Protein AF-0000000080186979 (afdb_homodimer)

Secondary structure (DSSP, 8-state):
---------B---EEEEEE--SHHHHHHHHHHHHHHHTTS----EEEEE-SSSSSSTT--EEEEEEE--BTTB--EEEEB--GGG--TTSPPP-TTS-BTTBB-TT--SEEEEEEEETTEEEEEEEE--EEEEESS---B-GGG-HHHHHHHHHHT-EEPPTTSPP-TTEEEE------PPPSSSB----HHHHT--SHHHHHHHHHHHHHHHEE--S----STTHHHHHHHHTTT-SSSSHHHHHHHHHHHHSS-TT-TTHHHHHHHHHHT--HHHHHHHHHH-EETTEEGGGSBHHHHHHHHS-HHHHHHHHHH--SS--GGGT-BHHHHHHHHHHHHHHGGG-EEETT-TTHHHHHHHHHHHHHHHH-TTSEEEEESSEEEEEEEEETTEEEEEEEEEETTTTEEEEEEEEEEEEEE---HHHHHHS-GGG---HHHHHHHTTEEEE--EEEEEEEES--S-TTPPTTTTGGGTT-SEEEEEE-TTSSEEEEEEEE-TTHHHHHHGGG------SS---S-TTTS----GGGBGGGG--------S-S---HHHHHHHHHIIIII-TT--GGGEEEEEEEETTSBTT--SEEEEPTT--HHHHHHHHHSB-SSTT-----EEE-SGGGSSSTTSHHHHHHHHHHHHHHHHH-/---------B---EEEEEE--BHHHHHHHHHHHHHHHTTS----EEEEE-SSSSSBTT--EEEEEEE--BTTB--EEEEB--GGG--TTSPPP-TTS-BTTBB-TT--SEEEEEEEETTEEEEEEEE--EEEEESS---B-GGG-HHHHHHHHHHT-EEPPTTSPP-TTEEEE-PPP--PPPSSSB----HHHHT--SHHHHHHHHHHHHHHHEE--S----SGGGTHHHHHHTTT-SSSSHHHHHHHHHHHHSS-TT-TTHHHHHHHHHHT--HHHHHHHHHH-EETTEEGGGSBHHHHHHHHS-HHHHHHHHHH--SS--GGGT-BHHHHHHHHHHHHHHGGG-EEETT-TTHHHHHHHHHHHHHHHH-TTSEEEEESSEEEEEEEEETTEEEEEEEEEETTTTEEEEEEEEEEEEEE---HHHHHHS-GGG---HHHHHHHTTEEEE--EEEEEEEES--S-TTPPTTTTGGGTT-SEEEEEE-TTSSEEEEEEEE-TTHHHHHHGGG------SS---S-TTTS----GGGBGGGG--------S-S---HHHHHHHHHHHHHT-TT--GGGEEEEEEEETTSBTT--SEEEEPTT--HHHHHHHHHSB-SSTT-----EEE-SGGGSSSTTSHHHHHHHHHHHHHHHHH-

Solvent-accessible surface area (backbone atoms only — not comparable to full-atom values): 70212 Å² total; per-residue (Å²): 131,80,76,75,67,70,79,67,64,66,63,75,74,27,46,32,34,31,37,27,40,19,62,29,24,50,46,45,54,52,50,50,53,53,37,32,75,72,63,66,42,92,67,53,28,39,39,36,32,12,51,45,74,50,46,24,63,65,42,40,52,47,49,28,35,55,33,60,69,57,98,81,42,66,75,40,68,40,61,36,51,64,72,45,50,62,56,69,87,45,73,78,75,65,53,85,47,58,48,93,95,16,42,44,73,59,63,40,45,60,43,80,41,78,40,78,53,96,89,37,80,39,79,43,78,40,76,48,49,69,50,69,48,53,66,30,66,66,66,45,42,49,89,83,23,61,68,47,34,54,50,31,52,76,59,63,36,39,71,72,54,91,91,56,79,80,49,46,47,20,44,33,83,41,82,52,84,60,38,61,58,55,87,57,54,43,76,90,61,60,71,75,61,48,71,37,77,22,36,58,46,45,51,53,51,40,52,54,53,45,62,71,52,47,38,61,50,57,76,83,74,81,60,80,81,43,55,65,52,40,64,56,43,67,71,52,44,81,45,84,41,67,67,23,15,51,33,46,46,57,63,64,63,50,76,70,67,82,44,97,56,50,65,60,43,50,52,52,23,48,59,42,58,50,71,69,39,48,52,33,41,49,75,42,22,21,46,87,88,35,53,27,25,53,31,28,34,41,55,56,48,57,74,64,38,55,62,66,58,49,48,43,33,56,75,58,32,40,74,88,68,55,42,58,66,21,33,13,23,25,60,52,51,48,48,47,47,51,46,67,58,44,31,87,57,26,24,29,37,65,58,26,59,36,48,60,49,47,42,49,50,51,50,49,51,50,49,43,70,73,32,74,79,41,45,71,46,64,42,60,26,26,34,71,46,32,45,34,73,48,87,84,28,33,38,42,30,28,36,37,56,37,80,90,68,76,40,79,45,80,46,39,32,40,19,50,25,39,37,36,25,50,47,58,49,53,60,69,65,34,44,34,72,76,58,64,47,69,64,54,54,47,49,53,64,33,37,43,70,38,43,34,30,32,35,38,39,31,31,51,59,50,86,71,65,95,82,59,60,63,30,68,68,17,70,68,43,81,43,41,34,32,43,80,44,67,40,95,85,50,48,34,23,40,38,38,42,36,24,37,83,51,33,39,47,56,60,53,53,57,71,62,72,79,79,71,59,78,77,72,74,78,68,63,74,76,79,58,68,62,61,51,55,73,51,60,39,78,64,35,67,38,58,61,49,64,68,68,92,59,96,78,71,57,67,55,56,52,50,49,37,49,52,38,26,73,72,76,38,71,81,57,56,71,86,34,48,45,33,39,34,37,43,52,32,41,21,50,69,53,36,26,62,33,31,39,50,32,36,42,36,64,62,70,58,45,37,56,48,37,32,42,35,48,80,41,89,85,47,86,59,55,43,38,26,47,25,15,28,54,63,30,98,37,49,69,38,72,47,8,9,49,52,23,30,48,52,29,51,50,54,60,59,71,106,130,81,76,72,66,72,78,66,63,65,63,74,74,27,46,32,34,32,38,27,39,18,62,30,24,49,48,46,54,52,50,49,54,52,38,32,75,70,62,66,42,91,67,52,28,39,38,37,32,12,50,46,73,50,45,24,62,64,43,40,52,48,49,27,35,56,33,59,68,57,100,79,42,66,76,41,68,39,63,36,51,64,71,45,48,61,56,69,87,46,73,78,76,64,54,86,47,59,50,90,95,18,42,44,72,60,63,41,47,61,42,80,40,78,39,79,53,97,90,37,79,39,80,44,79,42,77,48,51,68,49,70,48,53,66,30,67,65,67,45,43,47,90,84,24,62,68,46,35,54,50,31,52,76,59,64,36,39,69,70,54,91,89,57,77,82,47,45,46,20,44,33,85,42,82,53,85,60,37,60,58,56,87,59,55,44,76,89,62,60,72,77,61,48,71,37,75,23,38,57,47,46,49,53,51,38,52,54,52,46,62,70,51,47,39,62,50,57,77,84,72,82,60,79,81,43,57,65,54,39,65,58,43,66,72,50,44,82,44,84,39,66,67,22,16,50,33,46,44,54,60,65,64,48,76,66,64,83,43,98,57,49,64,60,43,50,51,52,24,46,60,43,60,50,72,69,38,48,52,32,41,47,75,41,22,21,46,88,88,34,51,26,24,53,31,28,34,38,57,55,47,58,74,62,40,54,61,66,58,48,48,44,33,57,74,56,30,38,67,93,64,55,40,59,67,23,32,14,21,24,62,52,51,49,47,48,47,51,46,66,57,44,31,86,58,26,25,30,38,65,57,26,58,35,46,59,47,47,42,49,52,51,51,50,52,50,47,44,69,73,32,74,79,41,45,72,45,63,43,60,26,26,35,71,46,32,43,34,75,49,87,83,29,32,37,40,29,28,36,37,55,37,82,90,67,78,40,80,43,82,46,40,31,41,18,50,24,40,40,37,25,48,49,60,48,53,57,69,64,34,43,34,72,78,58,61,49,70,65,54,54,44,48,52,64,32,36,42,70,37,41,34,30,35,36,38,40,30,31,51,57,50,87,70,64,95,82,59,62,64,30,67,68,18,70,68,44,79,43,39,33,31,42,82,44,65,42,94,84,51,49,33,24,40,39,38,41,36,22,38,82,51,33,38,46,58,60,55,51,58,64,60,73,79,80,70,61,76,78,73,73,77,68,64,71,76,80,58,64,62,59,50,58,74,52,56,36,76,61,36,56,51,45,65,51,61,68,65,93,54,97,79,71,56,69,54,57,53,49,51,38,49,52,39,27,75,71,77,36,70,80,56,55,71,84,35,49,49,30,42,32,38,41,54,31,41,22,48,68,52,36,28,63,33,32,37,51,31,35,43,36,63,62,69,58,45,36,55,48,38,32,41,34,47,79,40,90,85,46,85,58,53,41,37,26,47,26,15,28,52,63,31,98,37,48,69,38,71,47,9,9,48,52,23,30,48,50,31,51,51,54,61,59,72,106

Nearest PDB structures (foldseek):
  1reo-assembly1_A  TM=7.431E-01  e=1.285E-19  Gloydius halys
  5ts5-assembly2_C  TM=7.271E-01  e=5.311E-20  Bothrops atrox
  1f8s-assembly2_C  TM=7.327E-01  e=5.403E-19  Calloselasma rhodostoma
  2yg7-assembly2_B  TM=6.753E-01  e=2.311E-17  Rhodococcus erythropolis
  2yg5-assembly1_A-2  TM=6.568E-01  e=3.460E-16  Rhodococcus erythropolis

Organism: NCBI:txid1233

InterPro domains:
  IPR002937 Amine oxidase [PF01593] (132-648)
  IPR036188 FAD/NAD(P)-binding domain superfamily [G3DSA:3.50.50.60] (2-76)
  IPR036188 FAD/NAD(P)-binding domain superfamily [G3DSA:3.50.50.60] (298-521)
  IPR036188 FAD/NAD(P)-binding domain superfamily [SSF51905] (13-652)
  IPR050703 Flavin Monoamine Oxidase [PTHR43563] (14-66)

Sequence (1310 aa):
MSDNKIDTQFAGPYDVVIVGGGIAGLYCCHELIKKNKGGALNIQSILLLEASSRFGGRIETWSLQRTGEQKGEAIGFQDTWDPCNWDFAAAPPDPSKPRADKESPYKGPVEKKWVQKDGREVEKVSTIEYFRAEFGPMRIEPRDQPLLEALLSELGIREQTPGEEESLDDLVPFSSYISEDPMEPRFTLREEEAQQKTPFDLMILALRRIFELVEDIEPEATDSQALNKEENKKKSGPWHTDAANEQWRNLHDAAFFYRHYWKGELLEWIHNLTDEDFVRIRQHARFRGEPLWNLGFWNVLSEVLSHYAVVKIRDWGSYYHFVHENLNAAEWIIFWLRAIRSTGSLRGIRGGMSRIIWRLLEKLHKAREENPSLCIQIQKNTKVTDIQSDGDAINVGFTVTNEEYENKEEQLVRAKRVILALPKRPLEEISWGGNPPVYLKKALNAVACLPLLKCFFVIERPWWEDNRPLNRYAADLPTRELLYVKSNDRTKGLIMVYTDRPAITFWSDYLREIECDHQKSHRDPAENLEDPQLEIQEMAKTWFSRKEKGPDYPRLWQRFVQFARDYEHHDFTQDRLLACGMRDWGKKPFGAAAHGWLPGVMSWKHIEYLEAFSLDQDNARSNVHICGEAFSDYQGFIEGALRSATRVLDRISAEMSDNKIDTQFAGPYDVVIVGGGIAGLYCCHELIKKNKGGALNIQSILLLEASSRFGGRIETWSLQRTGEQKGEAIGFQDTWDPCNWDFAAAPPDPSKPRADKESPYKGPVEKKWVQKDGREVEKVSTIEYFRAEFGPMRIEPRDQPLLEALLSELGIREQTPGEEESLDDLVPFSSYISEDPMEPRFTLREEEAQQKTPFDLMILALRRIFELVEDIEPEATDSQALNKEENKKKSGPWHTDAANEQWRNLHDAAFFYRHYWKGELLEWIHNLTDEDFVRIRQHARFRGEPLWNLGFWNVLSEVLSHYAVVKIRDWGSYYHFVHENLNAAEWIIFWLRAIRSTGSLRGIRGGMSRIIWRLLEKLHKAREENPSLCIQIQKNTKVTDIQSDGDAINVGFTVTNEEYENKEEQLVRAKRVILALPKRPLEEISWGGNPPVYLKKALNAVACLPLLKCFFVIERPWWEDNRPLNRYAADLPTRELLYVKSNDRTKGLIMVYTDRPAITFWSDYLREIECDHQKSHRDPAENLEDPQLEIQEMAKTWFSRKEKGPDYPRLWQRFVQFARDYEHHDFTQDRLLACGMRDWGKKPFGAAAHGWLPGVMSWKHIEYLEAFSLDQDNARSNVHICGEAFSDYQGFIEGALRSATRVLDRISAE

pLDDT: mean 83.2, std 17.29, range [21.12, 98.75]

Radius of gyration: 33.11 Å; Cα contacts (8 Å, |Δi|>4): 2521; chains: 2; bounding box: 80×92×93 Å

Structure (mmCIF, N/CA/C/O backbone):
data_AF-0000000080186979-model_v1
#
loop_
_entity.id
_entity.type
_entity.pdbx_description
1 polymer 'NAD(P)-binding Rossmann-like domain-containing protein'
#
loop_
_atom_site.group_PDB
_atom_site.id
_atom_site.type_symbol
_atom_site.label_atom_id
_atom_site.label_alt_id
_atom_site.label_comp_id
_atom_site.label_asym_id
_atom_site.label_entity_id
_atom_site.label_seq_id
_atom_site.pdbx_PDB_ins_code
_atom_site.Cartn_x
_atom_site.Cartn_y
_atom_site.Cartn_z
_atom_site.occupancy
_atom_site.B_iso_or_equiv
_atom_site.auth_seq_id
_atom_site.auth_comp_id
_atom_site.auth_asym_id
_atom_site.auth_atom_id
_atom_site.pdbx_PDB_model_num
ATOM 1 N N . MET A 1 1 ? -38.75 6.199 -20.234 1 21.12 1 MET A N 1
ATOM 2 C CA . MET A 1 1 ? -37.469 6.855 -20.469 1 21.12 1 MET A CA 1
ATOM 3 C C . MET A 1 1 ? -37.5 8.32 -20.062 1 21.12 1 MET A C 1
ATOM 5 O O . MET A 1 1 ? -37.812 9.195 -20.875 1 21.12 1 MET A O 1
ATOM 9 N N . SER A 1 2 ? -38.188 8.57 -18.938 1 24.94 2 SER A N 1
ATOM 10 C CA . SER A 1 2 ? -38.531 9.922 -18.516 1 24.94 2 SER A CA 1
ATOM 11 C C . SER A 1 2 ? -37.281 10.828 -18.516 1 24.94 2 SER A C 1
ATOM 13 O O . SER A 1 2 ? -36.219 10.422 -18.078 1 24.94 2 SER A O 1
ATOM 15 N N . ASP A 1 3 ? -37.281 11.711 -19.531 1 26.19 3 ASP A N 1
ATOM 16 C CA . ASP A 1 3 ? -36.375 12.844 -19.719 1 26.19 3 ASP A CA 1
ATOM 17 C C . ASP A 1 3 ? -36.25 13.656 -18.438 1 26.19 3 ASP A C 1
ATOM 19 O O . ASP A 1 3 ? -37.062 14.547 -18.172 1 26.19 3 ASP A O 1
ATOM 23 N N . ASN A 1 4 ? -36.188 13.031 -17.328 1 26.97 4 ASN A N 1
ATOM 24 C CA . ASN A 1 4 ? -35.969 13.914 -16.188 1 26.97 4 ASN A CA 1
ATOM 25 C C . ASN A 1 4 ? -34.875 14.93 -16.469 1 26.97 4 ASN A C 1
ATOM 27 O O . ASN A 1 4 ? -33.688 14.602 -16.375 1 26.97 4 ASN A O 1
ATOM 31 N N . LYS A 1 5 ? -35.125 15.766 -17.406 1 32.34 5 LYS A N 1
ATOM 32 C CA . LYS A 1 5 ? -34.344 16.984 -17.625 1 32.34 5 LYS A CA 1
ATOM 33 C C . LYS A 1 5 ? -34.031 17.672 -16.312 1 32.34 5 LYS A C 1
ATOM 35 O O . LYS A 1 5 ? -34.906 18.047 -15.547 1 32.34 5 LYS A O 1
ATOM 40 N N . ILE A 1 6 ? -32.906 17.328 -15.719 1 35.31 6 ILE A N 1
ATOM 41 C CA . ILE A 1 6 ? -32.375 18.109 -14.609 1 35.31 6 ILE A CA 1
ATOM 42 C C . ILE A 1 6 ? -32.625 19.594 -14.867 1 35.31 6 ILE A C 1
ATOM 44 O O . ILE A 1 6 ? -32.156 20.156 -15.867 1 35.31 6 ILE A O 1
ATOM 48 N N . ASP A 1 7 ? -33.719 20.062 -14.773 1 34.38 7 ASP A N 1
ATOM 49 C CA . ASP A 1 7 ? -33.844 21.516 -14.648 1 34.38 7 ASP A CA 1
ATOM 50 C C . ASP A 1 7 ? -32.656 22.109 -13.922 1 34.38 7 ASP A C 1
ATOM 52 O O . ASP A 1 7 ? -32.562 22.031 -12.695 1 34.38 7 ASP A O 1
ATOM 56 N N . THR A 1 8 ? -31.406 22 -14.484 1 41.5 8 THR A N 1
ATOM 57 C CA . THR A 1 8 ? -30.109 22.5 -14.023 1 41.5 8 THR A CA 1
ATOM 58 C C . THR A 1 8 ? -30.203 23.969 -13.609 1 41.5 8 THR A C 1
ATOM 60 O O . THR A 1 8 ? -30.344 24.844 -14.461 1 41.5 8 THR A O 1
ATOM 63 N N . GLN A 1 9 ? -31.031 24.359 -12.789 1 42.16 9 GLN A N 1
ATOM 64 C CA . GLN A 1 9 ? -30.984 25.75 -12.32 1 42.16 9 GLN A CA 1
ATOM 65 C C . GLN A 1 9 ? -29.547 26.188 -12.062 1 42.16 9 GLN A C 1
ATOM 67 O O . GLN A 1 9 ? -28.844 25.594 -11.25 1 42.16 9 GLN A O 1
ATOM 72 N N . PHE A 1 10 ? -28.906 26.75 -13.086 1 48.84 10 PHE A N 1
ATOM 73 C CA . PHE A 1 10 ? -27.594 27.391 -12.969 1 48.84 10 PHE A CA 1
ATOM 74 C C . PHE A 1 10 ? -27.656 28.547 -11.969 1 48.84 10 PHE A C 1
ATOM 76 O O . PHE A 1 10 ? -28.469 29.453 -12.102 1 48.84 10 PHE A O 1
ATOM 83 N N . ALA A 1 11 ? -27.375 28.359 -10.75 1 56.81 11 ALA A N 1
ATOM 84 C CA . ALA A 1 11 ? -27.078 29.516 -9.898 1 56.81 11 ALA A CA 1
ATOM 85 C C . ALA A 1 11 ? -25.688 30.047 -10.18 1 56.81 11 ALA A C 1
ATOM 87 O O . ALA A 1 11 ? -24.703 29.297 -10.219 1 56.81 11 ALA A O 1
ATOM 88 N N . GLY A 1 12 ? -25.422 31.406 -10.789 1 61.94 12 GLY A N 1
ATOM 89 C CA . GLY A 1 12 ? -24.188 31.984 -11.266 1 61.94 12 GLY A CA 1
ATOM 90 C C . GLY A 1 12 ? -24.375 32.938 -12.422 1 61.94 12 GLY A C 1
ATOM 91 O O . GLY A 1 12 ? -25.5 33.344 -12.727 1 61.94 12 GLY A O 1
ATOM 92 N N . PRO A 1 13 ? -23.109 33.438 -12.852 1 85.62 13 PRO A N 1
ATOM 93 C CA . PRO A 1 13 ? -21.75 32.875 -12.852 1 85.62 13 PRO A CA 1
ATOM 94 C C . PRO A 1 13 ? -20.906 33.375 -11.688 1 85.62 13 PRO A C 1
ATOM 96 O O . PRO A 1 13 ? -21.062 34.531 -11.266 1 85.62 13 PRO A O 1
ATOM 99 N N . TYR A 1 14 ? -20.156 32.5 -11.172 1 95.12 14 TYR A N 1
ATOM 100 C CA . TYR A 1 14 ? -19.188 32.906 -10.18 1 95.12 14 TYR A CA 1
ATOM 101 C C . TYR A 1 14 ? -17.844 33.25 -10.836 1 95.12 14 TYR A C 1
ATOM 103 O O . TYR A 1 14 ? -17.453 32.625 -11.828 1 95.12 14 TYR A O 1
ATOM 111 N N . ASP A 1 15 ? -17.219 34.281 -10.32 1 96 15 ASP A N 1
ATOM 112 C CA . ASP A 1 15 ? -15.883 34.594 -10.82 1 96 15 ASP A CA 1
ATOM 113 C C . ASP A 1 15 ? -14.883 33.5 -10.445 1 96 15 ASP A C 1
ATOM 115 O O . ASP A 1 15 ? -14.047 33.125 -11.258 1 96 15 ASP A O 1
ATOM 119 N N . VAL A 1 16 ? -14.977 33.031 -9.156 1 97.38 16 VAL A N 1
ATOM 120 C CA . VAL A 1 16 ? -14.078 31.984 -8.695 1 97.38 16 VAL A CA 1
ATOM 121 C C . VAL A 1 16 ? -14.852 30.969 -7.863 1 97.38 16 VAL A C 1
ATOM 123 O O . VAL A 1 16 ? -15.602 31.344 -6.957 1 97.38 16 VAL A O 1
ATOM 126 N N . VAL A 1 17 ? -14.688 29.703 -8.172 1 98.31 17 VAL A N 1
ATOM 127 C CA . VAL A 1 17 ? -15.156 28.609 -7.324 1 98.31 17 VAL A CA 1
ATOM 128 C C . VAL A 1 17 ? -13.969 27.891 -6.699 1 98.31 17 VAL A C 1
ATOM 130 O O . VAL A 1 17 ? -13.039 27.484 -7.406 1 98.31 17 VAL A O 1
ATOM 133 N N . ILE A 1 18 ? -13.969 27.828 -5.391 1 98.69 18 ILE A N 1
ATOM 134 C CA . ILE A 1 18 ? -12.945 27.094 -4.648 1 98.69 18 ILE A CA 1
ATOM 135 C C . ILE A 1 18 ? -13.523 25.766 -4.141 1 98.69 18 ILE A C 1
ATOM 137 O O . ILE A 1 18 ? -14.562 25.75 -3.479 1 98.69 18 ILE A O 1
ATOM 141 N N . VAL A 1 19 ? -12.867 24.688 -4.461 1 98.75 19 VAL A N 1
ATOM 142 C CA . VAL A 1 19 ? -13.32 23.375 -4.043 1 98.75 19 VAL A CA 1
ATOM 143 C C . VAL A 1 19 ? -12.406 22.844 -2.936 1 98.75 19 VAL A C 1
ATOM 145 O O . VAL A 1 19 ? -11.211 22.625 -3.154 1 98.75 19 VAL A O 1
ATOM 148 N N . GLY A 1 20 ? -12.945 22.578 -1.776 1 98.31 20 GLY A N 1
ATOM 149 C CA . GLY A 1 20 ? -12.219 22.125 -0.597 1 98.31 20 GLY A CA 1
ATOM 150 C C . GLY A 1 20 ? -12.156 23.172 0.497 1 98.31 20 GLY A C 1
ATOM 151 O O . GLY A 1 20 ? -11.656 24.281 0.275 1 98.31 20 GLY A O 1
ATOM 152 N N . GLY A 1 21 ? -12.656 22.812 1.628 1 97.5 21 GLY A N 1
ATOM 153 C CA . GLY A 1 21 ? -12.664 23.719 2.764 1 97.5 21 GLY A CA 1
ATOM 154 C C . GLY A 1 21 ? -11.586 23.406 3.783 1 97.5 21 GLY A C 1
ATOM 155 O O . GLY A 1 21 ? -11.781 23.609 4.984 1 97.5 21 GLY A O 1
ATOM 156 N N . GLY A 1 22 ? -10.461 22.828 3.342 1 97.44 22 GLY A N 1
ATOM 157 C CA . GLY A 1 22 ? -9.273 22.703 4.176 1 97.44 22 GLY A CA 1
ATOM 158 C C . GLY A 1 22 ? -8.469 23.984 4.246 1 97.44 22 GLY A C 1
ATOM 159 O O . GLY A 1 22 ? -8.922 25.047 3.785 1 97.44 22 GLY A O 1
ATOM 160 N N . ILE A 1 23 ? -7.273 23.891 4.766 1 98.44 23 ILE A N 1
ATOM 161 C CA . ILE A 1 23 ? -6.477 25.078 5.008 1 98.44 23 ILE A CA 1
ATOM 162 C C . ILE A 1 23 ? -6.117 25.734 3.676 1 98.44 23 ILE A C 1
ATOM 164 O O . ILE A 1 23 ? -6.09 26.969 3.57 1 98.44 23 ILE A O 1
ATOM 168 N N . ALA A 1 24 ? -5.84 24.938 2.652 1 98.69 24 ALA A N 1
ATOM 169 C CA . ALA A 1 24 ? -5.477 25.5 1.354 1 98.69 24 ALA A CA 1
ATOM 170 C C . ALA A 1 24 ? -6.633 26.297 0.753 1 98.69 24 ALA A C 1
ATOM 172 O O . ALA A 1 24 ? -6.449 27.422 0.277 1 98.69 24 ALA A O 1
ATOM 173 N N . GLY A 1 25 ? -7.828 25.734 0.793 1 98.75 25 GLY A N 1
ATOM 174 C CA . GLY A 1 25 ? -8.992 26.406 0.233 1 98.75 25 GLY A CA 1
ATOM 175 C C . GLY A 1 25 ? -9.391 27.656 0.997 1 98.75 25 GLY A C 1
ATOM 176 O O . GLY A 1 25 ? -9.672 28.688 0.396 1 98.75 25 GLY A O 1
ATOM 177 N N . LEU A 1 26 ? -9.43 27.547 2.271 1 98.25 26 LEU A N 1
ATOM 178 C CA . LEU A 1 26 ? -9.781 28.703 3.104 1 98.25 26 LEU A CA 1
ATOM 179 C C . LEU A 1 26 ? -8.758 29.812 2.941 1 98.25 26 LEU A C 1
ATOM 181 O O . LEU A 1 26 ? -9.125 31 2.924 1 98.25 26 LEU A O 1
ATOM 185 N N . TYR A 1 27 ? -7.539 29.391 2.855 1 98.75 27 TYR A N 1
ATOM 186 C CA . TYR A 1 27 ? -6.469 30.359 2.65 1 98.75 27 TYR A CA 1
ATOM 187 C C . TYR A 1 27 ? -6.617 31.062 1.305 1 98.75 27 TYR A C 1
ATOM 189 O O . TYR A 1 27 ? -6.426 32.281 1.205 1 98.75 27 TYR A O 1
ATOM 197 N N . CYS A 1 28 ? -6.93 30.328 0.26 1 98.62 28 CYS A N 1
ATOM 198 C CA . CYS A 1 28 ? -7.176 30.922 -1.049 1 98.62 28 CYS A CA 1
ATOM 199 C C . CYS A 1 28 ? -8.289 31.953 -0.975 1 98.62 28 CYS A C 1
ATOM 201 O O . CYS A 1 28 ? -8.156 33.062 -1.521 1 98.62 28 CYS A O 1
ATOM 203 N N . CYS A 1 29 ? -9.375 31.594 -0.319 1 97.88 29 CYS A N 1
ATOM 204 C CA . CYS A 1 29 ? -10.5 32.5 -0.173 1 97.88 29 CYS A CA 1
ATOM 205 C C . CYS A 1 29 ? -10.07 33.781 0.532 1 97.88 29 CYS A C 1
ATOM 207 O O . CYS A 1 29 ? -10.352 34.875 0.058 1 97.88 29 CYS A O 1
ATOM 209 N N . HIS A 1 30 ? -9.367 33.656 1.605 1 97.75 30 HIS A N 1
ATOM 210 C CA . HIS A 1 30 ? -8.891 34.75 2.41 1 97.75 30 HIS A CA 1
ATOM 211 C C . HIS A 1 30 ? -7.984 35.688 1.597 1 97.75 30 HIS A C 1
ATOM 213 O O . HIS A 1 30 ? -8.156 36.906 1.611 1 97.75 30 HIS A O 1
ATOM 219 N N . GLU A 1 31 ? -7.062 35.094 0.893 1 97.62 31 GLU A N 1
ATOM 220 C CA . GLU A 1 31 ? -6.086 35.875 0.135 1 97.62 31 GLU A CA 1
ATOM 221 C C . GLU A 1 31 ? -6.73 36.562 -1.076 1 97.62 31 GLU A C 1
ATOM 223 O O . GLU A 1 31 ? -6.336 37.656 -1.467 1 97.62 31 GLU A O 1
ATOM 228 N N . LEU A 1 32 ? -7.684 35.906 -1.72 1 96.88 32 LEU A N 1
ATOM 229 C CA . LEU A 1 32 ? -8.406 36.5 -2.838 1 96.88 32 LEU A CA 1
ATOM 230 C C . LEU A 1 32 ? -9.141 37.75 -2.396 1 96.88 32 LEU A C 1
ATOM 232 O O . LEU A 1 32 ? -9.125 38.781 -3.105 1 96.88 32 LEU A O 1
ATOM 236 N N . ILE A 1 33 ? -9.789 37.688 -1.271 1 95.88 33 ILE A N 1
ATOM 237 C CA . ILE A 1 33 ? -10.523 38.812 -0.735 1 95.88 33 ILE A CA 1
ATOM 238 C C . ILE A 1 33 ? -9.555 39.969 -0.461 1 95.88 33 ILE A C 1
ATOM 240 O O . ILE A 1 33 ? -9.828 41.125 -0.821 1 95.88 33 ILE A O 1
ATOM 244 N N . LYS A 1 34 ? -8.43 39.594 0.103 1 94.25 34 LYS A N 1
ATOM 245 C CA . LYS A 1 34 ? -7.414 40.594 0.421 1 94.25 34 LYS A CA 1
ATOM 246 C C . LYS A 1 34 ? -6.879 41.281 -0.846 1 94.25 34 LYS A C 1
ATOM 248 O O . LYS A 1 34 ? -6.734 42.5 -0.899 1 94.25 34 LYS A O 1
ATOM 253 N N . LYS A 1 35 ? -6.594 40.469 -1.812 1 93.69 35 LYS A N 1
ATOM 254 C CA . LYS A 1 35 ? -6.059 41 -3.068 1 93.69 35 LYS A CA 1
ATOM 255 C C . LYS A 1 35 ? -7.105 41.812 -3.812 1 93.69 35 LYS A C 1
ATOM 257 O O . LYS A 1 35 ? -6.766 42.781 -4.512 1 93.69 35 LYS A O 1
ATOM 262 N N . ASN A 1 36 ? -8.312 41.406 -3.703 1 91.81 36 ASN A N 1
ATOM 263 C CA . ASN A 1 36 ? -9.398 42.156 -4.309 1 91.81 36 ASN A CA 1
ATOM 264 C C . ASN A 1 36 ? -9.57 43.5 -3.648 1 91.81 36 ASN A C 1
ATOM 266 O O . ASN A 1 36 ? -9.805 44.5 -4.332 1 91.81 36 ASN A O 1
ATOM 270 N N . LYS A 1 37 ? -9.5 43.625 -2.42 1 89.81 37 LYS A N 1
ATOM 271 C CA . LYS A 1 37 ? -9.602 44.875 -1.659 1 89.81 37 LYS A CA 1
ATOM 272 C C . LYS A 1 37 ? -8.461 45.812 -2.014 1 89.81 37 LYS A C 1
ATOM 274 O O . LYS A 1 37 ? -8.656 47.031 -2.047 1 89.81 37 LYS A O 1
ATOM 279 N N . GLY A 1 38 ? -7.316 45.25 -2.324 1 88.19 38 GLY A N 1
ATOM 280 C CA . GLY A 1 38 ? -6.16 46.062 -2.674 1 88.19 38 GLY A CA 1
ATOM 281 C C . GLY A 1 38 ? -6.16 46.5 -4.121 1 88.19 38 GLY A C 1
ATOM 282 O O . GLY A 1 38 ? -5.309 47.312 -4.531 1 88.19 38 GLY A O 1
ATOM 283 N N . GLY A 1 39 ? -7.082 46.031 -4.898 1 87.31 39 GLY A N 1
ATOM 284 C CA . GLY A 1 39 ? -7.227 46.469 -6.277 1 87.31 39 GLY A CA 1
ATOM 285 C C . GLY A 1 39 ? -6.449 45.625 -7.262 1 87.31 39 GLY A C 1
ATOM 286 O O . GLY A 1 39 ? -6.457 45.875 -8.461 1 87.31 39 GLY A O 1
ATOM 287 N N . ALA A 1 40 ? -5.863 44.562 -6.781 1 85.75 40 ALA A N 1
ATOM 288 C CA . ALA A 1 40 ? -5.047 43.719 -7.652 1 85.75 40 ALA A CA 1
ATOM 289 C C . ALA A 1 40 ? -5.926 42.812 -8.516 1 85.75 40 ALA A C 1
ATOM 291 O O . ALA A 1 40 ? -5.504 42.375 -9.586 1 85.75 40 ALA A O 1
ATOM 292 N N . LEU A 1 41 ? -7.117 42.531 -8.008 1 91 41 LEU A N 1
ATOM 293 C CA . LEU A 1 41 ? -8.062 41.688 -8.711 1 91 41 LEU A CA 1
ATOM 294 C C . LEU A 1 41 ? -9.438 42.344 -8.789 1 91 41 LEU A C 1
ATOM 296 O O . LEU A 1 41 ? -9.727 43.281 -8.039 1 91 41 LEU A O 1
ATOM 300 N N . ASN A 1 42 ? -10.172 41.938 -9.758 1 89.75 42 ASN A N 1
ATOM 301 C CA . ASN A 1 42 ? -11.555 42.406 -9.898 1 89.75 42 ASN A CA 1
ATOM 302 C C . ASN A 1 42 ? -12.531 41.219 -9.867 1 89.75 42 ASN A C 1
ATOM 304 O O . ASN A 1 42 ? -13.141 40.875 -10.891 1 89.75 42 ASN A O 1
ATOM 308 N N . ILE A 1 43 ? -12.617 40.688 -8.656 1 92.44 43 ILE A N 1
ATOM 309 C CA . ILE A 1 43 ? -13.477 39.562 -8.414 1 92.44 43 ILE A CA 1
ATOM 310 C C . ILE A 1 43 ? -14.766 40 -7.73 1 92.44 43 ILE A C 1
ATOM 312 O O . ILE A 1 43 ? -14.727 40.75 -6.754 1 92.44 43 ILE A O 1
ATOM 316 N N . GLN A 1 44 ? -15.914 39.5 -8.258 1 93.56 44 GLN A N 1
ATOM 317 C CA . GLN A 1 44 ? -17.188 39.969 -7.707 1 93.56 44 GLN A CA 1
ATOM 318 C C . GLN A 1 44 ? -17.875 38.844 -6.934 1 93.56 44 GLN A C 1
ATOM 320 O O . GLN A 1 44 ? -18.781 39.094 -6.141 1 93.56 44 GLN A O 1
ATOM 325 N N . SER A 1 45 ? -17.438 37.656 -7.16 1 95.75 45 SER A N 1
ATOM 326 C CA . SER A 1 45 ? -18.125 36.562 -6.504 1 95.75 45 SER A CA 1
ATOM 327 C C . SER A 1 45 ? -17.172 35.375 -6.273 1 95.75 45 SER A C 1
ATOM 329 O O . SER A 1 45 ? -16.406 35 -7.164 1 95.75 45 SER A O 1
ATOM 331 N N . ILE A 1 46 ? -17.219 34.844 -5.066 1 96.5 46 ILE A N 1
ATOM 332 C CA . ILE A 1 46 ? -16.438 33.656 -4.676 1 96.5 46 ILE A CA 1
ATOM 333 C C . ILE A 1 46 ? -17.359 32.625 -4.039 1 96.5 46 ILE A C 1
ATOM 335 O O . ILE A 1 46 ? -18.141 32.938 -3.139 1 96.5 46 ILE A O 1
ATOM 339 N N . LEU A 1 47 ? -17.328 31.375 -4.52 1 96.94 47 LEU A N 1
ATOM 340 C CA . LEU A 1 47 ? -18.031 30.234 -3.936 1 96.94 47 LEU A CA 1
ATOM 341 C C . LEU A 1 47 ? -17.062 29.172 -3.459 1 96.94 47 LEU A C 1
ATOM 343 O O . LEU A 1 47 ? -16.281 28.641 -4.25 1 96.94 47 LEU A O 1
ATOM 347 N N . LEU A 1 48 ? -17.047 28.922 -2.16 1 97.5 48 LEU A N 1
ATOM 348 C CA . LEU A 1 48 ? -16.219 27.859 -1.609 1 97.5 48 LEU A CA 1
ATOM 349 C C . LEU A 1 48 ? -17.078 26.656 -1.209 1 97.5 48 LEU A C 1
ATOM 351 O O . LEU A 1 48 ? -18.031 26.812 -0.454 1 97.5 48 LEU A O 1
ATOM 355 N N . LEU A 1 49 ? -16.703 25.5 -1.734 1 97.44 49 LEU A N 1
ATOM 356 C CA . LEU A 1 49 ? -17.469 24.281 -1.516 1 97.44 49 LEU A CA 1
ATOM 357 C C . LEU A 1 49 ? -16.656 23.266 -0.726 1 97.44 49 LEU A C 1
ATOM 359 O O . LEU A 1 49 ? -15.516 22.953 -1.089 1 97.44 49 LEU A O 1
ATOM 363 N N . GLU A 1 50 ? -17.203 22.734 0.368 1 96.56 50 GLU A N 1
ATOM 364 C CA . GLU A 1 50 ? -16.609 21.688 1.188 1 96.56 50 GLU A CA 1
ATOM 365 C C . GLU A 1 50 ? -17.516 20.469 1.252 1 96.56 50 GLU A C 1
ATOM 367 O O . GLU A 1 50 ? -18.719 20.578 1.525 1 96.56 50 GLU A O 1
ATOM 372 N N . ALA A 1 51 ? -16.891 19.312 0.958 1 95.31 51 ALA A N 1
ATOM 373 C CA . ALA A 1 51 ? -17.672 18.078 0.855 1 95.31 51 ALA A CA 1
ATOM 374 C C . ALA A 1 51 ? -18.156 17.625 2.229 1 95.31 51 ALA A C 1
ATOM 376 O O . ALA A 1 51 ? -19.281 17.109 2.363 1 95.31 51 ALA A O 1
ATOM 377 N N . SER A 1 52 ? -17.359 17.797 3.23 1 91.12 52 SER A N 1
ATOM 378 C CA . SER A 1 52 ? -17.672 17.266 4.559 1 91.12 52 SER A CA 1
ATOM 379 C C . SER A 1 52 ? -18.531 18.234 5.355 1 91.12 52 SER A C 1
ATOM 381 O O . SER A 1 52 ? -18.844 19.328 4.883 1 91.12 52 SER A O 1
ATOM 383 N N . SER A 1 53 ? -18.906 17.812 6.555 1 89 53 SER A N 1
ATOM 384 C CA . SER A 1 53 ? -19.719 18.641 7.434 1 89 53 SER A CA 1
ATOM 385 C C . SER A 1 53 ? -18.859 19.547 8.297 1 89 53 SER A C 1
ATOM 387 O O . SER A 1 53 ? -19.359 20.25 9.172 1 89 53 SER A O 1
ATOM 389 N N . ARG A 1 54 ? -17.578 19.516 8.031 1 91.25 54 ARG A N 1
ATOM 390 C CA . ARG A 1 54 ? -16.641 20.297 8.836 1 91.25 54 ARG A CA 1
ATOM 391 C C . ARG A 1 54 ? -15.586 20.953 7.953 1 91.25 54 ARG A C 1
ATOM 393 O O . ARG A 1 54 ? -15.203 20.406 6.918 1 91.25 54 ARG A O 1
ATOM 400 N N . PHE A 1 55 ? -15.109 22.094 8.398 1 95 55 PHE A N 1
ATOM 401 C CA . PHE A 1 55 ? -13.984 22.75 7.738 1 95 55 PHE A CA 1
ATOM 402 C C . PHE A 1 55 ? -12.664 22.312 8.367 1 95 55 PHE A C 1
ATOM 404 O O . PHE A 1 55 ? -12.641 21.781 9.477 1 95 55 PHE A O 1
ATOM 411 N N . GLY A 1 56 ? -11.625 22.484 7.645 1 96 56 GLY A N 1
ATOM 412 C CA . GLY A 1 56 ? -10.305 22.312 8.234 1 96 56 GLY A CA 1
ATOM 413 C C . GLY A 1 56 ? -9.531 21.156 7.633 1 96 56 GLY A C 1
ATOM 414 O O . GLY A 1 56 ? -8.312 21.062 7.809 1 96 56 GLY A O 1
ATOM 415 N N . GLY A 1 57 ? -10.219 20.328 6.836 1 95.06 57 GLY A N 1
ATOM 416 C CA . GLY A 1 57 ? -9.523 19.203 6.223 1 95.06 57 GLY A CA 1
ATOM 417 C C . GLY A 1 57 ? -8.852 18.297 7.234 1 95.06 57 GLY A C 1
ATOM 418 O O . GLY A 1 57 ? -9.5 17.812 8.172 1 95.06 57 GLY A O 1
ATOM 419 N N . ARG A 1 58 ? -7.574 18.156 7.176 1 94.69 58 ARG A N 1
ATOM 420 C CA . ARG A 1 58 ? -6.836 17.25 8.047 1 94.69 58 ARG A CA 1
ATOM 421 C C . ARG A 1 58 ? -6.496 17.922 9.375 1 94.69 58 ARG A C 1
ATOM 423 O O . ARG A 1 58 ? -6.008 17.266 10.297 1 94.69 58 ARG A O 1
ATOM 430 N N . ILE A 1 59 ? -6.707 19.172 9.484 1 96.75 59 ILE A N 1
ATOM 431 C CA . ILE A 1 59 ? -6.562 19.828 10.773 1 96.75 59 ILE A CA 1
ATOM 432 C C . ILE A 1 59 ? -7.785 19.547 11.641 1 96.75 59 ILE A C 1
ATOM 434 O O . ILE A 1 59 ? -8.859 20.109 11.422 1 96.75 59 ILE A O 1
ATOM 438 N N . GLU A 1 60 ? -7.57 18.703 12.57 1 93.31 60 GLU A N 1
ATOM 439 C CA . GLU A 1 60 ? -8.672 18.266 13.422 1 93.31 60 GLU A CA 1
ATOM 440 C C . GLU A 1 60 ? -8.203 18.047 14.859 1 93.31 60 GLU A C 1
ATOM 442 O O . GLU A 1 60 ? -7.324 17.219 15.109 1 93.31 60 GLU A O 1
ATOM 447 N N . THR A 1 61 ? -8.797 18.797 15.742 1 92.88 61 THR A N 1
ATOM 448 C CA . THR A 1 61 ? -8.484 18.734 17.172 1 92.88 61 THR A CA 1
ATOM 449 C C . THR A 1 61 ? -9.711 18.281 17.969 1 92.88 61 THR A C 1
ATOM 451 O O . THR A 1 61 ? -10.781 18.891 17.844 1 92.88 61 THR A O 1
ATOM 454 N N . TRP A 1 62 ? -9.508 17.281 18.688 1 88.25 62 TRP A N 1
ATOM 455 C CA . TRP A 1 62 ? -10.5 16.891 19.688 1 88.25 62 TRP A CA 1
ATOM 456 C C . TRP A 1 62 ? -10.18 17.5 21.047 1 88.25 62 TRP A C 1
ATOM 458 O O . TRP A 1 62 ? -9.164 17.172 21.656 1 88.25 62 TRP A O 1
ATOM 468 N N . SER A 1 63 ? -11.062 18.359 21.438 1 89.25 63 SER A N 1
ATOM 469 C CA . SER A 1 63 ? -10.867 19.047 22.719 1 89.25 63 SER A CA 1
ATOM 470 C C . SER A 1 63 ? -11.711 18.422 23.812 1 89.25 63 SER A C 1
ATOM 472 O O . SER A 1 63 ? -12.945 18.453 23.766 1 89.25 63 SER A O 1
ATOM 474 N N . LEU A 1 64 ? -10.992 17.953 24.812 1 86.25 64 LEU A N 1
ATOM 475 C CA . LEU A 1 64 ? -11.656 17.391 25.984 1 86.25 64 LEU A CA 1
ATOM 476 C C . LEU A 1 64 ? -11.5 18.312 27.188 1 86.25 64 LEU A C 1
ATOM 478 O O . LEU A 1 64 ? -10.391 18.484 27.703 1 86.25 64 LEU A O 1
ATOM 482 N N . GLN A 1 65 ? -12.594 18.797 27.609 1 85.31 65 GLN A N 1
ATOM 483 C CA . GLN A 1 65 ? -12.57 19.719 28.734 1 85.31 65 GLN A CA 1
ATOM 484 C C . GLN A 1 65 ? -12.703 18.984 30.062 1 85.31 65 GLN A C 1
ATOM 486 O O . GLN A 1 65 ? -13.547 18.109 30.219 1 85.31 65 GLN A O 1
ATOM 491 N N . ARG A 1 66 ? -11.836 19.328 30.875 1 81.88 66 ARG A N 1
ATOM 492 C CA . ARG A 1 66 ? -11.906 18.766 32.219 1 81.88 66 ARG A CA 1
ATOM 493 C C . ARG A 1 66 ? -13.164 19.234 32.938 1 81.88 66 ARG A C 1
ATOM 495 O O . ARG A 1 66 ? -13.453 20.438 32.969 1 81.88 66 ARG A O 1
ATOM 502 N N . THR A 1 67 ? -14.094 18.203 33.188 1 71.38 67 THR A N 1
ATOM 503 C CA . THR A 1 67 ? -15.344 18.531 33.844 1 71.38 67 THR A CA 1
ATOM 504 C C . THR A 1 67 ? -15.453 17.812 35.188 1 71.38 67 THR A C 1
ATOM 506 O O . THR A 1 67 ? -14.703 16.859 35.438 1 71.38 67 THR A O 1
ATOM 509 N N . GLY A 1 68 ? -16.547 18.156 35.906 1 59.41 68 GLY A N 1
ATOM 510 C CA . GLY A 1 68 ? -17.031 17.484 37.094 1 59.41 68 GLY A CA 1
ATOM 511 C C . GLY A 1 68 ? -16.25 17.859 38.344 1 59.41 68 GLY A C 1
ATOM 512 O O . GLY A 1 68 ? -15.117 18.328 38.25 1 59.41 68 GLY A O 1
ATOM 513 N N . GLU A 1 69 ? -16.75 18.547 39.281 1 54.62 69 GLU A N 1
ATOM 514 C CA . GLU A 1 69 ? -16.125 18.906 40.562 1 54.62 69 GLU A CA 1
ATOM 515 C C . GLU A 1 69 ? -16.547 17.922 41.656 1 54.62 69 GLU A C 1
ATOM 517 O O . GLU A 1 69 ? -17.719 17.562 41.75 1 54.62 69 GLU A O 1
ATOM 522 N N . GLN A 1 70 ? -15.742 16.797 41.969 1 50.56 70 GLN A N 1
ATOM 523 C CA . GLN A 1 70 ? -15.938 16.25 43.312 1 50.56 70 GLN A CA 1
ATOM 524 C C . GLN A 1 70 ? -15 16.922 44.312 1 50.56 70 GLN A C 1
ATOM 526 O O . GLN A 1 70 ? -13.773 16.875 44.156 1 50.56 70 GLN A O 1
ATOM 531 N N . LYS A 1 71 ? -15.492 17.234 45.5 1 48.38 71 LYS A N 1
ATOM 532 C CA . LYS A 1 71 ? -14.867 17.922 46.625 1 48.38 71 LYS A CA 1
ATOM 533 C C . LYS A 1 71 ? -13.961 19.047 46.156 1 48.38 71 LYS A C 1
ATOM 535 O O . LYS A 1 71 ? -12.828 19.188 46.625 1 48.38 71 LYS A O 1
ATOM 540 N N . GLY A 1 72 ? -14.281 19.672 45 1 45.66 72 GLY A N 1
ATOM 541 C CA . GLY A 1 72 ? -13.562 20.859 44.562 1 45.66 72 GLY A CA 1
ATOM 542 C C . GLY A 1 72 ? -12.641 20.594 43.375 1 45.66 72 GLY A C 1
ATOM 543 O O . GLY A 1 72 ? -12.055 21.516 42.812 1 45.66 72 GLY A O 1
ATOM 544 N N . GLU A 1 73 ? -12.391 19.297 43.125 1 49.59 73 GLU A N 1
ATOM 545 C CA . GLU A 1 73 ? -11.406 19.031 42.062 1 49.59 73 GLU A CA 1
ATOM 546 C C . GLU A 1 73 ? -12.047 18.328 40.875 1 49.59 73 GLU A C 1
ATOM 548 O O . GLU A 1 73 ? -12.906 17.453 41.031 1 49.59 73 GLU A O 1
ATOM 553 N N . ALA A 1 74 ? -11.891 18.828 39.719 1 55.34 74 ALA A N 1
ATOM 554 C CA . ALA A 1 74 ? -12.375 18.328 38.438 1 55.34 74 ALA A CA 1
ATOM 555 C C . ALA A 1 74 ? -11.977 16.859 38.25 1 55.34 74 ALA A C 1
ATOM 557 O O . ALA A 1 74 ? -10.836 16.484 38.5 1 55.34 74 ALA A O 1
ATOM 558 N N . ILE A 1 75 ? -12.977 15.828 38.094 1 59.59 75 ILE A N 1
ATOM 559 C CA . ILE A 1 75 ? -12.672 14.398 38.062 1 59.59 75 ILE A CA 1
ATOM 560 C C . ILE A 1 75 ? -12.828 13.859 36.656 1 59.59 75 ILE A C 1
ATOM 562 O O . ILE A 1 75 ? -12.398 12.742 36.344 1 59.59 75 ILE A O 1
ATOM 566 N N . GLY A 1 76 ? -13.328 14.664 35.625 1 67.56 76 GLY A N 1
ATOM 567 C CA . GLY A 1 76 ? -13.539 14.016 34.344 1 67.56 76 GLY A CA 1
ATOM 568 C C . GLY A 1 76 ? -13.305 14.938 33.156 1 67.56 76 GLY A C 1
ATOM 569 O O . GLY A 1 76 ? -12.922 16.094 33.344 1 67.56 76 GLY A O 1
ATOM 570 N N . PHE A 1 77 ? -13.18 14.383 32.031 1 76.94 77 PHE A N 1
ATOM 571 C CA . PHE A 1 77 ? -13.109 15.148 30.781 1 76.94 77 PHE A CA 1
ATOM 572 C C . PHE A 1 77 ? -14.328 14.875 29.906 1 76.94 77 PHE A C 1
ATOM 574 O O . PHE A 1 77 ? -14.836 13.758 29.875 1 76.94 77 PHE A O 1
ATOM 581 N N . GLN A 1 78 ? -14.852 15.883 29.359 1 78.44 78 GLN A N 1
ATOM 582 C CA . GLN A 1 78 ? -15.977 15.773 28.438 1 78.44 78 GLN A CA 1
ATOM 583 C C . GLN A 1 78 ? -15.656 16.391 27.078 1 78.44 78 GLN A C 1
ATOM 585 O O . GLN A 1 78 ? -14.93 17.391 27.016 1 78.44 78 GLN A O 1
ATOM 590 N N . ASP A 1 79 ? -16.328 15.82 26.094 1 82.69 79 ASP A N 1
ATOM 591 C CA . ASP A 1 79 ? -16.156 16.344 24.734 1 82.69 79 ASP A CA 1
ATOM 592 C C . ASP A 1 79 ? -16.781 17.734 24.609 1 82.69 79 ASP A C 1
ATOM 594 O O . ASP A 1 79 ? -17.766 18.047 25.281 1 82.69 79 ASP A O 1
ATOM 598 N N . THR A 1 80 ? -16.172 18.5 23.734 1 87.44 80 THR A N 1
ATOM 599 C CA . THR A 1 80 ? -16.703 19.828 23.422 1 87.44 80 THR A CA 1
ATOM 600 C C . THR A 1 80 ? -17.266 19.859 22 1 87.44 80 THR A C 1
ATOM 602 O O . THR A 1 80 ? -17.031 18.922 21.219 1 87.44 80 THR A O 1
ATOM 605 N N . TRP A 1 81 ? -18.094 20.797 21.797 1 87.12 81 TRP A N 1
ATOM 606 C CA . TRP A 1 81 ? -18.578 20.906 20.422 1 87.12 81 TRP A CA 1
ATOM 607 C C . TRP A 1 81 ? -17.484 21.422 19.5 1 87.12 81 TRP A C 1
ATOM 609 O O . TRP A 1 81 ? -16.516 22.031 19.953 1 87.12 81 TRP A O 1
ATOM 619 N N . ASP A 1 82 ? -17.516 21.141 18.188 1 87.81 82 ASP A N 1
ATOM 620 C CA . ASP A 1 82 ? -16.469 21.438 17.203 1 87.81 82 ASP A CA 1
ATOM 621 C C . ASP A 1 82 ? -16.781 22.734 16.453 1 87.81 82 ASP A C 1
ATOM 623 O O . ASP A 1 82 ? -17.672 22.75 15.602 1 87.81 82 ASP A O 1
ATOM 627 N N . PRO A 1 83 ? -15.969 23.719 16.625 1 88.94 83 PRO A N 1
ATOM 628 C CA . PRO A 1 83 ? -16.219 24.984 15.938 1 88.94 83 PRO A CA 1
ATOM 629 C C . PRO A 1 83 ? -16.031 24.891 14.43 1 88.94 83 PRO A C 1
ATOM 631 O O . PRO A 1 83 ? -16.469 25.781 13.688 1 88.94 83 PRO A O 1
ATOM 634 N N . CYS A 1 84 ? -15.391 23.859 13.945 1 89.31 84 CYS A N 1
ATOM 635 C CA . CYS A 1 84 ? -15.18 23.688 12.516 1 89.31 84 CYS A CA 1
ATOM 636 C C . CYS A 1 84 ? -16.469 23.281 11.82 1 89.31 84 CYS A C 1
ATOM 638 O O . CYS A 1 84 ? -16.578 23.359 10.594 1 89.31 84 CYS A O 1
ATOM 640 N N . ASN A 1 85 ? -17.484 22.953 12.617 1 85.75 85 ASN A N 1
ATOM 641 C CA . ASN A 1 85 ? -18.781 22.609 12.055 1 85.75 85 ASN A CA 1
ATOM 642 C C . ASN A 1 85 ? -19.672 23.828 11.883 1 85.75 85 ASN A C 1
ATOM 644 O O . ASN A 1 85 ? -20.859 23.703 11.578 1 85.75 85 ASN A O 1
ATOM 648 N N . TRP A 1 86 ? -19.156 24.953 11.891 1 83.25 86 TRP A N 1
ATOM 649 C CA . TRP A 1 86 ? -19.844 26.25 11.789 1 83.25 86 TRP A CA 1
ATOM 650 C C . TRP A 1 86 ? -20.625 26.344 10.484 1 83.25 86 TRP A C 1
ATOM 652 O O . TRP A 1 86 ? -20.141 25.922 9.43 1 83.25 86 TRP A O 1
ATOM 662 N N . ASP A 1 87 ? -21.906 26.75 10.672 1 79.31 87 ASP A N 1
ATOM 663 C CA . ASP A 1 87 ? -22.641 27.141 9.477 1 79.31 87 ASP A CA 1
ATOM 664 C C . ASP A 1 87 ? -22.312 28.578 9.078 1 79.31 87 ASP A C 1
ATOM 666 O O . ASP A 1 87 ? -22.828 29.531 9.68 1 79.31 87 ASP A O 1
ATOM 670 N N . PHE A 1 88 ? -21.594 28.75 8.102 1 78.56 88 PHE A N 1
ATOM 671 C CA . PHE A 1 88 ? -21.062 30.047 7.695 1 78.56 88 PHE A CA 1
ATOM 672 C C . PHE A 1 88 ? -22.188 31.016 7.336 1 78.56 88 PHE A C 1
ATOM 674 O O . PHE A 1 88 ? -22.016 32.219 7.402 1 78.56 88 PHE A O 1
ATOM 681 N N . ALA A 1 89 ? -23.297 30.422 6.949 1 69.69 89 ALA A N 1
ATOM 682 C CA . ALA A 1 89 ? -24.438 31.266 6.625 1 69.69 89 ALA A CA 1
ATOM 683 C C . ALA A 1 89 ? -25.031 31.891 7.883 1 69.69 89 ALA A C 1
ATOM 685 O O . ALA A 1 89 ? -25.688 32.938 7.816 1 69.69 89 ALA A O 1
ATOM 686 N N . ALA A 1 90 ? -24.656 31.219 8.977 1 71.5 90 ALA A N 1
ATOM 687 C CA . ALA A 1 90 ? -25.156 31.734 10.25 1 71.5 90 ALA A CA 1
ATOM 688 C C . ALA A 1 90 ? -24.109 32.594 10.945 1 71.5 90 ALA A C 1
ATOM 690 O O . ALA A 1 90 ? -22.969 32.688 10.477 1 71.5 90 ALA A O 1
ATOM 691 N N . ALA A 1 91 ? -24.516 33.281 11.852 1 74.12 91 ALA A N 1
ATOM 692 C CA . ALA A 1 91 ? -23.578 34.062 12.672 1 74.12 91 ALA A CA 1
ATOM 693 C C . ALA A 1 91 ? -22.609 33.125 13.406 1 74.12 91 ALA A C 1
ATOM 695 O O . ALA A 1 91 ? -22.953 31.953 13.664 1 74.12 91 ALA A O 1
ATOM 696 N N . PRO A 1 92 ? -21.438 33.656 13.562 1 77.75 92 PRO A N 1
ATOM 697 C CA . PRO A 1 92 ? -20.516 32.844 14.352 1 77.75 92 PRO A CA 1
ATOM 698 C C . PRO A 1 92 ? -21.125 32.375 15.672 1 77.75 92 PRO A C 1
ATOM 700 O O . PRO A 1 92 ? -21.875 33.094 16.312 1 77.75 92 PRO A O 1
ATOM 703 N N . PRO A 1 93 ? -20.812 31.156 15.922 1 76.88 93 PRO A N 1
ATOM 704 C CA . PRO A 1 93 ? -21.375 30.656 17.172 1 76.88 93 PRO A CA 1
ATOM 705 C C . PRO A 1 93 ? -20.859 31.422 18.391 1 76.88 93 PRO A C 1
ATOM 707 O O . PRO A 1 93 ? -19.734 31.922 18.391 1 76.88 93 PRO A O 1
ATOM 710 N N . ASP A 1 94 ? -21.719 31.469 19.344 1 80.12 94 ASP A N 1
ATOM 711 C CA . ASP A 1 94 ? -21.328 32.094 20.609 1 80.12 94 ASP A CA 1
ATOM 712 C C . ASP A 1 94 ? -20.344 31.203 21.359 1 80.12 94 ASP A C 1
ATOM 714 O O . ASP A 1 94 ? -20.688 30.109 21.812 1 80.12 94 ASP A O 1
ATOM 718 N N . PRO A 1 95 ? -19.156 31.641 21.469 1 80.5 95 PRO A N 1
ATOM 719 C CA . PRO A 1 95 ? -18.094 30.812 22.062 1 80.5 95 PRO A CA 1
ATOM 720 C C . PRO A 1 95 ? -18.344 30.516 23.531 1 80.5 95 PRO A C 1
ATOM 722 O O . PRO A 1 95 ? -17.719 29.609 24.094 1 80.5 95 PRO A O 1
ATOM 725 N N . SER A 1 96 ? -19.172 31.25 24.156 1 77.56 96 SER A N 1
ATOM 726 C CA . SER A 1 96 ? -19.359 31.078 25.594 1 77.56 96 SER A CA 1
ATOM 727 C C . SER A 1 96 ? -20.484 30.094 25.891 1 77.56 96 SER A C 1
ATOM 729 O O . SER A 1 96 ? -20.609 29.594 27.016 1 77.56 96 SER A O 1
ATOM 731 N N . LYS A 1 97 ? -21.172 29.688 24.875 1 83.12 97 LYS A N 1
ATOM 732 C CA . LYS A 1 97 ? -22.359 28.875 25.125 1 83.12 97 LYS A CA 1
ATOM 733 C C . LYS A 1 97 ? -22.141 27.422 24.719 1 83.12 97 LYS A C 1
ATOM 735 O O . LYS A 1 97 ? -21.484 27.141 23.719 1 83.12 97 LYS A O 1
ATOM 740 N N . PRO A 1 98 ? -22.562 26.578 25.609 1 84.94 98 PRO A N 1
ATOM 741 C CA . PRO A 1 98 ? -22.578 25.172 25.188 1 84.94 98 PRO A CA 1
ATOM 742 C C . PRO A 1 98 ? -23.578 24.906 24.062 1 84.94 98 PRO A C 1
ATOM 744 O O . PRO A 1 98 ? -24.484 25.703 23.828 1 84.94 98 PRO A O 1
ATOM 747 N N . ARG A 1 99 ? -23.297 23.969 23.375 1 83.94 99 ARG A N 1
ATOM 748 C CA . ARG A 1 99 ? -24.188 23.531 22.312 1 83.94 99 ARG A CA 1
ATOM 749 C C . ARG A 1 99 ? -24.625 22.094 22.516 1 83.94 99 ARG A C 1
ATOM 751 O O . ARG A 1 99 ? -23.781 21.203 22.656 1 83.94 99 ARG A O 1
ATOM 758 N N . ALA A 1 100 ? -25.969 22.047 22.5 1 78.5 100 ALA A N 1
ATOM 759 C CA . ALA A 1 100 ? -26.531 20.734 22.797 1 78.5 100 ALA A CA 1
ATOM 760 C C . ALA A 1 100 ? -25.984 20.188 24.109 1 78.5 100 ALA A C 1
ATOM 762 O O . ALA A 1 100 ? -26.047 20.859 25.141 1 78.5 100 ALA A O 1
ATOM 763 N N . ASP A 1 101 ? -25.312 19.031 24.016 1 78.06 101 ASP A N 1
ATOM 764 C CA . ASP A 1 101 ? -24.828 18.391 25.234 1 78.06 101 ASP A CA 1
ATOM 765 C C . ASP A 1 101 ? -23.312 18.531 25.375 1 78.06 101 ASP A C 1
ATOM 767 O O . ASP A 1 101 ? -22.703 17.922 26.25 1 78.06 101 ASP A O 1
ATOM 771 N N . LYS A 1 102 ? -22.844 19.531 24.594 1 85.12 102 LYS A N 1
ATOM 772 C CA . LYS A 1 102 ? -21.391 19.641 24.625 1 85.12 102 LYS A CA 1
ATOM 773 C C . LYS A 1 102 ? -20.938 21.016 25.109 1 85.12 102 LYS A C 1
ATOM 775 O O . LYS A 1 102 ? -21.547 22.031 24.75 1 85.12 102 LYS A O 1
ATOM 780 N N . GLU A 1 103 ? -19.875 21.016 25.828 1 84 103 GLU A N 1
ATOM 781 C CA . GLU A 1 103 ? -19.297 22.266 26.359 1 84 103 GLU A CA 1
ATOM 782 C C . GLU A 1 103 ? -18.562 23.031 25.266 1 84 103 GLU A C 1
ATOM 784 O O . GLU A 1 103 ? -18.281 22.5 24.188 1 84 103 GLU A O 1
ATOM 789 N N . SER A 1 104 ? -18.266 24.297 25.625 1 86.12 104 SER A N 1
ATOM 790 C CA . SER A 1 104 ? -17.578 25.188 24.688 1 86.12 104 SER A CA 1
ATOM 791 C C . SER A 1 104 ? -16.078 24.938 24.703 1 86.12 104 SER A C 1
ATOM 793 O O . SER A 1 104 ? -15.453 24.891 25.766 1 86.12 104 SER A O 1
ATOM 795 N N . PRO A 1 105 ? -15.523 24.797 23.531 1 86.94 105 PRO A N 1
ATOM 796 C CA . PRO A 1 105 ? -14.07 24.672 23.469 1 86.94 105 PRO A CA 1
ATOM 797 C C . PRO A 1 105 ? -13.352 26.016 23.531 1 86.94 105 PRO A C 1
ATOM 799 O O . PRO A 1 105 ? -12.125 26.062 23.484 1 86.94 105 PRO A O 1
ATOM 802 N N . TYR A 1 106 ? -14.039 27.109 23.719 1 84.5 106 TYR A N 1
ATOM 803 C CA . TYR A 1 106 ? -13.484 28.453 23.656 1 84.5 106 TYR A CA 1
ATOM 804 C C . TYR A 1 106 ? -13.141 28.969 25.047 1 84.5 106 TYR A C 1
ATOM 806 O O . TYR A 1 106 ? -12.594 30.078 25.188 1 84.5 106 TYR A O 1
ATOM 814 N N . LYS A 1 107 ? -13.539 28.188 25.953 1 81.06 107 LYS A N 1
ATOM 815 C CA . LYS A 1 107 ? -13.25 28.672 27.297 1 81.06 107 LYS A CA 1
ATOM 816 C C . LYS A 1 107 ? -11.75 28.797 27.516 1 81.06 107 LYS A C 1
ATOM 818 O O . LYS A 1 107 ? -10.984 27.875 27.219 1 81.06 107 LYS A O 1
ATOM 823 N N . GLY A 1 108 ? -11.414 29.969 27.875 1 78.75 108 GLY A N 1
ATOM 824 C CA . GLY A 1 108 ? -10.008 30.234 28.125 1 78.75 108 GLY A CA 1
ATOM 825 C C . GLY A 1 108 ? -9.43 29.391 29.25 1 78.75 108 GLY A C 1
ATOM 826 O O . GLY A 1 108 ? -10.172 28.703 29.953 1 78.75 108 GLY A O 1
ATOM 827 N N . PRO A 1 109 ? -8.156 29.406 29.344 1 77.38 109 PRO A N 1
ATOM 828 C CA . PRO A 1 109 ? -7.508 28.594 30.375 1 77.38 109 PRO A CA 1
ATOM 829 C C . PRO A 1 109 ? -7.844 29.047 31.797 1 77.38 109 PRO A C 1
ATOM 831 O O . PRO A 1 109 ? -7.727 28.266 32.75 1 77.38 109 PRO A O 1
ATOM 834 N N . VAL A 1 110 ? -8.266 30.344 31.859 1 77.12 110 VAL A N 1
ATOM 835 C CA . VAL A 1 110 ? -8.648 30.875 33.156 1 77.12 110 VAL A CA 1
ATOM 836 C C . VAL A 1 110 ? -10.047 31.484 33.094 1 77.12 110 VAL A C 1
ATOM 838 O O . VAL A 1 110 ? -10.398 32.125 32.094 1 77.12 110 VAL A O 1
ATOM 841 N N . GLU A 1 111 ? -10.93 31.094 34 1 74.5 111 GLU A N 1
ATOM 842 C CA . GLU A 1 111 ? -12.258 31.672 34.094 1 74.5 111 GLU A CA 1
ATOM 843 C C . GLU A 1 111 ? -12.438 32.406 35.406 1 74.5 111 GLU A C 1
ATOM 845 O O . GLU A 1 111 ? -12.07 31.906 36.469 1 74.5 111 GLU A O 1
ATOM 850 N N . LYS A 1 112 ? -12.828 33.656 35.219 1 70.75 112 LYS A N 1
ATOM 851 C CA . LYS A 1 112 ? -13.094 34.5 36.406 1 70.75 112 LYS A CA 1
ATOM 852 C C . LYS A 1 112 ? -14.586 34.562 36.719 1 70.75 112 LYS A C 1
ATOM 854 O O . LYS A 1 112 ? -15.398 34.844 35.844 1 70.75 112 LYS A O 1
ATOM 859 N N . LYS A 1 113 ? -14.977 34.031 37.844 1 71.94 113 LYS A N 1
ATOM 860 C CA . LYS A 1 113 ? -16.359 34.125 38.281 1 71.94 113 LYS A CA 1
ATOM 861 C C . LYS A 1 113 ? -16.469 34.875 39.594 1 71.94 113 LYS A C 1
ATOM 863 O O . LYS A 1 113 ? -15.594 34.75 40.469 1 71.94 113 LYS A O 1
ATOM 868 N N . TRP A 1 114 ? -17.406 35.75 39.625 1 76.38 114 TRP A N 1
ATOM 869 C CA . TRP A 1 114 ? -17.656 36.5 40.875 1 76.38 114 TRP A CA 1
ATOM 870 C C . TRP A 1 114 ? -18.578 35.688 41.781 1 76.38 114 TRP A C 1
ATOM 872 O O . TRP A 1 114 ? -19.656 35.25 41.375 1 76.38 114 TRP A O 1
ATOM 882 N N . VAL A 1 115 ? -18.094 35.25 42.875 1 75 115 VAL A N 1
ATOM 883 C CA . VAL A 1 115 ? -18.906 34.5 43.844 1 75 115 VAL A CA 1
ATOM 884 C C . VAL A 1 115 ? -19.094 35.312 45.125 1 75 115 VAL A C 1
ATOM 886 O O . VAL A 1 115 ? -18.234 36.156 45.469 1 75 115 VAL A O 1
ATOM 889 N N . GLN A 1 116 ? -20.328 35.219 45.656 1 75.94 116 GLN A N 1
ATOM 890 C CA . GLN A 1 116 ? -20.609 35.906 46.906 1 75.94 116 GLN A CA 1
ATOM 891 C C . GLN A 1 116 ? -20.031 35.125 48.094 1 75.94 116 GLN A C 1
ATOM 893 O O . GLN A 1 116 ? -20.344 33.938 48.281 1 75.94 116 GLN A O 1
ATOM 898 N N . LYS A 1 117 ? -19.016 35.531 48.562 1 69.69 117 LYS A N 1
ATOM 899 C CA . LYS A 1 117 ? -18.469 34.938 49.781 1 69.69 117 LYS A CA 1
ATOM 900 C C . LYS A 1 117 ? -18.547 35.938 50.969 1 69.69 117 LYS A C 1
ATOM 902 O O . LYS A 1 117 ? -17.938 37 50.906 1 69.69 117 LYS A O 1
ATOM 907 N N . ASP A 1 118 ? -19.203 35.5 52.094 1 75.5 118 ASP A N 1
ATOM 908 C CA . ASP A 1 118 ? -19.406 36.25 53.312 1 75.5 118 ASP A CA 1
ATOM 909 C C . ASP A 1 118 ? -19.938 37.656 53 1 75.5 118 ASP A C 1
ATOM 911 O O . ASP A 1 118 ? -19.469 38.625 53.594 1 75.5 118 ASP A O 1
ATOM 915 N N . GLY A 1 119 ? -20.875 37.875 52 1 74.94 119 GLY A N 1
ATOM 916 C CA . GLY A 1 119 ? -21.547 39.125 51.719 1 74.94 119 GLY A CA 1
ATOM 917 C C . GLY A 1 119 ? -20.75 40 50.75 1 74.94 119 GLY A C 1
ATOM 918 O O . GLY A 1 119 ? -21.172 41.125 50.469 1 74.94 119 GLY A O 1
ATOM 919 N N . ARG A 1 120 ? -19.531 39.625 50.406 1 77.19 120 ARG A N 1
ATOM 920 C CA . ARG A 1 120 ? -18.719 40.375 49.438 1 77.19 120 ARG A CA 1
ATOM 921 C C . ARG A 1 120 ? -18.531 39.594 48.156 1 77.19 120 ARG A C 1
ATOM 923 O O . ARG A 1 120 ? -18.5 38.375 48.156 1 77.19 120 ARG A O 1
ATOM 930 N N . GLU A 1 121 ? -18.531 40.281 47.094 1 77.06 121 GLU A N 1
ATOM 931 C CA . GLU A 1 121 ? -18.266 39.688 45.812 1 77.06 121 GLU A CA 1
ATOM 932 C C . GLU A 1 121 ? -16.766 39.469 45.594 1 77.06 121 GLU A C 1
ATOM 934 O O . GLU A 1 121 ? -15.969 40.406 45.656 1 77.06 121 GLU A O 1
ATOM 939 N N . VAL A 1 122 ? -16.359 38.25 45.719 1 77.44 122 VAL A N 1
ATOM 940 C CA . VAL A 1 122 ? -14.945 37.906 45.5 1 77.44 122 VAL A CA 1
ATOM 941 C C . VAL A 1 122 ? -14.781 37.219 44.156 1 77.44 122 VAL A C 1
ATOM 943 O O . VAL A 1 122 ? -15.656 36.469 43.719 1 77.44 122 VAL A O 1
ATOM 946 N N . GLU A 1 123 ? -13.703 37.562 43.5 1 77.06 123 GLU A N 1
ATOM 947 C CA . GLU A 1 123 ? -13.344 36.969 42.219 1 77.06 123 GLU A CA 1
ATOM 948 C C . GLU A 1 123 ? -12.719 35.594 42.406 1 77.06 123 GLU A C 1
ATOM 950 O O . GLU A 1 123 ? -11.719 35.469 43.125 1 77.06 123 GLU A O 1
ATOM 955 N N . LYS A 1 124 ? -13.422 34.562 42 1 74.19 124 LYS A N 1
ATOM 956 C CA . LYS A 1 124 ? -12.852 33.219 42 1 74.19 124 LYS A CA 1
ATOM 957 C C . LYS A 1 124 ? -12.281 32.875 40.625 1 74.19 124 LYS A C 1
ATOM 959 O O . LYS A 1 124 ? -12.992 32.906 39.625 1 74.19 124 LYS A O 1
ATOM 964 N N . VAL A 1 125 ? -10.945 32.625 40.656 1 72.06 125 VAL A N 1
ATOM 965 C CA . VAL A 1 125 ? -10.242 32.281 39.438 1 72.06 125 VAL A CA 1
ATOM 966 C C . VAL A 1 125 ? -10.148 30.75 39.312 1 72.06 125 VAL A C 1
ATOM 968 O O . VAL A 1 125 ? -9.68 30.078 40.25 1 72.06 125 VAL A O 1
ATOM 971 N N . SER A 1 126 ? -10.883 30.219 38.281 1 73 126 SER A N 1
ATOM 972 C CA . SER A 1 126 ? -10.773 28.797 38.031 1 73 126 SER A CA 1
ATOM 973 C C . SER A 1 126 ? -10 28.5 36.75 1 73 126 SER A C 1
ATOM 975 O O . SER A 1 126 ? -10.086 29.266 35.781 1 73 126 SER A O 1
ATOM 977 N N . THR A 1 127 ? -9.086 27.531 36.875 1 78.81 127 THR A N 1
ATOM 978 C CA . THR A 1 127 ? -8.32 27.109 35.719 1 78.81 127 THR A CA 1
ATOM 979 C C . THR A 1 127 ? -9.07 26.031 34.938 1 78.81 127 THR A C 1
ATOM 981 O O . THR A 1 127 ? -9.578 25.078 35.5 1 78.81 127 THR A O 1
ATOM 984 N N . ILE A 1 128 ? -9.281 26.328 33.656 1 84 128 ILE A N 1
ATOM 985 C CA . ILE A 1 128 ? -9.906 25.359 32.75 1 84 128 ILE A CA 1
ATOM 986 C C . ILE A 1 128 ? -8.82 24.578 32.031 1 84 128 ILE A C 1
ATOM 988 O O . ILE A 1 128 ? -7.949 25.156 31.375 1 84 128 ILE A O 1
ATOM 992 N N . GLU A 1 129 ? -8.93 23.344 32.156 1 87.06 129 GLU A N 1
ATOM 993 C CA . GLU A 1 129 ? -7.93 22.469 31.562 1 87.06 129 GLU A CA 1
ATOM 994 C C . GLU A 1 129 ? -8.539 21.609 30.453 1 87.06 129 GLU A C 1
ATOM 996 O O . GLU A 1 129 ? -9.664 21.125 30.578 1 87.06 129 GLU A O 1
ATOM 1001 N N . TYR A 1 130 ? -7.77 21.531 29.344 1 89.56 130 TYR A N 1
ATOM 1002 C CA . TYR A 1 130 ? -8.172 20.688 28.219 1 89.56 130 TYR A CA 1
ATOM 1003 C C . TYR A 1 130 ? -7.117 19.641 27.922 1 89.56 130 TYR A C 1
ATOM 1005 O O . TYR A 1 130 ? -5.922 19.891 28.078 1 89.56 130 TYR A O 1
ATOM 1013 N N . PHE A 1 131 ? -7.555 18.438 27.547 1 89.56 131 PHE A N 1
ATOM 1014 C CA . PHE A 1 131 ? -6.719 17.609 26.688 1 89.56 131 PHE A CA 1
ATOM 1015 C C . PHE A 1 131 ? -6.992 17.891 25.219 1 89.56 131 PHE A C 1
ATOM 1017 O O . PHE A 1 131 ? -8.148 18 24.812 1 89.56 131 PHE A O 1
ATOM 1024 N N . ARG A 1 132 ? -5.969 18.141 24.516 1 92.62 132 ARG A N 1
ATOM 1025 C CA . ARG A 1 132 ? -6.086 18.344 23.078 1 92.62 132 ARG A CA 1
ATOM 1026 C C . ARG A 1 132 ? -5.559 17.141 22.312 1 92.62 132 ARG A C 1
ATOM 1028 O O . ARG A 1 132 ? -4.348 16.906 22.266 1 92.62 132 ARG A O 1
ATOM 1035 N N . ALA A 1 133 ? -6.445 16.359 21.703 1 92.12 133 ALA A N 1
ATOM 1036 C CA . ALA A 1 133 ? -6.051 15.266 20.812 1 92.12 133 ALA A CA 1
ATOM 1037 C C . ALA A 1 133 ? -5.961 15.734 19.375 1 92.12 133 ALA A C 1
ATOM 1039 O O . ALA A 1 133 ? -6.98 15.883 18.688 1 92.12 133 ALA A O 1
ATOM 1040 N N . GLU A 1 134 ? -4.723 15.938 18.953 1 94.62 134 GLU A N 1
ATOM 1041 C CA . GLU A 1 134 ? -4.488 16.406 17.594 1 94.62 134 GLU A CA 1
ATOM 1042 C C . GLU A 1 134 ? -4.477 15.25 16.594 1 94.62 134 GLU A C 1
ATOM 1044 O O . GLU A 1 134 ? -3.449 14.594 16.422 1 94.62 134 GLU A O 1
ATOM 1049 N N . PHE A 1 135 ? -5.512 15.094 15.852 1 92.25 135 PHE A N 1
ATOM 1050 C CA . PHE A 1 135 ? -5.562 14.016 14.875 1 92.25 135 PHE A CA 1
ATOM 1051 C C . PHE A 1 135 ? -4.832 14.406 13.594 1 92.25 135 PHE A C 1
ATOM 1053 O O . PHE A 1 135 ? -4.422 13.539 12.82 1 92.25 135 PHE A O 1
ATOM 1060 N N . GLY A 1 136 ? -4.75 15.672 13.352 1 93.94 136 GLY A N 1
ATOM 1061 C CA . GLY A 1 136 ? -3.957 16.188 12.25 1 93.94 136 GLY A CA 1
ATOM 1062 C C . GLY A 1 136 ? -2.588 16.688 12.672 1 93.94 136 GLY A C 1
ATOM 1063 O O . GLY A 1 136 ? -1.893 16.016 13.445 1 93.94 136 GLY A O 1
ATOM 1064 N N . PRO A 1 137 ? -2.133 17.797 12.164 1 95.25 137 PRO A N 1
ATOM 1065 C CA . PRO A 1 137 ? -0.831 18.328 12.57 1 95.25 137 PRO A CA 1
ATOM 1066 C C . PRO A 1 137 ? -0.763 18.641 14.062 1 95.25 137 PRO A C 1
ATOM 1068 O O . PRO A 1 137 ? -1.719 19.188 14.625 1 95.25 137 PRO A O 1
ATOM 1071 N N . MET A 1 138 ? 0.36 18.328 14.656 1 92.62 138 MET A N 1
ATOM 1072 C CA . MET A 1 138 ? 0.477 18.562 16.094 1 92.62 138 MET A CA 1
ATOM 1073 C C . MET A 1 138 ? 1.581 19.562 16.406 1 92.62 138 MET A C 1
ATOM 1075 O O . MET A 1 138 ? 1.662 20.094 17.516 1 92.62 138 MET A O 1
ATOM 1079 N N . ARG A 1 139 ? 2.395 19.75 15.414 1 92.5 139 ARG A N 1
ATOM 1080 C CA . ARG A 1 139 ? 3.494 20.688 15.617 1 92.5 139 ARG A CA 1
ATOM 1081 C C . ARG A 1 139 ? 3.748 21.516 14.367 1 92.5 139 ARG A C 1
ATOM 1083 O O . ARG A 1 139 ? 3.502 21.062 13.25 1 92.5 139 ARG A O 1
ATOM 1090 N N . ILE A 1 140 ? 4.152 22.688 14.578 1 95.06 140 ILE A N 1
ATOM 1091 C CA . ILE A 1 140 ? 4.512 23.625 13.516 1 95.06 140 ILE A CA 1
ATOM 1092 C C . ILE A 1 140 ? 5.836 24.312 13.859 1 95.06 140 ILE A C 1
ATOM 1094 O O . ILE A 1 140 ? 6.316 24.219 14.992 1 95.06 140 ILE A O 1
ATOM 1098 N N . GLU A 1 141 ? 6.422 24.922 12.812 1 92.75 141 GLU A N 1
ATOM 1099 C CA . GLU A 1 141 ? 7.676 25.641 12.961 1 92.75 141 GLU A CA 1
ATOM 1100 C C . GLU A 1 141 ? 7.605 27.016 12.289 1 92.75 141 GLU A C 1
ATOM 1102 O O . GLU A 1 141 ? 8.289 27.25 11.289 1 92.75 141 GLU A O 1
ATOM 1107 N N . PRO A 1 142 ? 7.012 27.891 12.984 1 91.62 142 PRO A N 1
ATOM 1108 C CA . PRO A 1 142 ? 6.746 29.188 12.344 1 91.62 142 PRO A CA 1
ATOM 1109 C C . PRO A 1 142 ? 8.023 29.906 11.922 1 91.62 142 PRO A C 1
ATOM 1111 O O . PRO A 1 142 ? 8.031 30.609 10.906 1 91.62 142 PRO A O 1
ATOM 1114 N N . ARG A 1 143 ? 9.102 29.75 12.531 1 88.44 143 ARG A N 1
ATOM 1115 C CA . ARG A 1 143 ? 10.336 30.438 12.203 1 88.44 143 ARG A CA 1
ATOM 1116 C C . ARG A 1 143 ? 10.852 30.031 10.828 1 88.44 143 ARG A C 1
ATOM 1118 O O . ARG A 1 143 ? 11.43 30.844 10.102 1 88.44 143 ARG A O 1
ATOM 1125 N N . ASP A 1 144 ? 10.625 28.859 10.516 1 91.62 144 ASP A N 1
ATOM 1126 C CA . ASP A 1 144 ? 11.117 28.344 9.242 1 91.62 144 ASP A CA 1
ATOM 1127 C C . ASP A 1 144 ? 9.969 28.156 8.242 1 91.62 144 ASP A C 1
ATOM 1129 O O . ASP A 1 144 ? 10.172 27.609 7.156 1 91.62 144 ASP A O 1
ATOM 1133 N N . GLN A 1 145 ? 8.828 28.547 8.625 1 95.88 145 GLN A N 1
ATOM 1134 C CA . GLN A 1 145 ? 7.637 28.5 7.785 1 95.88 145 GLN A CA 1
ATOM 1135 C C . GLN A 1 145 ? 7.008 29.875 7.629 1 95.88 145 GLN A C 1
ATOM 1137 O O . GLN A 1 145 ? 6.008 30.188 8.281 1 95.88 145 GLN A O 1
ATOM 1142 N N . PRO A 1 146 ? 7.527 30.641 6.711 1 95.94 146 PRO A N 1
ATOM 1143 C CA . PRO A 1 146 ? 7.219 32.062 6.668 1 95.94 146 PRO A CA 1
ATOM 1144 C C . PRO A 1 146 ? 5.754 32.344 6.332 1 95.94 146 PRO A C 1
ATOM 1146 O O . PRO A 1 146 ? 5.164 33.281 6.859 1 95.94 146 PRO A O 1
ATOM 1149 N N . LEU A 1 147 ? 5.172 31.609 5.445 1 98.06 147 LEU A N 1
ATOM 1150 C CA . LEU A 1 147 ? 3.781 31.875 5.094 1 98.06 147 LEU A CA 1
ATOM 1151 C C . LEU A 1 147 ? 2.855 31.516 6.254 1 98.06 147 LEU A C 1
ATOM 1153 O O . LEU A 1 147 ? 1.886 32.25 6.516 1 98.06 147 LEU A O 1
ATOM 1157 N N . LEU A 1 148 ? 3.162 30.438 6.902 1 98.12 148 LEU A N 1
ATOM 1158 C CA . LEU A 1 148 ? 2.371 30.062 8.07 1 98.12 148 LEU A CA 1
ATOM 1159 C C . LEU A 1 148 ? 2.523 31.109 9.18 1 98.12 148 LEU A C 1
ATOM 1161 O O . LEU A 1 148 ? 1.542 31.484 9.82 1 98.12 148 LEU A O 1
ATOM 1165 N N . GLU A 1 149 ? 3.756 31.5 9.398 1 97.31 149 GLU A N 1
ATOM 1166 C CA . GLU A 1 149 ? 3.998 32.531 10.406 1 97.31 149 GLU A CA 1
ATOM 1167 C C . GLU A 1 149 ? 3.178 33.781 10.125 1 97.31 149 GLU A C 1
ATOM 1169 O O . GLU A 1 149 ? 2.572 34.344 11.031 1 97.31 149 GLU A O 1
ATOM 1174 N N . ALA A 1 150 ? 3.211 34.219 8.875 1 98 150 ALA A N 1
ATOM 1175 C CA . ALA A 1 150 ? 2.453 35.406 8.484 1 98 150 ALA A CA 1
ATOM 1176 C C . ALA A 1 150 ? 0.958 35.188 8.719 1 98 150 ALA A C 1
ATOM 1178 O O . ALA A 1 150 ? 0.272 36.094 9.203 1 98 150 ALA A O 1
ATOM 1179 N N . LEU A 1 151 ? 0.473 34.031 8.375 1 98.38 151 LEU A N 1
ATOM 1180 C CA . LEU A 1 151 ? -0.942 33.75 8.578 1 98.38 151 LEU A CA 1
ATOM 1181 C C . LEU A 1 151 ? -1.291 33.75 10.062 1 98.38 151 LEU A C 1
ATOM 1183 O O . LEU A 1 151 ? -2.303 34.312 10.469 1 98.38 151 LEU A O 1
ATOM 1187 N N . LEU A 1 152 ? -0.467 33.094 10.875 1 98.31 152 LEU A N 1
ATOM 1188 C CA . LEU A 1 152 ? -0.704 33.031 12.312 1 98.31 152 LEU A CA 1
ATOM 1189 C C . LEU A 1 152 ? -0.748 34.438 12.906 1 98.31 152 LEU A C 1
ATOM 1191 O O . LEU A 1 152 ? -1.61 34.75 13.734 1 98.31 152 LEU A O 1
ATOM 1195 N N . SER A 1 153 ? 0.133 35.219 12.461 1 97.31 153 SER A N 1
ATOM 1196 C CA . SER A 1 153 ? 0.168 36.594 12.938 1 97.31 153 SER A CA 1
ATOM 1197 C C . SER A 1 153 ? -1.124 37.312 12.602 1 97.31 153 SER A C 1
ATOM 1199 O O . SER A 1 153 ? -1.675 38.031 13.438 1 97.31 153 SER A O 1
ATOM 1201 N N . GLU A 1 154 ? -1.592 37.188 11.43 1 97.38 154 GLU A N 1
ATOM 1202 C CA . GLU A 1 154 ? -2.844 37.812 11.008 1 97.38 154 GLU A CA 1
ATOM 1203 C C . GLU A 1 154 ? -4.02 37.281 11.836 1 97.38 154 GLU A C 1
ATOM 1205 O O . GLU A 1 154 ? -4.988 38.031 12.055 1 97.38 154 GLU A O 1
ATOM 1210 N N . LEU A 1 155 ? -3.914 36.062 12.305 1 97.62 155 LEU A N 1
ATOM 1211 C CA . LEU A 1 155 ? -5.012 35.438 13.031 1 97.62 155 LEU A CA 1
ATOM 1212 C C . LEU A 1 155 ? -4.895 35.688 14.531 1 97.62 155 LEU A C 1
ATOM 1214 O O . LEU A 1 155 ? -5.742 35.25 15.305 1 97.62 155 LEU A O 1
ATOM 1218 N N . GLY A 1 156 ? -3.818 36.344 14.922 1 96.19 156 GLY A N 1
ATOM 1219 C CA . GLY A 1 156 ? -3.609 36.656 16.328 1 96.19 156 GLY A CA 1
ATOM 1220 C C . GLY A 1 156 ? -3.047 35.469 17.125 1 96.19 156 GLY A C 1
ATOM 1221 O O . GLY A 1 156 ? -3.152 35.438 18.344 1 96.19 156 GLY A O 1
ATOM 1222 N N . ILE A 1 157 ? -2.58 34.469 16.469 1 97.75 157 ILE A N 1
ATOM 1223 C CA . ILE A 1 157 ? -1.926 33.344 17.109 1 97.75 157 ILE A CA 1
ATOM 1224 C C . ILE A 1 157 ? -0.423 33.594 17.203 1 97.75 157 ILE A C 1
ATOM 1226 O O . ILE A 1 157 ? 0.267 33.656 16.188 1 97.75 157 ILE A O 1
ATOM 1230 N N . ARG A 1 158 ? 0.055 33.781 18.297 1 95.75 158 ARG A N 1
ATOM 1231 C CA . ARG A 1 158 ? 1.44 34.188 18.484 1 95.75 158 ARG A CA 1
ATOM 1232 C C . ARG A 1 158 ? 1.971 33.688 19.828 1 95.75 158 ARG A C 1
ATOM 1234 O O . ARG A 1 158 ? 1.235 33.094 20.609 1 95.75 158 ARG A O 1
ATOM 1241 N N . GLU A 1 159 ? 3.262 33.938 20.016 1 94.69 159 GLU A N 1
ATOM 1242 C CA . GLU A 1 159 ? 3.859 33.625 21.312 1 94.69 159 GLU A CA 1
ATOM 1243 C C . GLU A 1 159 ? 3.285 34.5 22.406 1 94.69 159 GLU A C 1
ATOM 1245 O O . GLU A 1 159 ? 3.02 35.688 22.172 1 94.69 159 GLU A O 1
ATOM 1250 N N . GLN A 1 160 ? 3.152 33.906 23.5 1 92.62 160 GLN A N 1
ATOM 1251 C CA . GLN A 1 160 ? 2.68 34.688 24.641 1 92.62 160 GLN A CA 1
ATOM 1252 C C . GLN A 1 160 ? 3.727 35.688 25.078 1 92.62 160 GLN A C 1
ATOM 1254 O O . GLN A 1 160 ? 4.902 35.375 25.234 1 92.62 160 GLN A O 1
ATOM 1259 N N . THR A 1 161 ? 3.264 36.906 25.219 1 91.38 161 THR A N 1
ATOM 1260 C CA . THR A 1 161 ? 4.148 37.938 25.781 1 91.38 161 THR A CA 1
ATOM 1261 C C . THR A 1 161 ? 4.23 37.781 27.297 1 91.38 161 THR A C 1
ATOM 1263 O O . THR A 1 161 ? 3.225 37.531 27.953 1 91.38 161 THR A O 1
ATOM 1266 N N . PRO A 1 162 ? 5.465 38 27.812 1 89.94 162 PRO A N 1
ATOM 1267 C CA . PRO A 1 162 ? 5.57 37.906 29.281 1 89.94 162 PRO A CA 1
ATOM 1268 C C . PRO A 1 162 ? 4.637 38.906 29.984 1 89.94 162 PRO A C 1
ATOM 1270 O O . PRO A 1 162 ? 4.57 40.062 29.609 1 89.94 162 PRO A O 1
ATOM 1273 N N . GLY A 1 163 ? 3.914 38.5 30.906 1 88.94 163 GLY A N 1
ATOM 1274 C CA . GLY A 1 163 ? 3 39.344 31.672 1 88.94 163 GLY A CA 1
ATOM 1275 C C . GLY A 1 163 ? 1.57 39.281 31.172 1 88.94 163 GLY A C 1
ATOM 1276 O O . GLY A 1 163 ? 0.638 39.656 31.875 1 88.94 163 GLY A O 1
ATOM 1277 N N . GLU A 1 164 ? 1.413 38.75 29.938 1 88.62 164 GLU A N 1
ATOM 1278 C CA . GLU A 1 164 ? 0.075 38.625 29.375 1 88.62 164 GLU A CA 1
ATOM 1279 C C . GLU A 1 164 ? -0.627 37.375 29.891 1 88.62 164 GLU A C 1
ATOM 1281 O O . GLU A 1 164 ? 0.023 36.375 30.219 1 88.62 164 GLU A O 1
ATOM 1286 N N . GLU A 1 165 ? -1.934 37.5 29.984 1 86.75 165 GLU A N 1
ATOM 1287 C CA . GLU A 1 165 ? -2.725 36.344 30.359 1 86.75 165 GLU A CA 1
ATOM 1288 C C . GLU A 1 165 ? -2.658 35.25 29.297 1 86.75 165 GLU A C 1
ATOM 1290 O O . GLU A 1 165 ? -2.578 35.562 28.094 1 86.75 165 GLU A O 1
ATOM 1295 N N . GLU A 1 166 ? -2.738 34.094 29.781 1 89.38 166 GLU A N 1
ATOM 1296 C CA . GLU A 1 166 ? -2.727 32.969 28.859 1 89.38 166 GLU A CA 1
ATOM 1297 C C . GLU A 1 166 ? -3.947 33 27.953 1 89.38 166 GLU A C 1
ATOM 1299 O O . GLU A 1 166 ? -5.043 33.344 28.375 1 89.38 166 GLU A O 1
ATOM 1304 N N . SER A 1 167 ? -3.674 32.625 26.719 1 91.81 167 SER A N 1
ATOM 1305 C CA . SER A 1 167 ? -4.715 32.562 25.703 1 91.81 167 SER A CA 1
ATOM 1306 C C . SER A 1 167 ? -4.707 31.234 24.984 1 91.81 167 SER A C 1
ATOM 1308 O O . SER A 1 167 ? -3.662 30.594 24.875 1 91.81 167 SER A O 1
ATOM 1310 N N . LEU A 1 168 ? -5.891 30.828 24.547 1 92.88 168 LEU A N 1
ATOM 1311 C CA . LEU A 1 168 ? -5.969 29.625 23.75 1 92.88 168 LEU A CA 1
ATOM 1312 C C . LEU A 1 168 ? -5.23 29.797 22.422 1 92.88 168 LEU A C 1
ATOM 1314 O O . LEU A 1 168 ? -4.918 28.812 21.75 1 92.88 168 LEU A O 1
ATOM 1318 N N . ASP A 1 169 ? -4.914 31.016 22.031 1 95.69 169 ASP A N 1
ATOM 1319 C CA . ASP A 1 169 ? -4.254 31.328 20.766 1 95.69 169 ASP A CA 1
ATOM 1320 C C . ASP A 1 169 ? -2.744 31.453 20.938 1 95.69 169 ASP A C 1
ATOM 1322 O O . ASP A 1 169 ? -2.037 31.875 20.031 1 95.69 169 ASP A O 1
ATOM 1326 N N . ASP A 1 170 ? -2.244 31.047 22.078 1 96.06 170 ASP A N 1
ATOM 1327 C CA . ASP A 1 170 ? -0.811 31.125 22.344 1 96.06 170 ASP A CA 1
ATOM 1328 C C . ASP A 1 170 ? -0.06 29.969 21.688 1 96.06 170 ASP A C 1
ATOM 1330 O O . ASP A 1 170 ? -0.51 28.828 21.734 1 96.06 170 ASP A O 1
ATOM 1334 N N . LEU A 1 171 ? 1.036 30.281 21.078 1 96.44 171 LEU A N 1
ATOM 1335 C CA . LEU A 1 171 ? 1.997 29.25 20.703 1 96.44 171 LEU A CA 1
ATOM 1336 C C . LEU A 1 171 ? 2.705 28.703 21.938 1 96.44 171 LEU A C 1
ATOM 1338 O O . LEU A 1 171 ? 3.111 29.469 22.812 1 96.44 171 LEU A O 1
ATOM 1342 N N . VAL A 1 172 ? 2.738 27.422 22.031 1 94.12 172 VAL A N 1
ATOM 1343 C CA . VAL A 1 172 ? 3.373 26.766 23.172 1 94.12 172 VAL A CA 1
ATOM 1344 C C . VAL A 1 172 ? 4.48 25.844 22.688 1 94.12 172 VAL A C 1
ATOM 1346 O O . VAL A 1 172 ? 4.398 25.281 21.578 1 94.12 172 VAL A O 1
ATOM 1349 N N . PRO A 1 173 ? 5.527 25.672 23.469 1 91.06 173 PRO A N 1
ATOM 1350 C CA . PRO A 1 173 ? 6.621 24.797 23.062 1 91.06 173 PRO A CA 1
ATOM 1351 C C . PRO A 1 173 ? 6.168 23.344 22.828 1 91.06 173 PRO A C 1
ATOM 1353 O O . PRO A 1 173 ? 5.285 22.859 23.547 1 91.06 173 PRO A O 1
ATOM 1356 N N . PHE A 1 174 ? 6.773 22.75 21.891 1 89.44 174 PHE A N 1
ATOM 1357 C CA . PHE A 1 174 ? 6.57 21.344 21.594 1 89.44 174 PHE A CA 1
ATOM 1358 C C . PHE A 1 174 ? 7.895 20.594 21.609 1 89.44 174 PHE A C 1
ATOM 1360 O O . PHE A 1 174 ? 8.945 21.172 21.344 1 89.44 174 PHE A O 1
ATOM 1367 N N . SER A 1 175 ? 7.871 19.312 21.891 1 81 175 SER A N 1
ATOM 1368 C CA . SER A 1 175 ? 9.078 18.516 22 1 81 175 SER A CA 1
ATOM 1369 C C . SER A 1 175 ? 9.789 18.391 20.656 1 81 175 SER A C 1
ATOM 1371 O O . SER A 1 175 ? 9.141 18.266 19.609 1 81 175 SER A O 1
ATOM 1373 N N . SER A 1 176 ? 11.117 18.312 20.734 1 77.5 176 SER A N 1
ATOM 1374 C CA . SER A 1 176 ? 11.953 18.141 19.547 1 77.5 176 SER A CA 1
ATOM 1375 C C . SER A 1 176 ? 11.875 16.703 19.031 1 77.5 176 SER A C 1
ATOM 1377 O O . SER A 1 176 ? 11.383 15.812 19.734 1 77.5 176 SER A O 1
ATOM 1379 N N . TYR A 1 177 ? 12.375 16.656 17.812 1 71.5 177 TYR A N 1
ATOM 1380 C CA . TYR A 1 177 ? 12.469 15.312 17.25 1 71.5 177 TYR A CA 1
ATOM 1381 C C . TYR A 1 177 ? 13.484 14.469 18.016 1 71.5 177 TYR A C 1
ATOM 1383 O O . TYR A 1 177 ? 14.648 14.844 18.125 1 71.5 177 TYR A O 1
ATOM 1391 N N . ILE A 1 178 ? 12.969 13.477 18.641 1 71.81 178 ILE A N 1
ATOM 1392 C CA . ILE A 1 178 ? 13.867 12.562 19.344 1 71.81 178 ILE A CA 1
ATOM 1393 C C . ILE A 1 178 ? 13.539 11.125 18.953 1 71.81 178 ILE A C 1
ATOM 1395 O O . ILE A 1 178 ? 12.383 10.797 18.672 1 71.81 178 ILE A O 1
ATOM 1399 N N . SER A 1 179 ? 14.602 10.422 18.703 1 70.56 179 SER A N 1
ATOM 1400 C CA . SER A 1 179 ? 14.461 8.984 18.484 1 70.56 179 SER A CA 1
ATOM 1401 C C . SER A 1 179 ? 15.312 8.188 19.469 1 70.56 179 SER A C 1
ATOM 1403 O O . SER A 1 179 ? 16.547 8.25 19.438 1 70.56 179 SER A O 1
ATOM 1405 N N . GLU A 1 180 ? 14.641 7.582 20.406 1 74.75 180 GLU A N 1
ATOM 1406 C CA . GLU A 1 180 ? 15.383 6.758 21.359 1 74.75 180 GLU A CA 1
ATOM 1407 C C . GLU A 1 180 ? 15.797 5.43 20.734 1 74.75 180 GLU A C 1
ATOM 1409 O O . GLU A 1 180 ? 15.102 4.91 19.859 1 74.75 180 GLU A O 1
ATOM 1414 N N . ASP A 1 181 ? 17 5.055 21.094 1 78.88 181 ASP A N 1
ATOM 1415 C CA . ASP A 1 181 ? 17.406 3.729 20.641 1 78.88 181 ASP A CA 1
ATOM 1416 C C . ASP A 1 181 ? 16.531 2.643 21.266 1 78.88 181 ASP A C 1
ATOM 1418 O O . ASP A 1 181 ? 16.25 2.666 22.469 1 78.88 181 ASP A O 1
ATOM 1422 N N . PRO A 1 182 ? 16.094 1.783 20.359 1 73.81 182 PRO A N 1
ATOM 1423 C CA . PRO A 1 182 ? 15.305 0.696 20.938 1 73.81 182 PRO A CA 1
ATOM 1424 C C . PRO A 1 182 ? 16.125 -0.21 21.859 1 73.81 182 PRO A C 1
ATOM 1426 O O . PRO A 1 182 ? 17.312 -0.429 21.609 1 73.81 182 PRO A O 1
ATOM 1429 N N . MET A 1 183 ? 15.492 -0.593 22.938 1 73.69 183 MET A N 1
ATOM 1430 C CA . MET A 1 183 ? 16.156 -1.556 23.812 1 73.69 183 MET A CA 1
ATOM 1431 C C . MET A 1 183 ? 16.281 -2.916 23.125 1 73.69 183 MET A C 1
ATOM 1433 O O . MET A 1 183 ? 17.25 -3.637 23.344 1 73.69 183 MET A O 1
ATOM 1437 N N . GLU A 1 184 ? 15.312 -3.209 22.359 1 79.69 184 GLU A N 1
ATOM 1438 C CA . GLU A 1 184 ? 15.219 -4.406 21.531 1 79.69 184 GLU A CA 1
ATOM 1439 C C . GLU A 1 184 ? 14.57 -4.094 20.188 1 79.69 184 GLU A C 1
ATOM 1441 O O . GLU A 1 184 ? 13.656 -3.271 20.109 1 79.69 184 GLU A O 1
ATOM 1446 N N . PRO A 1 185 ? 15.086 -4.73 19.125 1 82.31 185 PRO A N 1
ATOM 1447 C CA . PRO A 1 185 ? 16.234 -5.621 19 1 82.31 185 PRO A CA 1
ATOM 1448 C C . PRO A 1 185 ? 17.562 -4.875 19.031 1 82.31 185 PRO A C 1
ATOM 1450 O O . PRO A 1 185 ? 17.594 -3.641 19 1 82.31 185 PRO A O 1
ATOM 1453 N N . ARG A 1 186 ? 18.578 -5.648 19.141 1 85.69 186 ARG A N 1
ATOM 1454 C CA . ARG A 1 186 ? 19.906 -5.062 19.203 1 85.69 186 ARG A CA 1
ATOM 1455 C C . ARG A 1 186 ? 20.625 -5.184 17.859 1 85.69 186 ARG A C 1
ATOM 1457 O O . ARG A 1 186 ? 20.625 -6.254 17.25 1 85.69 186 ARG A O 1
ATOM 1464 N N . PHE A 1 187 ? 21.141 -4.027 17.438 1 87.62 187 PHE A N 1
ATOM 1465 C CA . PHE A 1 187 ? 21.875 -3.971 16.188 1 87.62 187 PHE A CA 1
ATOM 1466 C C . PHE A 1 187 ? 23.375 -3.871 16.453 1 87.62 187 PHE A C 1
ATOM 1468 O O . PHE A 1 187 ? 23.812 -3.078 17.281 1 87.62 187 PHE A O 1
ATOM 1475 N N . THR A 1 188 ? 24.141 -4.695 15.789 1 88.5 188 THR A N 1
ATOM 1476 C CA . THR A 1 188 ? 25.594 -4.555 15.805 1 88.5 188 THR A CA 1
ATOM 1477 C C . THR A 1 188 ? 26.078 -3.891 14.523 1 88.5 188 THR A C 1
ATOM 1479 O O . THR A 1 188 ? 26.25 -4.555 13.492 1 88.5 188 THR A O 1
ATOM 1482 N N . LEU A 1 189 ? 26.344 -2.6 14.695 1 92.19 189 LEU A N 1
ATOM 1483 C CA . LEU A 1 189 ? 26.844 -1.85 13.547 1 92.19 189 LEU A CA 1
ATOM 1484 C C . LEU A 1 189 ? 28.359 -1.716 13.609 1 92.19 189 LEU A C 1
ATOM 1486 O O . LEU A 1 189 ? 28.984 -2.084 14.609 1 92.19 189 LEU A O 1
ATOM 1490 N N . ARG A 1 190 ? 28.953 -1.236 12.547 1 90.12 190 ARG A N 1
ATOM 1491 C CA . ARG A 1 190 ? 30.406 -1.205 12.484 1 90.12 190 ARG A CA 1
ATOM 1492 C C . ARG A 1 190 ? 30.922 0.223 12.32 1 90.12 190 ARG A C 1
ATOM 1494 O O . ARG A 1 190 ? 30.172 1.111 11.906 1 90.12 190 ARG A O 1
ATOM 1501 N N . GLU A 1 191 ? 32.062 0.454 12.797 1 91.06 191 GLU A N 1
ATOM 1502 C CA . GLU A 1 191 ? 32.812 1.671 12.586 1 91.06 191 GLU A CA 1
ATOM 1503 C C . GLU A 1 191 ? 32.031 2.912 12.961 1 91.06 191 GLU A C 1
ATOM 1505 O O . GLU A 1 191 ? 31.453 2.984 14.055 1 91.06 191 GLU A O 1
ATOM 1510 N N . GLU A 1 192 ? 31.969 3.871 12.016 1 91.5 192 GLU A N 1
ATOM 1511 C CA . GLU A 1 192 ? 31.312 5.148 12.305 1 91.5 192 GLU A CA 1
ATOM 1512 C C . GLU A 1 192 ? 29.844 4.957 12.625 1 91.5 192 GLU A C 1
ATOM 1514 O O . GLU A 1 192 ? 29.266 5.715 13.414 1 91.5 192 GLU A O 1
ATOM 1519 N N . GLU A 1 193 ? 29.25 3.975 12.055 1 94.12 193 GLU A N 1
ATOM 1520 C CA . GLU A 1 193 ? 27.828 3.705 12.328 1 94.12 193 GLU A CA 1
ATOM 1521 C C . GLU A 1 193 ? 27.625 3.244 13.766 1 94.12 193 GLU A C 1
ATOM 1523 O O . GLU A 1 193 ? 26.609 3.574 14.391 1 94.12 193 GLU A O 1
ATOM 1528 N N . ALA A 1 194 ? 28.625 2.506 14.258 1 93 194 ALA A N 1
ATOM 1529 C CA . ALA A 1 194 ? 28.547 1.997 15.625 1 93 194 ALA A CA 1
ATOM 1530 C C . ALA A 1 194 ? 28.641 3.133 16.641 1 93 194 ALA A C 1
ATOM 1532 O O . ALA A 1 194 ? 28.172 3.002 17.781 1 93 194 ALA A O 1
ATOM 1533 N N . GLN A 1 195 ? 29.188 4.215 16.203 1 90.75 195 GLN A N 1
ATOM 1534 C CA . GLN A 1 195 ? 29.391 5.352 17.094 1 90.75 195 GLN A CA 1
ATOM 1535 C C . GLN A 1 195 ? 28.109 6.191 17.203 1 90.75 195 GLN A C 1
ATOM 1537 O O . GLN A 1 195 ? 28.016 7.062 18.078 1 90.75 195 GLN A O 1
ATOM 1542 N N . GLN A 1 196 ? 27.156 5.902 16.312 1 89.12 196 GLN A N 1
ATOM 1543 C CA . GLN A 1 196 ? 25.906 6.672 16.344 1 89.12 196 GLN A CA 1
ATOM 1544 C C . GLN A 1 196 ? 24.938 6.09 17.359 1 89.12 196 GLN A C 1
ATOM 1546 O O . GLN A 1 196 ? 24.656 4.887 17.359 1 89.12 196 GLN A O 1
ATOM 1551 N N . LYS A 1 197 ? 24.406 6.859 18.156 1 82.88 197 LYS A N 1
ATOM 1552 C CA . LYS A 1 197 ? 23.609 6.395 19.297 1 82.88 197 LYS A CA 1
ATOM 1553 C C . LYS A 1 197 ? 22.172 6.109 18.891 1 82.88 197 LYS A C 1
ATOM 1555 O O . LYS A 1 197 ? 21.547 5.195 19.422 1 82.88 197 LYS A O 1
ATOM 1560 N N . THR A 1 198 ? 21.625 6.945 18.031 1 88 198 THR A N 1
ATOM 1561 C CA . THR A 1 198 ? 20.203 6.859 17.703 1 88 198 THR A CA 1
ATOM 1562 C C . THR A 1 198 ? 20.016 6.754 16.188 1 88 198 THR A C 1
ATOM 1564 O O . THR A 1 198 ? 20.922 7.07 15.414 1 88 198 THR A O 1
ATOM 1567 N N . PRO A 1 199 ? 18.844 6.23 15.812 1 89.69 199 PRO A N 1
ATOM 1568 C CA . PRO A 1 199 ? 18.547 6.262 14.375 1 89.69 199 PRO A CA 1
ATOM 1569 C C . PRO A 1 199 ? 18.656 7.664 13.781 1 89.69 199 PRO A C 1
ATOM 1571 O O . PRO A 1 199 ? 19.031 7.812 12.609 1 89.69 199 PRO A O 1
ATOM 1574 N N . PHE A 1 200 ? 18.344 8.695 14.586 1 89.19 200 PHE A N 1
ATOM 1575 C CA . PHE A 1 200 ? 18.469 10.07 14.133 1 89.19 200 PHE A CA 1
ATOM 1576 C C . PHE A 1 200 ? 19.922 10.414 13.859 1 89.19 200 PHE A C 1
ATOM 1578 O O . PHE A 1 200 ? 20.234 11.07 12.859 1 89.19 200 PHE A O 1
ATOM 1585 N N . ASP A 1 201 ? 20.812 9.945 14.688 1 91.25 201 ASP A N 1
ATOM 1586 C CA . ASP A 1 201 ? 22.25 10.148 14.484 1 91.25 201 ASP A CA 1
ATOM 1587 C C . ASP A 1 201 ? 22.719 9.453 13.219 1 91.25 201 ASP A C 1
ATOM 1589 O O . ASP A 1 201 ? 23.594 9.961 12.516 1 91.25 201 ASP A O 1
ATOM 1593 N N . LEU A 1 202 ? 22.203 8.305 13.016 1 92.94 202 LEU A N 1
ATOM 1594 C CA . LEU A 1 202 ? 22.547 7.582 11.797 1 92.94 202 LEU A CA 1
ATOM 1595 C C . LEU A 1 202 ? 22.078 8.352 10.562 1 92.94 202 LEU A C 1
ATOM 1597 O O . LEU A 1 202 ? 22.766 8.352 9.539 1 92.94 202 LEU A O 1
ATOM 1601 N N . MET A 1 203 ? 20.906 8.977 10.672 1 92.81 203 MET A N 1
ATOM 1602 C CA . MET A 1 203 ? 20.406 9.789 9.562 1 92.81 203 MET A CA 1
ATOM 1603 C C . MET A 1 203 ? 21.328 10.969 9.289 1 92.81 203 MET A C 1
ATOM 1605 O O . MET A 1 203 ? 21.609 11.289 8.133 1 92.81 203 MET A O 1
ATOM 1609 N N . ILE A 1 204 ? 21.797 11.594 10.328 1 92.81 204 ILE A N 1
ATOM 1610 C CA . ILE A 1 204 ? 22.719 12.711 10.188 1 92.81 204 ILE A CA 1
ATOM 1611 C C . ILE A 1 204 ? 24 12.234 9.508 1 92.81 204 ILE A C 1
ATOM 1613 O O . ILE A 1 204 ? 24.531 12.906 8.617 1 92.81 204 ILE A O 1
ATOM 1617 N N . LEU A 1 205 ? 24.5 11.078 9.93 1 94.31 205 LEU A N 1
ATOM 1618 C CA . LEU A 1 205 ? 25.672 10.492 9.297 1 94.31 205 LEU A CA 1
ATOM 1619 C C . LEU A 1 205 ? 25.422 10.234 7.812 1 94.31 205 LEU A C 1
ATOM 1621 O O . LEU A 1 205 ? 26.281 10.5 6.973 1 94.31 205 LEU A O 1
ATOM 1625 N N . ALA A 1 206 ? 24.266 9.703 7.504 1 96.06 206 ALA A N 1
ATOM 1626 C CA . ALA A 1 206 ? 23.906 9.438 6.113 1 96.06 206 ALA A CA 1
ATOM 1627 C C . ALA A 1 206 ? 23.953 10.711 5.277 1 96.06 206 ALA A C 1
ATOM 1629 O O . ALA A 1 206 ? 24.484 10.711 4.16 1 96.06 206 ALA A O 1
ATOM 1630 N N . LEU A 1 207 ? 23.391 11.781 5.824 1 95.25 207 LEU A N 1
ATOM 1631 C CA . LEU A 1 207 ? 23.344 13.047 5.094 1 95.25 207 LEU A CA 1
ATOM 1632 C C . LEU A 1 207 ? 24.75 13.562 4.828 1 95.25 207 LEU A C 1
ATOM 1634 O O . LEU A 1 207 ? 25.047 14.07 3.738 1 95.25 207 LEU A O 1
ATOM 1638 N N . ARG A 1 208 ? 25.578 13.414 5.793 1 93.69 208 ARG A N 1
ATOM 1639 C CA . ARG A 1 208 ? 26.969 13.805 5.582 1 93.69 208 ARG A CA 1
ATOM 1640 C C . ARG A 1 208 ? 27.594 13.016 4.43 1 93.69 208 ARG A C 1
ATOM 1642 O O . ARG A 1 208 ? 28.219 13.602 3.537 1 93.69 208 ARG A O 1
ATOM 1649 N N . ARG A 1 209 ? 27.453 11.742 4.484 1 94.31 209 ARG A N 1
ATOM 1650 C CA . ARG A 1 209 ? 28.047 10.867 3.475 1 94.31 209 ARG A CA 1
ATOM 1651 C C . ARG A 1 209 ? 27.422 11.117 2.102 1 94.31 209 ARG A C 1
ATOM 1653 O O . ARG A 1 209 ? 28.109 11.023 1.081 1 94.31 209 ARG A O 1
ATOM 1660 N N . ILE A 1 210 ? 26.125 11.414 2.059 1 95.69 210 ILE A N 1
ATOM 1661 C CA . ILE A 1 210 ? 25.453 11.734 0.802 1 95.69 210 ILE A CA 1
ATOM 1662 C C . ILE A 1 210 ? 26.078 12.984 0.184 1 95.69 210 ILE A C 1
ATOM 1664 O O . ILE A 1 210 ? 26.438 12.984 -0.995 1 95.69 210 ILE A O 1
ATOM 1668 N N . PHE A 1 211 ? 26.234 14 0.922 1 92.94 211 PHE A N 1
ATOM 1669 C CA . PHE A 1 211 ? 26.688 15.273 0.382 1 92.94 211 PHE A CA 1
ATOM 1670 C C . PHE A 1 211 ? 28.188 15.258 0.126 1 92.94 211 PHE A C 1
ATOM 1672 O O . PHE A 1 211 ? 28.734 16.188 -0.475 1 92.94 211 PHE A O 1
ATOM 1679 N N . GLU A 1 212 ? 28.859 14.211 0.575 1 88.94 212 GLU A N 1
ATOM 1680 C CA . GLU A 1 212 ? 30.234 13.969 0.131 1 88.94 212 GLU A CA 1
ATOM 1681 C C . GLU A 1 212 ? 30.266 13.477 -1.313 1 88.94 212 GLU A C 1
ATOM 1683 O O . GLU A 1 212 ? 31.266 13.656 -2.012 1 88.94 212 GLU A O 1
ATOM 1688 N N . LEU A 1 213 ? 29.141 12.914 -1.68 1 89.56 213 LEU A N 1
ATOM 1689 C CA . LEU A 1 213 ? 29.109 12.273 -2.992 1 89.56 213 LEU A CA 1
ATOM 1690 C C . LEU A 1 213 ? 28.266 13.086 -3.969 1 89.56 213 LEU A C 1
ATOM 1692 O O . LEU A 1 213 ? 28.266 12.82 -5.172 1 89.56 213 LEU A O 1
ATOM 1696 N N . VAL A 1 214 ? 27.531 14.008 -3.48 1 88.12 214 VAL A N 1
ATOM 1697 C CA . VAL A 1 214 ? 26.672 14.812 -4.336 1 88.12 214 VAL A CA 1
ATOM 1698 C C . VAL A 1 214 ? 27.516 15.75 -5.195 1 88.12 214 VAL A C 1
ATOM 1700 O O . VAL A 1 214 ? 28.5 16.328 -4.715 1 88.12 214 VAL A O 1
ATOM 1703 N N . GLU A 1 215 ? 27.156 15.758 -6.484 1 81.19 215 GLU A N 1
ATOM 1704 C CA . GLU A 1 215 ? 27.828 16.578 -7.492 1 81.19 215 GLU A CA 1
ATOM 1705 C C . GLU A 1 215 ? 26.891 17.609 -8.094 1 81.19 215 GLU A C 1
ATOM 1707 O O . GLU A 1 215 ? 25.672 17.516 -7.922 1 81.19 215 GLU A O 1
ATOM 1712 N N . ASP A 1 216 ? 27.625 18.656 -8.852 1 65.62 216 ASP A N 1
ATOM 1713 C CA . ASP A 1 216 ? 27 19.516 -9.836 1 65.62 216 ASP A CA 1
ATOM 1714 C C . ASP A 1 216 ? 25.812 20.281 -9.234 1 65.62 216 ASP A C 1
ATOM 1716 O O . ASP A 1 216 ? 24.734 20.297 -9.82 1 65.62 216 ASP A O 1
ATOM 1720 N N . ILE A 1 217 ? 26.016 20.719 -8.102 1 67.56 217 ILE A N 1
ATOM 1721 C CA . ILE A 1 217 ? 24.922 21.516 -7.551 1 67.56 217 ILE A CA 1
ATOM 1722 C C . ILE A 1 217 ? 24.859 22.859 -8.273 1 67.56 217 ILE A C 1
ATOM 1724 O O . ILE A 1 217 ? 23.828 23.547 -8.227 1 67.56 217 ILE A O 1
ATOM 1728 N N . GLU A 1 218 ? 25.875 23.188 -9.188 1 60.38 218 GLU A N 1
ATOM 1729 C CA . GLU A 1 218 ? 25.906 24.5 -9.844 1 60.38 218 GLU A CA 1
ATOM 1730 C C . GLU A 1 218 ? 25.078 24.484 -11.125 1 60.38 218 GLU A C 1
ATOM 1732 O O . GLU A 1 218 ? 25.125 23.516 -11.891 1 60.38 218 GLU A O 1
ATOM 1737 N N . PRO A 1 219 ? 24.125 25.438 -11.398 1 52.06 219 PRO A N 1
ATOM 1738 C CA . PRO A 1 219 ? 23.453 25.625 -12.688 1 52.06 219 PRO A CA 1
ATOM 1739 C C . PRO A 1 219 ? 24.422 25.797 -13.844 1 52.06 219 PRO A C 1
ATOM 1741 O O . PRO A 1 219 ? 25.516 26.359 -13.656 1 52.06 219 PRO A O 1
ATOM 1744 N N . GLU A 1 220 ? 24.422 24.984 -14.922 1 44.66 220 GLU A N 1
ATOM 1745 C CA . GLU A 1 220 ? 25.281 25.25 -16.078 1 44.66 220 GLU A CA 1
ATOM 1746 C C . GLU A 1 220 ? 25.188 26.719 -16.484 1 44.66 220 GLU A C 1
ATOM 1748 O O . GLU A 1 220 ? 24.094 27.25 -16.719 1 44.66 220 GLU A O 1
ATOM 1753 N N . ALA A 1 221 ? 26.094 27.578 -16.188 1 41.19 221 ALA A N 1
ATOM 1754 C CA . ALA A 1 221 ? 26.172 28.938 -16.703 1 41.19 221 ALA A CA 1
ATOM 1755 C C . ALA A 1 221 ? 26.203 28.953 -18.234 1 41.19 221 ALA A C 1
ATOM 1757 O O . ALA A 1 221 ? 27.078 28.328 -18.844 1 41.19 221 ALA A O 1
ATOM 1758 N N . THR A 1 222 ? 25.078 29.109 -18.891 1 38.91 222 THR A N 1
ATOM 1759 C CA . THR A 1 222 ? 25.094 29.25 -20.344 1 38.91 222 THR A CA 1
ATOM 1760 C C . THR A 1 222 ? 25.953 30.438 -20.781 1 38.91 222 THR A C 1
ATOM 1762 O O . THR A 1 222 ? 26.266 30.594 -21.953 1 38.91 222 THR A O 1
ATOM 1765 N N . ASP A 1 223 ? 25.688 31.797 -20.406 1 36.5 223 ASP A N 1
ATOM 1766 C CA . ASP A 1 223 ? 26.219 33 -21.062 1 36.5 223 ASP A CA 1
ATOM 1767 C C . ASP A 1 223 ? 27.703 33.188 -20.75 1 36.5 223 ASP A C 1
ATOM 1769 O O . ASP A 1 223 ? 28.156 32.812 -19.656 1 36.5 223 ASP A O 1
ATOM 1773 N N . SER A 1 224 ? 28.531 33.656 -21.812 1 39.06 224 SER A N 1
ATOM 1774 C CA . SER A 1 224 ? 29.953 33.969 -21.969 1 39.06 224 SER A CA 1
ATOM 1775 C C . SER A 1 224 ? 30.5 34.688 -20.75 1 39.06 224 SER A C 1
ATOM 1777 O O . SER A 1 224 ? 31.672 34.562 -20.391 1 39.06 224 SER A O 1
ATOM 1779 N N . GLN A 1 225 ? 29.906 35.938 -20.391 1 37.06 225 GLN A N 1
ATOM 1780 C CA . GLN A 1 225 ? 30.375 36.812 -19.328 1 37.06 225 GLN A CA 1
ATOM 1781 C C . GLN A 1 225 ? 30.344 36.094 -17.984 1 37.06 225 GLN A C 1
ATOM 1783 O O . GLN A 1 225 ? 30.812 36.625 -16.969 1 37.06 225 GLN A O 1
ATOM 1788 N N . ALA A 1 226 ? 29.703 34.938 -17.812 1 43.03 226 ALA A N 1
ATOM 1789 C CA . ALA A 1 226 ? 29.5 34.094 -16.641 1 43.03 226 ALA A CA 1
ATOM 1790 C C . ALA A 1 226 ? 30.703 33.188 -16.391 1 43.03 226 ALA A C 1
ATOM 1792 O O . ALA A 1 226 ? 30.797 32.531 -15.359 1 43.03 226 ALA A O 1
ATOM 1793 N N . LEU A 1 227 ? 31.469 33.031 -17.375 1 42.59 227 LEU A N 1
ATOM 1794 C CA . LEU A 1 227 ? 32.75 32.312 -17.25 1 42.59 227 LEU A CA 1
ATOM 1795 C C . LEU A 1 227 ? 33.656 33.031 -16.25 1 42.59 227 LEU A C 1
ATOM 1797 O O . LEU A 1 227 ? 34.375 32.375 -15.492 1 42.59 227 LEU A O 1
ATOM 1801 N N . ASN A 1 228 ? 33.812 34.281 -16.469 1 41.31 228 ASN A N 1
ATOM 1802 C CA . ASN A 1 228 ? 34.688 35.031 -15.57 1 41.31 228 ASN A CA 1
ATOM 1803 C C . ASN A 1 228 ? 34.156 35.031 -14.133 1 41.31 228 ASN A C 1
ATOM 1805 O O . ASN A 1 228 ? 34.938 35.031 -13.188 1 41.31 228 ASN A O 1
ATOM 1809 N N . LYS A 1 229 ? 32.812 35.25 -13.961 1 41.38 229 LYS A N 1
ATOM 1810 C CA . LYS A 1 229 ? 32.219 35.188 -12.641 1 41.38 229 LYS A CA 1
ATOM 1811 C C . LYS A 1 229 ? 32.25 33.781 -12.086 1 41.38 229 LYS A C 1
ATOM 1813 O O . LYS A 1 229 ? 31.906 33.531 -10.922 1 41.38 229 LYS A O 1
ATOM 1818 N N . GLU A 1 230 ? 32.281 32.719 -12.758 1 44.66 230 GLU A N 1
ATOM 1819 C CA . GLU A 1 230 ? 32.469 31.328 -12.398 1 44.66 230 GLU A CA 1
ATOM 1820 C C . GLU A 1 230 ? 33.844 31.109 -11.734 1 44.66 230 GLU A C 1
ATOM 1822 O O . GLU A 1 230 ? 33.969 30.297 -10.812 1 44.66 230 GLU A O 1
ATOM 1827 N N . GLU A 1 231 ? 34.875 31.562 -12.336 1 44.31 231 GLU A N 1
ATOM 1828 C CA . GLU A 1 231 ? 36.188 31.5 -11.648 1 44.31 231 GLU A CA 1
ATOM 1829 C C . GLU A 1 231 ? 36.062 32.062 -10.234 1 44.31 231 GLU A C 1
ATOM 1831 O O . GLU A 1 231 ? 36.688 31.547 -9.305 1 44.31 231 GLU A O 1
ATOM 1836 N N . ASN A 1 232 ? 35.375 33.188 -10.156 1 40.56 232 ASN A N 1
ATOM 1837 C CA . ASN A 1 232 ? 35.188 33.781 -8.844 1 40.56 232 ASN A CA 1
ATOM 1838 C C . ASN A 1 232 ? 34.188 33 -8 1 40.56 232 ASN A C 1
ATOM 1840 O O . ASN A 1 232 ? 34.25 33.031 -6.773 1 40.56 232 ASN A O 1
ATOM 1844 N N . LYS A 1 233 ? 33 32.562 -8.625 1 45.75 233 LYS A N 1
ATOM 1845 C CA . LYS A 1 233 ? 32.062 31.766 -7.84 1 45.75 233 LYS A CA 1
ATOM 1846 C C . LYS A 1 233 ? 32.656 30.406 -7.469 1 45.75 233 LYS A C 1
ATOM 1848 O O . LYS A 1 233 ? 32.062 29.656 -6.699 1 45.75 233 LYS A O 1
ATOM 1853 N N . LYS A 1 234 ? 33.406 29.828 -8.305 1 48.47 234 LYS A N 1
ATOM 1854 C CA . LYS A 1 234 ? 34.125 28.625 -7.902 1 48.47 234 LYS A CA 1
ATOM 1855 C C . LYS A 1 234 ? 34.781 28.812 -6.539 1 48.47 234 LYS A C 1
ATOM 1857 O O . LYS A 1 234 ? 35.125 27.828 -5.859 1 48.47 234 LYS A O 1
ATOM 1862 N N . LYS A 1 235 ? 35.281 29.891 -6.277 1 47.38 235 LYS A N 1
ATOM 1863 C CA . LYS A 1 235 ? 35.906 30.141 -4.984 1 47.38 235 LYS A CA 1
ATOM 1864 C C . LYS A 1 235 ? 34.875 30.234 -3.871 1 47.38 235 LYS A C 1
ATOM 1866 O O . LYS A 1 235 ? 35.188 30.047 -2.697 1 47.38 235 LYS A O 1
ATOM 1871 N N . SER A 1 236 ? 33.531 30.625 -4.059 1 56.69 236 SER A N 1
ATOM 1872 C CA . SER A 1 236 ? 32.719 30.938 -2.895 1 56.69 236 SER A CA 1
ATOM 1873 C C . SER A 1 236 ? 31.781 29.781 -2.547 1 56.69 236 SER A C 1
ATOM 1875 O O . SER A 1 236 ? 31.266 29.703 -1.432 1 56.69 236 SER A O 1
ATOM 1877 N N . GLY A 1 237 ? 31.656 28.641 -3.172 1 71.75 237 GLY A N 1
ATOM 1878 C CA . GLY A 1 237 ? 30.797 27.484 -2.875 1 71.75 237 GLY A CA 1
ATOM 1879 C C . GLY A 1 237 ? 29.469 27.531 -3.602 1 71.75 237 GLY A C 1
ATOM 1880 O O . GLY A 1 237 ? 29.062 28.578 -4.105 1 71.75 237 GLY A O 1
ATOM 1881 N N . PRO A 1 238 ? 28.766 26.516 -3.807 1 84.06 238 PRO A N 1
ATOM 1882 C CA . PRO A 1 238 ? 27.562 26.406 -4.641 1 84.06 238 PRO A CA 1
ATOM 1883 C C . PRO A 1 238 ? 26.312 26.938 -3.953 1 84.06 238 PRO A C 1
ATOM 1885 O O . PRO A 1 238 ? 25.234 27 -4.566 1 84.06 238 PRO A O 1
ATOM 1888 N N . TRP A 1 239 ? 26.5 27.391 -2.768 1 90.5 239 TRP A N 1
ATOM 1889 C CA . TRP A 1 239 ? 25.328 27.719 -1.971 1 90.5 239 TRP A CA 1
ATOM 1890 C C . TRP A 1 239 ? 25.031 29.219 -2.029 1 90.5 239 TRP A C 1
ATOM 1892 O O . TRP A 1 239 ? 25.891 30.016 -2.416 1 90.5 239 TRP A O 1
ATOM 1902 N N . HIS A 1 240 ? 23.875 29.609 -1.671 1 89.81 240 HIS A N 1
ATOM 1903 C CA . HIS A 1 240 ? 23.344 30.953 -1.849 1 89.81 240 HIS A CA 1
ATOM 1904 C C . HIS A 1 240 ? 24.062 31.953 -0.938 1 89.81 240 HIS A C 1
ATOM 1906 O O . HIS A 1 240 ? 24.344 33.094 -1.339 1 89.81 240 HIS A O 1
ATOM 1912 N N . THR A 1 241 ? 24.312 31.562 0.287 1 91.44 241 THR A N 1
ATOM 1913 C CA . THR A 1 241 ? 24.891 32.5 1.255 1 91.44 241 THR A CA 1
ATOM 1914 C C . THR A 1 241 ? 26.375 32.219 1.452 1 91.44 241 THR A C 1
ATOM 1916 O O . THR A 1 241 ? 26.828 31.078 1.295 1 91.44 241 THR A O 1
ATOM 1919 N N . ASP A 1 242 ? 27.047 33.219 1.907 1 91.31 242 ASP A N 1
ATOM 1920 C CA . ASP A 1 242 ? 28.453 33.094 2.219 1 91.31 242 ASP A CA 1
ATOM 1921 C C . ASP A 1 242 ? 28.672 32.188 3.436 1 91.31 242 ASP A C 1
ATOM 1923 O O . ASP A 1 242 ? 29.641 31.422 3.486 1 91.31 242 ASP A O 1
ATOM 1927 N N . ALA A 1 243 ? 27.797 32.344 4.305 1 91.06 243 ALA A N 1
ATOM 1928 C CA . ALA A 1 243 ? 27.906 31.562 5.523 1 91.06 243 ALA A CA 1
ATOM 1929 C C . ALA A 1 243 ? 27.797 30.062 5.211 1 91.06 243 ALA A C 1
ATOM 1931 O O . ALA A 1 243 ? 28.562 29.266 5.75 1 91.06 243 ALA A O 1
ATOM 1932 N 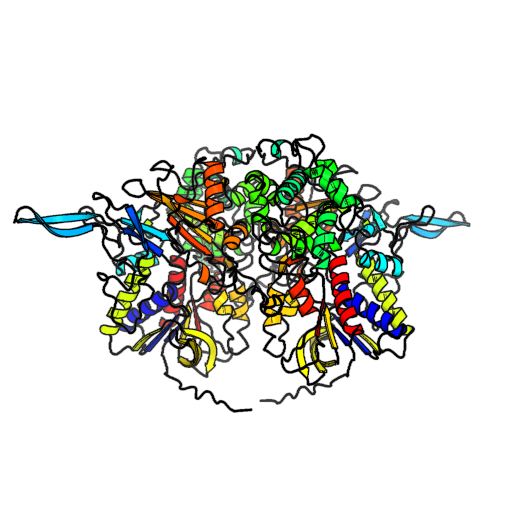N . ALA A 1 244 ? 26.859 29.688 4.379 1 91.44 244 ALA A N 1
ATOM 1933 C CA . ALA A 1 244 ? 26.703 28.297 3.973 1 91.44 244 ALA A CA 1
ATOM 1934 C C . ALA A 1 244 ? 27.953 27.797 3.236 1 91.44 244 ALA A C 1
ATOM 1936 O O . ALA A 1 244 ? 28.375 26.672 3.436 1 91.44 244 ALA A O 1
ATOM 1937 N N . ASN A 1 245 ? 28.531 28.641 2.439 1 90.56 245 ASN A N 1
ATOM 1938 C CA . ASN A 1 245 ? 29.719 28.266 1.68 1 90.56 245 ASN A CA 1
ATOM 1939 C C . ASN A 1 245 ? 30.938 28.109 2.588 1 90.56 245 ASN A C 1
ATOM 1941 O O . ASN A 1 245 ? 31.781 27.25 2.346 1 90.56 245 ASN A O 1
ATOM 1945 N N . GLU A 1 246 ? 31.016 28.953 3.547 1 87.88 246 GLU A N 1
ATOM 1946 C CA . GLU A 1 246 ? 32.094 28.844 4.512 1 87.88 246 GLU A CA 1
ATOM 1947 C C . GLU A 1 246 ? 32.031 27.516 5.266 1 87.88 246 GLU A C 1
ATOM 1949 O O . GLU A 1 246 ? 33.031 26.812 5.395 1 87.88 246 GLU A O 1
ATOM 1954 N N . GLN A 1 247 ? 30.859 27.234 5.73 1 86.75 247 GLN A N 1
ATOM 1955 C CA . GLN A 1 247 ? 30.688 25.984 6.461 1 86.75 247 GLN A CA 1
ATOM 1956 C C . GLN A 1 247 ? 30.891 24.781 5.547 1 86.75 247 GLN A C 1
ATOM 1958 O O . GLN A 1 247 ? 31.406 23.75 5.984 1 86.75 247 GLN A O 1
ATOM 1963 N N . TRP A 1 248 ? 30.547 24.938 4.379 1 86.62 248 TRP A N 1
ATOM 1964 C CA . TRP A 1 248 ? 30.734 23.891 3.385 1 86.62 248 TRP A CA 1
ATOM 1965 C C . TRP A 1 248 ? 32.219 23.609 3.158 1 86.62 248 TRP A C 1
ATOM 1967 O O . TRP A 1 248 ? 32.625 22.453 3.057 1 86.62 248 TRP A O 1
ATOM 1977 N N . ARG A 1 249 ? 33 24.641 3.021 1 84.38 249 ARG A N 1
ATOM 1978 C CA . ARG A 1 249 ? 34.438 24.5 2.879 1 84.38 249 ARG A CA 1
ATOM 1979 C C . ARG A 1 249 ? 35.031 23.828 4.098 1 84.38 249 ARG A C 1
ATOM 1981 O O . ARG A 1 249 ? 35.938 23 3.963 1 84.38 249 ARG A O 1
ATOM 1988 N N . ASN A 1 250 ? 34.5 24.172 5.207 1 80.75 250 ASN A N 1
ATOM 1989 C CA . ASN A 1 250 ? 34.969 23.531 6.434 1 80.75 250 ASN A CA 1
ATOM 1990 C C . ASN A 1 250 ? 34.688 22.031 6.43 1 80.75 250 ASN A C 1
ATOM 1992 O O . ASN A 1 250 ? 35.5 21.25 6.918 1 80.75 250 ASN A O 1
ATOM 1996 N N . LEU A 1 251 ? 33.625 21.688 5.922 1 79.62 251 LEU A N 1
ATOM 1997 C CA . LEU A 1 251 ? 33.188 20.297 5.883 1 79.62 251 LEU A CA 1
ATOM 1998 C C . LEU A 1 251 ? 34.062 19.5 4.906 1 79.62 251 LEU A C 1
ATOM 2000 O O . LEU A 1 251 ? 34.312 18.312 5.137 1 79.62 251 LEU A O 1
ATOM 2004 N N . HIS A 1 252 ? 34.531 20.109 3.824 1 76.62 252 HIS A N 1
ATOM 2005 C CA . HIS A 1 252 ? 35.188 19.375 2.766 1 76.62 252 HIS A CA 1
ATOM 2006 C C . HIS A 1 252 ? 36.719 19.516 2.885 1 76.62 252 HIS A C 1
ATOM 2008 O O . HIS A 1 252 ? 37.469 18.672 2.379 1 76.62 252 HIS A O 1
ATOM 2014 N N . ASP A 1 253 ? 37.281 20.797 3.066 1 67.12 253 ASP A N 1
ATOM 2015 C CA . ASP A 1 253 ? 38.719 21.031 3.133 1 67.12 253 ASP A CA 1
ATOM 2016 C C . ASP A 1 253 ? 39.344 20.172 4.215 1 67.12 253 ASP A C 1
ATOM 2018 O O . ASP A 1 253 ? 40.531 19.812 4.109 1 67.12 253 ASP A O 1
ATOM 2022 N N . ALA A 1 254 ? 38.719 20.281 5.359 1 51.88 254 ALA A N 1
ATOM 2023 C CA . ALA A 1 254 ? 39.469 19.656 6.434 1 51.88 254 ALA A CA 1
ATOM 2024 C C . ALA A 1 254 ? 39.75 18.188 6.121 1 51.88 254 ALA A C 1
ATOM 2026 O O . ALA A 1 254 ? 38.844 17.438 5.785 1 51.88 254 ALA A O 1
ATOM 2027 N N . ALA A 1 255 ? 40.906 17.969 5.605 1 47.19 255 ALA A N 1
ATOM 2028 C CA . ALA A 1 255 ? 41.469 16.641 5.367 1 47.19 255 ALA A CA 1
ATOM 2029 C C . ALA A 1 255 ? 40.688 15.57 6.148 1 47.19 255 ALA A C 1
ATOM 2031 O O . ALA A 1 255 ? 40.469 14.477 5.641 1 47.19 255 ALA A O 1
ATOM 2032 N N . PHE A 1 256 ? 41.031 15.359 7.543 1 42.5 256 PHE A N 1
ATOM 2033 C CA . PHE A 1 256 ? 40.688 14.172 8.32 1 42.5 256 PHE A CA 1
ATOM 2034 C C . PHE A 1 256 ? 39.219 14.141 8.641 1 42.5 256 PHE A C 1
ATOM 2036 O O . PHE A 1 256 ? 38.719 14.883 9.5 1 42.5 256 PHE A O 1
ATOM 2043 N N . PHE A 1 257 ? 38.344 14.156 7.688 1 45.78 257 PHE A N 1
ATOM 2044 C CA . PHE A 1 257 ? 36.906 13.938 7.855 1 45.78 257 PHE A CA 1
ATOM 2045 C C . PHE A 1 257 ? 36.625 13.203 9.156 1 45.78 257 PHE A C 1
ATOM 2047 O O . PHE A 1 257 ? 35.469 12.883 9.461 1 45.78 257 PHE A O 1
ATOM 2054 N N . TYR A 1 258 ? 37.531 12.25 9.438 1 51.16 258 TYR A N 1
ATOM 2055 C CA . TYR A 1 258 ? 37.219 11.469 10.625 1 51.16 258 TYR A CA 1
ATOM 2056 C C . TYR A 1 258 ? 37.125 12.359 11.859 1 51.16 258 TYR A C 1
ATOM 2058 O O . TYR A 1 258 ? 37.438 11.938 12.969 1 51.16 258 TYR A O 1
ATOM 2066 N N . ARG A 1 259 ? 36.906 13.664 11.633 1 54.22 259 ARG A N 1
ATOM 2067 C CA . ARG A 1 259 ? 37.031 14.523 12.805 1 54.22 259 ARG A CA 1
ATOM 2068 C C . ARG A 1 259 ? 35.812 14.375 13.727 1 54.22 259 ARG A C 1
ATOM 2070 O O . ARG A 1 259 ? 34.688 14.109 13.258 1 54.22 259 ARG A O 1
ATOM 2077 N N . HIS A 1 260 ? 36.094 14.336 15 1 59.47 260 HIS A N 1
ATOM 2078 C CA . HIS A 1 260 ? 35.25 14.281 16.188 1 59.47 260 HIS A CA 1
ATOM 2079 C C . HIS A 1 260 ? 34.188 15.375 16.141 1 59.47 260 HIS A C 1
ATOM 2081 O O . HIS A 1 260 ? 33.125 15.242 16.781 1 59.47 260 HIS A O 1
ATOM 2087 N N . TYR A 1 261 ? 34.406 16.453 15.055 1 76.88 261 TYR A N 1
ATOM 2088 C CA . TYR A 1 261 ? 33.5 17.562 15.195 1 76.88 261 TYR A CA 1
ATOM 2089 C C . TYR A 1 261 ? 32.625 17.719 13.945 1 76.88 261 TYR A C 1
ATOM 2091 O O . TYR A 1 261 ? 32.062 18.781 13.711 1 76.88 261 TYR A O 1
ATOM 2099 N N . TRP A 1 262 ? 32.531 16.703 13.055 1 85.94 262 TRP A N 1
ATOM 2100 C CA . TRP A 1 262 ? 31.844 16.844 11.773 1 85.94 262 TRP A CA 1
ATOM 2101 C C . TRP A 1 262 ? 30.359 17.125 11.977 1 85.94 262 TRP A C 1
ATOM 2103 O O . TRP A 1 262 ? 29.734 17.812 11.18 1 85.94 262 TRP A O 1
ATOM 2113 N N . LYS A 1 263 ? 29.859 16.656 12.992 1 88.62 263 LYS A N 1
ATOM 2114 C CA . LYS A 1 263 ? 28.438 16.812 13.25 1 88.62 263 LYS A CA 1
ATOM 2115 C C . LYS A 1 263 ? 28.062 18.266 13.461 1 88.62 263 LYS A C 1
ATOM 2117 O O . LYS A 1 263 ? 27.078 18.75 12.898 1 88.62 263 LYS A O 1
ATOM 2122 N N . GLY A 1 264 ? 28.844 18.938 14.234 1 87.62 264 GLY A N 1
ATOM 2123 C CA . GLY A 1 264 ? 28.609 20.359 14.445 1 87.62 264 GLY A CA 1
ATOM 2124 C C . GLY A 1 264 ? 28.719 21.172 13.18 1 87.62 264 GLY A C 1
ATOM 2125 O O . GLY A 1 264 ? 27.922 22.078 12.945 1 87.62 264 GLY A O 1
ATOM 2126 N N . GLU A 1 265 ? 29.719 20.859 12.414 1 87.56 265 GLU A N 1
ATOM 2127 C CA . GLU A 1 265 ? 29.938 21.578 11.156 1 87.56 265 GLU A CA 1
ATOM 2128 C C . GLU A 1 265 ? 28.797 21.328 10.18 1 87.56 265 GLU A C 1
ATOM 2130 O O . GLU A 1 265 ? 28.344 22.25 9.492 1 87.56 265 GLU A O 1
ATOM 2135 N N . LEU A 1 266 ? 28.391 20.109 10.125 1 92.06 266 LEU A N 1
ATOM 2136 C CA . LEU A 1 266 ? 27.281 19.781 9.25 1 92.06 266 LEU A CA 1
ATOM 2137 C C . LEU A 1 266 ? 26.016 20.516 9.672 1 92.06 266 LEU A C 1
ATOM 2139 O O . LEU A 1 266 ? 25.281 21.047 8.828 1 92.06 266 LEU A O 1
ATOM 2143 N N . LEU A 1 267 ? 25.734 20.484 10.938 1 91.94 267 LEU A N 1
ATOM 2144 C CA . LEU A 1 267 ? 24.531 21.141 11.453 1 91.94 267 LEU A CA 1
ATOM 2145 C C . LEU A 1 267 ? 24.562 22.641 11.188 1 91.94 267 LEU A C 1
ATOM 2147 O O . LEU A 1 267 ? 23.547 23.234 10.859 1 91.94 267 LEU A O 1
ATOM 2151 N N . GLU A 1 268 ? 25.75 23.234 11.32 1 91.75 268 GLU A N 1
ATOM 2152 C CA . GLU A 1 268 ? 25.891 24.656 11.031 1 91.75 268 GLU A CA 1
ATOM 2153 C C . GLU A 1 268 ? 25.641 24.938 9.547 1 91.75 268 GLU A C 1
ATOM 2155 O O . GLU A 1 268 ? 25.031 25.953 9.203 1 91.75 268 GLU A O 1
ATOM 2160 N N . TRP A 1 269 ? 26.203 24.078 8.773 1 93.25 269 TRP A N 1
ATOM 2161 C CA . TRP A 1 269 ? 25.953 24.219 7.344 1 93.25 269 TRP A CA 1
ATOM 2162 C C . TRP A 1 269 ? 24.453 24.141 7.039 1 93.25 269 TRP A C 1
ATOM 2164 O O . TRP A 1 269 ? 23.922 24.984 6.32 1 93.25 269 TRP A O 1
ATOM 2174 N N . ILE A 1 270 ? 23.75 23.188 7.605 1 94.88 270 ILE A N 1
ATOM 2175 C CA . ILE A 1 270 ? 22.328 22.984 7.395 1 94.88 270 ILE A CA 1
ATOM 2176 C C . ILE A 1 270 ? 21.562 24.219 7.84 1 94.88 270 ILE A C 1
ATOM 2178 O O . ILE A 1 270 ? 20.625 24.656 7.164 1 94.88 270 ILE A O 1
ATOM 2182 N N . HIS A 1 271 ? 21.969 24.812 8.852 1 93.06 271 HIS A N 1
ATOM 2183 C CA . HIS A 1 271 ? 21.297 25.969 9.422 1 93.06 271 HIS A CA 1
ATOM 2184 C C . HIS A 1 271 ? 21.375 27.172 8.484 1 93.06 271 HIS A C 1
ATOM 2186 O O . HIS A 1 271 ? 20.547 28.094 8.562 1 93.06 271 HIS A O 1
ATOM 2192 N N . ASN A 1 272 ? 22.391 27.172 7.648 1 93.75 272 ASN A N 1
ATOM 2193 C CA . ASN A 1 272 ? 22.609 28.328 6.793 1 93.75 272 ASN A CA 1
ATOM 2194 C C . ASN A 1 272 ? 22.016 28.125 5.398 1 93.75 272 ASN A C 1
ATOM 2196 O O . ASN A 1 272 ? 22.094 29.016 4.551 1 93.75 272 ASN A O 1
ATOM 2200 N N . LEU A 1 273 ? 21.406 27.031 5.164 1 94.75 273 LEU A N 1
ATOM 2201 C CA . LEU A 1 273 ? 20.781 26.781 3.867 1 94.75 273 LEU A CA 1
ATOM 2202 C C . LEU A 1 273 ? 19.516 27.594 3.715 1 94.75 273 LEU A C 1
ATOM 2204 O O . LEU A 1 273 ? 18.828 27.891 4.703 1 94.75 273 LEU A O 1
ATOM 2208 N N . THR A 1 274 ? 19.219 27.969 2.469 1 94.25 274 THR A N 1
ATOM 2209 C CA . THR A 1 274 ? 18.047 28.766 2.158 1 94.25 274 THR A CA 1
ATOM 2210 C C . THR A 1 274 ? 17.125 28.047 1.183 1 94.25 274 THR A C 1
ATOM 2212 O O . THR A 1 274 ? 17.484 26.969 0.671 1 94.25 274 THR A O 1
ATOM 2215 N N . ASP A 1 275 ? 15.992 28.625 0.906 1 94.38 275 ASP A N 1
ATOM 2216 C CA . ASP A 1 275 ? 15.047 28.047 -0.045 1 94.38 275 ASP A CA 1
ATOM 2217 C C . ASP A 1 275 ? 15.656 27.953 -1.443 1 94.38 275 ASP A C 1
ATOM 2219 O O . ASP A 1 275 ? 15.359 27.031 -2.203 1 94.38 275 ASP A O 1
ATOM 2223 N N . GLU A 1 276 ? 16.453 28.938 -1.766 1 94.06 276 GLU A N 1
ATOM 2224 C CA . GLU A 1 276 ? 17.141 28.922 -3.055 1 94.06 276 GLU A CA 1
ATOM 2225 C C . GLU A 1 276 ? 18.062 27.703 -3.17 1 94.06 276 GLU A C 1
ATOM 2227 O O . GLU A 1 276 ? 18.172 27.109 -4.242 1 94.06 276 GLU A O 1
ATOM 2232 N N . ASP A 1 277 ? 18.688 27.375 -2.047 1 95.06 277 ASP A N 1
ATOM 2233 C CA . ASP A 1 277 ? 19.547 26.203 -2.029 1 95.06 277 ASP A CA 1
ATOM 2234 C C . ASP A 1 277 ? 18.75 24.922 -2.25 1 95.06 277 ASP A C 1
ATOM 2236 O O . ASP A 1 277 ? 19.188 24.016 -2.953 1 95.06 277 ASP A O 1
ATOM 2240 N N . PHE A 1 278 ? 17.594 24.859 -1.651 1 96.62 278 PHE A N 1
ATOM 2241 C CA . PHE A 1 278 ? 16.75 23.672 -1.795 1 96.62 278 PHE A CA 1
ATOM 2242 C C . PHE A 1 278 ? 16.266 23.516 -3.234 1 96.62 278 PHE A C 1
ATOM 2244 O O . PHE A 1 278 ? 16.156 22.406 -3.74 1 96.62 278 PHE A O 1
ATOM 2251 N N . VAL A 1 279 ? 15.984 24.641 -3.887 1 96 279 VAL A N 1
ATOM 2252 C CA . VAL A 1 279 ? 15.617 24.609 -5.297 1 96 279 VAL A CA 1
ATOM 2253 C C . VAL A 1 279 ? 16.766 24.047 -6.121 1 96 279 VAL A C 1
ATOM 2255 O O . VAL A 1 279 ? 16.562 23.25 -7.039 1 96 279 VAL A O 1
ATOM 2258 N N . ARG A 1 280 ? 17.969 24.391 -5.762 1 93.94 280 ARG A N 1
ATOM 2259 C CA . ARG A 1 280 ? 19.141 23.906 -6.465 1 93.94 280 ARG A CA 1
ATOM 2260 C C . ARG A 1 280 ? 19.328 22.406 -6.27 1 93.94 280 ARG A C 1
ATOM 2262 O O . ARG A 1 280 ? 19.625 21.688 -7.223 1 93.94 280 ARG A O 1
ATOM 2269 N N . ILE A 1 281 ? 19.172 21.984 -5.055 1 96.12 281 ILE A N 1
ATOM 2270 C CA . ILE A 1 281 ? 19.281 20.562 -4.773 1 96.12 281 ILE A CA 1
ATOM 2271 C C . ILE A 1 281 ? 18.219 19.797 -5.555 1 96.12 281 ILE A C 1
ATOM 2273 O O . ILE A 1 281 ? 18.516 18.781 -6.199 1 96.12 281 ILE A O 1
ATOM 2277 N N . ARG A 1 282 ? 17.031 20.328 -5.57 1 96.25 282 ARG A N 1
ATOM 2278 C CA . ARG A 1 282 ? 15.875 19.703 -6.207 1 96.25 282 ARG A CA 1
ATOM 2279 C C . ARG A 1 282 ? 16.094 19.547 -7.707 1 96.25 282 ARG A C 1
ATOM 2281 O O . ARG A 1 282 ? 15.812 18.484 -8.273 1 96.25 282 ARG A O 1
ATOM 2288 N N . GLN A 1 283 ? 16.688 20.516 -8.305 1 93.88 283 GLN A N 1
ATOM 2289 C CA . GLN A 1 283 ? 16.688 20.578 -9.766 1 93.88 283 GLN A CA 1
ATOM 2290 C C . GLN A 1 283 ? 18 20.078 -10.344 1 93.88 283 GLN A C 1
ATOM 2292 O O . GLN A 1 283 ? 18.031 19.547 -11.453 1 93.88 283 GLN A O 1
ATOM 2297 N N . HIS A 1 284 ? 19.109 20.172 -9.5 1 92.31 284 HIS A N 1
ATOM 2298 C CA . HIS A 1 284 ? 20.391 20.031 -10.18 1 92.31 284 HIS A CA 1
ATOM 2299 C C . HIS A 1 284 ? 21.266 18.984 -9.5 1 92.31 284 HIS A C 1
ATOM 2301 O O . HIS A 1 284 ? 22.203 18.453 -10.117 1 92.31 284 HIS A O 1
ATOM 2307 N N . ALA A 1 285 ? 21.047 18.719 -8.289 1 94.5 285 ALA A N 1
ATOM 2308 C CA . ALA A 1 285 ? 21.938 17.812 -7.555 1 94.5 285 ALA A CA 1
ATOM 2309 C C . ALA A 1 285 ? 21.984 16.438 -8.211 1 94.5 285 ALA A C 1
ATOM 2311 O O . ALA A 1 285 ? 20.969 15.922 -8.656 1 94.5 285 ALA A O 1
ATOM 2312 N N . ARG A 1 286 ? 23.156 15.906 -8.305 1 93.94 286 ARG A N 1
ATOM 2313 C CA . ARG A 1 286 ? 23.391 14.57 -8.844 1 93.94 286 ARG A CA 1
ATOM 2314 C C . ARG A 1 286 ? 24.109 13.688 -7.828 1 93.94 286 ARG A C 1
ATOM 2316 O O . ARG A 1 286 ? 24.844 14.195 -6.973 1 93.94 286 ARG A O 1
ATOM 2323 N N . PHE A 1 287 ? 23.859 12.469 -7.848 1 92.75 287 PHE A N 1
ATOM 2324 C CA . PHE A 1 287 ? 24.453 11.461 -6.969 1 92.75 287 PHE A CA 1
ATOM 2325 C C . PHE A 1 287 ? 24.906 10.25 -7.77 1 92.75 287 PHE A C 1
ATOM 2327 O O . PHE A 1 287 ? 24.094 9.531 -8.344 1 92.75 287 PHE A O 1
ATOM 2334 N N . ARG A 1 288 ? 26.25 10.062 -7.82 1 87.12 288 ARG A N 1
ATOM 2335 C CA . ARG A 1 288 ? 26.875 8.992 -8.586 1 87.12 288 ARG A CA 1
ATOM 2336 C C . ARG A 1 288 ? 26.406 9.008 -10.039 1 87.12 288 ARG A C 1
ATOM 2338 O O . ARG A 1 288 ? 25.984 7.977 -10.57 1 87.12 288 ARG A O 1
ATOM 2345 N N . GLY A 1 289 ? 26.312 10.164 -10.547 1 82.56 289 GLY A N 1
ATOM 2346 C CA . GLY A 1 289 ? 26.031 10.352 -11.961 1 82.56 289 GLY A CA 1
ATOM 2347 C C . GLY A 1 289 ? 24.562 10.453 -12.266 1 82.56 289 GLY A C 1
ATOM 2348 O O . GLY A 1 289 ? 24.172 10.781 -13.391 1 82.56 289 GLY A O 1
ATOM 2349 N N . GLU A 1 290 ? 23.656 10.211 -11.297 1 87.12 290 GLU A N 1
ATOM 2350 C CA . GLU A 1 290 ? 22.219 10.266 -11.492 1 87.12 290 GLU A CA 1
ATOM 2351 C C . GLU A 1 290 ? 21.609 11.484 -10.805 1 87.12 290 GLU A C 1
ATOM 2353 O O . GLU A 1 290 ? 22.016 11.844 -9.703 1 87.12 290 GLU A O 1
ATOM 2358 N N . PRO A 1 291 ? 20.688 12.125 -11.555 1 91.12 291 PRO A N 1
ATOM 2359 C CA . PRO A 1 291 ? 19.984 13.188 -10.82 1 91.12 291 PRO A CA 1
ATOM 2360 C C . PRO A 1 291 ? 19.312 12.672 -9.547 1 91.12 291 PRO A C 1
ATOM 2362 O O . PRO A 1 291 ? 18.688 11.609 -9.555 1 91.12 291 PRO A O 1
ATOM 2365 N N . LEU A 1 292 ? 19.391 13.438 -8.562 1 94.25 292 LEU A N 1
ATOM 2366 C CA . LEU A 1 292 ? 18.859 13 -7.277 1 94.25 292 LEU A CA 1
ATOM 2367 C C . LEU A 1 292 ? 17.344 12.797 -7.352 1 94.25 292 LEU A C 1
ATOM 2369 O O . LEU A 1 292 ? 16.797 11.922 -6.676 1 94.25 292 LEU A O 1
ATOM 2373 N N . TRP A 1 293 ? 16.625 13.617 -8.133 1 94.12 293 TRP A N 1
ATOM 2374 C CA . TRP A 1 293 ? 15.18 13.516 -8.234 1 94.12 293 TRP A CA 1
ATOM 2375 C C . TRP A 1 293 ? 14.766 12.219 -8.914 1 94.12 293 TRP A C 1
ATOM 2377 O O . TRP A 1 293 ? 13.609 11.805 -8.828 1 94.12 293 TRP A O 1
ATOM 2387 N N . ASN A 1 294 ? 15.672 11.539 -9.578 1 90.81 294 ASN A N 1
ATOM 2388 C CA . ASN A 1 294 ? 15.375 10.297 -10.281 1 90.81 294 ASN A CA 1
ATOM 2389 C C . ASN A 1 294 ? 15.484 9.094 -9.344 1 90.81 294 ASN A C 1
ATOM 2391 O O . ASN A 1 294 ? 15.008 8 -9.68 1 90.81 294 ASN A O 1
ATOM 2395 N N . LEU A 1 295 ? 16.094 9.312 -8.195 1 92.75 295 LEU A N 1
ATOM 2396 C CA . LEU A 1 295 ? 16.438 8.203 -7.312 1 92.75 295 LEU A CA 1
ATOM 2397 C C . LEU A 1 295 ? 15.469 8.125 -6.137 1 92.75 295 LEU A C 1
ATOM 2399 O O . LEU A 1 295 ? 14.875 9.141 -5.75 1 92.75 295 LEU A O 1
ATOM 2403 N N . GLY A 1 296 ? 15.297 6.844 -5.656 1 94.69 296 GLY A N 1
ATOM 2404 C CA . GLY A 1 296 ? 14.602 6.676 -4.387 1 94.69 296 GLY A CA 1
ATOM 2405 C C . GLY A 1 296 ? 15.484 6.949 -3.184 1 94.69 296 GLY A C 1
ATOM 2406 O O . GLY A 1 296 ? 16.672 6.629 -3.195 1 94.69 296 GLY A O 1
ATOM 2407 N N . PHE A 1 297 ? 14.914 7.551 -2.223 1 97.12 297 PHE A N 1
ATOM 2408 C CA . PHE A 1 297 ? 15.664 7.93 -1.03 1 97.12 297 PHE A CA 1
ATOM 2409 C C . PHE A 1 297 ? 16.266 6.699 -0.357 1 97.12 297 PHE A C 1
ATOM 2411 O O . PHE A 1 297 ? 17.391 6.75 0.139 1 97.12 297 PHE A O 1
ATOM 2418 N N . TRP A 1 298 ? 15.555 5.551 -0.276 1 96.69 298 TRP A N 1
ATOM 2419 C CA . TRP A 1 298 ? 16.062 4.305 0.289 1 96.69 298 TRP A CA 1
ATOM 2420 C C . TRP A 1 298 ? 17.297 3.822 -0.47 1 96.69 298 TRP A C 1
ATOM 2422 O O . TRP A 1 298 ? 18.25 3.355 0.137 1 96.69 298 TRP A O 1
ATOM 2432 N N . ASN A 1 299 ? 17.234 3.959 -1.765 1 95.12 299 ASN A N 1
ATOM 2433 C CA . ASN A 1 299 ? 18.375 3.541 -2.594 1 95.12 299 ASN A CA 1
ATOM 2434 C C . ASN A 1 299 ? 19.609 4.383 -2.316 1 95.12 299 ASN A C 1
ATOM 2436 O O . ASN A 1 299 ? 20.719 3.848 -2.219 1 95.12 299 ASN A O 1
ATOM 2440 N N . VAL A 1 300 ? 19.406 5.648 -2.127 1 96.56 300 VAL A N 1
ATOM 2441 C CA . VAL A 1 300 ? 20.531 6.539 -1.835 1 96.56 300 VAL A CA 1
ATOM 2442 C C . VAL A 1 300 ? 21.094 6.227 -0.45 1 96.56 300 VAL A C 1
ATOM 2444 O O . VAL A 1 300 ? 22.312 6.168 -0.267 1 96.56 300 VAL A O 1
ATOM 2447 N N . LEU A 1 301 ? 20.234 5.984 0.519 1 96.88 301 LEU A N 1
ATOM 2448 C CA . LEU A 1 301 ? 20.672 5.621 1.861 1 96.88 301 LEU A CA 1
ATOM 2449 C C . LEU A 1 301 ? 21.5 4.348 1.832 1 96.88 301 LEU A C 1
ATOM 2451 O O . LEU A 1 301 ? 22.516 4.246 2.539 1 96.88 301 LEU A O 1
ATOM 2455 N N . SER A 1 302 ? 21.109 3.432 0.991 1 95 302 SER A N 1
ATOM 2456 C CA . SER A 1 302 ? 21.75 2.125 0.943 1 95 302 SER A CA 1
ATOM 2457 C C . SER A 1 302 ? 23.109 2.209 0.265 1 95 302 SER A C 1
ATOM 2459 O O . SER A 1 302 ? 23.906 1.271 0.343 1 95 302 SER A O 1
ATOM 2461 N N . GLU A 1 303 ? 23.391 3.316 -0.382 1 93.56 303 GLU A N 1
ATOM 2462 C CA . GLU A 1 303 ? 24.703 3.535 -0.98 1 93.56 303 GLU A CA 1
ATOM 2463 C C . GLU A 1 303 ? 25.688 4.062 0.05 1 93.56 303 GLU A C 1
ATOM 2465 O O . GLU A 1 303 ? 26.906 3.934 -0.129 1 93.56 303 GLU A O 1
ATOM 2470 N N . VAL A 1 304 ? 25.156 4.605 1.141 1 95.19 304 VAL A N 1
ATOM 2471 C CA . VAL A 1 304 ? 26.078 5.32 2.018 1 95.19 304 VAL A CA 1
ATOM 2472 C C . VAL A 1 304 ? 26.062 4.688 3.406 1 95.19 304 VAL A C 1
ATOM 2474 O O . VAL A 1 304 ? 26.969 4.934 4.215 1 95.19 304 VAL A O 1
ATOM 2477 N N . LEU A 1 305 ? 25.094 3.877 3.703 1 95.19 305 LEU A N 1
ATOM 2478 C CA . LEU A 1 305 ? 25.016 3.168 4.977 1 95.19 305 LEU A CA 1
ATOM 2479 C C . LEU A 1 305 ? 24.969 1.66 4.758 1 95.19 305 LEU A C 1
ATOM 2481 O O . LEU A 1 305 ? 24.578 1.199 3.68 1 95.19 305 LEU A O 1
ATOM 2485 N N . SER A 1 306 ? 25.359 0.958 5.816 1 92.81 306 SER A N 1
ATOM 2486 C CA . SER A 1 306 ? 25.203 -0.491 5.785 1 92.81 306 SER A CA 1
ATOM 2487 C C . SER A 1 306 ? 23.719 -0.879 5.816 1 92.81 306 SER A C 1
ATOM 2489 O O . SER A 1 306 ? 22.875 -0.075 6.199 1 92.81 306 SER A O 1
ATOM 2491 N N . HIS A 1 307 ? 23.422 -2.105 5.379 1 92.19 307 HIS A N 1
ATOM 2492 C CA . HIS A 1 307 ? 22.062 -2.604 5.336 1 92.19 307 HIS A CA 1
ATOM 2493 C C . HIS A 1 307 ? 21.391 -2.496 6.699 1 92.19 307 HIS A C 1
ATOM 2495 O O . HIS A 1 307 ? 20.266 -2.002 6.809 1 92.19 307 HIS A O 1
ATOM 2501 N N . TYR A 1 308 ? 22.094 -2.855 7.77 1 91.88 308 TYR A N 1
ATOM 2502 C CA . TYR A 1 308 ? 21.484 -2.902 9.094 1 91.88 308 TYR A CA 1
ATOM 2503 C C . TYR A 1 308 ? 21.281 -1.498 9.648 1 91.88 308 TYR A C 1
ATOM 2505 O O . TYR A 1 308 ? 20.328 -1.251 10.391 1 91.88 308 TYR A O 1
ATOM 2513 N N . ALA A 1 309 ? 22.156 -0.613 9.273 1 94.06 309 ALA A N 1
ATOM 2514 C CA . ALA A 1 309 ? 21.953 0.776 9.672 1 94.06 309 ALA A CA 1
ATOM 2515 C C . ALA A 1 309 ? 20.672 1.338 9.039 1 94.06 309 ALA A C 1
ATOM 2517 O O . ALA A 1 309 ? 19.906 2.033 9.695 1 94.06 309 ALA A O 1
ATOM 2518 N N . VAL A 1 310 ? 20.5 1 7.773 1 94.94 310 VAL A N 1
ATOM 2519 C CA . VAL A 1 310 ? 19.312 1.462 7.082 1 94.94 310 VAL A CA 1
ATOM 2520 C C . VAL A 1 310 ? 18.062 0.828 7.711 1 94.94 310 VAL A C 1
ATOM 2522 O O . VAL A 1 310 ? 17.062 1.5 7.918 1 94.94 310 VAL A O 1
ATOM 2525 N N . VAL A 1 311 ? 18.156 -0.455 8.016 1 92.62 311 VAL A N 1
ATOM 2526 C CA . VAL A 1 311 ? 17.031 -1.159 8.633 1 92.62 311 VAL A CA 1
ATOM 2527 C C . VAL A 1 311 ? 16.703 -0.533 9.984 1 92.62 311 VAL A C 1
ATOM 2529 O O . VAL A 1 311 ? 15.539 -0.374 10.336 1 92.62 311 VAL A O 1
ATOM 2532 N N . LYS A 1 312 ? 17.703 -0.204 10.711 1 92 312 LYS A N 1
ATOM 2533 C CA . LYS A 1 312 ? 17.516 0.423 12.016 1 92 312 LYS A CA 1
ATOM 2534 C C . LYS A 1 312 ? 16.766 1.745 11.883 1 92 312 LYS A C 1
ATOM 2536 O O . LYS A 1 312 ? 15.836 2.018 12.648 1 92 312 LYS A O 1
ATOM 2541 N N . ILE A 1 313 ? 17.125 2.572 10.922 1 92.5 313 ILE A N 1
ATOM 2542 C CA . ILE A 1 313 ? 16.438 3.828 10.672 1 92.5 313 ILE A CA 1
ATOM 2543 C C . ILE A 1 313 ? 15 3.543 10.227 1 92.5 313 ILE A C 1
ATOM 2545 O O . ILE A 1 313 ? 14.047 4.137 10.75 1 92.5 313 ILE A O 1
ATOM 2549 N N . ARG A 1 314 ? 14.828 2.637 9.32 1 92.38 314 ARG A N 1
ATOM 2550 C CA . ARG A 1 314 ? 13.555 2.361 8.672 1 92.38 314 ARG A CA 1
ATOM 2551 C C . ARG A 1 314 ? 12.539 1.813 9.672 1 92.38 314 ARG A C 1
ATOM 2553 O O . ARG A 1 314 ? 11.367 2.207 9.656 1 92.38 314 ARG A O 1
ATOM 2560 N N . ASP A 1 315 ? 13 0.958 10.508 1 88.44 315 ASP A N 1
ATOM 2561 C CA . ASP A 1 315 ? 12.047 0.21 11.32 1 88.44 315 ASP A CA 1
ATOM 2562 C C . ASP A 1 315 ? 11.922 0.81 12.719 1 88.44 315 ASP A C 1
ATOM 2564 O O . ASP A 1 315 ? 10.891 0.671 13.375 1 88.44 315 ASP A O 1
ATOM 2568 N N . TRP A 1 316 ? 12.961 1.535 13.164 1 87.25 316 TRP A N 1
ATOM 2569 C CA . TRP A 1 316 ? 12.922 1.977 14.555 1 87.25 316 TRP A CA 1
ATOM 2570 C C . TRP A 1 316 ? 13.109 3.486 14.648 1 87.25 316 TRP A C 1
ATOM 2572 O O . TRP A 1 316 ? 13.086 4.051 15.742 1 87.25 316 TRP A O 1
ATOM 2582 N N . GLY A 1 317 ? 13.305 4.082 13.516 1 85.38 317 GLY A N 1
ATOM 2583 C CA . GLY A 1 317 ? 13.359 5.535 13.516 1 85.38 317 GLY A CA 1
ATOM 2584 C C . GLY A 1 317 ? 12.008 6.184 13.781 1 85.38 317 GLY A C 1
ATOM 2585 O O . GLY A 1 317 ? 10.969 5.637 13.406 1 85.38 317 GLY A O 1
ATOM 2586 N N . SER A 1 318 ? 12.195 7.277 14.531 1 77.31 318 SER A N 1
ATOM 2587 C CA . SER A 1 318 ? 10.977 8.047 14.805 1 77.31 318 SER A CA 1
ATOM 2588 C C . SER A 1 318 ? 10.781 9.141 13.766 1 77.31 318 SER A C 1
ATOM 2590 O O . SER A 1 318 ? 11.703 9.477 13.023 1 77.31 318 SER A O 1
ATOM 2592 N N . TYR A 1 319 ? 9.562 9.594 13.508 1 65.06 319 TYR A N 1
ATOM 2593 C CA . TYR A 1 319 ? 9.172 10.789 12.766 1 65.06 319 TYR A CA 1
ATOM 2594 C C . TYR A 1 319 ? 9.344 10.586 11.266 1 65.06 319 TYR A C 1
ATOM 2596 O O . TYR A 1 319 ? 10.477 10.562 10.766 1 65.06 319 TYR A O 1
ATOM 2604 N N . TYR A 1 320 ? 8.781 10.75 10.383 1 61.31 320 TYR A N 1
ATOM 2605 C CA . TYR A 1 320 ? 8.5 10.836 8.953 1 61.31 320 TYR A CA 1
ATOM 2606 C C . TYR A 1 320 ? 9.695 10.391 8.133 1 61.31 320 TYR A C 1
ATOM 2608 O O . TYR A 1 320 ? 10.117 11.078 7.199 1 61.31 320 TYR A O 1
ATOM 2616 N N . HIS A 1 321 ? 10.266 9.281 8.469 1 72 321 HIS A N 1
ATOM 2617 C CA . HIS A 1 321 ? 11.383 8.914 7.609 1 72 321 HIS A CA 1
ATOM 2618 C C . HIS A 1 321 ? 10.898 8.273 6.312 1 72 321 HIS A C 1
ATOM 2620 O O . HIS A 1 321 ? 11.445 8.547 5.238 1 72 321 HIS A O 1
ATOM 2626 N N . PHE A 1 322 ? 9.93 7.699 6.312 1 88.25 322 PHE A N 1
ATOM 2627 C CA . PHE A 1 322 ? 9.242 7.066 5.195 1 88.25 322 PHE A CA 1
ATOM 2628 C C . PHE A 1 322 ? 10.234 6.383 4.266 1 88.25 322 PHE A C 1
ATOM 2630 O O . PHE A 1 322 ? 10.086 6.434 3.041 1 88.25 322 PHE A O 1
ATOM 2637 N N . VAL A 1 323 ? 11.305 5.828 4.898 1 93.12 323 VAL A N 1
ATOM 2638 C CA . VAL A 1 323 ? 12.305 5.125 4.102 1 93.12 323 VAL A CA 1
ATOM 2639 C C . VAL A 1 323 ? 11.648 3.979 3.338 1 93.12 323 VAL A C 1
ATOM 2641 O O . VAL A 1 323 ? 11.961 3.744 2.168 1 93.12 323 VAL A O 1
ATOM 2644 N N . HIS A 1 324 ? 10.672 3.34 3.965 1 92.38 324 HIS A N 1
ATOM 2645 C CA . HIS A 1 324 ? 10.023 2.176 3.379 1 92.38 324 HIS A CA 1
ATOM 2646 C C . HIS A 1 324 ? 9.164 2.568 2.178 1 92.38 324 HIS A C 1
ATOM 2648 O O . HIS A 1 324 ? 8.891 1.738 1.311 1 92.38 324 HIS A O 1
ATOM 2654 N N . GLU A 1 325 ? 8.734 3.811 2.09 1 93.31 325 GLU A N 1
ATOM 2655 C CA . GLU A 1 325 ? 7.949 4.289 0.953 1 93.31 325 GLU A CA 1
ATOM 2656 C C . GLU A 1 325 ? 8.852 4.648 -0.224 1 93.31 325 GLU A C 1
ATOM 2658 O O . GLU A 1 325 ? 8.383 4.785 -1.354 1 93.31 325 GLU A O 1
ATOM 2663 N N . ASN A 1 326 ? 10.109 4.785 -0.023 1 95.12 326 ASN A N 1
ATOM 2664 C CA . ASN A 1 326 ? 11.156 5.066 -1.001 1 95.12 326 ASN A CA 1
ATOM 2665 C C . ASN A 1 326 ? 10.781 6.242 -1.901 1 95.12 326 ASN A C 1
ATOM 2667 O O . ASN A 1 326 ? 10.781 6.113 -3.127 1 95.12 326 ASN A O 1
ATOM 2671 N N . LEU A 1 327 ? 10.578 7.367 -1.281 1 95.5 327 LEU A N 1
ATOM 2672 C CA . LEU A 1 327 ? 10.156 8.586 -1.966 1 95.5 327 LEU A CA 1
ATOM 2673 C C . LEU A 1 327 ? 11.32 9.211 -2.725 1 95.5 327 LEU A C 1
ATOM 2675 O O . LEU A 1 327 ? 12.445 8.695 -2.688 1 95.5 327 LEU A O 1
ATOM 2679 N N . ASN A 1 328 ? 11.016 10.305 -3.494 1 95.75 328 ASN A N 1
ATOM 2680 C CA . ASN A 1 328 ? 12 11.062 -4.258 1 95.75 328 ASN A CA 1
ATOM 2681 C C . ASN A 1 328 ? 13.172 11.492 -3.385 1 95.75 328 ASN A C 1
ATOM 2683 O O . ASN A 1 328 ? 12.984 12.211 -2.398 1 95.75 328 ASN A O 1
ATOM 2687 N N . ALA A 1 329 ? 14.383 11.109 -3.805 1 96.81 329 ALA A N 1
ATOM 2688 C CA . ALA A 1 329 ? 15.547 11.32 -2.949 1 96.81 329 ALA A CA 1
ATOM 2689 C C . ALA A 1 329 ? 15.812 12.805 -2.744 1 96.81 329 ALA A C 1
ATOM 2691 O O . ALA A 1 329 ? 16.109 13.242 -1.628 1 96.81 329 ALA A O 1
ATOM 2692 N N . ALA A 1 330 ? 15.688 13.586 -3.795 1 97.38 330 ALA A N 1
ATOM 2693 C CA . ALA A 1 330 ? 15.93 15.023 -3.656 1 97.38 330 ALA A CA 1
ATOM 2694 C C . ALA A 1 330 ? 14.961 15.648 -2.656 1 97.38 330 ALA A C 1
ATOM 2696 O O . ALA A 1 330 ? 15.375 16.375 -1.755 1 97.38 330 ALA A O 1
ATOM 2697 N N . GLU A 1 331 ? 13.75 15.328 -2.805 1 97.31 331 GLU A N 1
ATOM 2698 C CA . GLU A 1 331 ? 12.711 15.922 -1.971 1 97.31 331 GLU A CA 1
ATOM 2699 C C . GLU A 1 331 ? 12.859 15.492 -0.514 1 97.31 331 GLU A C 1
ATOM 2701 O O . GLU A 1 331 ? 12.656 16.297 0.4 1 97.31 331 GLU A O 1
ATOM 2706 N N . TRP A 1 332 ? 13.188 14.266 -0.302 1 96.31 332 TRP A N 1
ATOM 2707 C CA . TRP A 1 332 ? 13.227 13.773 1.072 1 96.31 332 TRP A CA 1
ATOM 2708 C C . TRP A 1 332 ? 14.531 14.172 1.755 1 96.31 332 TRP A C 1
ATOM 2710 O O . TRP A 1 332 ? 14.586 14.289 2.98 1 96.31 332 TRP A O 1
ATOM 2720 N N . ILE A 1 333 ? 15.602 14.352 0.99 1 97.12 333 ILE A N 1
ATOM 2721 C CA . ILE A 1 333 ? 16.812 14.953 1.547 1 97.12 333 ILE A CA 1
ATOM 2722 C C . ILE A 1 333 ? 16.516 16.391 1.984 1 97.12 333 ILE A C 1
ATOM 2724 O O . ILE A 1 333 ? 16.891 16.797 3.086 1 97.12 333 ILE A O 1
ATOM 2728 N N . ILE A 1 334 ? 15.805 17.125 1.13 1 97.19 334 ILE A N 1
ATOM 2729 C CA . ILE A 1 334 ? 15.414 18.484 1.47 1 97.19 334 ILE A CA 1
ATOM 2730 C C . ILE A 1 334 ? 14.547 18.469 2.725 1 97.19 334 ILE A C 1
ATOM 2732 O O . ILE A 1 334 ? 14.711 19.312 3.611 1 97.19 334 ILE A O 1
ATOM 2736 N N . PHE A 1 335 ? 13.648 17.531 2.803 1 95.44 335 PHE A N 1
ATOM 2737 C CA . PHE A 1 335 ? 12.805 17.375 3.984 1 95.44 335 PHE A CA 1
ATOM 2738 C C . PHE A 1 335 ? 13.656 17.281 5.246 1 95.44 335 PHE A C 1
ATOM 2740 O O . PHE A 1 335 ? 13.398 17.953 6.234 1 95.44 335 PHE A O 1
ATOM 2747 N N . TRP A 1 336 ? 14.648 16.453 5.23 1 94.38 336 TRP A N 1
ATOM 2748 C CA . TRP A 1 336 ? 15.469 16.203 6.41 1 94.38 336 TRP A CA 1
ATOM 2749 C C . TRP A 1 336 ? 16.328 17.422 6.734 1 94.38 336 TRP A C 1
ATOM 2751 O O . TRP A 1 336 ? 16.562 17.734 7.906 1 94.38 336 TRP A O 1
ATOM 2761 N N . LEU A 1 337 ? 16.828 18.047 5.715 1 95.5 337 LEU A N 1
ATOM 2762 C CA . LEU A 1 337 ? 17.594 19.266 5.957 1 95.5 337 LEU A CA 1
ATOM 2763 C C . LEU A 1 337 ? 16.75 20.312 6.668 1 95.5 337 LEU A C 1
ATOM 2765 O O . LEU A 1 337 ? 17.203 20.938 7.629 1 95.5 337 LEU A O 1
ATOM 2769 N N . ARG A 1 338 ? 15.508 20.406 6.266 1 93.38 338 ARG A N 1
ATOM 2770 C CA . ARG A 1 338 ? 14.586 21.328 6.91 1 93.38 338 ARG A CA 1
ATOM 2771 C C . ARG A 1 338 ? 14.25 20.891 8.328 1 93.38 338 ARG A C 1
ATOM 2773 O O . ARG A 1 338 ? 14.195 21.703 9.242 1 93.38 338 ARG A O 1
ATOM 2780 N N . ALA A 1 339 ? 14.016 19.609 8.461 1 89.69 339 ALA A N 1
ATOM 2781 C CA . ALA A 1 339 ? 13.609 19.062 9.75 1 89.69 339 ALA A CA 1
ATOM 2782 C C . ALA A 1 339 ? 14.711 19.234 10.789 1 89.69 339 ALA A C 1
ATOM 2784 O O . ALA A 1 339 ? 14.438 19.562 11.953 1 89.69 339 ALA A O 1
ATOM 2785 N N . ILE A 1 340 ? 15.914 18.984 10.383 1 89.81 340 ILE A N 1
ATOM 2786 C CA . ILE A 1 340 ? 17.062 19.109 11.289 1 89.81 340 ILE A CA 1
ATOM 2787 C C . ILE A 1 340 ? 17.234 20.562 11.703 1 89.81 340 ILE A C 1
ATOM 2789 O O . ILE A 1 340 ? 17.547 20.844 12.867 1 89.81 340 ILE A O 1
ATOM 2793 N N . ARG A 1 341 ? 16.984 21.391 10.852 1 87.25 341 ARG A N 1
ATOM 2794 C CA . ARG A 1 341 ? 17.109 22.812 11.133 1 87.25 341 ARG A CA 1
ATOM 2795 C C . ARG A 1 341 ? 16.062 23.266 12.141 1 87.25 341 ARG A C 1
ATOM 2797 O O . ARG A 1 341 ? 16.359 24.078 13.023 1 87.25 341 ARG A O 1
ATOM 2804 N N . SER A 1 342 ? 14.898 22.688 12.078 1 81.5 342 SER A N 1
ATOM 2805 C CA . SER A 1 342 ? 13.75 23.25 12.789 1 81.5 342 SER A CA 1
ATOM 2806 C C . SER A 1 342 ? 13.469 22.484 14.07 1 81.5 342 SER A C 1
ATOM 2808 O O . SER A 1 342 ? 12.578 22.859 14.844 1 81.5 342 SER A O 1
ATOM 2810 N N . THR A 1 343 ? 14.172 21.469 14.375 1 79.06 343 THR A N 1
ATOM 2811 C CA . THR A 1 343 ? 13.805 20.547 15.445 1 79.06 343 THR A CA 1
ATOM 2812 C C . THR A 1 343 ? 13.812 21.25 16.797 1 79.06 343 THR A C 1
ATOM 2814 O O . THR A 1 343 ? 13.039 20.906 17.688 1 79.06 343 THR A O 1
ATOM 2817 N N . GLY A 1 344 ? 14.477 22.281 16.984 1 79.56 344 GLY A N 1
ATOM 2818 C CA . GLY A 1 344 ? 14.609 22.922 18.297 1 79.56 344 GLY A CA 1
ATOM 2819 C C . GLY A 1 344 ? 13.57 24 18.531 1 79.56 344 GLY A C 1
ATOM 2820 O O . GLY A 1 344 ? 13.438 24.5 19.656 1 79.56 344 GLY A O 1
ATOM 2821 N N . SER A 1 345 ? 12.719 24.266 17.594 1 87.44 345 SER A N 1
ATOM 2822 C CA . SER A 1 345 ? 11.82 25.406 17.734 1 87.44 345 SER A CA 1
ATOM 2823 C C . SER A 1 345 ? 10.383 25.016 17.406 1 87.44 345 SER A C 1
ATOM 2825 O O . SER A 1 345 ? 9.602 25.859 16.953 1 87.44 345 SER A O 1
ATOM 2827 N N . LEU A 1 346 ? 10.047 23.859 17.656 1 92.06 346 LEU A N 1
ATOM 2828 C CA . LEU A 1 346 ? 8.703 23.391 17.344 1 92.06 346 LEU A CA 1
ATOM 2829 C C . LEU A 1 346 ? 7.684 23.969 18.312 1 92.06 346 LEU A C 1
ATOM 2831 O O . LEU A 1 346 ? 8 24.219 19.484 1 92.06 346 LEU A O 1
ATOM 2835 N N . ARG A 1 347 ? 6.555 24.297 17.797 1 95.38 347 ARG A N 1
ATOM 2836 C CA . ARG A 1 347 ? 5.48 24.875 18.609 1 95.38 347 ARG A CA 1
ATOM 2837 C C . ARG A 1 347 ? 4.164 24.141 18.375 1 95.38 347 ARG A C 1
ATOM 2839 O O . ARG A 1 347 ? 3.932 23.609 17.281 1 95.38 347 ARG A O 1
ATOM 2846 N N . GLY A 1 348 ? 3.41 24.078 19.438 1 95.75 348 GLY A N 1
ATOM 2847 C CA . GLY A 1 348 ? 1.984 23.812 19.328 1 95.75 348 GLY A CA 1
ATOM 2848 C C . GLY A 1 348 ? 1.131 25.047 19.594 1 95.75 348 GLY A C 1
ATOM 2849 O O . GLY A 1 348 ? 1.648 26.172 19.656 1 95.75 348 GLY A O 1
ATOM 2850 N N . ILE A 1 349 ? -0.13 24.844 19.578 1 96.88 349 ILE A N 1
ATOM 2851 C CA . ILE A 1 349 ? -1.074 25.891 19.953 1 96.88 349 ILE A CA 1
ATOM 2852 C C . ILE A 1 349 ? -1.863 25.453 21.188 1 96.88 349 ILE A C 1
ATOM 2854 O O . ILE A 1 349 ? -2.432 24.359 21.219 1 96.88 349 ILE A O 1
ATOM 2858 N N . ARG A 1 350 ? -1.945 26.328 22.172 1 94.75 350 ARG A N 1
ATOM 2859 C CA . ARG A 1 350 ? -2.57 25.969 23.438 1 94.75 350 ARG A CA 1
ATOM 2860 C C . ARG A 1 350 ? -3.988 25.453 23.234 1 94.75 350 ARG A C 1
ATOM 2862 O O . ARG A 1 350 ? -4.391 24.469 23.844 1 94.75 350 ARG A O 1
ATOM 2869 N N . GLY A 1 351 ? -4.723 26.125 22.406 1 94.56 351 GLY A N 1
ATOM 2870 C CA . GLY A 1 351 ? -6.098 25.734 22.141 1 94.56 351 GLY A CA 1
ATOM 2871 C C . GLY A 1 351 ? -6.223 24.641 21.094 1 94.56 351 GLY A C 1
ATOM 2872 O O . GLY A 1 351 ? -7.332 24.266 20.719 1 94.56 351 GLY A O 1
ATOM 2873 N N . GLY A 1 352 ? -5.137 24.141 20.578 1 95.44 352 GLY A N 1
ATOM 2874 C CA . GLY A 1 352 ? -5.145 23.141 19.531 1 95.44 352 GLY A CA 1
ATOM 2875 C C . GLY A 1 352 ? -4.941 23.719 18.141 1 95.44 352 GLY A C 1
ATOM 2876 O O . GLY A 1 352 ? -5.25 24.891 17.906 1 95.44 352 GLY A O 1
ATOM 2877 N N . MET A 1 353 ? -4.539 22.922 17.25 1 97.38 353 MET A N 1
ATOM 2878 C CA . MET A 1 353 ? -4.223 23.359 15.891 1 97.38 353 MET A CA 1
ATOM 2879 C C . MET A 1 353 ? -5.48 23.828 15.164 1 97.38 353 MET A C 1
ATOM 2881 O O . MET A 1 353 ? -5.406 24.641 14.242 1 97.38 353 MET A O 1
ATOM 2885 N N . SER A 1 354 ? -6.66 23.375 15.562 1 95.88 354 SER A N 1
ATOM 2886 C CA . SER A 1 354 ? -7.918 23.766 14.93 1 95.88 354 SER A CA 1
ATOM 2887 C C . SER A 1 354 ? -8.195 25.25 15.141 1 95.88 354 SER A C 1
ATOM 2889 O O . SER A 1 354 ? -9.047 25.828 14.453 1 95.88 354 SER A O 1
ATOM 2891 N N . ARG A 1 355 ? -7.465 25.875 16.094 1 95.94 355 ARG A N 1
ATOM 2892 C CA . ARG A 1 355 ? -7.605 27.312 16.312 1 95.94 355 ARG A CA 1
ATOM 2893 C C . ARG A 1 355 ? -7.324 28.078 15.039 1 95.94 355 ARG A C 1
ATOM 2895 O O . ARG A 1 355 ? -7.922 29.141 14.797 1 95.94 355 ARG A O 1
ATOM 2902 N N . ILE A 1 356 ? -6.457 27.531 14.242 1 98 356 ILE A N 1
ATOM 2903 C CA . ILE A 1 356 ? -6.121 28.172 12.977 1 98 356 ILE A CA 1
ATOM 2904 C C . ILE A 1 356 ? -7.371 28.281 12.102 1 98 356 ILE A C 1
ATOM 2906 O O . ILE A 1 356 ? -7.648 29.328 11.531 1 98 356 ILE A O 1
ATOM 2910 N N . ILE A 1 357 ? -8.141 27.203 12.055 1 96.88 357 ILE A N 1
ATOM 2911 C CA . ILE A 1 357 ? -9.336 27.141 11.219 1 96.88 357 ILE A CA 1
ATOM 2912 C C . ILE A 1 357 ? -10.43 28.031 11.82 1 96.88 357 ILE A C 1
ATOM 2914 O O . ILE A 1 357 ? -11.109 28.766 11.102 1 96.88 357 ILE A O 1
ATOM 2918 N N . TRP A 1 358 ? -10.562 27.984 13.211 1 93.81 358 TRP A N 1
ATOM 2919 C CA . TRP A 1 358 ? -11.57 28.781 13.898 1 93.81 358 TRP A CA 1
ATOM 2920 C C . TRP A 1 358 ? -11.367 30.266 13.609 1 93.81 358 TRP A C 1
ATOM 2922 O O . TRP A 1 358 ? -12.305 30.953 13.203 1 93.81 358 TRP A O 1
ATOM 2932 N N . ARG A 1 359 ? -10.195 30.672 13.75 1 95.56 359 ARG A N 1
ATOM 2933 C CA . ARG A 1 359 ? -9.883 32.094 13.578 1 95.56 359 ARG A CA 1
ATOM 2934 C C . ARG A 1 359 ? -9.992 32.5 12.117 1 95.56 359 ARG A C 1
ATOM 2936 O O . ARG A 1 359 ? -10.414 33.625 11.812 1 95.56 359 ARG A O 1
ATOM 2943 N N . LEU A 1 360 ? -9.609 31.609 11.258 1 96.06 360 LEU A N 1
ATOM 2944 C CA . LEU A 1 360 ? -9.695 31.906 9.828 1 96.06 360 LEU A CA 1
ATOM 2945 C C . LEU A 1 360 ? -11.156 32.062 9.398 1 96.06 360 LEU A C 1
ATOM 2947 O O . LEU A 1 360 ? -11.484 32.938 8.617 1 96.06 360 LEU A O 1
ATOM 2951 N N . LEU A 1 361 ? -12.008 31.219 9.891 1 94.25 361 LEU A N 1
ATOM 2952 C CA . LEU A 1 361 ? -13.438 31.312 9.586 1 94.25 361 LEU A CA 1
ATOM 2953 C C . LEU A 1 361 ? -14.023 32.625 10.117 1 94.25 361 LEU A C 1
ATOM 2955 O O . LEU A 1 361 ? -14.844 33.25 9.445 1 94.25 361 LEU A O 1
ATOM 2959 N N . GLU A 1 362 ? -13.633 33 11.289 1 92.38 362 GLU A N 1
ATOM 2960 C CA . GLU A 1 362 ? -14.086 34.281 11.852 1 92.38 362 GLU A CA 1
ATOM 2961 C C . GLU A 1 362 ? -13.648 35.469 10.984 1 92.38 362 GLU A C 1
ATOM 2963 O O . GLU A 1 362 ? -14.422 36.375 10.758 1 92.38 362 GLU A O 1
ATOM 2968 N N . LYS A 1 363 ? -12.461 35.312 10.555 1 94.25 363 LYS A N 1
ATOM 2969 C CA . LYS A 1 363 ? -11.93 36.375 9.695 1 94.25 363 LYS A CA 1
ATOM 2970 C C . LYS A 1 363 ? -12.695 36.438 8.375 1 94.25 363 LYS A C 1
ATOM 2972 O O . LYS A 1 363 ? -12.945 37.531 7.848 1 94.25 363 LYS A O 1
ATOM 2977 N N . LEU A 1 364 ? -13.008 35.344 7.809 1 94.56 364 LEU A N 1
ATOM 2978 C CA . LEU A 1 364 ? -13.75 35.312 6.555 1 94.56 364 LEU A CA 1
ATOM 2979 C C . LEU A 1 364 ? -15.164 35.844 6.734 1 94.56 364 LEU A C 1
ATOM 2981 O O . LEU A 1 364 ? -15.688 36.531 5.848 1 94.56 364 LEU A O 1
ATOM 2985 N N . HIS A 1 365 ? -15.727 35.531 7.859 1 92 365 HIS A N 1
ATOM 2986 C CA . HIS A 1 365 ? -17.062 36.031 8.148 1 92 365 HIS A CA 1
ATOM 2987 C C . HIS A 1 365 ? -17.047 37.562 8.258 1 92 365 HIS A C 1
ATOM 2989 O O . HIS A 1 365 ? -17.922 38.25 7.719 1 92 365 HIS A O 1
ATOM 2995 N N . LYS A 1 366 ? -16.094 38.031 8.945 1 91.75 366 LYS A N 1
ATOM 2996 C CA . LYS A 1 366 ? -15.953 39.5 9.094 1 91.75 366 LYS A CA 1
ATOM 2997 C C . LYS A 1 366 ? -15.727 40.156 7.738 1 91.75 366 LYS A C 1
ATOM 2999 O O . LYS A 1 366 ? -16.281 41.219 7.469 1 91.75 366 LYS A O 1
ATOM 3004 N N . ALA A 1 367 ? -14.953 39.5 6.938 1 91.88 367 ALA A N 1
ATOM 3005 C CA . ALA A 1 367 ? -14.68 40.031 5.605 1 91.88 367 ALA A CA 1
ATOM 3006 C C . ALA A 1 367 ? -15.945 40.094 4.762 1 91.88 367 ALA A C 1
ATOM 3008 O O . ALA A 1 367 ? -16.125 41 3.955 1 91.88 367 ALA A O 1
ATOM 3009 N N . ARG A 1 368 ? -16.719 39.125 4.898 1 88.69 368 ARG A N 1
ATOM 3010 C CA . ARG A 1 368 ? -18 39.094 4.188 1 88.69 368 ARG A CA 1
ATOM 3011 C C . ARG A 1 368 ? -18.875 40.281 4.598 1 88.69 368 ARG A C 1
ATOM 3013 O O . ARG A 1 368 ? -19.531 40.906 3.75 1 88.69 368 ARG A O 1
ATOM 3020 N N . GLU A 1 369 ? -18.891 40.594 5.844 1 88 369 GLU A N 1
ATOM 3021 C CA . GLU A 1 369 ? -19.688 41.719 6.363 1 88 369 GLU A CA 1
ATOM 3022 C C . GLU A 1 369 ? -19.125 43.062 5.922 1 88 369 GLU A C 1
ATOM 3024 O O . GLU A 1 369 ? -19.891 44 5.645 1 88 369 GLU A O 1
ATOM 3029 N N . GLU A 1 370 ? -17.906 43.062 5.836 1 90.31 370 GLU A N 1
ATOM 3030 C CA . GLU A 1 370 ? -17.234 44.312 5.547 1 90.31 370 GLU A CA 1
ATOM 3031 C C . GLU A 1 370 ? -17.219 44.594 4.051 1 90.31 370 GLU A C 1
ATOM 3033 O O . GLU A 1 370 ? -16.984 45.75 3.635 1 90.31 370 GLU A O 1
ATOM 3038 N N . ASN A 1 371 ? -17.422 43.562 3.268 1 88 371 ASN A N 1
ATOM 3039 C CA . ASN A 1 371 ? -17.391 43.75 1.817 1 88 371 ASN A CA 1
ATOM 3040 C C . ASN A 1 371 ? -18.703 43.281 1.183 1 88 371 ASN A C 1
ATOM 3042 O O . ASN A 1 371 ? -18.734 42.312 0.417 1 88 371 ASN A O 1
ATOM 3046 N N . PRO A 1 372 ? -19.703 44.125 1.253 1 84.69 372 PRO A N 1
ATOM 3047 C CA . PRO A 1 372 ? -21.016 43.688 0.759 1 84.69 372 PRO A CA 1
ATOM 3048 C C . PRO A 1 372 ? -21.062 43.594 -0.763 1 84.69 372 PRO A C 1
ATOM 3050 O O . PRO A 1 372 ? -21.906 42.875 -1.309 1 84.69 372 PRO A O 1
ATOM 3053 N N . SER A 1 373 ? -20.156 44.219 -1.444 1 87.44 373 SER A N 1
ATOM 3054 C CA . SER A 1 373 ? -20.156 44.188 -2.902 1 87.44 373 SER A CA 1
ATOM 3055 C C . SER A 1 373 ? -19.594 42.875 -3.428 1 87.44 373 SER A C 1
ATOM 3057 O O . SER A 1 373 ? -19.828 42.5 -4.578 1 87.44 373 SER A O 1
ATOM 3059 N N . LEU A 1 374 ? -18.828 42.281 -2.623 1 90.56 374 LEU A N 1
ATOM 3060 C CA . LEU A 1 374 ? -18.266 40.969 -2.975 1 90.56 374 LEU A CA 1
ATOM 3061 C C . LEU A 1 374 ? -19.125 39.844 -2.445 1 90.56 374 LEU A C 1
ATOM 3063 O O . LEU A 1 374 ? -19.312 39.719 -1.234 1 90.56 374 LEU A O 1
ATOM 3067 N N . CYS A 1 375 ? -19.672 39.031 -3.309 1 91.5 375 CYS A N 1
ATOM 3068 C CA . CYS A 1 375 ? -20.469 37.875 -2.904 1 91.5 375 CYS A CA 1
ATOM 3069 C C . CYS A 1 375 ? -19.594 36.719 -2.48 1 91.5 375 CYS A C 1
ATOM 3071 O O . CYS A 1 375 ? -18.922 36.125 -3.314 1 91.5 375 CYS A O 1
ATOM 3073 N N . ILE A 1 376 ? -19.562 36.5 -1.217 1 92.69 376 ILE A N 1
ATOM 3074 C CA . ILE A 1 376 ? -18.781 35.406 -0.682 1 92.69 376 ILE A CA 1
ATOM 3075 C C . ILE A 1 376 ? -19.719 34.344 -0.124 1 92.69 376 ILE A C 1
ATOM 3077 O O . ILE A 1 376 ? -20.453 34.594 0.833 1 92.69 376 ILE A O 1
ATOM 3081 N N . GLN A 1 377 ? -19.719 33.156 -0.709 1 92.81 377 GLN A N 1
ATOM 3082 C CA . GLN A 1 377 ? -20.5 32.031 -0.22 1 92.81 377 GLN A CA 1
ATOM 3083 C C . GLN A 1 377 ? -19.594 30.844 0.15 1 92.81 377 GLN A C 1
ATOM 3085 O O . GLN A 1 377 ? -18.703 30.469 -0.619 1 92.81 377 GLN A O 1
ATOM 3090 N N . ILE A 1 378 ? -19.766 30.359 1.313 1 94.5 378 ILE A N 1
ATOM 3091 C CA . ILE A 1 378 ? -19.031 29.188 1.814 1 94.5 378 ILE A CA 1
ATOM 3092 C C . ILE A 1 378 ? -20.016 28.109 2.252 1 94.5 378 ILE A C 1
ATOM 3094 O O . ILE A 1 378 ? -20.859 28.359 3.125 1 94.5 378 ILE A O 1
ATOM 3098 N N . GLN A 1 379 ? -19.922 26.953 1.611 1 92.75 379 GLN A N 1
ATOM 3099 C CA . GLN A 1 379 ? -20.922 25.906 1.84 1 92.75 379 GLN A CA 1
ATOM 3100 C C . GLN A 1 379 ? -20.25 24.594 2.236 1 92.75 379 GLN A C 1
ATOM 3102 O O . GLN A 1 379 ? -19.234 24.203 1.657 1 92.75 379 GLN A O 1
ATOM 3107 N N . LYS A 1 380 ? -20.797 23.938 3.201 1 92.69 380 LYS A N 1
ATOM 3108 C CA . LYS A 1 380 ? -20.391 22.578 3.576 1 92.69 380 LYS A CA 1
ATOM 3109 C C . LYS A 1 380 ? -21.359 21.547 3.012 1 92.69 380 LYS A C 1
ATOM 3111 O O . LYS A 1 380 ? -22.312 21.891 2.307 1 92.69 380 LYS A O 1
ATOM 3116 N N . ASN A 1 381 ? -21.062 20.25 3.246 1 92.25 381 ASN A N 1
ATOM 3117 C CA . ASN A 1 381 ? -21.891 19.141 2.793 1 92.25 381 ASN A CA 1
ATOM 3118 C C . ASN A 1 381 ? -22.156 19.219 1.291 1 92.25 381 ASN A C 1
ATOM 3120 O O . ASN A 1 381 ? -23.25 18.906 0.835 1 92.25 381 ASN A O 1
ATOM 3124 N N . THR A 1 382 ? -21.219 19.75 0.587 1 95 382 THR A N 1
ATOM 3125 C CA . THR A 1 382 ? -21.328 19.938 -0.856 1 95 382 THR A CA 1
ATOM 3126 C C . THR A 1 382 ? -20.125 19.312 -1.568 1 95 382 THR A C 1
ATOM 3128 O O . THR A 1 382 ? -19.031 19.875 -1.565 1 95 382 THR A O 1
ATOM 3131 N N . LYS A 1 383 ? -20.328 18.203 -2.186 1 96.12 383 LYS A N 1
ATOM 3132 C CA . LYS A 1 383 ? -19.266 17.438 -2.816 1 96.12 383 LYS A CA 1
ATOM 3133 C C . LYS A 1 383 ? -19.234 17.656 -4.328 1 96.12 383 LYS A C 1
ATOM 3135 O O . LYS A 1 383 ? -20.219 17.344 -5.02 1 96.12 383 LYS A O 1
ATOM 3140 N N . VAL A 1 384 ? -18.172 18.203 -4.805 1 97.69 384 VAL A N 1
ATOM 3141 C CA . VAL A 1 384 ? -18.016 18.391 -6.246 1 97.69 384 VAL A CA 1
ATOM 3142 C C . VAL A 1 384 ? -17.75 17.031 -6.906 1 97.69 384 VAL A C 1
ATOM 3144 O O . VAL A 1 384 ? -16.891 16.281 -6.473 1 97.69 384 VAL A O 1
ATOM 3147 N N . THR A 1 385 ? -18.453 16.734 -7.984 1 95.38 385 THR A N 1
ATOM 3148 C CA . THR A 1 385 ? -18.391 15.414 -8.609 1 95.38 385 THR A CA 1
ATOM 3149 C C . THR A 1 385 ? -17.906 15.516 -10.047 1 95.38 385 THR A C 1
ATOM 3151 O O . THR A 1 385 ? -17.453 14.523 -10.633 1 95.38 385 THR A O 1
ATOM 3154 N N . ASP A 1 386 ? -18.031 16.75 -10.586 1 95.56 386 ASP A N 1
ATOM 3155 C CA . ASP A 1 386 ? -17.672 16.875 -11.992 1 95.56 386 ASP A CA 1
ATOM 3156 C C . ASP A 1 386 ? -17.219 18.297 -12.32 1 95.56 386 ASP A C 1
ATOM 3158 O O . ASP A 1 386 ? -17.672 19.266 -11.711 1 95.56 386 ASP A O 1
ATOM 3162 N N . ILE A 1 387 ? -16.297 18.406 -13.234 1 95.56 387 ILE A N 1
ATOM 3163 C CA . ILE A 1 387 ? -15.789 19.656 -13.789 1 95.56 387 ILE A CA 1
ATOM 3164 C C . ILE A 1 387 ? -15.68 19.547 -15.305 1 95.56 387 ILE A C 1
ATOM 3166 O O . ILE A 1 387 ? -15.008 18.656 -15.82 1 95.56 387 ILE A O 1
ATOM 3170 N N . GLN A 1 388 ? -16.312 20.516 -16.016 1 92.44 388 GLN A N 1
ATOM 3171 C CA . GLN A 1 388 ? -16.328 20.469 -17.484 1 92.44 388 GLN A CA 1
ATOM 3172 C C . GLN A 1 388 ? -16.094 21.844 -18.078 1 92.44 388 GLN A C 1
ATOM 3174 O O . GLN A 1 388 ? -16.562 22.844 -17.562 1 92.44 388 GLN A O 1
ATOM 3179 N N . SER A 1 389 ? -15.383 21.781 -19.188 1 90.81 389 SER A N 1
ATOM 3180 C CA . SER A 1 389 ? -15.188 23.031 -19.906 1 90.81 389 SER A CA 1
ATOM 3181 C C . SER A 1 389 ? -16.484 23.5 -20.578 1 90.81 389 SER A C 1
ATOM 3183 O O . SER A 1 389 ? -17.266 22.688 -21.078 1 90.81 389 SER A O 1
ATOM 3185 N N . ASP A 1 390 ? -16.75 24.75 -20.484 1 88.75 390 ASP A N 1
ATOM 3186 C CA . ASP A 1 390 ? -17.875 25.422 -21.125 1 88.75 390 ASP A CA 1
ATOM 3187 C C . ASP A 1 390 ? -17.438 26.75 -21.75 1 88.75 390 ASP A C 1
ATOM 3189 O O . ASP A 1 390 ? -17.719 27.812 -21.219 1 88.75 390 ASP A O 1
ATOM 3193 N N . GLY A 1 391 ? -16.844 26.625 -22.953 1 85.19 391 GLY A N 1
ATOM 3194 C CA . GLY A 1 391 ? -16.281 27.828 -23.562 1 85.19 391 GLY A CA 1
ATOM 3195 C C . GLY A 1 391 ? -15.148 28.422 -22.75 1 85.19 391 GLY A C 1
ATOM 3196 O O . GLY A 1 391 ? -14.148 27.75 -22.484 1 85.19 391 GLY A O 1
ATOM 3197 N N . ASP A 1 392 ? -15.438 29.641 -22.344 1 87.19 392 ASP A N 1
ATOM 3198 C CA . ASP A 1 392 ? -14.422 30.344 -21.562 1 87.19 392 ASP A CA 1
ATOM 3199 C C . ASP A 1 392 ? -14.656 30.125 -20.062 1 87.19 392 ASP A C 1
ATOM 3201 O O . ASP A 1 392 ? -13.875 30.594 -19.234 1 87.19 392 ASP A O 1
ATOM 3205 N N . ALA A 1 393 ? -15.672 29.344 -19.797 1 92.38 393 ALA A N 1
ATOM 3206 C CA . ALA A 1 393 ? -16.016 29.078 -18.391 1 92.38 393 ALA A CA 1
ATOM 3207 C C . ALA A 1 393 ? -15.945 27.594 -18.078 1 92.38 393 ALA A C 1
ATOM 3209 O O . ALA A 1 393 ? -15.523 26.797 -18.922 1 92.38 393 ALA A O 1
ATOM 3210 N N . ILE A 1 394 ? -16.141 27.328 -16.797 1 94.06 394 ILE A N 1
ATOM 3211 C CA . ILE A 1 394 ? -16.109 25.953 -16.328 1 94.06 394 ILE A CA 1
ATOM 3212 C C . ILE A 1 394 ? -17.422 25.625 -15.617 1 94.06 394 ILE A C 1
ATOM 3214 O O . ILE A 1 394 ? -17.875 26.375 -14.766 1 94.06 394 ILE A O 1
ATOM 3218 N N . ASN A 1 395 ? -18.016 24.531 -15.984 1 94.94 395 ASN A N 1
ATOM 3219 C CA . ASN A 1 395 ? -19.156 24.016 -15.258 1 94.94 395 ASN A CA 1
ATOM 3220 C C . ASN A 1 395 ? -18.719 23.109 -14.109 1 94.94 395 ASN A C 1
ATOM 3222 O O . ASN A 1 395 ? -17.984 22.141 -14.32 1 94.94 395 ASN A O 1
ATOM 3226 N N . VAL A 1 396 ? -19.188 23.438 -12.938 1 96.81 396 VAL A N 1
ATOM 3227 C CA . VAL A 1 396 ? -18.875 22.656 -11.75 1 96.81 396 VAL A CA 1
ATOM 3228 C C . VAL A 1 396 ? -20.125 21.953 -11.25 1 96.81 396 VAL A C 1
ATOM 3230 O O . VAL A 1 396 ? -21.078 22.609 -10.805 1 96.81 396 VAL A O 1
ATOM 3233 N N . GLY A 1 397 ? -20.141 20.641 -11.352 1 96.25 397 GLY A N 1
ATOM 3234 C CA . GLY A 1 397 ? -21.234 19.859 -10.812 1 96.25 397 GLY A CA 1
ATOM 3235 C C . GLY A 1 397 ? -20.969 19.312 -9.422 1 96.25 397 GLY A C 1
ATOM 3236 O O . GLY A 1 397 ? -19.844 18.875 -9.133 1 96.25 397 GLY A O 1
ATOM 3237 N N . PHE A 1 398 ? -21.906 19.484 -8.531 1 95.94 398 PHE A N 1
ATOM 3238 C CA . PHE A 1 398 ? -21.719 18.984 -7.176 1 95.94 398 PHE A CA 1
ATOM 3239 C C . PHE A 1 398 ? -23.031 18.453 -6.598 1 95.94 398 PHE A C 1
ATOM 3241 O O . PHE A 1 398 ? -24.094 18.719 -7.137 1 95.94 398 PHE A O 1
ATOM 3248 N N . THR A 1 399 ? -22.906 17.656 -5.594 1 94.44 399 THR A N 1
ATOM 3249 C CA . THR A 1 399 ? -24.016 17.094 -4.852 1 94.44 399 THR A CA 1
ATOM 3250 C C . THR A 1 399 ? -24.109 17.719 -3.461 1 94.44 399 THR A C 1
ATOM 3252 O O . THR A 1 399 ? -23.109 17.828 -2.754 1 94.44 399 THR A O 1
ATOM 3255 N N . VAL A 1 400 ? -25.297 18.172 -3.092 1 92.81 400 VAL A N 1
ATOM 3256 C CA . VAL A 1 400 ? -25.547 18.734 -1.771 1 92.81 400 VAL A CA 1
ATOM 3257 C C . VAL A 1 400 ? -26.297 17.734 -0.914 1 92.81 400 VAL A C 1
ATOM 3259 O O . VAL A 1 400 ? -27.359 17.234 -1.321 1 92.81 400 VAL A O 1
ATOM 3262 N N . THR A 1 401 ? -25.672 17.391 0.166 1 87.94 401 THR A N 1
ATOM 3263 C CA . THR A 1 401 ? -26.312 16.484 1.1 1 87.94 401 THR A CA 1
ATOM 3264 C C . THR A 1 401 ? -27.094 17.25 2.162 1 87.94 401 THR A C 1
ATOM 3266 O O . THR A 1 401 ? -26.531 18.125 2.83 1 87.94 401 THR A O 1
ATOM 3269 N N . ASN A 1 402 ? -28.406 16.969 2.18 1 79.31 402 ASN A N 1
ATOM 3270 C CA . ASN A 1 402 ? -29.25 17.531 3.232 1 79.31 402 ASN A CA 1
ATOM 3271 C C . ASN A 1 402 ? -29.422 16.562 4.398 1 79.31 402 ASN A C 1
ATOM 3273 O O . ASN A 1 402 ? -30.031 15.508 4.25 1 79.31 402 ASN A O 1
ATOM 3277 N N . GLU A 1 403 ? -28.797 16.828 5.461 1 67.75 403 GLU A N 1
ATOM 3278 C CA . GLU A 1 403 ? -28.812 15.938 6.617 1 67.75 403 GLU A CA 1
ATOM 3279 C C . GLU A 1 403 ? -30.25 15.719 7.113 1 67.75 403 GLU A C 1
ATOM 3281 O O . GLU A 1 403 ? -30.578 14.625 7.578 1 67.75 403 GLU A O 1
ATOM 3286 N N . GLU A 1 404 ? -31.094 16.719 7.023 1 59.19 404 GLU A N 1
ATOM 3287 C CA . GLU A 1 404 ? -32.469 16.625 7.531 1 59.19 404 GLU A CA 1
ATOM 3288 C C . GLU A 1 404 ? -33.312 15.672 6.684 1 59.19 404 GLU A C 1
ATOM 3290 O O . GLU A 1 404 ? -34.094 14.906 7.219 1 59.19 404 GLU A O 1
ATOM 3295 N N . TYR A 1 405 ? -32.969 15.68 5.422 1 57.81 405 TYR A N 1
ATOM 3296 C CA . TYR A 1 405 ? -33.875 14.914 4.543 1 57.81 405 TYR A CA 1
ATOM 3297 C C . TYR A 1 405 ? -33.156 13.703 3.967 1 57.81 405 TYR A C 1
ATOM 3299 O O . TYR A 1 405 ? -33.719 12.945 3.182 1 57.81 405 TYR A O 1
ATOM 3307 N N . GLU A 1 406 ? -32 13.461 4.414 1 65.62 406 GLU A N 1
ATOM 3308 C CA . GLU A 1 406 ? -31.203 12.352 3.922 1 65.62 406 GLU A CA 1
ATOM 3309 C C . GLU A 1 406 ? -31.281 12.242 2.4 1 65.62 406 GLU A C 1
ATOM 3311 O O . GLU A 1 406 ? -31.484 11.156 1.86 1 65.62 406 GLU A O 1
ATOM 3316 N N . ASN A 1 407 ? -31.391 13.445 1.743 1 72.88 407 ASN A N 1
ATOM 3317 C CA . ASN A 1 407 ? -31.5 13.461 0.288 1 72.88 407 ASN A CA 1
ATOM 3318 C C . ASN A 1 407 ? -30.281 14.148 -0.346 1 72.88 407 ASN A C 1
ATOM 3320 O O . ASN A 1 407 ? -29.594 14.938 0.307 1 72.88 407 ASN A O 1
ATOM 3324 N N . LYS A 1 408 ? -29.906 13.609 -1.519 1 82.25 408 LYS A N 1
ATOM 3325 C CA . LYS A 1 408 ? -28.828 14.188 -2.318 1 82.25 408 LYS A CA 1
ATOM 3326 C C . LYS A 1 408 ? -29.391 14.898 -3.551 1 82.25 408 LYS A C 1
ATOM 3328 O O . LYS A 1 408 ? -30.234 14.344 -4.266 1 82.25 408 LYS A O 1
ATOM 3333 N N . GLU A 1 409 ? -29.062 16.266 -3.576 1 87.19 409 GLU A N 1
ATOM 3334 C CA . GLU A 1 409 ? -29.469 17.047 -4.738 1 87.19 409 GLU A CA 1
ATOM 3335 C C . GLU A 1 409 ? -28.266 17.406 -5.609 1 87.19 409 GLU A C 1
ATOM 3337 O O . GLU A 1 409 ? -27.219 17.797 -5.098 1 87.19 409 GLU A O 1
ATOM 3342 N N . GLU A 1 410 ? -28.438 17.188 -6.859 1 91.12 410 GLU A N 1
ATOM 3343 C CA . GLU A 1 410 ? -27.375 17.547 -7.797 1 91.12 410 GLU A CA 1
ATOM 3344 C C . GLU A 1 410 ? -27.547 18.984 -8.281 1 91.12 410 GLU A C 1
ATOM 3346 O O . GLU A 1 410 ? -28.656 19.406 -8.609 1 91.12 410 GLU A O 1
ATOM 3351 N N . GLN A 1 411 ? -26.516 19.734 -8.203 1 92.75 411 GLN A N 1
ATOM 3352 C CA . GLN A 1 411 ? -26.516 21.125 -8.656 1 92.75 411 GLN A CA 1
ATOM 3353 C C . GLN A 1 411 ? -25.344 21.406 -9.578 1 92.75 411 GLN A C 1
ATOM 3355 O O . GLN A 1 411 ? -24.375 20.641 -9.617 1 92.75 411 GLN A O 1
ATOM 3360 N N . LEU A 1 412 ? -25.516 22.438 -10.406 1 94.5 412 LEU A N 1
ATOM 3361 C CA . LEU A 1 412 ? -24.5 22.875 -11.359 1 94.5 412 LEU A CA 1
ATOM 3362 C C . LEU A 1 412 ? -24.297 24.391 -11.289 1 94.5 412 LEU A C 1
ATOM 3364 O O . LEU A 1 412 ? -25.266 25.141 -11.172 1 94.5 412 LEU A O 1
ATOM 3368 N N . VAL A 1 413 ? -23.031 24.812 -11.281 1 95.69 413 VAL A N 1
ATOM 3369 C CA . VAL A 1 413 ? -22.719 26.234 -11.328 1 95.69 413 VAL A CA 1
ATOM 3370 C C . VAL A 1 413 ? -21.672 26.516 -12.406 1 95.69 413 VAL A C 1
ATOM 3372 O O . VAL A 1 413 ? -20.891 25.641 -12.75 1 95.69 413 VAL A O 1
ATOM 3375 N N . ARG A 1 414 ? -21.766 27.688 -12.945 1 95.44 414 ARG A N 1
ATOM 3376 C CA . ARG A 1 414 ? -20.797 28.156 -13.922 1 95.44 414 ARG A CA 1
ATOM 3377 C C . ARG A 1 414 ? -19.781 29.094 -13.281 1 95.44 414 ARG A C 1
ATOM 3379 O O . ARG A 1 414 ? -20.141 29.938 -12.461 1 95.44 414 ARG A O 1
ATOM 3386 N N . ALA A 1 415 ? -18.469 28.859 -13.578 1 96.31 415 ALA A N 1
ATOM 3387 C CA . ALA A 1 415 ? -17.406 29.656 -12.984 1 96.31 415 ALA A CA 1
ATOM 3388 C C . ALA A 1 415 ? -16.406 30.094 -14.047 1 96.31 415 ALA A C 1
ATOM 3390 O O . ALA A 1 415 ? -16.109 29.359 -14.984 1 96.31 415 ALA A O 1
ATOM 3391 N N . LYS A 1 416 ? -15.891 31.312 -13.844 1 95 416 LYS A N 1
ATOM 3392 C CA . LYS A 1 416 ? -14.812 31.766 -14.719 1 95 416 LYS A CA 1
ATOM 3393 C C . LYS A 1 416 ? -13.5 31.047 -14.398 1 95 416 LYS A C 1
ATOM 3395 O O . LYS A 1 416 ? -12.688 30.812 -15.289 1 95 416 LYS A O 1
ATOM 3400 N N . ARG A 1 417 ? -13.297 30.797 -13.133 1 95.81 417 ARG A N 1
ATOM 3401 C CA . ARG A 1 417 ? -12.109 30.125 -12.656 1 95.81 417 ARG A CA 1
ATOM 3402 C C . ARG A 1 417 ? -12.453 29.141 -11.539 1 95.81 417 ARG A C 1
ATOM 3404 O O . ARG A 1 417 ? -13.336 29.406 -10.719 1 95.81 417 ARG A O 1
ATOM 3411 N N . VAL A 1 418 ? -11.68 28.047 -11.508 1 97.88 418 VAL A N 1
ATOM 3412 C CA . VAL A 1 418 ? -11.891 27.062 -10.461 1 97.88 418 VAL A CA 1
ATOM 3413 C C . VAL A 1 418 ? -10.562 26.734 -9.781 1 97.88 418 VAL A C 1
ATOM 3415 O O . VAL A 1 418 ? -9.57 26.438 -10.453 1 97.88 418 VAL A O 1
ATOM 3418 N N . ILE A 1 419 ? -10.516 26.844 -8.453 1 98.69 419 ILE A N 1
ATOM 3419 C CA . ILE A 1 419 ? -9.383 26.422 -7.648 1 98.69 419 ILE A CA 1
ATOM 3420 C C . ILE A 1 419 ? -9.727 25.125 -6.91 1 98.69 419 ILE A C 1
ATOM 3422 O O . ILE A 1 419 ? -10.609 25.109 -6.051 1 98.69 419 ILE A O 1
ATOM 3426 N N . LEU A 1 420 ? -9.047 24.094 -7.262 1 98.75 420 LEU A N 1
ATOM 3427 C CA . LEU A 1 420 ? -9.219 22.812 -6.582 1 98.75 420 LEU A CA 1
ATOM 3428 C C . LEU A 1 420 ? -8.188 22.656 -5.473 1 98.75 420 LEU A C 1
ATOM 3430 O O . LEU A 1 420 ? -7.066 22.188 -5.723 1 98.75 420 LEU A O 1
ATOM 3434 N N . ALA A 1 421 ? -8.578 22.938 -4.285 1 98.75 421 ALA A N 1
ATOM 3435 C CA . ALA A 1 421 ? -7.742 22.75 -3.104 1 98.75 421 ALA A CA 1
ATOM 3436 C C . ALA A 1 421 ? -7.977 21.375 -2.475 1 98.75 421 ALA A C 1
ATOM 3438 O O . ALA A 1 421 ? -8.438 21.281 -1.333 1 98.75 421 ALA A O 1
ATOM 3439 N N . LEU A 1 422 ? -7.605 20.359 -3.225 1 98.06 422 LEU A N 1
ATOM 3440 C CA . LEU A 1 422 ? -7.906 18.969 -2.893 1 98.06 422 LEU A CA 1
ATOM 3441 C C . LEU A 1 422 ? -6.641 18.109 -2.936 1 98.06 422 LEU A C 1
ATOM 3443 O O . LEU A 1 422 ? -5.719 18.406 -3.699 1 98.06 422 LEU A O 1
ATOM 3447 N N . PRO A 1 423 ? -6.633 17.078 -2.039 1 96.75 423 PRO A N 1
ATOM 3448 C CA . PRO A 1 423 ? -5.551 16.109 -2.201 1 96.75 423 PRO A CA 1
ATOM 3449 C C . PRO A 1 423 ? -5.777 15.172 -3.383 1 96.75 423 PRO A C 1
ATOM 3451 O O . PRO A 1 423 ? -6.703 15.375 -4.172 1 96.75 423 PRO A O 1
ATOM 3454 N N . LYS A 1 424 ? -4.965 14.219 -3.57 1 96.06 424 LYS A N 1
ATOM 3455 C CA . LYS A 1 424 ? -4.906 13.367 -4.758 1 96.06 424 LYS A CA 1
ATOM 3456 C C . LYS A 1 424 ? -6.191 12.562 -4.922 1 96.06 424 LYS A C 1
ATOM 3458 O O . LYS A 1 424 ? -6.809 12.586 -5.988 1 96.06 424 LYS A O 1
ATOM 3463 N N . ARG A 1 425 ? -6.66 11.898 -3.91 1 93.69 425 ARG A N 1
ATOM 3464 C CA . ARG A 1 425 ? -7.742 10.93 -4.031 1 93.69 425 ARG A CA 1
ATOM 3465 C C . ARG A 1 425 ? -9.039 11.602 -4.461 1 93.69 425 ARG A C 1
ATOM 3467 O O . ARG A 1 425 ? -9.695 11.156 -5.402 1 93.69 425 ARG A O 1
ATOM 3474 N N . PRO A 1 426 ? -9.43 12.688 -3.805 1 95 426 PRO A N 1
ATOM 3475 C CA . PRO A 1 426 ? -10.641 13.359 -4.277 1 95 426 PRO A CA 1
ATOM 3476 C C . PRO A 1 426 ? -10.523 13.844 -5.723 1 95 426 PRO A C 1
ATOM 3478 O O . PRO A 1 426 ? -11.516 13.836 -6.457 1 95 426 PRO A O 1
ATOM 3481 N N . LEU A 1 427 ? -9.383 14.273 -6.133 1 96.56 427 LEU A N 1
ATOM 3482 C CA . LEU A 1 427 ? -9.172 14.734 -7.5 1 96.56 427 LEU A CA 1
ATOM 3483 C C . LEU A 1 427 ? -9.375 13.594 -8.492 1 96.56 427 LEU A C 1
ATOM 3485 O O . LEU A 1 427 ? -9.906 13.805 -9.586 1 96.56 427 LEU A O 1
ATOM 3489 N N . GLU A 1 428 ? -8.938 12.406 -8.078 1 91.5 428 GLU A N 1
ATOM 3490 C CA . GLU A 1 428 ? -9.07 11.234 -8.938 1 91.5 428 GLU A CA 1
ATOM 3491 C C . GLU A 1 428 ? -10.531 10.82 -9.078 1 91.5 428 GLU A C 1
ATOM 3493 O O . GLU A 1 428 ? -10.914 10.195 -10.07 1 91.5 428 GLU A O 1
ATOM 3498 N N . GLU A 1 429 ? -11.336 11.18 -8.141 1 90.06 429 GLU A N 1
ATOM 3499 C CA . GLU A 1 429 ? -12.727 10.75 -8.117 1 90.06 429 GLU A CA 1
ATOM 3500 C C . GLU A 1 429 ? -13.609 11.688 -8.93 1 90.06 429 GLU A C 1
ATOM 3502 O O . GLU A 1 429 ? -14.758 11.359 -9.25 1 90.06 429 GLU A O 1
ATOM 3507 N N . ILE A 1 430 ? -13.086 12.852 -9.219 1 94.44 430 ILE A N 1
ATOM 3508 C CA . ILE A 1 430 ? -13.828 13.773 -10.07 1 94.44 430 ILE A CA 1
ATOM 3509 C C . ILE A 1 430 ? -13.938 13.195 -11.477 1 94.44 430 ILE A C 1
ATOM 3511 O O . ILE A 1 430 ? -12.969 12.633 -12 1 94.44 430 ILE A O 1
ATOM 3515 N N . SER A 1 431 ? -15.008 13.297 -12.188 1 90.38 431 SER A N 1
ATOM 3516 C CA . SER A 1 431 ? -15.258 12.688 -13.492 1 90.38 431 SER A CA 1
ATOM 3517 C C . SER A 1 431 ? -14.539 13.438 -14.602 1 90.38 431 SER A C 1
ATOM 3519 O O . SER A 1 431 ? -14.164 12.852 -15.617 1 90.38 431 SER A O 1
ATOM 3521 N N . TRP A 1 432 ? -14.359 14.75 -14.445 1 91.56 432 TRP A N 1
ATOM 3522 C CA . TRP A 1 432 ? -13.664 15.602 -15.406 1 91.56 432 TRP A CA 1
ATOM 3523 C C . TRP A 1 432 ? -14.32 15.523 -16.781 1 91.56 432 TRP A C 1
ATOM 3525 O O . TRP A 1 432 ? -13.633 15.406 -17.797 1 91.56 432 TRP A O 1
ATOM 3535 N N . GLY A 1 433 ? -15.586 15.383 -16.828 1 82.69 433 GLY A N 1
ATOM 3536 C CA . GLY A 1 433 ? -16.312 15.289 -18.078 1 82.69 433 GLY A CA 1
ATOM 3537 C C . GLY A 1 433 ? -16.109 13.977 -18.797 1 82.69 433 GLY A C 1
ATOM 3538 O O . GLY A 1 433 ? -16.359 13.867 -20 1 82.69 433 GLY A O 1
ATOM 3539 N N . GLY A 1 434 ? -15.523 13.062 -18.109 1 74.06 434 GLY A N 1
ATOM 3540 C CA . GLY A 1 434 ? -15.305 11.727 -18.656 1 74.06 434 GLY A CA 1
ATOM 3541 C C . GLY A 1 434 ? -13.914 11.547 -19.234 1 74.06 434 GLY A C 1
ATOM 3542 O O . GLY A 1 434 ? -13.5 10.422 -19.516 1 74.06 434 GLY A O 1
ATOM 3543 N N . ASN A 1 435 ? -13.227 12.625 -19.5 1 74.62 435 ASN A N 1
ATOM 3544 C CA . ASN A 1 435 ? -11.906 12.547 -20.109 1 74.62 435 ASN A CA 1
ATOM 3545 C C . ASN A 1 435 ? -10.922 13.508 -19.438 1 74.62 435 ASN A C 1
ATOM 3547 O O . ASN A 1 435 ? -10.625 14.57 -19.969 1 74.62 435 ASN A O 1
ATOM 3551 N N . PRO A 1 436 ? -10.328 13.086 -18.391 1 79.44 436 PRO A N 1
ATOM 3552 C CA . PRO A 1 436 ? -9.352 14.008 -17.812 1 79.44 436 PRO A CA 1
ATOM 3553 C C . PRO A 1 436 ?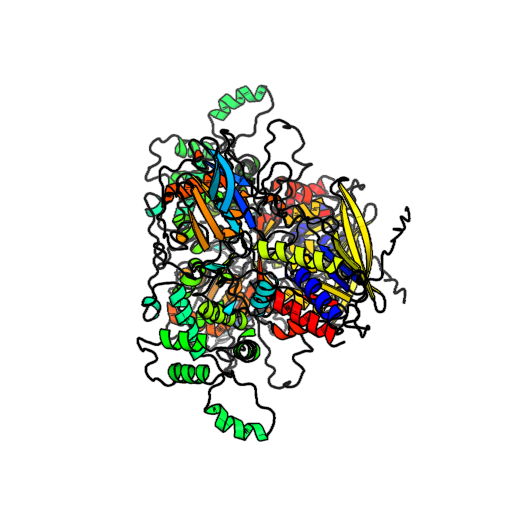 -8.156 14.266 -18.734 1 79.44 436 PRO A C 1
ATOM 3555 O O . PRO A 1 436 ? -7.754 13.375 -19.484 1 79.44 436 PRO A O 1
ATOM 3558 N N . PRO A 1 437 ? -7.68 15.523 -18.672 1 81.56 437 PRO A N 1
ATOM 3559 C CA . PRO A 1 437 ? -6.461 15.766 -19.438 1 81.56 437 PRO A CA 1
ATOM 3560 C C . PRO A 1 437 ? -5.348 14.773 -19.109 1 81.56 437 PRO A C 1
ATOM 3562 O O . PRO A 1 437 ? -5.164 14.406 -17.953 1 81.56 437 PRO A O 1
ATOM 3565 N N . VAL A 1 438 ? -4.715 14.336 -20.094 1 78.94 438 VAL A N 1
ATOM 3566 C CA . VAL A 1 438 ? -3.699 13.297 -19.969 1 78.94 438 VAL A CA 1
ATOM 3567 C C . VAL A 1 438 ? -2.625 13.734 -18.984 1 78.94 438 VAL A C 1
ATOM 3569 O O . VAL A 1 438 ? -2.193 12.945 -18.141 1 78.94 438 VAL A O 1
ATOM 3572 N N . TYR A 1 439 ? -2.301 15.016 -19.047 1 85.31 439 TYR A N 1
ATOM 3573 C CA . TYR A 1 439 ? -1.216 15.477 -18.188 1 85.31 439 TYR A CA 1
ATOM 3574 C C . TYR A 1 439 ? -1.676 15.594 -16.75 1 85.31 439 TYR A C 1
ATOM 3576 O O . TYR A 1 439 ? -0.862 15.523 -15.82 1 85.31 439 TYR A O 1
ATOM 3584 N N . LEU A 1 440 ? -2.949 15.812 -16.609 1 90.75 440 LEU A N 1
ATOM 3585 C CA . LEU A 1 440 ? -3.471 15.867 -15.242 1 90.75 440 LEU A CA 1
ATOM 3586 C C . LEU A 1 440 ? -3.295 14.523 -14.539 1 90.75 440 LEU A C 1
ATOM 3588 O O . LEU A 1 440 ? -2.871 14.477 -13.383 1 90.75 440 LEU A O 1
ATOM 3592 N N . LYS A 1 441 ? -3.57 13.5 -15.25 1 87.56 441 LYS A N 1
ATOM 3593 C CA . LYS A 1 441 ? -3.418 12.164 -14.68 1 87.56 441 LYS A CA 1
ATOM 3594 C C . LYS A 1 441 ? -1.967 11.891 -14.305 1 87.56 441 LYS A C 1
ATOM 3596 O O . LYS A 1 441 ? -1.695 11.32 -13.242 1 87.56 441 LYS A O 1
ATOM 3601 N N . LYS A 1 442 ? -1.094 12.289 -15.141 1 87.31 442 LYS A N 1
ATOM 3602 C CA . LYS A 1 442 ? 0.33 12.109 -14.867 1 87.31 442 LYS A CA 1
ATOM 3603 C C . LYS A 1 442 ? 0.756 12.906 -13.641 1 87.31 442 LYS A C 1
ATOM 3605 O O . LYS A 1 442 ? 1.515 12.414 -12.805 1 87.31 442 LYS A O 1
ATOM 3610 N N . ALA A 1 443 ? 0.231 14.086 -13.578 1 92.62 443 ALA A N 1
ATOM 3611 C CA . ALA A 1 443 ? 0.588 14.953 -12.469 1 92.62 443 ALA A CA 1
ATOM 3612 C C . ALA A 1 443 ? 0.059 14.398 -11.148 1 92.62 443 ALA A C 1
ATOM 3614 O O . ALA A 1 443 ? 0.757 14.43 -10.133 1 92.62 443 ALA A O 1
ATOM 3615 N N . LEU A 1 444 ? -1.148 13.867 -11.195 1 93.19 444 LEU A N 1
ATOM 3616 C CA . LEU A 1 444 ? -1.729 13.305 -9.977 1 93.19 444 LEU A CA 1
ATOM 3617 C C . LEU A 1 444 ? -0.987 12.047 -9.555 1 93.19 444 LEU A C 1
ATOM 3619 O O . LEU A 1 444 ? -0.781 11.812 -8.359 1 93.19 444 LEU A O 1
ATOM 3623 N N . ASN A 1 445 ? -0.519 11.312 -10.469 1 89.38 445 ASN A N 1
ATOM 3624 C CA . ASN A 1 445 ? 0.142 10.039 -10.195 1 89.38 445 ASN A CA 1
ATOM 3625 C C . ASN A 1 445 ? 1.606 10.242 -9.812 1 89.38 445 ASN A C 1
ATOM 3627 O O . ASN A 1 445 ? 2.299 9.281 -9.469 1 89.38 445 ASN A O 1
ATOM 3631 N N . ALA A 1 446 ? 2.029 11.453 -9.836 1 92.94 446 ALA A N 1
ATOM 3632 C CA . ALA A 1 446 ? 3.426 11.758 -9.539 1 92.94 446 ALA A CA 1
ATOM 3633 C C . ALA A 1 446 ? 3.672 11.758 -8.031 1 92.94 446 ALA A C 1
ATOM 3635 O O . ALA A 1 446 ? 4.82 11.75 -7.582 1 92.94 446 ALA A O 1
ATOM 3636 N N . VAL A 1 447 ? 2.6 11.664 -7.254 1 94.81 447 VAL A N 1
ATOM 3637 C CA . VAL A 1 447 ? 2.76 11.695 -5.805 1 94.81 447 VAL A CA 1
ATOM 3638 C C . VAL A 1 447 ? 2.209 10.414 -5.191 1 94.81 447 VAL A C 1
ATOM 3640 O O . VAL A 1 447 ? 1.235 9.844 -5.695 1 94.81 447 VAL A O 1
ATOM 3643 N N . ALA A 1 448 ? 2.893 10 -4.141 1 92.94 448 ALA A N 1
ATOM 3644 C CA . ALA A 1 448 ? 2.41 8.875 -3.34 1 92.94 448 ALA A CA 1
ATOM 3645 C C . ALA A 1 448 ? 1.516 9.359 -2.201 1 92.94 448 ALA A C 1
ATOM 3647 O O . ALA A 1 448 ? 1.733 10.438 -1.646 1 92.94 448 ALA A O 1
ATOM 3648 N N . CYS A 1 449 ? 0.48 8.562 -1.91 1 93.56 449 CYS A N 1
ATOM 3649 C CA . CYS A 1 449 ? -0.352 8.789 -0.733 1 93.56 449 CYS A CA 1
ATOM 3650 C C . CYS A 1 449 ? 0.246 8.109 0.494 1 93.56 449 CYS A C 1
ATOM 3652 O O . CYS A 1 449 ? 0.527 6.91 0.47 1 93.56 449 CYS A O 1
ATOM 3654 N N . LEU A 1 450 ? 0.467 8.867 1.506 1 94.25 450 LEU A N 1
ATOM 3655 C CA . LEU A 1 450 ? 1.031 8.328 2.74 1 94.25 450 LEU A CA 1
ATOM 3656 C C . LEU A 1 450 ? -0.026 8.266 3.838 1 94.25 450 LEU A C 1
ATOM 3658 O O . LEU A 1 450 ? -0.341 9.281 4.465 1 94.25 450 LEU A O 1
ATOM 3662 N N . PRO A 1 451 ? -0.524 7.082 4.062 1 91.69 451 PRO A N 1
ATOM 3663 C CA . PRO A 1 451 ? -1.499 6.965 5.148 1 91.69 451 PRO A CA 1
ATOM 3664 C C . PRO A 1 451 ? -0.85 7.004 6.531 1 91.69 451 PRO A C 1
ATOM 3666 O O . PRO A 1 451 ? 0.2 6.391 6.742 1 91.69 451 PRO A O 1
ATOM 3669 N N . LEU A 1 452 ? -1.386 7.762 7.395 1 92.75 452 LEU A N 1
ATOM 3670 C CA . LEU A 1 452 ? -0.979 7.82 8.797 1 92.75 452 LEU A CA 1
ATOM 3671 C C . LEU A 1 452 ? -2.188 7.691 9.719 1 92.75 452 LEU A C 1
ATOM 3673 O O . LEU A 1 452 ? -3.309 8.031 9.328 1 92.75 452 LEU A O 1
ATOM 3677 N N . LEU A 1 453 ? -1.936 7.145 10.844 1 91.06 453 LEU A N 1
ATOM 3678 C CA . LEU A 1 453 ? -3 6.898 11.805 1 91.06 453 LEU A CA 1
ATOM 3679 C C . LEU A 1 453 ? -2.582 7.352 13.203 1 91.06 453 LEU A C 1
ATOM 3681 O O . LEU A 1 453 ? -1.44 7.133 13.617 1 91.06 453 LEU A O 1
ATOM 3685 N N . LYS A 1 454 ? -3.482 7.996 13.875 1 92.12 454 LYS A N 1
ATOM 3686 C CA . LYS A 1 454 ? -3.289 8.359 15.273 1 92.12 454 LYS A CA 1
ATOM 3687 C C . LYS A 1 454 ? -4.371 7.738 16.156 1 92.12 454 LYS A C 1
ATOM 3689 O O . LYS A 1 454 ? -5.535 7.668 15.766 1 92.12 454 LYS A O 1
ATOM 3694 N N . CYS A 1 455 ? -3.959 7.289 17.266 1 90.31 455 CYS A N 1
ATOM 3695 C CA . CYS A 1 455 ? -4.848 6.809 18.312 1 90.31 455 CYS A CA 1
ATOM 3696 C C . CYS A 1 455 ? -4.559 7.512 19.641 1 90.31 455 CYS A C 1
ATOM 3698 O O . CYS A 1 455 ? -3.396 7.691 20 1 90.31 455 CYS A O 1
ATOM 3700 N N . PHE A 1 456 ? -5.59 7.91 20.312 1 91.06 456 PHE A N 1
ATOM 3701 C CA . PHE A 1 456 ? -5.453 8.57 21.609 1 91.06 456 PHE A CA 1
ATOM 3702 C C . PHE A 1 456 ? -6.176 7.785 22.688 1 91.06 456 PHE A C 1
ATOM 3704 O O . PHE A 1 456 ? -7.262 7.254 22.469 1 91.06 456 PHE A O 1
ATOM 3711 N N . PHE A 1 457 ? -5.562 7.723 23.844 1 88.69 457 PHE A N 1
ATOM 3712 C CA . PHE A 1 457 ? -6.145 7.102 25.031 1 88.69 457 PHE A CA 1
ATOM 3713 C C . PHE A 1 457 ? -6.105 8.055 26.219 1 88.69 457 PHE A C 1
ATOM 3715 O O . PHE A 1 457 ? -5.047 8.602 26.547 1 88.69 457 PHE A O 1
ATOM 3722 N N . VAL A 1 458 ? -7.266 8.266 26.797 1 88 458 VAL A N 1
ATOM 3723 C CA . VAL A 1 458 ? -7.348 9.023 28.047 1 88 458 VAL A CA 1
ATOM 3724 C C . VAL A 1 458 ? -7.484 8.07 29.219 1 88 458 VAL A C 1
ATOM 3726 O O . VAL A 1 458 ? -8.383 7.227 29.25 1 88 458 VAL A O 1
ATOM 3729 N N . ILE A 1 459 ? -6.613 8.25 30.156 1 87.56 459 ILE A N 1
ATOM 3730 C CA . ILE A 1 459 ? -6.605 7.258 31.219 1 87.56 459 ILE A CA 1
ATOM 3731 C C . ILE A 1 459 ? -6.625 7.961 32.562 1 87.56 459 ILE A C 1
ATOM 3733 O O . ILE A 1 459 ? -6.258 9.133 32.688 1 87.56 459 ILE A O 1
ATOM 3737 N N . GLU A 1 460 ? -7.012 7.168 33.562 1 86.38 460 GLU A N 1
ATOM 3738 C CA . GLU A 1 460 ? -6.926 7.598 34.938 1 86.38 460 GLU A CA 1
ATOM 3739 C C . GLU A 1 460 ? -5.613 7.152 35.594 1 86.38 460 GLU A C 1
ATOM 3741 O O . GLU A 1 460 ? -5.113 6.062 35.281 1 86.38 460 GLU A O 1
ATOM 3746 N N . ARG A 1 461 ? -5.039 7.984 36.406 1 88.19 461 ARG A N 1
ATOM 3747 C CA . ARG A 1 461 ? -3.844 7.684 37.188 1 88.19 461 ARG A CA 1
ATOM 3748 C C . ARG A 1 461 ? -2.688 7.277 36.281 1 88.19 461 ARG A C 1
ATOM 3750 O O . ARG A 1 461 ? -2.207 6.145 36.344 1 88.19 461 ARG A O 1
ATOM 3757 N N . PRO A 1 462 ? -2.311 8.266 35.5 1 91.94 462 PRO A N 1
ATOM 3758 C CA . PRO A 1 462 ? -1.174 7.949 34.625 1 91.94 462 PRO A CA 1
ATOM 3759 C C . PRO A 1 462 ? 0.049 7.469 35.406 1 91.94 462 PRO A C 1
ATOM 3761 O O . PRO A 1 462 ? 0.366 8.016 36.469 1 91.94 462 PRO A O 1
ATOM 3764 N N . TRP A 1 463 ? 0.757 6.438 34.906 1 91.06 463 TRP A N 1
ATOM 3765 C CA . TRP A 1 463 ? 1.828 5.758 35.625 1 91.06 463 TRP A CA 1
ATOM 3766 C C . TRP A 1 463 ? 3.186 6.359 35.281 1 91.06 463 TRP A C 1
ATOM 3768 O O . TRP A 1 463 ? 4.18 6.098 35.969 1 91.06 463 TRP A O 1
ATOM 3778 N N . TRP A 1 464 ? 3.354 7.168 34.281 1 90.38 464 TRP A N 1
ATOM 3779 C CA . TRP A 1 464 ? 4.66 7.594 33.781 1 90.38 464 TRP A CA 1
ATOM 3780 C C . TRP A 1 464 ? 5.129 8.852 34.531 1 90.38 464 TRP A C 1
ATOM 3782 O O . TRP A 1 464 ? 4.324 9.562 35.125 1 90.38 464 TRP A O 1
ATOM 3792 N N . GLU A 1 465 ? 6.383 9.125 34.406 1 89.75 465 GLU A N 1
ATOM 3793 C CA . GLU A 1 465 ? 6.996 10.289 35.031 1 89.75 465 GLU A CA 1
ATOM 3794 C C . GLU A 1 465 ? 6.621 11.57 34.281 1 89.75 465 GLU A C 1
ATOM 3796 O O . GLU A 1 465 ? 6.211 11.523 33.125 1 89.75 465 GLU A O 1
ATOM 3801 N N . ASP A 1 466 ? 6.578 12.758 34.875 1 84.25 466 ASP A N 1
ATOM 3802 C CA . ASP A 1 466 ? 6.133 14.039 34.344 1 84.25 466 ASP A CA 1
ATOM 3803 C C . ASP A 1 466 ? 6.98 14.445 33.125 1 84.25 466 ASP A C 1
ATOM 3805 O O . ASP A 1 466 ? 6.469 15.016 32.156 1 84.25 466 ASP A O 1
ATOM 3809 N N . ASN A 1 467 ? 8.258 14.078 33.031 1 79.88 467 ASN A N 1
ATOM 3810 C CA . ASN A 1 467 ? 9.109 14.477 31.922 1 79.88 467 ASN A CA 1
ATOM 3811 C C . ASN A 1 467 ? 9.562 13.273 31.109 1 79.88 467 ASN A C 1
ATOM 3813 O O . ASN A 1 467 ? 10.719 13.195 30.688 1 79.88 467 ASN A O 1
ATOM 3817 N N . ARG A 1 468 ? 8.477 12.555 30.875 1 84.31 468 ARG A N 1
ATOM 3818 C CA . ARG A 1 468 ? 8.812 11.391 30.062 1 84.31 468 ARG A CA 1
ATOM 3819 C C . ARG A 1 468 ? 9.172 11.812 28.641 1 84.31 468 ARG A C 1
ATOM 3821 O O . ARG A 1 468 ? 8.445 12.594 28.016 1 84.31 468 ARG A O 1
ATOM 3828 N N . PRO A 1 469 ? 10.258 11.266 28.219 1 80.44 469 PRO A N 1
ATOM 3829 C CA . PRO A 1 469 ? 10.648 11.609 26.844 1 80.44 469 PRO A CA 1
ATOM 3830 C C . PRO A 1 469 ? 9.68 11.055 25.797 1 80.44 469 PRO A C 1
ATOM 3832 O O . PRO A 1 469 ? 9.07 10 26.016 1 80.44 469 PRO A O 1
ATOM 3835 N N . LEU A 1 470 ? 9.633 11.766 24.703 1 82.62 470 LEU A N 1
ATOM 3836 C CA . LEU A 1 470 ? 8.867 11.297 23.547 1 82.62 470 LEU A CA 1
ATOM 3837 C C . LEU A 1 470 ? 9.375 9.938 23.078 1 82.62 470 LEU A C 1
ATOM 3839 O O . LEU A 1 470 ? 10.578 9.688 23.062 1 82.62 470 LEU A O 1
ATOM 3843 N N . ASN A 1 471 ? 8.477 9.047 22.75 1 85.06 471 ASN A N 1
ATOM 3844 C CA . ASN A 1 471 ? 8.742 7.789 22.062 1 85.06 471 ASN A CA 1
ATOM 3845 C C . ASN A 1 471 ? 9.289 6.734 23.031 1 85.06 471 ASN A C 1
ATOM 3847 O O . ASN A 1 471 ? 9.727 5.668 22.594 1 85.06 471 ASN A O 1
ATOM 3851 N N . ARG A 1 472 ? 9.266 7.105 24.312 1 82.38 472 ARG A N 1
ATOM 3852 C CA . ARG A 1 472 ? 9.617 6.055 25.266 1 82.38 472 ARG A CA 1
ATOM 3853 C C . ARG A 1 472 ? 8.734 4.828 25.078 1 82.38 472 ARG A C 1
ATOM 3855 O O . ARG A 1 472 ? 7.508 4.938 25.047 1 82.38 472 ARG A O 1
ATOM 3862 N N . TYR A 1 473 ? 9.312 3.693 24.766 1 82.5 473 TYR A N 1
ATOM 3863 C CA . TYR A 1 473 ? 8.672 2.391 24.625 1 82.5 473 TYR A CA 1
ATOM 3864 C C . TYR A 1 473 ? 7.93 2.283 23.297 1 82.5 473 TYR A C 1
ATOM 3866 O O . TYR A 1 473 ? 7.066 1.417 23.141 1 82.5 473 TYR A O 1
ATOM 3874 N N . ALA A 1 474 ? 8.219 3.191 22.406 1 86.69 474 ALA A N 1
ATOM 3875 C CA . ALA A 1 474 ? 7.566 3.125 21.094 1 86.69 474 ALA A CA 1
ATOM 3876 C C . ALA A 1 474 ? 7.926 1.834 20.375 1 86.69 474 ALA A C 1
ATOM 3878 O O . ALA A 1 474 ? 7.133 1.315 19.578 1 86.69 474 ALA A O 1
ATOM 3879 N N . ALA A 1 475 ? 9.062 1.291 20.688 1 84.94 475 ALA A N 1
ATOM 3880 C CA . ALA A 1 475 ? 9.531 0.076 20.031 1 84.94 475 ALA A CA 1
ATOM 3881 C C . ALA A 1 475 ? 8.766 -1.148 20.531 1 84.94 475 ALA A C 1
ATOM 3883 O O . ALA A 1 475 ? 8.805 -2.211 19.906 1 84.94 475 ALA A O 1
ATOM 3884 N N . ASP A 1 476 ? 7.996 -1.008 21.578 1 87.12 476 ASP A N 1
ATOM 3885 C CA . ASP A 1 476 ? 7.344 -2.146 22.219 1 87.12 476 ASP A CA 1
ATOM 3886 C C . ASP A 1 476 ? 5.914 -2.312 21.719 1 87.12 476 ASP A C 1
ATOM 3888 O O . ASP A 1 476 ? 5.188 -3.197 22.172 1 87.12 476 ASP A O 1
ATOM 3892 N N . LEU A 1 477 ? 5.508 -1.436 20.891 1 89.19 477 LEU A N 1
ATOM 3893 C CA . LEU A 1 477 ? 4.203 -1.474 20.234 1 89.19 477 LEU A CA 1
ATOM 3894 C C . LEU A 1 477 ? 4.328 -1.227 18.734 1 89.19 477 LEU A C 1
ATOM 3896 O O . LEU A 1 477 ? 5.32 -0.658 18.281 1 89.19 477 LEU A O 1
ATOM 3900 N N . PRO A 1 478 ? 3.338 -1.75 17.984 1 91.06 478 PRO A N 1
ATOM 3901 C CA . PRO A 1 478 ? 3.379 -1.439 16.562 1 91.06 478 PRO A CA 1
ATOM 3902 C C . PRO A 1 478 ? 3.104 0.033 16.266 1 91.06 478 PRO A C 1
ATOM 3904 O O . PRO A 1 478 ? 1.992 0.389 15.859 1 91.06 478 PRO A O 1
ATOM 3907 N N . THR A 1 479 ? 4.086 0.861 16.5 1 91.62 479 THR A N 1
ATOM 3908 C CA . THR A 1 479 ? 3.895 2.289 16.266 1 91.62 479 THR A CA 1
ATOM 3909 C C . THR A 1 479 ? 5.227 2.973 15.977 1 91.62 479 THR A C 1
ATOM 3911 O O . THR A 1 479 ? 6.285 2.346 16.062 1 91.62 479 THR A O 1
ATOM 3914 N N . ARG A 1 480 ? 5.109 4.18 15.5 1 90 480 ARG A N 1
ATOM 3915 C CA . ARG A 1 480 ? 6.281 5 15.227 1 90 480 ARG A CA 1
ATOM 3916 C C . ARG A 1 480 ? 6.547 5.973 16.375 1 90 480 ARG A C 1
ATOM 3918 O O . ARG A 1 480 ? 7.703 6.223 16.719 1 90 480 ARG A O 1
ATOM 3925 N N . GLU A 1 481 ? 5.477 6.535 16.906 1 90.69 481 GLU A N 1
ATOM 3926 C CA . GLU A 1 481 ? 5.625 7.555 17.938 1 90.69 481 GLU A CA 1
ATOM 3927 C C . GLU A 1 481 ? 4.621 7.352 19.078 1 90.69 481 GLU A C 1
ATOM 3929 O O . GLU A 1 481 ? 3.494 6.91 18.844 1 90.69 481 GLU A O 1
ATOM 3934 N N . LEU A 1 482 ? 5.105 7.727 20.266 1 90.56 482 LEU A N 1
ATOM 3935 C CA . LEU A 1 482 ? 4.266 7.805 21.453 1 90.56 482 LEU A CA 1
ATOM 3936 C C . LEU A 1 482 ? 4.418 9.156 22.141 1 90.56 482 LEU A C 1
ATOM 3938 O O . LEU A 1 482 ? 5.527 9.68 22.266 1 90.56 482 LEU A O 1
ATOM 3942 N N . LEU A 1 483 ? 3.332 9.68 22.469 1 91.31 483 LEU A N 1
ATOM 3943 C CA . LEU A 1 483 ? 3.309 10.922 23.234 1 91.31 483 LEU A CA 1
ATOM 3944 C C . LEU A 1 483 ? 2.525 10.742 24.531 1 91.31 483 LEU A C 1
ATOM 3946 O O . LEU A 1 483 ? 1.476 10.102 24.547 1 91.31 483 LEU A O 1
ATOM 3950 N N . TYR A 1 484 ? 3.107 11.367 25.609 1 91.56 484 TYR A N 1
ATOM 3951 C CA . TYR A 1 484 ? 2.5 11.281 26.938 1 91.56 484 TYR A CA 1
ATOM 3952 C C . TYR A 1 484 ? 2.213 12.672 27.5 1 91.56 484 TYR A C 1
ATOM 3954 O O . TYR A 1 484 ? 3.105 13.516 27.562 1 91.56 484 TYR A O 1
ATOM 3962 N N . VAL A 1 485 ? 0.987 12.844 27.922 1 91.69 485 VAL A N 1
ATOM 3963 C CA . VAL A 1 485 ? 0.589 14.109 28.531 1 91.69 485 VAL A CA 1
ATOM 3964 C C . VAL A 1 485 ? -0.155 13.844 29.828 1 91.69 485 VAL A C 1
ATOM 3966 O O . VAL A 1 485 ? -0.947 12.906 29.922 1 91.69 485 VAL A O 1
ATOM 3969 N N . LYS A 1 486 ? 0.173 14.641 30.828 1 91.62 486 LYS A N 1
ATOM 3970 C CA . LYS A 1 486 ? -0.546 14.562 32.094 1 91.62 486 LYS A CA 1
ATOM 3971 C C . LYS A 1 486 ? -1.364 15.828 32.344 1 91.62 486 LYS A C 1
ATOM 3973 O O . LYS A 1 486 ? -1.016 16.906 31.844 1 91.62 486 LYS A O 1
ATOM 3978 N N . SER A 1 487 ? -2.414 15.547 33.094 1 88.06 487 SER A N 1
ATOM 3979 C CA . SER A 1 487 ? -3.154 16.703 33.594 1 88.06 487 SER A CA 1
ATOM 3980 C C . SER A 1 487 ? -2.346 17.469 34.625 1 88.06 487 SER A C 1
ATOM 3982 O O . SER A 1 487 ? -1.374 16.953 35.188 1 88.06 487 SER A O 1
ATOM 3984 N N . ASN A 1 488 ? -2.775 18.656 34.812 1 84.44 488 ASN A N 1
ATOM 3985 C CA . ASN A 1 488 ? -2.055 19.5 35.781 1 84.44 488 ASN A CA 1
ATOM 3986 C C . ASN A 1 488 ? -1.998 18.875 37.156 1 84.44 488 ASN A C 1
ATOM 3988 O O . ASN A 1 488 ? -1.002 19.016 37.875 1 84.44 488 ASN A O 1
ATOM 3992 N N . ASP A 1 489 ? -3.082 18.188 37.562 1 83.88 489 ASP A N 1
ATOM 3993 C CA . ASP A 1 489 ? -3.135 17.578 38.875 1 83.88 489 ASP A CA 1
ATOM 3994 C C . ASP A 1 489 ? -2.535 16.172 38.844 1 83.88 489 ASP A C 1
ATOM 3996 O O . ASP A 1 489 ? -2.562 15.461 39.844 1 83.88 489 ASP A O 1
ATOM 4000 N N . ARG A 1 490 ? -2.143 15.734 37.625 1 89.38 490 ARG A N 1
ATOM 4001 C CA . ARG A 1 490 ? -1.434 14.477 37.438 1 89.38 490 ARG A CA 1
ATOM 4002 C C . ARG A 1 490 ? -2.35 13.281 37.688 1 89.38 490 ARG A C 1
ATOM 4004 O O . ARG A 1 490 ? -1.878 12.164 37.906 1 89.38 490 ARG A O 1
ATOM 4011 N N . THR A 1 491 ? -3.609 13.508 37.594 1 87.19 491 THR A N 1
ATOM 4012 C CA . THR A 1 491 ? -4.539 12.422 37.875 1 87.19 491 THR A CA 1
ATOM 4013 C C . THR A 1 491 ? -5.023 11.766 36.594 1 87.19 491 THR A C 1
ATOM 4015 O O . THR A 1 491 ? -5.555 10.656 36.625 1 87.19 491 THR A O 1
ATOM 4018 N N . LYS A 1 492 ? -4.902 12.516 35.562 1 89 492 LYS A N 1
ATOM 4019 C CA . LYS A 1 492 ? -5.32 12.016 34.25 1 89 492 LYS A CA 1
ATOM 4020 C C . LYS A 1 492 ? -4.184 12.094 33.25 1 89 492 LYS A C 1
ATOM 4022 O O . LYS A 1 492 ? -3.254 12.883 33.406 1 89 492 LYS A O 1
ATOM 4027 N N . GLY A 1 493 ? -4.293 11.172 32.25 1 90.75 493 GLY A N 1
ATOM 4028 C CA . GLY A 1 493 ? -3.258 11.148 31.219 1 90.75 493 GLY A CA 1
ATOM 4029 C C . GLY A 1 493 ? -3.807 10.938 29.812 1 90.75 493 GLY A C 1
ATOM 4030 O O . GLY A 1 493 ? -4.895 10.383 29.641 1 90.75 493 GLY A O 1
ATOM 4031 N N . LEU A 1 494 ? -3.123 11.484 28.922 1 92.06 494 LEU A N 1
ATOM 4032 C CA . LEU A 1 494 ? -3.383 11.281 27.5 1 92.06 494 LEU A CA 1
ATOM 4033 C C . LEU A 1 494 ? -2.176 10.656 26.812 1 92.06 494 LEU A C 1
ATOM 4035 O O . LEU A 1 494 ? -1.053 11.148 26.938 1 92.06 494 LEU A O 1
ATOM 4039 N N . ILE A 1 495 ? -2.398 9.508 26.109 1 93 495 ILE A N 1
ATOM 4040 C CA . ILE A 1 495 ? -1.362 8.844 25.328 1 93 495 ILE A CA 1
ATOM 4041 C C . ILE A 1 495 ? -1.727 8.891 23.844 1 93 495 ILE A C 1
ATOM 4043 O O . ILE A 1 495 ? -2.865 8.602 23.469 1 93 495 ILE A O 1
ATOM 4047 N N . MET A 1 496 ? -0.81 9.289 23.047 1 93.94 496 MET A N 1
ATOM 4048 C CA . MET A 1 496 ? -0.996 9.266 21.609 1 93.94 496 MET A CA 1
ATOM 4049 C C . MET A 1 496 ? -0.144 8.18 20.969 1 93.94 496 MET A C 1
ATOM 4051 O O . MET A 1 496 ? 1.053 8.078 21.234 1 93.94 496 MET A O 1
ATOM 4055 N N . VAL A 1 497 ? -0.71 7.348 20.141 1 92.56 497 VAL A N 1
ATOM 4056 C CA . VAL A 1 497 ? -0.038 6.402 19.25 1 92.56 497 VAL A CA 1
ATOM 4057 C C . VAL A 1 497 ? -0.094 6.918 17.812 1 92.56 497 VAL A C 1
ATOM 4059 O O . VAL A 1 497 ? -1.178 7.141 17.266 1 92.56 497 VAL A O 1
ATOM 4062 N N . TYR A 1 498 ? 0.997 7.191 17.25 1 92.56 498 TYR A N 1
ATOM 4063 C CA . TYR A 1 498 ? 1.091 7.738 15.898 1 92.56 498 TYR A CA 1
ATOM 4064 C C . TYR A 1 498 ? 1.894 6.812 14.992 1 92.56 498 TYR A C 1
ATOM 4066 O O . TYR A 1 498 ? 3.082 6.582 15.227 1 92.56 498 TYR A O 1
ATOM 4074 N N . THR A 1 499 ? 1.202 6.262 13.906 1 91.94 499 THR A N 1
ATOM 4075 C CA . THR A 1 499 ? 1.896 5.203 13.18 1 91.94 499 THR A CA 1
ATOM 4076 C C . THR A 1 499 ? 1.695 5.363 11.672 1 91.94 499 THR A C 1
ATOM 4078 O O . THR A 1 499 ? 0.799 6.09 11.234 1 91.94 499 THR A O 1
ATOM 4081 N N . ASP A 1 500 ? 2.621 4.801 10.906 1 91.94 500 ASP A N 1
ATOM 4082 C CA . ASP A 1 500 ? 2.559 4.609 9.461 1 91.94 500 ASP A CA 1
ATOM 4083 C C . ASP A 1 500 ? 2.58 3.127 9.102 1 91.94 500 ASP A C 1
ATOM 4085 O O . ASP A 1 500 ? 2.346 2.271 9.961 1 91.94 500 ASP A O 1
ATOM 4089 N N . ARG A 1 501 ? 2.725 2.822 7.82 1 89.19 501 ARG A N 1
ATOM 4090 C CA . ARG A 1 501 ? 2.844 1.425 7.418 1 89.19 501 ARG A CA 1
ATOM 4091 C C . ARG A 1 501 ? 4.102 0.793 8 1 89.19 501 ARG A C 1
ATOM 4093 O O . ARG A 1 501 ? 5.133 1.456 8.133 1 89.19 501 ARG A O 1
ATOM 4100 N N . PRO A 1 502 ? 3.945 -0.382 8.375 1 89.69 502 PRO A N 1
ATOM 4101 C CA . PRO A 1 502 ? 2.818 -1.294 8.172 1 89.69 502 PRO A CA 1
ATOM 4102 C C . PRO A 1 502 ? 1.82 -1.266 9.328 1 89.69 502 PRO A C 1
ATOM 4104 O O . PRO A 1 502 ? 0.72 -1.812 9.211 1 89.69 502 PRO A O 1
ATOM 4107 N N . ALA A 1 503 ? 2.098 -0.616 10.398 1 92.25 503 ALA A N 1
ATOM 4108 C CA . ALA A 1 503 ? 1.331 -0.737 11.633 1 92.25 503 ALA A CA 1
ATOM 4109 C C . ALA A 1 503 ? -0.079 -0.181 11.461 1 92.25 503 ALA A C 1
ATOM 4111 O O . ALA A 1 503 ? -0.96 -0.438 12.289 1 92.25 503 ALA A O 1
ATOM 4112 N N . ILE A 1 504 ? -0.289 0.522 10.438 1 90.38 504 ILE A N 1
ATOM 4113 C CA . ILE A 1 504 ? -1.615 1.076 10.188 1 90.38 504 ILE A CA 1
ATOM 4114 C C . ILE A 1 504 ? -2.619 -0.058 9.992 1 90.38 504 ILE A C 1
ATOM 4116 O O . ILE A 1 504 ? -3.779 0.056 10.391 1 90.38 504 ILE A O 1
ATOM 4120 N N . THR A 1 505 ? -2.164 -1.137 9.305 1 89.44 505 THR A N 1
ATOM 4121 C CA . THR A 1 505 ? -3.074 -2.248 9.055 1 89.44 505 THR A CA 1
ATOM 4122 C C . THR A 1 505 ? -3.445 -2.947 10.359 1 89.44 505 THR A C 1
ATOM 4124 O O . THR A 1 505 ? -4.547 -3.482 10.492 1 89.44 505 THR A O 1
ATOM 4127 N N . PHE A 1 506 ? -2.582 -2.85 11.359 1 93.56 506 PHE A N 1
ATOM 4128 C CA . PHE A 1 506 ? -2.814 -3.418 12.68 1 93.56 506 PHE A CA 1
ATOM 4129 C C . PHE A 1 506 ? -3.861 -2.611 13.445 1 93.56 506 PHE A C 1
ATOM 4131 O O . PHE A 1 506 ? -4.84 -3.168 13.938 1 93.56 506 PHE A O 1
ATOM 4138 N N . TRP A 1 507 ? -3.695 -1.349 13.477 1 89.25 507 TRP A N 1
ATOM 4139 C CA . TRP A 1 507 ? -4.547 -0.476 14.281 1 89.25 507 TRP A CA 1
ATOM 4140 C C . TRP A 1 507 ? -5.895 -0.257 13.602 1 89.25 507 TRP A C 1
ATOM 4142 O O . TRP A 1 507 ? -6.926 -0.169 14.266 1 89.25 507 TRP A O 1
ATOM 4152 N N . SER A 1 508 ? -5.863 -0.211 12.32 1 85.19 508 SER A N 1
ATOM 4153 C CA . SER A 1 508 ? -7.102 0.062 11.602 1 85.19 508 SER A CA 1
ATOM 4154 C C . SER A 1 508 ? -8.086 -1.093 11.742 1 85.19 508 SER A C 1
ATOM 4156 O O . SER A 1 508 ? -9.297 -0.909 11.562 1 85.19 508 SER A O 1
ATOM 4158 N N . ASP A 1 509 ? -7.547 -2.248 12.016 1 85.69 509 ASP A N 1
ATOM 4159 C CA . ASP A 1 509 ? -8.414 -3.408 12.219 1 85.69 509 ASP A CA 1
ATOM 4160 C C . ASP A 1 509 ? -9.367 -3.188 13.391 1 85.69 509 ASP A C 1
ATOM 4162 O O . ASP A 1 509 ? -10.469 -3.736 13.406 1 85.69 509 ASP A O 1
ATOM 4166 N N . TYR A 1 510 ? -9.047 -2.416 14.312 1 83.38 510 TYR A N 1
ATOM 4167 C CA . TYR A 1 510 ? -9.852 -2.197 15.516 1 83.38 510 TYR A CA 1
ATOM 4168 C C . TYR A 1 510 ? -11 -1.244 15.227 1 83.38 510 TYR A C 1
ATOM 4170 O O . TYR A 1 510 ? -11.898 -1.082 16.062 1 83.38 510 TYR A O 1
ATOM 4178 N N . LEU A 1 511 ? -11 -0.662 14.086 1 74 511 LEU A N 1
ATOM 4179 C CA . LEU A 1 511 ? -12.094 0.223 13.688 1 74 511 LEU A CA 1
ATOM 4180 C C . LEU A 1 511 ? -13.32 -0.58 13.266 1 74 511 LEU A C 1
ATOM 4182 O O . LEU A 1 511 ? -14.43 -0.042 13.203 1 74 511 LEU A O 1
ATOM 4186 N N . ARG A 1 512 ? -13.203 -1.848 12.992 1 69.19 512 ARG A N 1
ATOM 4187 C CA . ARG A 1 512 ? -14.312 -2.691 12.547 1 69.19 512 ARG A CA 1
ATOM 4188 C C . ARG A 1 512 ? -15.094 -3.234 13.742 1 69.19 512 ARG A C 1
ATOM 4190 O O . ARG A 1 512 ? -14.508 -3.76 14.688 1 69.19 512 ARG A O 1
ATOM 4197 N N . GLU A 1 513 ? -16.359 -2.723 14.078 1 56.75 513 GLU A N 1
ATOM 4198 C CA . GLU A 1 513 ? -17.219 -3.289 15.125 1 56.75 513 GLU A CA 1
ATOM 4199 C C . GLU A 1 513 ? -18.406 -4.02 14.523 1 56.75 513 GLU A C 1
ATOM 4201 O O . GLU A 1 513 ? -19.047 -3.521 13.594 1 56.75 513 GLU A O 1
ATOM 4206 N N . ILE A 1 514 ? -18.453 -5.328 14.57 1 50.06 514 ILE A N 1
ATOM 4207 C CA . ILE A 1 514 ? -19.672 -6.051 14.203 1 50.06 514 ILE A CA 1
ATOM 4208 C C . ILE A 1 514 ? -20.797 -5.711 15.188 1 50.06 514 ILE A C 1
ATOM 4210 O O . ILE A 1 514 ? -20.641 -5.867 16.391 1 50.06 514 ILE A O 1
ATOM 4214 N N . GLU A 1 515 ? -21.594 -4.75 14.891 1 41.56 515 GLU A N 1
ATOM 4215 C CA . GLU A 1 515 ? -22.797 -4.656 15.734 1 41.56 515 GLU A CA 1
ATOM 4216 C C . GLU A 1 515 ? -23.469 -6.016 15.891 1 41.56 515 GLU A C 1
ATOM 4218 O O . GLU A 1 515 ? -23.938 -6.594 14.906 1 41.56 515 GLU A O 1
ATOM 4223 N N . CYS A 1 516 ? -22.969 -6.844 16.641 1 35.06 516 CYS A N 1
ATOM 4224 C CA . CYS A 1 516 ? -23.734 -8.023 17.031 1 35.06 516 CYS A CA 1
ATOM 4225 C C . CYS A 1 516 ? -25.125 -7.633 17.484 1 35.06 516 CYS A C 1
ATOM 4227 O O . CYS A 1 516 ? -25.328 -7.238 18.641 1 35.06 516 CYS A O 1
ATOM 4229 N N . ASP A 1 517 ? -25.891 -6.898 16.812 1 32.97 517 ASP A N 1
ATOM 4230 C CA . ASP A 1 517 ? -27.266 -7.035 17.297 1 32.97 517 ASP A CA 1
ATOM 4231 C C . ASP A 1 517 ? -27.625 -8.5 17.516 1 32.97 517 ASP A C 1
ATOM 4233 O O . ASP A 1 517 ? -27.719 -9.273 16.562 1 32.97 517 ASP A O 1
ATOM 4237 N N . HIS A 1 518 ? -27.375 -9.07 18.641 1 31.3 518 HIS A N 1
ATOM 4238 C CA . HIS A 1 518 ? -27.891 -10.328 19.172 1 31.3 518 HIS A CA 1
ATOM 4239 C C . HIS A 1 518 ? -29.328 -10.562 18.719 1 31.3 518 HIS A C 1
ATOM 4241 O O . HIS A 1 518 ? -29.859 -11.664 18.891 1 31.3 518 HIS A O 1
ATOM 4247 N N . GLN A 1 519 ? -30.25 -9.562 18.766 1 31.27 519 GLN A N 1
ATOM 4248 C CA . GLN A 1 519 ? -31.656 -9.852 18.5 1 31.27 519 GLN A CA 1
ATOM 4249 C C . GLN A 1 519 ? -31.875 -10.203 17.031 1 31.27 519 GLN A C 1
ATOM 4251 O O . GLN A 1 519 ? -32.969 -10.672 16.672 1 31.27 519 GLN A O 1
ATOM 4256 N N . LYS A 1 520 ? -31.484 -9.438 16.062 1 34.59 520 LYS A N 1
ATOM 4257 C CA . LYS A 1 520 ? -31.984 -9.781 14.742 1 34.59 520 LYS A CA 1
ATOM 4258 C C . LYS A 1 520 ? -31.188 -10.938 14.133 1 34.59 520 LYS A C 1
ATOM 4260 O O . LYS A 1 520 ? -30.156 -10.719 13.492 1 34.59 520 LYS A O 1
ATOM 4265 N N . SER A 1 521 ? -31.141 -12.086 14.789 1 32.47 521 SER A N 1
ATOM 4266 C CA . SER A 1 521 ? -30.625 -13.438 14.562 1 32.47 521 SER A CA 1
ATOM 4267 C C . SER A 1 521 ? -30.719 -13.82 13.094 1 32.47 521 SER A C 1
ATOM 4269 O O . SER A 1 521 ? -29.938 -14.648 12.617 1 32.47 521 SER A O 1
ATOM 4271 N N . HIS A 1 522 ? -31.969 -13.758 12.445 1 31.03 522 HIS A N 1
ATOM 4272 C CA . HIS A 1 522 ? -32.438 -14.508 11.281 1 31.03 522 HIS A CA 1
ATOM 4273 C C . HIS A 1 522 ? -32.062 -13.805 9.984 1 31.03 522 HIS A C 1
ATOM 4275 O O . HIS A 1 522 ? -32.625 -14.094 8.93 1 31.03 522 HIS A O 1
ATOM 4281 N N . ARG A 1 523 ? -31.688 -12.57 10.039 1 34.84 523 ARG A N 1
ATOM 4282 C CA . ARG A 1 523 ? -31.609 -12.133 8.648 1 34.84 523 ARG A CA 1
ATOM 4283 C C . ARG A 1 523 ? -30.453 -12.82 7.926 1 34.84 523 ARG A C 1
ATOM 4285 O O . ARG A 1 523 ? -29.422 -13.109 8.531 1 34.84 523 ARG A O 1
ATOM 4292 N N . ASP A 1 524 ? -30.641 -13.383 6.789 1 34.31 524 ASP A N 1
ATOM 4293 C CA . ASP A 1 524 ? -29.812 -14.148 5.855 1 34.31 524 ASP A CA 1
ATOM 4294 C C . ASP A 1 524 ? -28.453 -13.477 5.641 1 34.31 524 ASP A C 1
ATOM 4296 O O . ASP A 1 524 ? -28.391 -12.32 5.223 1 34.31 524 ASP A O 1
ATOM 4300 N N . PRO A 1 525 ? -27.453 -13.867 6.32 1 34.38 525 PRO A N 1
ATOM 4301 C CA . PRO A 1 525 ? -26.078 -13.422 6.102 1 34.38 525 PRO A CA 1
ATOM 4302 C C . PRO A 1 525 ? -25.781 -13.125 4.633 1 34.38 525 PRO A C 1
ATOM 4304 O O . PRO A 1 525 ? -24.781 -12.484 4.32 1 34.38 525 PRO A O 1
ATOM 4307 N N . ALA A 1 526 ? -26.438 -13.852 3.738 1 36.56 526 ALA A N 1
ATOM 4308 C CA . ALA A 1 526 ? -26.219 -13.719 2.299 1 36.56 526 ALA A CA 1
ATOM 4309 C C . ALA A 1 526 ? -26.625 -12.336 1.809 1 36.56 526 ALA A C 1
ATOM 4311 O O . ALA A 1 526 ? -26.109 -11.852 0.802 1 36.56 526 ALA A O 1
ATOM 4312 N N . GLU A 1 527 ? -27.656 -11.781 2.119 1 42.34 527 GLU A N 1
ATOM 4313 C CA . GLU A 1 527 ? -28.25 -10.586 1.525 1 42.34 527 GLU A CA 1
ATOM 4314 C C . GLU A 1 527 ? -27.391 -9.359 1.785 1 42.34 527 GLU A C 1
ATOM 4316 O O . GLU A 1 527 ? -27.516 -8.344 1.092 1 42.34 527 GLU A O 1
ATOM 4321 N N . ASN A 1 528 ? -26.625 -9.156 2.959 1 42.94 528 ASN A N 1
ATOM 4322 C CA . ASN A 1 528 ? -25.891 -7.918 3.221 1 42.94 528 ASN A CA 1
ATOM 4323 C C . ASN A 1 528 ? -24.391 -8.133 3.184 1 42.94 528 ASN A C 1
ATOM 4325 O O . ASN A 1 528 ? -23.781 -8.484 4.199 1 42.94 528 ASN A O 1
ATOM 4329 N N . LEU A 1 529 ? -24 -8.625 2.021 1 44.34 529 LEU A N 1
ATOM 4330 C CA . LEU A 1 529 ? -22.547 -8.664 1.906 1 44.34 529 LEU A CA 1
ATOM 4331 C C . LEU A 1 529 ? -21.906 -7.516 2.684 1 44.34 529 LEU A C 1
ATOM 4333 O O . LEU A 1 529 ? -22.297 -6.359 2.533 1 44.34 529 LEU A O 1
ATOM 4337 N N . GLU A 1 530 ? -21.344 -7.848 3.799 1 44.16 530 GLU A N 1
ATOM 4338 C CA . GLU A 1 530 ? -20.594 -6.934 4.656 1 44.16 530 GLU A CA 1
ATOM 4339 C C . GLU A 1 530 ? -19.688 -6.023 3.838 1 44.16 530 GLU A C 1
ATOM 4341 O O . GLU A 1 530 ? -19.156 -6.434 2.803 1 44.16 530 GLU A O 1
ATOM 4346 N N . ASP A 1 531 ? -20.031 -4.836 3.654 1 44.31 531 ASP A N 1
ATOM 4347 C CA . ASP A 1 531 ? -19.078 -3.891 3.096 1 44.31 531 ASP A CA 1
ATOM 4348 C C . ASP A 1 531 ? -17.688 -4.078 3.719 1 44.31 531 ASP A C 1
ATOM 4350 O O . ASP A 1 531 ? -17.547 -4.066 4.945 1 44.31 531 ASP A O 1
ATOM 4354 N N . PRO A 1 532 ? -17.078 -4.754 3.021 1 45.25 532 PRO A N 1
ATOM 4355 C CA . PRO A 1 532 ? -15.758 -4.77 3.65 1 45.25 532 PRO A CA 1
ATOM 4356 C C . PRO A 1 532 ? -15.414 -3.451 4.34 1 45.25 532 PRO A C 1
ATOM 4358 O O . PRO A 1 532 ? -15.82 -2.385 3.873 1 45.25 532 PRO A O 1
ATOM 4361 N N . GLN A 1 533 ? -15.297 -3.455 5.609 1 43.59 533 GLN A N 1
ATOM 4362 C CA . GLN A 1 533 ? -15.219 -2.48 6.691 1 43.59 533 GLN A CA 1
ATOM 4363 C C . GLN A 1 533 ? -14.609 -1.167 6.207 1 43.59 533 GLN A C 1
ATOM 4365 O O . GLN A 1 533 ? -15.156 -0.093 6.457 1 43.59 533 GLN A O 1
ATOM 4370 N N . LEU A 1 534 ? -13.227 -1.048 6.109 1 48.44 534 LEU A N 1
ATOM 4371 C CA . LEU A 1 534 ? -12.523 0.119 6.637 1 48.44 534 LEU A CA 1
ATOM 4372 C C . LEU A 1 534 ? -12.578 1.275 5.645 1 48.44 534 LEU A C 1
ATOM 4374 O O . LEU A 1 534 ? -11.75 2.191 5.711 1 48.44 534 LEU A O 1
ATOM 4378 N N . GLU A 1 535 ? -13.375 1.145 4.555 1 42.91 535 GLU A N 1
ATOM 4379 C CA . GLU A 1 535 ? -13.133 2.264 3.65 1 42.91 535 GLU A CA 1
ATOM 4380 C C . GLU A 1 535 ? -13.555 3.588 4.281 1 42.91 535 GLU A C 1
ATOM 4382 O O . GLU A 1 535 ? -13.055 4.648 3.908 1 42.91 535 GLU A O 1
ATOM 4387 N N . ILE A 1 536 ? -14.594 3.684 5.102 1 40.03 536 ILE A N 1
ATOM 4388 C CA . ILE A 1 536 ? -15.125 4.992 5.465 1 40.03 536 ILE A CA 1
ATOM 4389 C C . ILE A 1 536 ? -14.617 5.391 6.848 1 40.03 536 ILE A C 1
ATOM 4391 O O . ILE A 1 536 ? -14.797 4.656 7.82 1 40.03 536 ILE A O 1
ATOM 4395 N N . GLN A 1 537 ? -13.734 6.316 7.023 1 41.69 537 GLN A N 1
ATOM 4396 C CA . GLN A 1 537 ? -13.25 7.07 8.18 1 41.69 537 GLN A CA 1
ATOM 4397 C C . GLN A 1 537 ? -14.406 7.477 9.094 1 41.69 537 GLN A C 1
ATOM 4399 O O . GLN A 1 537 ? -14.195 8.133 10.117 1 41.69 537 GLN A O 1
ATOM 4404 N N . GLU A 1 538 ? -15.547 7.629 8.625 1 42.28 538 GLU A N 1
ATOM 4405 C CA . GLU A 1 538 ? -16.438 8.297 9.562 1 42.28 538 GLU A CA 1
ATOM 4406 C C . GLU A 1 538 ? -16.281 7.734 10.969 1 42.28 538 GLU A C 1
ATOM 4408 O O . GLU A 1 538 ? -16.75 8.336 11.938 1 42.28 538 GLU A O 1
ATOM 4413 N N . MET A 1 539 ? -15.883 6.59 10.945 1 42.25 539 MET A N 1
ATOM 4414 C CA . MET A 1 539 ? -15.906 5.836 12.195 1 42.25 539 MET A CA 1
ATOM 4415 C C . MET A 1 539 ? -14.812 6.316 13.141 1 42.25 539 MET A C 1
ATOM 4417 O O . MET A 1 539 ? -14.648 5.773 14.234 1 42.25 539 MET A O 1
ATOM 4421 N N . ALA A 1 540 ? -13.82 6.973 12.609 1 41.69 540 ALA A N 1
ATOM 4422 C CA . ALA A 1 540 ? -12.844 7.395 13.609 1 41.69 540 ALA A CA 1
ATOM 4423 C C . ALA A 1 540 ? -13.516 8.203 14.719 1 41.69 540 ALA A C 1
ATOM 4425 O O . ALA A 1 540 ? -12.852 8.984 15.414 1 41.69 540 ALA A O 1
ATOM 4426 N N . LYS A 1 541 ? -14.82 8.656 14.523 1 45.47 541 LYS A N 1
ATOM 4427 C CA . LYS A 1 541 ? -15.281 9.367 15.719 1 45.47 541 LYS A CA 1
ATOM 4428 C C . LYS A 1 541 ? -15.117 8.5 16.969 1 45.47 541 LYS A C 1
ATOM 4430 O O . LYS A 1 541 ? -15.828 7.508 17.141 1 45.47 541 LYS A O 1
ATOM 4435 N N . THR A 1 542 ? -13.883 8.414 17.328 1 45.97 542 THR A N 1
ATOM 4436 C CA . THR A 1 542 ? -13.406 7.734 18.531 1 45.97 542 THR A CA 1
ATOM 4437 C C . THR A 1 542 ? -14.219 8.164 19.75 1 45.97 542 THR A C 1
ATOM 4439 O O . THR A 1 542 ? -14.164 9.32 20.156 1 45.97 542 THR A O 1
ATOM 4442 N N . TRP A 1 543 ? -15.516 7.75 19.922 1 42.91 543 TRP A N 1
ATOM 4443 C CA . TRP A 1 543 ? -16.406 7.824 21.062 1 42.91 543 TRP A CA 1
ATOM 4444 C C . TRP A 1 543 ? -15.625 7.637 22.375 1 42.91 543 TRP A C 1
ATOM 4446 O O . TRP A 1 543 ? -14.633 6.902 22.406 1 42.91 543 TRP A O 1
ATOM 4456 N N . PHE A 1 544 ? -15.805 8.453 23.047 1 47.09 544 PHE A N 1
ATOM 4457 C CA . PHE A 1 544 ? -15.922 8.867 24.438 1 47.09 544 PHE A CA 1
ATOM 4458 C C . PHE A 1 544 ? -16.734 7.855 25.234 1 47.09 544 PHE A C 1
ATOM 4460 O O . PHE A 1 544 ? -17.922 7.676 24.984 1 47.09 544 PHE A O 1
ATOM 4467 N N . SER A 1 545 ? -16.781 6.672 25.078 1 45.59 545 SER A N 1
ATOM 4468 C CA . SER A 1 545 ? -17.688 5.953 25.969 1 45.59 545 SER A CA 1
ATOM 4469 C C . SER A 1 545 ? -17.125 5.867 27.375 1 45.59 545 SER A C 1
ATOM 4471 O O . SER A 1 545 ? -15.938 5.641 27.562 1 45.59 545 SER A O 1
ATOM 4473 N N . ARG A 1 546 ? -17.5 6.887 28.234 1 46.97 546 ARG A N 1
ATOM 4474 C CA . ARG A 1 546 ? -17.422 6.289 29.562 1 46.97 546 ARG A CA 1
ATOM 4475 C C . ARG A 1 546 ? -18.047 4.902 29.578 1 46.97 546 ARG A C 1
ATOM 4477 O O . ARG A 1 546 ? -19.078 4.676 28.953 1 46.97 546 ARG A O 1
ATOM 4484 N N . LYS A 1 547 ? -17.188 3.891 29.891 1 45.53 547 LYS A N 1
ATOM 4485 C CA . LYS A 1 547 ? -17.688 2.541 30.141 1 45.53 547 LYS A CA 1
ATOM 4486 C C . LYS A 1 547 ? -19.047 2.576 30.844 1 45.53 547 LYS A C 1
ATOM 4488 O O . LYS A 1 547 ? -19.172 3.148 31.922 1 45.53 547 LYS A O 1
ATOM 4493 N N . GLU A 1 548 ? -20.141 2.822 30.328 1 43.84 548 GLU A N 1
ATOM 4494 C CA . GLU A 1 548 ? -21.062 2.096 31.203 1 43.84 548 GLU A CA 1
ATOM 4495 C C . GLU A 1 548 ? -20.516 0.708 31.531 1 43.84 548 GLU A C 1
ATOM 4497 O O . GLU A 1 548 ? -19.938 0.039 30.672 1 43.84 548 GLU A O 1
ATOM 4502 N N . LYS A 1 549 ? -20.156 0.513 32.719 1 43.88 549 LYS A N 1
ATOM 4503 C CA . LYS A 1 549 ? -19.734 -0.719 33.406 1 43.88 549 LYS A CA 1
ATOM 4504 C C . LYS A 1 549 ? -20.391 -1.939 32.75 1 43.88 549 LYS A C 1
ATOM 4506 O O . LYS A 1 549 ? -21.578 -2.191 32.938 1 43.88 549 LYS A O 1
ATOM 4511 N N . GLY A 1 550 ? -20.25 -2.105 31.312 1 46.59 550 GLY A N 1
ATOM 4512 C CA . GLY A 1 550 ? -20.719 -3.422 30.906 1 46.59 550 GLY A CA 1
ATOM 4513 C C . GLY A 1 550 ? -19.578 -4.355 30.516 1 46.59 550 GLY A C 1
ATOM 4514 O O . GLY A 1 550 ? -18.422 -3.945 30.453 1 46.59 550 GLY A O 1
ATOM 4515 N N . PRO A 1 551 ? -19.781 -5.691 30.609 1 51.25 551 PRO A N 1
ATOM 4516 C CA . PRO A 1 551 ? -18.828 -6.789 30.422 1 51.25 551 PRO A CA 1
ATOM 4517 C C . PRO A 1 551 ? -18.141 -6.742 29.062 1 51.25 551 PRO A C 1
ATOM 4519 O O . PRO A 1 551 ? -17.062 -7.328 28.875 1 51.25 551 PRO A O 1
ATOM 4522 N N . ASP A 1 552 ? -18.656 -5.934 28.047 1 61.28 552 ASP A N 1
ATOM 4523 C CA . ASP A 1 552 ? -18.094 -6.152 26.719 1 61.28 552 ASP A CA 1
ATOM 4524 C C . ASP A 1 552 ? -17.344 -4.922 26.219 1 61.28 552 ASP A C 1
ATOM 4526 O O . ASP A 1 552 ? -17.922 -4.055 25.562 1 61.28 552 ASP A O 1
ATOM 4530 N N . TYR A 1 553 ? -16 -4.789 26.609 1 69.25 553 TYR A N 1
ATOM 4531 C CA . TYR A 1 553 ? -15.188 -3.672 26.156 1 69.25 553 TYR A CA 1
ATOM 4532 C C . TYR A 1 553 ? -14.773 -3.848 24.703 1 69.25 553 TYR A C 1
ATOM 4534 O O . TYR A 1 553 ? -14.547 -4.973 24.234 1 69.25 553 TYR A O 1
ATOM 4542 N N . PRO A 1 554 ? -14.664 -2.666 24.047 1 76.56 554 PRO A N 1
ATOM 4543 C CA . PRO A 1 554 ? -14.18 -2.734 22.656 1 76.56 554 PRO A CA 1
ATOM 4544 C C . PRO A 1 554 ? -12.805 -3.383 22.547 1 76.56 554 PRO A C 1
ATOM 4546 O O . PRO A 1 554 ? -12.008 -3.312 23.484 1 76.56 554 PRO A O 1
ATOM 4549 N N . ARG A 1 555 ? -12.547 -4.027 21.484 1 81.75 555 ARG A N 1
ATOM 4550 C CA . ARG A 1 555 ? -11.281 -4.715 21.219 1 81.75 555 ARG A CA 1
ATOM 4551 C C . ARG A 1 555 ? -10.102 -3.768 21.391 1 81.75 555 ARG A C 1
ATOM 4553 O O . ARG A 1 555 ? -9.039 -4.168 21.875 1 81.75 555 ARG A O 1
ATOM 4560 N N . LEU A 1 556 ? -10.328 -2.502 21.016 1 82.44 556 LEU A N 1
ATOM 4561 C CA . LEU A 1 556 ? -9.25 -1.522 21.125 1 82.44 556 LEU A CA 1
ATOM 4562 C C . LEU A 1 556 ? -8.859 -1.298 22.578 1 82.44 556 LEU A C 1
ATOM 4564 O O . LEU A 1 556 ? -7.676 -1.167 22.891 1 82.44 556 LEU A O 1
ATOM 4568 N N . TRP A 1 557 ? -9.828 -1.281 23.469 1 81.5 557 TRP A N 1
ATOM 4569 C CA . TRP A 1 557 ? -9.578 -1.105 24.891 1 81.5 557 TRP A CA 1
ATOM 4570 C C . TRP A 1 557 ? -8.797 -2.289 25.453 1 81.5 557 TRP A C 1
ATOM 4572 O O . TRP A 1 557 ? -7.852 -2.105 26.234 1 81.5 557 TRP A O 1
ATOM 4582 N N . GLN A 1 558 ? -9.195 -3.354 24.953 1 82.31 558 GLN A N 1
ATOM 4583 C CA . GLN A 1 558 ? -8.539 -4.566 25.438 1 82.31 558 GLN A CA 1
ATOM 4584 C C . GLN A 1 558 ? -7.078 -4.605 25 1 82.31 558 GLN A C 1
ATOM 4586 O O . GLN A 1 558 ? -6.203 -5.008 25.766 1 82.31 558 GLN A O 1
ATOM 4591 N N . ARG A 1 559 ? -6.938 -4.18 23.844 1 85.31 559 ARG A N 1
ATOM 4592 C CA . ARG A 1 559 ? -5.578 -4.176 23.312 1 85.31 559 ARG A CA 1
ATOM 4593 C C . ARG A 1 559 ? -4.691 -3.201 24.078 1 85.31 559 ARG A C 1
ATOM 4595 O O . ARG A 1 559 ? -3.539 -3.514 24.391 1 85.31 559 ARG A O 1
ATOM 4602 N N . PHE A 1 560 ? -5.25 -2.045 24.359 1 85.69 560 PHE A N 1
ATOM 4603 C CA . PHE A 1 560 ? -4.48 -1.07 25.125 1 85.69 560 PHE A CA 1
ATOM 4604 C C . PHE A 1 560 ? -4.117 -1.624 26.5 1 85.69 560 PHE A C 1
ATOM 4606 O O . PHE A 1 560 ? -2.984 -1.46 26.953 1 85.69 560 PHE A O 1
ATOM 4613 N N . VAL A 1 561 ? -5.027 -2.256 27.109 1 85.56 561 VAL A N 1
ATOM 4614 C CA . VAL A 1 561 ? -4.797 -2.816 28.438 1 85.56 561 VAL A CA 1
ATOM 4615 C C . VAL A 1 561 ? -3.699 -3.875 28.375 1 85.56 561 VAL A C 1
ATOM 4617 O O . VAL A 1 561 ? -2.826 -3.932 29.25 1 85.56 561 VAL A O 1
ATOM 4620 N N . GLN A 1 562 ? -3.768 -4.602 27.375 1 85.38 562 GLN A N 1
ATOM 4621 C CA . GLN A 1 562 ? -2.74 -5.621 27.188 1 85.38 562 GLN A CA 1
ATOM 4622 C C . GLN A 1 562 ? -1.356 -4.992 27.062 1 85.38 562 GLN A C 1
ATOM 4624 O O . GLN A 1 562 ? -0.404 -5.434 27.703 1 85.38 562 GLN A O 1
ATOM 4629 N N . PHE A 1 563 ? -1.247 -3.982 26.266 1 83.31 563 PHE A N 1
ATOM 4630 C CA . PHE A 1 563 ? 0.042 -3.33 26.078 1 83.31 563 PHE A CA 1
ATOM 4631 C C . PHE A 1 563 ? 0.505 -2.645 27.344 1 83.31 563 PHE A C 1
ATOM 4633 O O . PHE A 1 563 ? 1.681 -2.721 27.719 1 83.31 563 PHE A O 1
ATOM 4640 N N . ALA A 1 564 ? -0.445 -2.027 28.016 1 85.69 564 ALA A N 1
ATOM 4641 C CA . ALA A 1 564 ? -0.102 -1.367 29.281 1 85.69 564 ALA A CA 1
ATOM 4642 C C . ALA A 1 564 ? 0.412 -2.373 30.312 1 85.69 564 ALA A C 1
ATOM 4644 O O . ALA A 1 564 ? 1.398 -2.115 31 1 85.69 564 ALA A O 1
ATOM 4645 N N . ARG A 1 565 ? -0.126 -3.477 30.297 1 86.31 565 ARG A N 1
ATOM 4646 C CA . ARG A 1 565 ? 0.239 -4.504 31.281 1 86.31 565 ARG A CA 1
ATOM 4647 C C . ARG A 1 565 ? 1.554 -5.176 30.891 1 86.31 565 ARG A C 1
ATOM 4649 O O . ARG A 1 565 ? 2.377 -5.477 31.75 1 86.31 565 ARG A O 1
ATOM 4656 N N . ASP A 1 566 ? 1.709 -5.402 29.703 1 81.31 566 ASP A N 1
ATOM 4657 C CA . ASP A 1 566 ? 2.865 -6.156 29.234 1 81.31 566 ASP A CA 1
ATOM 4658 C C . ASP A 1 566 ? 4.148 -5.34 29.375 1 81.31 566 ASP A C 1
ATOM 4660 O O . ASP A 1 566 ? 5.219 -5.895 29.625 1 81.31 566 ASP A O 1
ATOM 4664 N N . TYR A 1 567 ? 4.039 -4.117 29.359 1 74 567 TYR A N 1
ATOM 4665 C CA . TYR A 1 567 ? 5.32 -3.443 29.188 1 74 567 TYR A CA 1
ATOM 4666 C C . TYR A 1 567 ? 5.543 -2.42 30.297 1 74 567 TYR A C 1
ATOM 4668 O O . TYR A 1 567 ? 6.684 -2.076 30.625 1 74 567 TYR A O 1
ATOM 4676 N N . GLU A 1 568 ? 4.535 -1.933 30.844 1 71 568 GLU A N 1
ATOM 4677 C CA . GLU A 1 568 ? 4.887 -0.862 31.766 1 71 568 GLU A CA 1
ATOM 4678 C C . GLU A 1 568 ? 4.156 -1.021 33.094 1 71 568 GLU A C 1
ATOM 4680 O O . GLU A 1 568 ? 4.754 -0.852 34.156 1 71 568 GLU A O 1
ATOM 4685 N N . HIS A 1 569 ? 2.836 -1.291 32.938 1 78.38 569 HIS A N 1
ATOM 4686 C CA . HIS A 1 569 ? 2.004 -1.26 34.156 1 78.38 569 HIS A CA 1
ATOM 4687 C C . HIS A 1 569 ? 1.205 -2.551 34.312 1 78.38 569 HIS A C 1
ATOM 4689 O O . HIS A 1 569 ? 0.007 -2.582 34 1 78.38 569 HIS A O 1
ATOM 4695 N N . HIS A 1 570 ? 1.665 -3.441 35 1 82.94 570 HIS A N 1
ATOM 4696 C CA . HIS A 1 570 ? 1.168 -4.812 35.031 1 82.94 570 HIS A CA 1
ATOM 4697 C C . HIS A 1 570 ? -0.225 -4.871 35.656 1 82.94 570 HIS A C 1
ATOM 4699 O O . HIS A 1 570 ? -1.003 -5.781 35.344 1 82.94 570 HIS A O 1
ATOM 4705 N N . ASP A 1 571 ? -0.617 -3.857 36.406 1 85.38 571 ASP A N 1
ATOM 4706 C CA . ASP A 1 571 ? -1.9 -3.91 37.094 1 85.38 571 ASP A CA 1
ATOM 4707 C C . ASP A 1 571 ? -2.906 -2.949 36.469 1 85.38 571 ASP A C 1
ATOM 4709 O O . ASP A 1 571 ? -3.895 -2.576 37.094 1 85.38 571 ASP A O 1
ATOM 4713 N N . PHE A 1 572 ? -2.627 -2.588 35.375 1 88.5 572 PHE A N 1
ATOM 4714 C CA . PHE A 1 572 ? -3.541 -1.67 34.688 1 88.5 572 PHE A CA 1
ATOM 4715 C C . PHE A 1 572 ? -4.863 -2.357 34.375 1 88.5 572 PHE A C 1
ATOM 4717 O O . PHE A 1 572 ? -4.875 -3.482 33.875 1 88.5 572 PHE A O 1
ATOM 4724 N N . THR A 1 573 ? -5.969 -1.706 34.719 1 84.44 573 THR A N 1
ATOM 4725 C CA . THR A 1 573 ? -7.281 -2.299 34.469 1 84.44 573 THR A CA 1
ATOM 4726 C C . THR A 1 573 ? -8.086 -1.457 33.5 1 84.44 573 THR A C 1
ATOM 4728 O O . THR A 1 573 ? -7.816 -0.268 33.312 1 84.44 573 THR A O 1
ATOM 4731 N N . GLN A 1 574 ? -9.062 -2.051 32.906 1 80.62 574 GLN A N 1
ATOM 4732 C CA . GLN A 1 574 ? -9.859 -1.449 31.859 1 80.62 574 GLN A CA 1
ATOM 4733 C C . GLN A 1 574 ? -10.664 -0.26 32.375 1 80.62 574 GLN A C 1
ATOM 4735 O O . GLN A 1 574 ? -10.953 0.676 31.625 1 80.62 574 GLN A O 1
ATOM 4740 N N . ASP A 1 575 ? -11 -0.321 33.562 1 79.06 575 ASP A N 1
ATOM 4741 C CA . ASP A 1 575 ? -11.836 0.721 34.156 1 79.06 575 ASP A CA 1
ATOM 4742 C C . ASP A 1 575 ? -11.086 2.049 34.25 1 79.06 575 ASP A C 1
ATOM 4744 O O . ASP A 1 575 ? -11.695 3.104 34.438 1 79.06 575 ASP A O 1
ATOM 4748 N N . ARG A 1 576 ? -9.844 1.997 34 1 83.69 576 ARG A N 1
ATOM 4749 C CA . ARG A 1 576 ? -9.031 3.209 34.062 1 83.69 576 ARG A CA 1
ATOM 4750 C C . ARG A 1 576 ? -9.047 3.951 32.75 1 83.69 576 ARG A C 1
ATOM 4752 O O . ARG A 1 576 ? -8.609 5.102 32.656 1 83.69 576 ARG A O 1
ATOM 4759 N N . LEU A 1 577 ? -9.484 3.34 31.766 1 83.5 577 LEU A N 1
ATOM 4760 C CA . LEU A 1 577 ? -9.633 4.008 30.469 1 83.5 577 LEU A CA 1
ATOM 4761 C C . LEU A 1 577 ? -10.898 4.855 30.438 1 83.5 577 LEU A C 1
ATOM 4763 O O . LEU A 1 577 ? -11.992 4.359 30.734 1 83.5 577 LEU A O 1
ATOM 4767 N N . LEU A 1 578 ? -10.703 6.062 30.094 1 79.88 578 LEU A N 1
ATOM 4768 C CA . LEU A 1 578 ? -11.812 7.008 30.125 1 79.88 578 LEU A CA 1
ATOM 4769 C C . LEU A 1 578 ? -12.352 7.27 28.719 1 79.88 578 LEU A C 1
ATOM 4771 O O . LEU A 1 578 ? -13.555 7.438 28.531 1 79.88 578 LEU A O 1
ATOM 4775 N N . ALA A 1 579 ? -11.461 7.398 27.797 1 80.06 579 ALA A N 1
ATOM 4776 C CA . ALA A 1 579 ? -11.844 7.695 26.422 1 80.06 579 ALA A CA 1
ATOM 4777 C C . ALA A 1 579 ? -10.758 7.258 25.453 1 80.06 579 ALA A C 1
ATOM 4779 O O . ALA A 1 579 ? -9.586 7.164 25.812 1 80.06 579 ALA A O 1
ATOM 4780 N N . CYS A 1 580 ? -11.148 6.891 24.266 1 82.38 580 CYS A N 1
ATOM 4781 C CA . CYS A 1 580 ? -10.211 6.59 23.188 1 82.38 580 CYS A CA 1
ATOM 4782 C C . CYS A 1 580 ? -10.727 7.121 21.859 1 82.38 580 CYS A C 1
ATOM 4784 O O . CYS A 1 580 ? -11.93 7.266 21.672 1 82.38 580 CYS A O 1
ATOM 4786 N N . GLY A 1 581 ? -9.812 7.551 21.016 1 81.38 581 GLY A N 1
ATOM 4787 C CA . GLY A 1 581 ? -10.125 8 19.672 1 81.38 581 GLY A CA 1
ATOM 4788 C C . GLY A 1 581 ? -9.07 7.602 18.656 1 81.38 581 GLY A C 1
ATOM 4789 O O . GLY A 1 581 ? -7.895 7.477 18.984 1 81.38 581 GLY A O 1
ATOM 4790 N N . MET A 1 582 ? -9.547 7.32 17.453 1 85.62 582 MET A N 1
ATOM 4791 C CA . MET A 1 582 ? -8.641 6.934 16.375 1 85.62 582 MET A CA 1
ATOM 4792 C C . MET A 1 582 ? -9.023 7.613 15.062 1 85.62 582 MET A C 1
ATOM 4794 O O . MET A 1 582 ? -10.211 7.777 14.773 1 85.62 582 MET A O 1
ATOM 4798 N N . ARG A 1 583 ? -8.008 8.078 14.359 1 87.38 583 ARG A N 1
ATOM 4799 C CA . ARG A 1 583 ? -8.203 8.625 13.016 1 87.38 583 ARG A CA 1
ATOM 4800 C C . ARG A 1 583 ? -7.207 8.016 12.031 1 87.38 583 ARG A C 1
ATOM 4802 O O . ARG A 1 583 ? -5.996 8.055 12.266 1 87.38 583 ARG A O 1
ATOM 4809 N N . ASP A 1 584 ? -7.73 7.336 10.992 1 88.5 584 ASP A N 1
ATOM 4810 C CA . ASP A 1 584 ? -6.918 6.828 9.891 1 88.5 584 ASP A CA 1
ATOM 4811 C C . ASP A 1 584 ? -7.105 7.676 8.633 1 88.5 584 ASP A C 1
ATOM 4813 O O . ASP A 1 584 ? -8.094 7.523 7.914 1 88.5 584 ASP A O 1
ATOM 4817 N N . TRP A 1 585 ? -6.156 8.477 8.359 1 90.31 585 TRP A N 1
ATOM 4818 C CA . TRP A 1 585 ? -6.262 9.422 7.254 1 90.31 585 TRP A CA 1
ATOM 4819 C C . TRP A 1 585 ? -6.078 8.711 5.914 1 90.31 585 TRP A C 1
ATOM 4821 O O . TRP A 1 585 ? -6.289 9.312 4.859 1 90.31 585 TRP A O 1
ATOM 4831 N N . GLY A 1 586 ? -5.707 7.477 5.918 1 87.69 586 GLY A N 1
ATOM 4832 C CA . GLY A 1 586 ? -5.543 6.715 4.688 1 87.69 586 GLY A CA 1
ATOM 4833 C C . GLY A 1 586 ? -6.863 6.289 4.074 1 87.69 586 GLY A C 1
ATOM 4834 O O . GLY A 1 586 ? -6.898 5.82 2.934 1 87.69 586 GLY A O 1
ATOM 4835 N N . LYS A 1 587 ? -7.883 6.543 4.719 1 82.94 587 LYS A N 1
ATOM 4836 C CA . LYS A 1 587 ? -9.195 6.113 4.25 1 82.94 587 LYS A CA 1
ATOM 4837 C C . LYS A 1 587 ? -9.891 7.23 3.475 1 82.94 587 LYS A C 1
ATOM 4839 O O . LYS A 1 587 ? -9.508 8.398 3.576 1 82.94 587 LYS A O 1
ATOM 4844 N N . LYS A 1 588 ? -10.867 6.84 2.65 1 81.94 588 LYS A N 1
ATOM 4845 C CA . LYS A 1 588 ? -11.68 7.832 1.953 1 81.94 588 LYS A CA 1
ATOM 4846 C C . LYS A 1 588 ? -12.406 8.742 2.939 1 81.94 588 LYS A C 1
ATOM 4848 O O . LYS A 1 588 ? -12.828 8.297 4.012 1 81.94 588 LYS A O 1
ATOM 4853 N N . PRO A 1 589 ? -12.453 9.961 2.619 1 84 589 PRO A N 1
ATOM 4854 C CA . PRO A 1 589 ? -12.211 10.609 1.328 1 84 589 PRO A CA 1
ATOM 4855 C C . PRO A 1 589 ? -10.805 11.18 1.204 1 84 589 PRO A C 1
ATOM 4857 O O . PRO A 1 589 ? -10.375 11.555 0.109 1 84 589 PRO A O 1
ATOM 4860 N N . PHE A 1 590 ? -10.055 11.305 2.217 1 86.5 590 PHE A N 1
ATOM 4861 C CA . PHE A 1 590 ? -8.766 11.977 2.176 1 86.5 590 PHE A CA 1
ATOM 4862 C C . PHE A 1 590 ? -7.727 11.109 1.466 1 86.5 590 PHE A C 1
ATOM 4864 O O . PHE A 1 590 ? -6.988 11.594 0.607 1 86.5 590 PHE A O 1
ATOM 4871 N N . GLY A 1 591 ? -7.734 9.82 1.872 1 88.44 591 GLY A N 1
ATOM 4872 C CA . GLY A 1 591 ? -6.883 8.852 1.203 1 88.44 591 GLY A CA 1
ATOM 4873 C C . GLY A 1 591 ? -5.441 8.891 1.682 1 88.44 591 GLY A C 1
ATOM 4874 O O . GLY A 1 591 ? -4.668 7.965 1.427 1 88.44 591 GLY A O 1
ATOM 4875 N N . ALA A 1 592 ? -5.055 9.945 2.375 1 93.5 592 ALA A N 1
ATOM 4876 C CA . ALA A 1 592 ? -3.686 10.094 2.855 1 93.5 592 ALA A CA 1
ATOM 4877 C C . ALA A 1 592 ? -3.59 11.188 3.912 1 93.5 592 ALA A C 1
ATOM 4879 O O . ALA A 1 592 ? -4.395 12.125 3.92 1 93.5 592 ALA A O 1
ATOM 4880 N N . ALA A 1 593 ? -2.674 11 4.812 1 93.88 593 ALA A N 1
ATOM 4881 C CA . ALA A 1 593 ? -2.357 12.055 5.773 1 93.88 593 ALA A CA 1
ATOM 4882 C C . ALA A 1 593 ? -1.376 13.062 5.176 1 93.88 593 ALA A C 1
ATOM 4884 O O . ALA A 1 593 ? -1.439 14.258 5.48 1 93.88 593 ALA A O 1
ATOM 4885 N N . ALA A 1 594 ? -0.509 12.578 4.422 1 95.62 594 ALA A N 1
ATOM 4886 C CA . ALA A 1 594 ? 0.511 13.352 3.715 1 95.62 594 ALA A CA 1
ATOM 4887 C C . ALA A 1 594 ? 0.847 12.711 2.371 1 95.62 594 ALA A C 1
ATOM 4889 O O . ALA A 1 594 ? 0.308 11.656 2.025 1 95.62 594 ALA A O 1
ATOM 4890 N N . HIS A 1 595 ? 1.639 13.422 1.574 1 96.44 595 HIS A N 1
ATOM 4891 C CA . HIS A 1 595 ? 2.02 12.93 0.254 1 96.44 595 HIS A CA 1
ATOM 4892 C C . HIS A 1 595 ? 3.518 13.086 0.018 1 96.44 595 HIS A C 1
ATOM 4894 O O . HIS A 1 595 ? 4.199 13.781 0.778 1 96.44 595 HIS A O 1
ATOM 4900 N N . GLY A 1 596 ? 4.027 12.383 -0.879 1 96.38 596 GLY A N 1
ATOM 4901 C CA . GLY A 1 596 ? 5.422 12.492 -1.276 1 96.38 596 GLY A CA 1
ATOM 4902 C C . GLY A 1 596 ? 5.637 12.273 -2.762 1 96.38 596 GLY A C 1
ATOM 4903 O O . GLY A 1 596 ? 4.992 11.414 -3.367 1 96.38 596 GLY A O 1
ATOM 4904 N N . TRP A 1 597 ? 6.508 13.094 -3.316 1 96.44 597 TRP A N 1
ATOM 4905 C CA . TRP A 1 597 ? 6.863 12.922 -4.719 1 96.44 597 TRP A CA 1
ATOM 4906 C C . TRP A 1 597 ? 7.566 11.586 -4.945 1 96.44 597 TRP A C 1
ATOM 4908 O O . TRP A 1 597 ? 8.367 11.148 -4.113 1 96.44 597 TRP A O 1
ATOM 4918 N N . LEU A 1 598 ? 7.293 10.961 -6.043 1 93.12 598 LEU A N 1
ATOM 4919 C CA . LEU A 1 598 ? 7.871 9.664 -6.367 1 93.12 598 LEU A CA 1
ATOM 4920 C C . LEU A 1 598 ? 9.219 9.828 -7.062 1 93.12 598 LEU A C 1
ATOM 4922 O O . LEU A 1 598 ? 9.5 10.875 -7.652 1 93.12 598 LEU A O 1
ATOM 4926 N N . PRO A 1 599 ? 10.086 8.805 -6.902 1 92.06 599 PRO A N 1
ATOM 4927 C CA . PRO A 1 599 ? 11.328 8.836 -7.684 1 92.06 599 PRO A CA 1
ATOM 4928 C C . PRO A 1 599 ? 11.078 8.953 -9.188 1 92.06 599 PRO A C 1
ATOM 4930 O O . PRO A 1 599 ? 10.102 8.391 -9.695 1 92.06 599 PRO A O 1
ATOM 4933 N N . GLY A 1 600 ? 11.891 9.641 -9.859 1 88.31 600 GLY A N 1
ATOM 4934 C CA . GLY A 1 600 ? 11.758 9.82 -11.297 1 88.31 600 GLY A CA 1
ATOM 4935 C C . GLY A 1 600 ? 10.938 11.047 -11.672 1 88.31 600 GLY A C 1
ATOM 4936 O O . GLY A 1 600 ? 10.758 11.336 -12.859 1 88.31 600 GLY A O 1
ATOM 4937 N N . VAL A 1 601 ? 10.484 11.805 -10.664 1 91.19 601 VAL A N 1
ATOM 4938 C CA . VAL A 1 601 ? 9.578 12.922 -10.906 1 91.19 601 VAL A CA 1
ATOM 4939 C C . VAL A 1 601 ? 10.312 14.242 -10.703 1 91.19 601 VAL A C 1
ATOM 4941 O O . VAL A 1 601 ? 10.992 14.438 -9.688 1 91.19 601 VAL A O 1
ATOM 4944 N N . MET A 1 602 ? 10.234 15.016 -11.711 1 94.12 602 MET A N 1
ATOM 4945 C CA . MET A 1 602 ? 10.633 16.406 -11.547 1 94.12 602 MET A CA 1
ATOM 4946 C C . MET A 1 602 ? 9.492 17.234 -10.938 1 94.12 602 MET A C 1
ATOM 4948 O O . MET A 1 602 ? 8.68 17.797 -11.664 1 94.12 602 MET A O 1
ATOM 4952 N N . SER A 1 603 ? 9.5 17.328 -9.664 1 96 603 SER A N 1
ATOM 4953 C CA . SER A 1 603 ? 8.375 17.875 -8.914 1 96 603 SER A CA 1
ATOM 4954 C C . SER A 1 603 ? 8.031 19.297 -9.383 1 96 603 SER A C 1
ATOM 4956 O O . SER A 1 603 ? 6.855 19.641 -9.516 1 96 603 SER A O 1
ATOM 4958 N N . TRP A 1 604 ? 9.039 20.141 -9.719 1 96.06 604 TRP A N 1
ATOM 4959 C CA . TRP A 1 604 ? 8.82 21.547 -10.055 1 96.06 604 TRP A CA 1
ATOM 4960 C C . TRP A 1 604 ? 8.047 21.672 -11.359 1 96.06 604 TRP A C 1
ATOM 4962 O O . TRP A 1 604 ? 7.277 22.609 -11.539 1 96.06 604 TRP A O 1
ATOM 4972 N N . LYS A 1 605 ? 8.164 20.734 -12.219 1 94.75 605 LYS A N 1
ATOM 4973 C CA . LYS A 1 605 ? 7.434 20.766 -13.484 1 94.75 605 LYS A CA 1
ATOM 4974 C C . LYS A 1 605 ? 5.957 20.453 -13.273 1 94.75 605 LYS A C 1
ATOM 4976 O O . LYS A 1 605 ? 5.09 21.062 -13.891 1 94.75 605 LYS A O 1
ATOM 4981 N N . HIS A 1 606 ? 5.738 19.484 -12.453 1 94.88 606 HIS A N 1
ATOM 4982 C CA . HIS A 1 606 ? 4.355 19.125 -12.156 1 94.88 606 HIS A CA 1
ATOM 4983 C C . HIS A 1 606 ? 3.656 20.219 -11.367 1 94.88 606 HIS A C 1
ATOM 4985 O O . HIS A 1 606 ? 2.471 20.484 -11.578 1 94.88 606 HIS A O 1
ATOM 4991 N N . ILE A 1 607 ? 4.375 20.844 -10.469 1 96.88 607 ILE A N 1
ATOM 4992 C CA . ILE A 1 607 ? 3.836 21.969 -9.703 1 96.88 607 ILE A CA 1
ATOM 4993 C C . ILE A 1 607 ? 3.436 23.094 -10.648 1 96.88 607 ILE A C 1
ATOM 4995 O O . ILE A 1 607 ? 2.33 23.641 -10.555 1 96.88 607 ILE A O 1
ATOM 4999 N N . GLU A 1 608 ? 4.293 23.375 -11.562 1 95.19 608 GLU A N 1
ATOM 5000 C CA . GLU A 1 608 ? 4.039 24.438 -12.523 1 95.19 608 GLU A CA 1
ATOM 5001 C C . GLU A 1 608 ? 2.807 24.141 -13.367 1 95.19 608 GLU A C 1
ATOM 5003 O O . GLU A 1 608 ? 1.965 25.031 -13.578 1 95.19 608 GLU A O 1
ATOM 5008 N N . TYR A 1 609 ? 2.666 22.984 -13.82 1 94.12 609 TYR A N 1
ATOM 5009 C CA . TYR A 1 609 ? 1.507 22.594 -14.617 1 94.12 609 TYR A CA 1
ATOM 5010 C C . TYR A 1 609 ? 0.22 22.75 -13.812 1 94.12 609 TYR A C 1
ATOM 5012 O O . TYR A 1 609 ? -0.766 23.297 -14.312 1 94.12 609 TYR A O 1
ATOM 5020 N N . LEU A 1 610 ? 0.248 22.297 -12.531 1 96.69 610 LEU A N 1
ATOM 5021 C CA . LEU A 1 610 ? -0.961 22.25 -11.719 1 96.69 610 LEU A CA 1
ATOM 5022 C C . LEU A 1 610 ? -1.373 23.641 -11.258 1 96.69 610 LEU A C 1
ATOM 5024 O O . LEU A 1 610 ? -2.523 23.859 -10.875 1 96.69 610 LEU A O 1
ATOM 5028 N N . GLU A 1 611 ? -0.469 24.578 -11.359 1 97 611 GLU A N 1
ATOM 5029 C CA . GLU A 1 611 ? -0.772 25.953 -10.961 1 97 611 GLU A CA 1
ATOM 5030 C C . GLU A 1 611 ? -1.858 26.547 -11.852 1 97 611 GLU A C 1
ATOM 5032 O O . GLU A 1 611 ? -2.688 27.344 -11.383 1 97 611 GLU A O 1
ATOM 5037 N N . ALA A 1 612 ? -1.725 26.219 -13.109 1 96.12 612 ALA A N 1
ATOM 5038 C CA . ALA A 1 612 ? -2.725 26.703 -14.055 1 96.12 612 ALA A CA 1
ATOM 5039 C C . ALA A 1 612 ? -2.742 25.859 -15.328 1 96.12 612 ALA A C 1
ATOM 5041 O O . ALA A 1 612 ? -1.704 25.656 -15.961 1 96.12 612 ALA A O 1
ATOM 5042 N N . PHE A 1 613 ? -3.906 25.297 -15.617 1 93.31 613 PHE A N 1
ATOM 5043 C CA . PHE A 1 613 ? -4.059 24.531 -16.844 1 93.31 613 PHE A CA 1
ATOM 5044 C C . PHE A 1 613 ? -5.488 24.625 -17.375 1 93.31 613 PHE A C 1
ATOM 5046 O O . PHE A 1 613 ? -6.355 25.219 -16.719 1 93.31 613 PHE A O 1
ATOM 5053 N N . SER A 1 614 ? -5.727 24.219 -18.594 1 91.88 614 SER A N 1
ATOM 5054 C CA . SER A 1 614 ? -7.039 24.219 -19.234 1 91.88 614 SER A CA 1
ATOM 5055 C C . SER A 1 614 ? -7.582 22.812 -19.406 1 91.88 614 SER A C 1
ATOM 5057 O O . SER A 1 614 ? -6.809 21.859 -19.547 1 91.88 614 SER A O 1
ATOM 5059 N N . LEU A 1 615 ? -8.852 22.672 -19.297 1 89.44 615 LEU A N 1
ATOM 5060 C CA . LEU A 1 615 ? -9.477 21.375 -19.516 1 89.44 615 LEU A CA 1
ATOM 5061 C C . LEU A 1 615 ? -9.516 21.031 -21 1 89.44 615 LEU A C 1
ATOM 5063 O O . LEU A 1 615 ? -9.523 19.844 -21.375 1 89.44 615 LEU A O 1
ATOM 5067 N N . ASP A 1 616 ? -9.617 22.047 -21.766 1 79.44 616 ASP A N 1
ATOM 5068 C CA . ASP A 1 616 ? -9.664 21.875 -23.203 1 79.44 616 ASP A CA 1
ATOM 5069 C C . ASP A 1 616 ? -8.344 22.297 -23.844 1 79.44 616 ASP A C 1
ATOM 5071 O O . ASP A 1 616 ? -7.867 23.406 -23.625 1 79.44 616 ASP A O 1
ATOM 5075 N N . GLN A 1 617 ? -7.793 21.422 -24.562 1 69.94 617 GLN A N 1
ATOM 5076 C CA . GLN A 1 617 ? -6.508 21.688 -25.188 1 69.94 617 GLN A CA 1
ATOM 5077 C C . GLN A 1 617 ? -6.609 22.875 -26.156 1 69.94 617 GLN A C 1
ATOM 5079 O O . GLN A 1 617 ? -5.625 23.578 -26.375 1 69.94 617 GLN A O 1
ATOM 5084 N N . ASP A 1 618 ? -7.77 23.031 -26.641 1 67.56 618 ASP A N 1
ATOM 5085 C CA . ASP A 1 618 ? -7.953 24.078 -27.641 1 67.56 618 ASP A CA 1
ATOM 5086 C C . ASP A 1 618 ? -8.234 25.422 -26.969 1 67.56 618 ASP A C 1
ATOM 5088 O O . ASP A 1 618 ? -8.242 26.469 -27.641 1 67.56 618 ASP A O 1
ATOM 5092 N N . ASN A 1 619 ? -8.508 25.328 -25.75 1 66.19 619 ASN A N 1
ATOM 5093 C CA . ASN A 1 619 ? -8.812 26.547 -25.016 1 66.19 619 ASN A CA 1
ATOM 5094 C C . ASN A 1 619 ? -7.547 27.219 -24.5 1 66.19 619 ASN A C 1
ATOM 5096 O O . ASN A 1 619 ? -6.676 26.562 -23.922 1 66.19 619 ASN A O 1
ATOM 5100 N N . ALA A 1 620 ? -7.414 28.453 -24.812 1 67.06 620 ALA A N 1
ATOM 5101 C CA . ALA A 1 620 ? -6.227 29.234 -24.484 1 67.06 620 ALA A CA 1
ATOM 5102 C C . ALA A 1 620 ? -6.219 29.625 -23.016 1 67.06 620 ALA A C 1
ATOM 5104 O O . ALA A 1 620 ? -5.172 29.984 -22.469 1 67.06 620 ALA A O 1
ATOM 5105 N N . ARG A 1 621 ? -7.363 29.469 -22.328 1 82.25 621 ARG A N 1
ATOM 5106 C CA . ARG A 1 621 ? -7.359 30.016 -20.984 1 82.25 621 ARG A CA 1
ATOM 5107 C C . ARG A 1 621 ? -7.023 28.953 -19.953 1 82.25 621 ARG A C 1
ATOM 5109 O O . ARG A 1 621 ? -7.703 27.922 -19.875 1 82.25 621 ARG A O 1
ATOM 5116 N N . SER A 1 622 ? -5.996 29.156 -19.172 1 91.88 622 SER A N 1
ATOM 5117 C CA . SER A 1 622 ? -5.605 28.297 -18.062 1 91.88 622 SER A CA 1
ATOM 5118 C C . SER A 1 622 ? -6.34 28.688 -16.781 1 91.88 622 SER A C 1
ATOM 5120 O O . SER A 1 622 ? -5.758 29.312 -15.883 1 91.88 622 SER A O 1
ATOM 5122 N N . ASN A 1 623 ? -7.641 28.297 -16.719 1 94.94 623 ASN A N 1
ATOM 5123 C CA . ASN A 1 623 ? -8.492 28.797 -15.648 1 94.94 623 ASN A CA 1
ATOM 5124 C C . ASN A 1 623 ? -8.797 27.719 -14.625 1 94.94 623 ASN A C 1
ATOM 5126 O O . ASN A 1 623 ? -9.711 27.875 -13.805 1 94.94 623 ASN A O 1
ATOM 5130 N N . VAL A 1 624 ? -8.094 26.609 -14.625 1 96.19 624 VAL A N 1
ATOM 5131 C CA . VAL A 1 624 ? -8.203 25.578 -13.609 1 96.19 624 VAL A CA 1
ATOM 5132 C C . VAL A 1 624 ? -6.898 25.484 -12.812 1 96.19 624 VAL A C 1
ATOM 5134 O O . VAL A 1 624 ? -5.812 25.484 -13.398 1 96.19 624 VAL A O 1
ATOM 5137 N N . HIS A 1 625 ? -7.055 25.484 -11.516 1 97.94 625 HIS A N 1
ATOM 5138 C CA . HIS A 1 625 ? -5.906 25.484 -10.617 1 97.94 625 HIS A CA 1
ATOM 5139 C C . HIS A 1 625 ? -6.039 24.391 -9.555 1 97.94 625 HIS A C 1
ATOM 5141 O O . HIS A 1 625 ? -7.137 24.125 -9.07 1 97.94 625 HIS A O 1
ATOM 5147 N N . ILE A 1 626 ? -4.926 23.75 -9.273 1 98.44 626 ILE A N 1
ATOM 5148 C CA . ILE A 1 626 ? -4.887 22.781 -8.188 1 98.44 626 ILE A CA 1
ATOM 5149 C C . ILE A 1 626 ? -3.826 23.188 -7.168 1 98.44 626 ILE A C 1
ATOM 5151 O O . ILE A 1 626 ? -2.695 23.516 -7.539 1 98.44 626 ILE A O 1
ATOM 5155 N N . CYS A 1 627 ? -4.246 23.203 -5.922 1 98 627 CYS A N 1
ATOM 5156 C CA . CYS A 1 627 ? -3.27 23.516 -4.887 1 98 627 CYS A CA 1
ATOM 5157 C C . CYS A 1 627 ? -3.514 22.672 -3.639 1 98 627 CYS A C 1
ATOM 5159 O O . CYS A 1 627 ? -4.574 22.062 -3.494 1 98 627 CYS A O 1
ATOM 5161 N N . GLY A 1 628 ? -2.535 22.609 -2.771 1 97.94 628 GLY A N 1
ATOM 5162 C CA . GLY A 1 628 ? -2.535 21.828 -1.545 1 97.94 628 GLY A CA 1
ATOM 5163 C C . GLY A 1 628 ? -1.178 21.234 -1.212 1 97.94 628 GLY A C 1
ATOM 5164 O O . GLY A 1 628 ? -0.239 21.344 -2.004 1 97.94 628 GLY A O 1
ATOM 5165 N N . GLU A 1 629 ? -1.139 20.641 -0.066 1 97.75 629 GLU A N 1
ATOM 5166 C CA . GLU A 1 629 ? 0.1 20.047 0.434 1 97.75 629 GLU A CA 1
ATOM 5167 C C . GLU A 1 629 ? 0.595 18.938 -0.489 1 97.75 629 GLU A C 1
ATOM 5169 O O . GLU A 1 629 ? 1.802 18.781 -0.687 1 97.75 629 GLU A O 1
ATOM 5174 N N . ALA A 1 630 ? -0.254 18.219 -1.188 1 97.81 630 ALA A N 1
ATOM 5175 C CA . ALA A 1 630 ? 0.067 17.031 -1.97 1 97.81 630 ALA A CA 1
ATOM 5176 C C . ALA A 1 630 ? 0.978 17.375 -3.145 1 97.81 630 ALA A C 1
ATOM 5178 O O . ALA A 1 630 ? 1.812 16.562 -3.551 1 97.81 630 ALA A O 1
ATOM 5179 N N . PHE A 1 631 ? 0.776 18.562 -3.66 1 97.31 631 PHE A N 1
ATOM 5180 C CA . PHE A 1 631 ? 1.491 18.938 -4.871 1 97.31 631 PHE A CA 1
ATOM 5181 C C . PHE A 1 631 ? 2.344 20.172 -4.629 1 97.31 631 PHE A C 1
ATOM 5183 O O . PHE A 1 631 ? 2.348 21.109 -5.441 1 97.31 631 PHE A O 1
ATOM 5190 N N . SER A 1 632 ? 3.025 20.156 -3.482 1 98.25 632 SER A N 1
ATOM 5191 C CA . SER A 1 632 ? 3.82 21.312 -3.08 1 98.25 632 SER A CA 1
ATOM 5192 C C . SER A 1 632 ? 5.301 20.969 -2.986 1 98.25 632 SER A C 1
ATOM 5194 O O . SER A 1 632 ? 5.676 19.797 -3.111 1 98.25 632 SER A O 1
ATOM 5196 N N . ASP A 1 633 ? 6.133 21.969 -2.816 1 97.62 633 ASP A N 1
ATOM 5197 C CA . ASP A 1 633 ? 7.57 21.781 -2.631 1 97.62 633 ASP A CA 1
ATOM 5198 C C . ASP A 1 633 ? 7.918 21.656 -1.148 1 97.62 633 ASP A C 1
ATOM 5200 O O . ASP A 1 633 ? 9.086 21.797 -0.769 1 97.62 633 ASP A O 1
ATOM 5204 N N . TYR A 1 634 ? 6.926 21.547 -0.366 1 97.06 634 TYR A N 1
ATOM 5205 C CA . TYR A 1 634 ? 7.027 21.422 1.084 1 97.06 634 TYR A CA 1
ATOM 5206 C C . TYR A 1 634 ? 5.957 20.469 1.626 1 97.06 634 TYR A C 1
ATOM 5208 O O . TYR A 1 634 ? 5.195 20.844 2.521 1 97.06 634 TYR A O 1
ATOM 5216 N N . GLN A 1 635 ? 5.957 19.266 1.169 1 96.44 635 GLN A N 1
ATOM 5217 C CA . GLN A 1 635 ? 4.918 18.281 1.46 1 96.44 635 GLN A CA 1
ATOM 5218 C C . GLN A 1 635 ? 4.938 17.875 2.932 1 96.44 635 GLN A C 1
ATOM 5220 O O . GLN A 1 635 ? 5.988 17.922 3.576 1 96.44 635 GLN A O 1
ATOM 5225 N N . GLY A 1 636 ? 3.816 17.562 3.484 1 94.31 636 GLY A N 1
ATOM 5226 C CA . GLY A 1 636 ? 3.705 17.047 4.84 1 94.31 636 GLY A CA 1
ATOM 5227 C C . GLY A 1 636 ? 3.379 18.125 5.863 1 94.31 636 GLY A C 1
ATOM 5228 O O . GLY A 1 636 ? 3.064 17.812 7.012 1 94.31 636 GLY A O 1
ATOM 5229 N N . PHE A 1 637 ? 3.369 19.406 5.387 1 95.56 637 PHE A N 1
ATOM 5230 C CA . PHE A 1 637 ? 3.201 20.5 6.344 1 95.56 637 PHE A CA 1
ATOM 5231 C C . PHE A 1 637 ? 2.164 21.5 5.848 1 95.56 637 PHE A C 1
ATOM 5233 O O . PHE A 1 637 ? 1.885 21.562 4.648 1 95.56 637 PHE A O 1
ATOM 5240 N N . ILE A 1 638 ? 1.624 22.25 6.805 1 97.88 638 ILE A N 1
ATOM 5241 C CA . ILE A 1 638 ? 0.697 23.328 6.469 1 97.88 638 ILE A CA 1
ATOM 5242 C C . ILE A 1 638 ? 1.378 24.312 5.527 1 97.88 638 ILE A C 1
ATOM 5244 O O . ILE A 1 638 ? 0.762 24.797 4.578 1 97.88 638 ILE A O 1
ATOM 5248 N N . GLU A 1 639 ? 2.648 24.516 5.758 1 98 639 GLU A N 1
ATOM 5249 C CA . GLU A 1 639 ? 3.416 25.453 4.938 1 98 639 GLU A CA 1
ATOM 5250 C C . GLU A 1 639 ? 3.373 25.047 3.465 1 98 639 GLU A C 1
ATOM 5252 O O . GLU A 1 639 ? 3.301 25.906 2.584 1 98 639 GLU A O 1
ATOM 5257 N N . GLY A 1 640 ? 3.457 23.766 3.215 1 97.94 640 GLY A N 1
ATOM 5258 C CA . GLY A 1 640 ? 3.369 23.297 1.841 1 97.94 640 GLY A CA 1
ATOM 5259 C C . GLY A 1 640 ? 2.051 23.656 1.176 1 97.94 640 GLY A C 1
ATOM 5260 O O . GLY A 1 640 ? 2.021 24.031 0.003 1 97.94 640 GLY A O 1
ATOM 5261 N N . ALA A 1 641 ? 0.974 23.547 1.887 1 98.5 641 ALA A N 1
ATOM 5262 C CA . ALA A 1 641 ? -0.344 23.906 1.373 1 98.5 641 ALA A CA 1
ATOM 5263 C C . ALA A 1 641 ? -0.413 25.406 1.055 1 98.5 641 ALA A C 1
ATOM 5265 O O . ALA A 1 641 ? -0.931 25.797 0.006 1 98.5 641 ALA A O 1
ATOM 5266 N N . LEU A 1 642 ? 0.119 26.188 1.954 1 98.69 642 LEU A N 1
ATOM 5267 C CA . LEU A 1 642 ? 0.084 27.641 1.766 1 98.69 642 LEU A CA 1
ATOM 5268 C C . LEU A 1 642 ? 0.964 28.062 0.591 1 98.69 642 LEU A C 1
ATOM 5270 O O . LEU A 1 642 ? 0.597 28.938 -0.18 1 98.69 642 LEU A O 1
ATOM 5274 N N . ARG A 1 643 ? 2.102 27.422 0.464 1 98.38 643 ARG A N 1
ATOM 5275 C CA . ARG A 1 643 ? 3.002 27.719 -0.643 1 98.38 643 ARG A CA 1
ATOM 5276 C C . ARG A 1 643 ? 2.354 27.391 -1.983 1 98.38 643 ARG A C 1
ATOM 5278 O O . ARG A 1 643 ? 2.436 28.188 -2.93 1 98.38 643 ARG A O 1
ATOM 5285 N N . SER A 1 644 ? 1.792 26.25 -2.035 1 98.5 644 SER A N 1
ATOM 5286 C CA . SER A 1 644 ? 1.099 25.844 -3.254 1 98.5 644 SER A CA 1
ATOM 5287 C C . SER A 1 644 ? -0.042 26.812 -3.584 1 98.5 644 SER A C 1
ATOM 5289 O O . SER A 1 644 ? -0.22 27.188 -4.738 1 98.5 644 SER A O 1
ATOM 5291 N N . ALA A 1 645 ? -0.823 27.188 -2.605 1 98.62 645 ALA A N 1
ATOM 5292 C CA . ALA A 1 645 ? -1.92 28.141 -2.781 1 98.62 645 ALA A CA 1
ATOM 5293 C C . ALA A 1 645 ? -1.402 29.484 -3.252 1 98.62 645 ALA A C 1
ATOM 5295 O O . ALA A 1 645 ? -1.997 30.109 -4.133 1 98.62 645 ALA A O 1
ATOM 5296 N N . THR A 1 646 ? -0.34 29.906 -2.65 1 98.31 646 THR A N 1
ATOM 5297 C CA . THR A 1 646 ? 0.242 31.203 -3.008 1 98.31 646 THR A CA 1
ATOM 5298 C C . THR A 1 646 ? 0.675 31.219 -4.469 1 98.31 646 THR A C 1
ATOM 5300 O O . THR A 1 646 ? 0.482 32.219 -5.172 1 98.31 646 THR A O 1
ATOM 5303 N N . ARG A 1 647 ? 1.239 30.141 -4.918 1 97.56 647 ARG A N 1
ATOM 5304 C CA . ARG A 1 647 ? 1.646 30.031 -6.316 1 97.56 647 ARG A CA 1
ATOM 5305 C C . ARG A 1 647 ? 0.445 30.156 -7.246 1 97.56 647 ARG A C 1
ATOM 5307 O O . ARG A 1 647 ? 0.512 30.828 -8.273 1 97.56 647 ARG A O 1
ATOM 5314 N N . VAL A 1 648 ? -0.604 29.5 -6.926 1 98 648 VAL A N 1
ATOM 5315 C CA . VAL A 1 648 ? -1.838 29.562 -7.703 1 98 648 VAL A CA 1
ATOM 5316 C C . VAL A 1 648 ? -2.365 31 -7.723 1 98 648 VAL A C 1
ATOM 5318 O O . VAL A 1 648 ? -2.734 31.516 -8.781 1 98 648 VAL A O 1
ATOM 5321 N N . LEU A 1 649 ? -2.379 31.656 -6.582 1 97.5 649 LEU A N 1
ATOM 5322 C CA . LEU A 1 649 ? -2.896 33.031 -6.461 1 97.5 649 LEU A CA 1
ATOM 5323 C C . LEU A 1 649 ? -2.035 34 -7.246 1 97.5 649 LEU A C 1
ATOM 5325 O O . LEU A 1 649 ? -2.553 34.969 -7.828 1 97.5 649 LEU A O 1
ATOM 5329 N N . ASP A 1 650 ? -0.762 33.719 -7.246 1 96.19 650 ASP A N 1
ATOM 5330 C CA . ASP A 1 650 ? 0.138 34.562 -8.039 1 96.19 650 ASP A CA 1
ATOM 5331 C C . ASP A 1 650 ? -0.154 34.406 -9.531 1 96.19 650 ASP A C 1
ATOM 5333 O O . ASP A 1 650 ? -0.11 35.406 -10.266 1 96.19 650 ASP A O 1
ATOM 5337 N N . ARG A 1 651 ? -0.418 33.219 -9.922 1 94.44 651 ARG A N 1
ATOM 5338 C CA . ARG A 1 651 ? -0.771 33 -11.312 1 94.44 651 ARG A CA 1
ATOM 5339 C C . ARG A 1 651 ? -2.07 33.688 -11.688 1 94.44 651 ARG A C 1
ATOM 5341 O O . ARG A 1 651 ? -2.205 34.219 -12.789 1 94.44 651 ARG A O 1
ATOM 5348 N N . ILE A 1 652 ? -3.029 33.719 -10.859 1 94.56 652 ILE A N 1
ATOM 5349 C CA . ILE A 1 652 ? -4.324 34.344 -11.078 1 94.56 652 ILE A CA 1
ATOM 5350 C C . ILE A 1 652 ? -4.152 35.875 -11.148 1 94.56 652 ILE A C 1
ATOM 5352 O O . ILE A 1 652 ? -4.762 36.531 -11.992 1 94.56 652 ILE A O 1
ATOM 5356 N N . SER A 1 653 ? -3.314 36.406 -10.352 1 92.62 653 SER A N 1
ATOM 5357 C CA . SER A 1 653 ? -3.088 37.844 -10.305 1 92.62 653 SER A CA 1
ATOM 5358 C C . SER A 1 653 ? -2.33 38.312 -11.531 1 92.62 653 SER A C 1
ATOM 5360 O O . SER A 1 653 ? -2.453 39.5 -11.93 1 92.62 653 SER A O 1
ATOM 5362 N N . ALA A 1 654 ? -1.557 37.5 -12.117 1 88.5 654 ALA A N 1
ATOM 5363 C CA . ALA A 1 654 ? -0.751 37.844 -13.281 1 88.5 654 ALA A CA 1
ATOM 5364 C C . ALA A 1 654 ? -1.599 37.875 -14.547 1 88.5 654 ALA A C 1
ATOM 5366 O O . ALA A 1 654 ? -1.219 38.5 -15.547 1 88.5 654 ALA A O 1
ATOM 5367 N N . GLU A 1 655 ? -2.719 37.344 -14.617 1 81.12 655 GLU A N 1
ATOM 5368 C CA . GLU A 1 655 ? -3.602 37.344 -15.773 1 81.12 655 GLU A CA 1
ATOM 5369 C C . GLU A 1 655 ? -4.527 38.562 -15.766 1 81.12 655 GLU A C 1
ATOM 5371 O O . GLU A 1 655 ? -4.895 39.062 -16.828 1 81.12 655 GLU A O 1
ATOM 5376 N N . MET B 1 1 ? -19.078 16.734 -36.625 1 21.39 1 MET B N 1
ATOM 5377 C CA . MET B 1 1 ? -19.5 15.781 -35.594 1 21.39 1 MET B CA 1
ATOM 5378 C C . MET B 1 1 ? -19.625 14.375 -36.156 1 21.39 1 MET B C 1
ATOM 5380 O O . MET B 1 1 ? -20.688 14.008 -36.688 1 21.39 1 MET B O 1
ATOM 5384 N N . SER B 1 2 ? -18.625 13.977 -36.938 1 24.66 2 SER B N 1
ATOM 5385 C CA . SER B 1 2 ? -18.719 12.789 -37.781 1 24.66 2 SER B CA 1
ATOM 5386 C C . SER B 1 2 ? -19.156 11.57 -36.969 1 24.66 2 SER B C 1
ATOM 5388 O O . SER B 1 2 ? -18.672 11.352 -35.875 1 24.66 2 SER B O 1
ATOM 5390 N N . ASP B 1 3 ? -20.422 11.219 -37.188 1 26.47 3 ASP B N 1
ATOM 5391 C CA . ASP B 1 3 ? -21.109 10.008 -36.719 1 26.47 3 ASP B CA 1
ATOM 5392 C C . ASP B 1 3 ? -20.266 8.766 -37 1 26.47 3 ASP B C 1
ATOM 5394 O O . ASP B 1 3 ? -20.328 8.203 -38.094 1 26.47 3 ASP B O 1
ATOM 5398 N N . ASN B 1 4 ? -19.016 8.859 -36.844 1 26.84 4 ASN B N 1
ATOM 5399 C CA . ASN B 1 4 ? -18.328 7.598 -37.062 1 26.84 4 ASN B CA 1
ATOM 5400 C C . ASN B 1 4 ? -19.031 6.434 -36.375 1 26.84 4 ASN B C 1
ATOM 5402 O O . ASN B 1 4 ? -18.875 6.227 -35.188 1 26.84 4 ASN B O 1
ATOM 5406 N N . LYS B 1 5 ? -20.203 6.176 -36.844 1 32.53 5 LYS B N 1
ATOM 5407 C CA . LYS B 1 5 ? -20.891 4.918 -36.562 1 32.53 5 LYS B CA 1
ATOM 5408 C C . LYS B 1 5 ? -19.922 3.738 -36.625 1 32.53 5 LYS B C 1
ATOM 5410 O O . LYS B 1 5 ? -19.328 3.477 -37.688 1 32.53 5 LYS B O 1
ATOM 5415 N N . ILE B 1 6 ? -19.266 3.42 -35.562 1 35.44 6 ILE B N 1
ATOM 5416 C CA . ILE B 1 6 ? -18.547 2.152 -35.469 1 35.44 6 ILE B CA 1
ATOM 5417 C C . ILE B 1 6 ? -19.328 1.062 -36.188 1 35.44 6 ILE B C 1
ATOM 5419 O O . ILE B 1 6 ? -20.484 0.779 -35.812 1 35.44 6 ILE B O 1
ATOM 5423 N N . ASP B 1 7 ? -19.359 1.034 -37.375 1 34.44 7 ASP B N 1
ATOM 5424 C CA . ASP B 1 7 ? -19.797 -0.197 -38.031 1 34.44 7 ASP B CA 1
ATOM 5425 C C . ASP B 1 7 ? -19.391 -1.423 -37.219 1 34.44 7 ASP B C 1
ATOM 5427 O O . ASP B 1 7 ? -18.234 -1.84 -37.219 1 34.44 7 ASP B O 1
ATOM 5431 N N . THR B 1 8 ? -19.906 -1.574 -35.969 1 41.44 8 THR B N 1
ATOM 5432 C CA . THR B 1 8 ? -19.719 -2.654 -35 1 41.44 8 THR B CA 1
ATOM 5433 C C . THR B 1 8 ? -19.891 -4.012 -35.656 1 41.44 8 THR B C 1
ATOM 5435 O O . THR B 1 8 ? -21.016 -4.398 -36 1 41.44 8 THR B O 1
ATOM 5438 N N . GLN B 1 9 ? -19.25 -4.34 -36.656 1 42.31 9 GLN B N 1
ATOM 5439 C CA . GLN B 1 9 ? -19.328 -5.703 -37.156 1 42.31 9 GLN B CA 1
ATOM 5440 C C . GLN B 1 9 ? -19.328 -6.719 -36.031 1 42.31 9 GLN B C 1
ATOM 5442 O O . GLN B 1 9 ? -18.391 -6.781 -35.25 1 42.31 9 GLN B O 1
ATOM 5447 N N . PHE B 1 10 ? -20.516 -7.055 -35.531 1 48.72 10 PHE B N 1
ATOM 5448 C CA . PHE B 1 10 ? -20.719 -8.141 -34.562 1 48.72 10 PHE B CA 1
ATOM 5449 C C . PHE B 1 10 ? -20.219 -9.461 -35.125 1 48.72 10 PHE B C 1
ATOM 5451 O O . PHE B 1 10 ? -20.656 -9.883 -36.219 1 48.72 10 PHE B O 1
ATOM 5458 N N . ALA B 1 11 ? -19.016 -9.867 -34.938 1 56.09 11 ALA B N 1
ATOM 5459 C CA . ALA B 1 11 ? -18.672 -11.266 -35.188 1 56.09 11 ALA B CA 1
ATOM 5460 C C . ALA B 1 11 ? -19.203 -12.156 -34.062 1 56.09 11 ALA B C 1
ATOM 5462 O O . ALA B 1 11 ? -18.953 -11.891 -32.875 1 56.09 11 ALA B O 1
ATOM 5463 N N . GLY B 1 12 ? -20.297 -13.172 -34.25 1 61.31 12 GLY B N 1
ATOM 5464 C CA . GLY B 1 12 ? -21.016 -13.953 -33.25 1 61.31 12 GLY B CA 1
ATOM 5465 C C . GLY B 1 12 ? -22.438 -14.266 -33.656 1 61.31 12 GLY B C 1
ATOM 5466 O O . GLY B 1 12 ? -22.828 -14.039 -34.812 1 61.31 12 GLY B O 1
ATOM 5467 N N . PRO B 1 13 ? -23.031 -14.992 -32.656 1 85.75 13 PRO B N 1
ATOM 5468 C CA . PRO B 1 13 ? -22.906 -15.055 -31.188 1 85.75 13 PRO B CA 1
ATOM 5469 C C . PRO B 1 13 ? -22.062 -16.234 -30.719 1 85.75 13 PRO B C 1
ATOM 5471 O O . PRO B 1 13 ? -22.062 -17.297 -31.344 1 85.75 13 PRO B O 1
ATOM 5474 N N . TYR B 1 14 ? -21.312 -15.969 -29.703 1 95.19 14 TYR B N 1
ATOM 5475 C CA . TYR B 1 14 ? -20.578 -17.062 -29.062 1 95.19 14 TYR B CA 1
ATOM 5476 C C . TYR B 1 14 ? -21.375 -17.609 -27.875 1 95.19 14 TYR B C 1
ATOM 5478 O O . TYR B 1 14 ? -22.078 -16.859 -27.188 1 95.19 14 TYR B O 1
ATOM 5486 N N . ASP B 1 15 ? -21.312 -18.906 -27.719 1 96 15 ASP B N 1
ATOM 5487 C CA . ASP B 1 15 ? -21.938 -19.5 -26.547 1 96 15 ASP B CA 1
ATOM 5488 C C . ASP B 1 15 ? -21.219 -19.078 -25.266 1 96 15 ASP B C 1
ATOM 5490 O O . ASP B 1 15 ? -21.859 -18.766 -24.266 1 96 15 ASP B O 1
ATOM 5494 N N . VAL B 1 16 ? -19.859 -19.125 -25.312 1 97.38 16 VAL B N 1
ATOM 5495 C CA . VAL B 1 16 ? -19.078 -18.734 -24.141 1 97.38 16 VAL B CA 1
ATOM 5496 C C . VAL B 1 16 ? -17.891 -17.875 -24.578 1 97.38 16 VAL B C 1
ATOM 5498 O O . VAL B 1 16 ? -17.156 -18.25 -25.516 1 97.38 16 VAL B O 1
ATOM 5501 N N . VAL B 1 17 ? -17.703 -16.75 -23.938 1 98.31 17 VAL B N 1
ATOM 5502 C CA . VAL B 1 17 ? -16.5 -15.945 -24.078 1 98.31 17 VAL B CA 1
ATOM 5503 C C . VAL B 1 17 ? -15.695 -16 -22.766 1 98.31 17 VAL B C 1
ATOM 5505 O O . VAL B 1 17 ? -16.234 -15.758 -21.688 1 98.31 17 VAL B O 1
ATOM 5508 N N . ILE B 1 18 ? -14.453 -16.422 -22.891 1 98.69 18 ILE B N 1
ATOM 5509 C CA . ILE B 1 18 ? -13.531 -16.453 -21.75 1 98.69 18 ILE B CA 1
ATOM 5510 C C . ILE B 1 18 ? -12.547 -15.297 -21.859 1 98.69 18 ILE B C 1
ATOM 5512 O O . ILE B 1 18 ? -11.883 -15.133 -22.891 1 98.69 18 ILE B O 1
ATOM 5516 N N . VAL B 1 19 ? -12.461 -14.508 -20.828 1 98.75 19 VAL B N 1
ATOM 5517 C CA . VAL B 1 19 ? -11.555 -13.367 -20.812 1 98.75 19 VAL B CA 1
ATOM 5518 C C . VAL B 1 19 ? -10.367 -13.656 -19.891 1 98.75 19 VAL B C 1
ATOM 5520 O O . VAL B 1 19 ? -10.539 -13.852 -18.688 1 98.75 19 VAL B O 1
ATOM 5523 N N . GLY B 1 20 ? -9.18 -13.648 -20.422 1 98.31 20 GLY B N 1
ATOM 5524 C CA . GLY B 1 20 ? -7.949 -13.969 -19.703 1 98.31 20 GLY B CA 1
ATOM 5525 C C . GLY B 1 20 ? -7.332 -15.281 -20.141 1 98.31 20 GLY B C 1
ATOM 5526 O O . GLY B 1 20 ? -7.98 -16.328 -20.078 1 98.31 20 GLY B O 1
ATOM 5527 N N . GLY B 1 21 ? -6.125 -15.195 -20.594 1 97.5 21 GLY B N 1
ATOM 5528 C CA . GLY B 1 21 ? -5.414 -16.375 -21.047 1 97.5 21 GLY B CA 1
ATOM 5529 C C . GLY B 1 21 ? -4.402 -16.891 -20.047 1 97.5 21 GLY B C 1
ATOM 5530 O O . GLY B 1 21 ? -3.361 -17.422 -20.422 1 97.5 21 GLY B O 1
ATOM 5531 N N . GLY B 1 22 ? -4.637 -16.656 -18.75 1 97.44 22 GLY B N 1
ATOM 5532 C CA . GLY B 1 22 ? -3.871 -17.312 -17.703 1 97.44 22 GLY B CA 1
ATOM 5533 C C . GLY B 1 22 ? -4.324 -18.734 -17.422 1 97.44 22 GLY B C 1
ATOM 5534 O O . GLY B 1 22 ? -5.121 -19.281 -18.172 1 97.44 22 GLY B O 1
ATOM 5535 N N . ILE B 1 23 ? -3.855 -19.281 -16.328 1 98.44 23 ILE B N 1
ATOM 5536 C CA . ILE B 1 23 ? -4.117 -20.688 -16.047 1 98.44 23 ILE B CA 1
ATOM 5537 C C . ILE B 1 23 ? -5.609 -20.891 -15.82 1 98.44 23 ILE B C 1
ATOM 5539 O O . ILE B 1 23 ? -6.172 -21.922 -16.234 1 98.44 23 ILE B O 1
ATOM 5543 N N . ALA B 1 24 ? -6.266 -19.953 -15.172 1 98.62 24 ALA B N 1
ATOM 5544 C CA . ALA B 1 24 ? -7.695 -20.094 -14.898 1 98.62 24 ALA B CA 1
ATOM 5545 C C . ALA B 1 24 ? -8.5 -20.109 -16.203 1 98.62 24 ALA B C 1
ATOM 5547 O O . ALA B 1 24 ? -9.367 -20.969 -16.391 1 98.62 24 ALA B O 1
ATOM 5548 N N . GLY B 1 25 ? -8.203 -19.203 -17.109 1 98.75 25 GLY B N 1
ATOM 5549 C CA . GLY B 1 25 ? -8.922 -19.125 -18.375 1 98.75 25 GLY B CA 1
ATOM 5550 C C . GLY B 1 25 ? -8.664 -20.312 -19.266 1 98.75 25 GLY B C 1
ATOM 5551 O O . GLY B 1 25 ? -9.602 -20.875 -19.844 1 98.75 25 GLY B O 1
ATOM 5552 N N . LEU B 1 26 ? -7.445 -20.688 -19.391 1 98.25 26 LEU B N 1
ATOM 5553 C CA . LEU B 1 26 ? -7.094 -21.844 -20.234 1 98.25 26 LEU B CA 1
ATOM 5554 C C . LEU B 1 26 ? -7.711 -23.125 -19.672 1 98.25 26 LEU B C 1
ATOM 5556 O O . LEU B 1 26 ? -8.156 -23.984 -20.438 1 98.25 26 LEU B O 1
ATOM 5560 N N . TYR B 1 27 ? -7.676 -23.188 -18.391 1 98.75 27 TYR B N 1
ATOM 5561 C CA . TYR B 1 27 ? -8.273 -24.344 -17.734 1 98.75 27 TYR B CA 1
ATOM 5562 C C . TYR B 1 27 ? -9.781 -24.391 -17.984 1 98.75 27 TYR B C 1
ATOM 5564 O O . TYR B 1 27 ? -10.336 -25.453 -18.234 1 98.75 27 TYR B O 1
ATOM 5572 N N . CYS B 1 28 ? -10.461 -23.266 -17.891 1 98.62 28 CYS B N 1
ATOM 5573 C CA . CYS B 1 28 ? -11.883 -23.203 -18.188 1 98.62 28 CYS B CA 1
ATOM 5574 C C . CYS B 1 28 ? -12.156 -23.703 -19.609 1 98.62 28 CYS B C 1
ATOM 5576 O O . CYS B 1 28 ? -13.078 -24.484 -19.828 1 98.62 28 CYS B O 1
ATOM 5578 N N . CYS B 1 29 ? -11.359 -23.203 -20.547 1 97.81 29 CYS B N 1
ATOM 5579 C CA . CYS B 1 29 ? -11.523 -23.625 -21.938 1 97.81 29 CYS B CA 1
ATOM 5580 C C . CYS B 1 29 ? -11.367 -25.125 -22.078 1 97.81 29 CYS B C 1
ATOM 5582 O O . CYS B 1 29 ? -12.211 -25.781 -22.688 1 97.81 29 CYS B O 1
ATOM 5584 N N . HIS B 1 30 ? -10.352 -25.656 -21.484 1 97.75 30 HIS B N 1
ATOM 5585 C CA . HIS B 1 30 ? -10.047 -27.078 -21.547 1 97.75 30 HIS B CA 1
ATOM 5586 C C . HIS B 1 30 ? -11.188 -27.906 -20.953 1 97.75 30 HIS B C 1
ATOM 5588 O O . HIS B 1 30 ? -11.625 -28.891 -21.562 1 97.75 30 HIS B O 1
ATOM 5594 N N . GLU B 1 31 ? -11.664 -27.516 -19.812 1 97.56 31 GLU B N 1
ATOM 5595 C CA . GLU B 1 31 ? -12.695 -28.266 -19.109 1 97.56 31 GLU B CA 1
ATOM 5596 C C . GLU B 1 31 ? -14.039 -28.156 -19.812 1 97.56 31 GLU B C 1
ATOM 5598 O O . GLU B 1 31 ? -14.836 -29.094 -19.812 1 97.56 31 GLU B O 1
ATOM 5603 N N . LEU B 1 32 ? -14.352 -27 -20.406 1 96.88 32 LEU B N 1
ATOM 5604 C CA . LEU B 1 32 ? -15.578 -26.844 -21.172 1 96.88 32 LEU B CA 1
ATOM 5605 C C . LEU B 1 32 ? -15.617 -27.797 -22.344 1 96.88 32 LEU B C 1
ATOM 5607 O O . LEU B 1 32 ? -16.656 -28.406 -22.625 1 96.88 32 LEU B O 1
ATOM 5611 N N . ILE B 1 33 ? -14.516 -27.906 -23.047 1 95.88 33 ILE B N 1
ATOM 5612 C CA . ILE B 1 33 ? -14.422 -28.797 -24.188 1 95.88 33 ILE B CA 1
ATOM 5613 C C . ILE B 1 33 ? -14.641 -30.234 -23.75 1 95.88 33 ILE B C 1
ATOM 5615 O O . ILE B 1 33 ? -15.398 -30.984 -24.375 1 95.88 33 ILE B O 1
ATOM 5619 N N . LYS B 1 34 ? -14.031 -30.547 -22.625 1 94.19 34 LYS B N 1
ATOM 5620 C CA . LYS B 1 34 ? -14.156 -31.891 -22.094 1 94.19 34 LYS B CA 1
ATOM 5621 C C . LYS B 1 34 ? -15.602 -32.188 -21.703 1 94.19 34 LYS B C 1
ATOM 5623 O O . LYS B 1 34 ? -16.109 -33.281 -22.016 1 94.19 34 LYS B O 1
ATOM 5628 N N . LYS B 1 35 ? -16.203 -31.281 -21.047 1 93.62 35 LYS B N 1
ATOM 5629 C CA . LYS B 1 35 ? -17.594 -31.469 -20.609 1 93.62 35 LYS B CA 1
ATOM 5630 C C . LYS B 1 35 ? -18.547 -31.5 -21.797 1 93.62 35 LYS B C 1
ATOM 5632 O O . LYS B 1 35 ? -19.562 -32.188 -21.75 1 93.62 35 LYS B O 1
ATOM 5637 N N . ASN B 1 36 ? -18.219 -30.719 -22.781 1 91.62 36 ASN B N 1
ATOM 5638 C CA . ASN B 1 36 ? -19.031 -30.734 -24 1 91.62 36 ASN B CA 1
ATOM 5639 C C . ASN B 1 36 ? -18.922 -32.062 -24.734 1 91.62 36 ASN B C 1
ATOM 5641 O O . ASN B 1 36 ? -19.922 -32.594 -25.234 1 91.62 36 ASN B O 1
ATOM 5645 N N . LYS B 1 37 ? -17.812 -32.656 -24.812 1 89.69 37 LYS B N 1
ATOM 5646 C CA . LYS B 1 37 ? -17.578 -33.969 -25.453 1 89.69 37 LYS B CA 1
ATOM 5647 C C . LYS B 1 37 ? -18.312 -35.062 -24.703 1 89.69 37 LYS B C 1
ATOM 5649 O O . LYS B 1 37 ? -18.797 -36.031 -25.328 1 89.69 37 LYS B O 1
ATOM 5654 N N . GLY B 1 38 ? -18.438 -34.875 -23.406 1 88 38 GLY B N 1
ATOM 5655 C CA . GLY B 1 38 ? -19.109 -35.875 -22.594 1 88 38 GLY B CA 1
ATOM 5656 C C . GLY B 1 38 ? -20.609 -35.75 -22.594 1 88 38 GLY B C 1
ATOM 5657 O O . GLY B 1 38 ? -21.328 -36.594 -22.062 1 88 38 GLY B O 1
ATOM 5658 N N . GLY B 1 39 ? -21.125 -34.719 -23.188 1 87.12 39 GLY B N 1
ATOM 5659 C CA . GLY B 1 39 ? -22.562 -34.531 -23.344 1 87.12 39 GLY B CA 1
ATOM 5660 C C . GLY B 1 39 ? -23.188 -33.75 -22.203 1 87.12 39 GLY B C 1
ATOM 5661 O O . GLY B 1 39 ? -24.406 -33.531 -22.172 1 87.12 39 GLY B O 1
ATOM 5662 N N . ALA B 1 40 ? -22.359 -33.219 -21.344 1 85.44 40 ALA B N 1
ATOM 5663 C CA . ALA B 1 40 ? -22.891 -32.5 -20.188 1 85.44 40 ALA B CA 1
ATOM 5664 C C . ALA B 1 40 ? -23.312 -31.094 -20.578 1 85.44 40 ALA B C 1
ATOM 5666 O O . ALA B 1 40 ? -24.156 -30.484 -19.906 1 85.44 40 ALA B O 1
ATOM 5667 N N . LEU B 1 41 ? -22.688 -30.594 -21.609 1 90.75 41 LEU B N 1
ATOM 5668 C CA . LEU B 1 41 ? -22.969 -29.25 -22.094 1 90.75 41 LEU B CA 1
ATOM 5669 C C . LEU B 1 41 ? -23.234 -29.25 -23.609 1 90.75 41 LEU B C 1
ATOM 5671 O O . LEU B 1 41 ? -22.875 -30.203 -24.297 1 90.75 41 LEU B O 1
ATOM 5675 N N . ASN B 1 42 ? -23.953 -28.281 -24.047 1 89.62 42 ASN B N 1
ATOM 5676 C CA . ASN B 1 42 ? -24.188 -28.094 -25.484 1 89.62 42 ASN B CA 1
ATOM 5677 C C . ASN B 1 42 ? -23.688 -26.734 -25.953 1 89.62 42 ASN B C 1
ATOM 5679 O O . ASN B 1 42 ? -24.484 -25.859 -26.281 1 89.62 42 ASN B O 1
ATOM 5683 N N . ILE B 1 43 ? -22.375 -26.719 -25.969 1 92.38 43 ILE B N 1
ATOM 5684 C CA . ILE B 1 43 ? -21.688 -25.5 -26.375 1 92.38 43 ILE B CA 1
ATOM 5685 C C . ILE B 1 43 ? -21.172 -25.656 -27.812 1 92.38 43 ILE B C 1
ATOM 5687 O O . ILE B 1 43 ? -20.547 -26.656 -28.156 1 92.38 43 ILE B O 1
ATOM 5691 N N . GLN B 1 44 ? -21.438 -24.609 -28.641 1 93.5 44 GLN B N 1
ATOM 5692 C CA . GLN B 1 44 ? -21.031 -24.703 -30.031 1 93.5 44 GLN B CA 1
ATOM 5693 C C . GLN B 1 44 ? -19.859 -23.766 -30.344 1 93.5 44 GLN B C 1
ATOM 5695 O O . GLN B 1 44 ? -19.188 -23.922 -31.359 1 93.5 44 GLN B O 1
ATOM 5700 N N . SER B 1 45 ? -19.656 -22.859 -29.484 1 95.69 45 SER B N 1
ATOM 5701 C CA . SER B 1 45 ? -18.594 -21.891 -29.781 1 95.69 45 SER B CA 1
ATOM 5702 C C . SER B 1 45 ? -17.984 -21.328 -28.516 1 95.69 45 SER B C 1
ATOM 5704 O O . SER B 1 45 ? -18.703 -20.984 -27.562 1 95.69 45 SER B O 1
ATOM 5706 N N . ILE B 1 46 ? -16.672 -21.297 -28.469 1 96.44 46 ILE B N 1
ATOM 5707 C CA . ILE B 1 46 ? -15.891 -20.734 -27.375 1 96.44 46 ILE B CA 1
ATOM 5708 C C . ILE B 1 46 ? -14.875 -19.734 -27.922 1 96.44 46 ILE B C 1
ATOM 5710 O O . ILE B 1 46 ? -14.133 -20.031 -28.859 1 96.44 46 ILE B O 1
ATOM 5714 N N . LEU B 1 47 ? -14.844 -18.5 -27.375 1 96.94 47 LEU B N 1
ATOM 5715 C CA . LEU B 1 47 ? -13.852 -17.484 -27.688 1 96.94 47 LEU B CA 1
ATOM 5716 C C . LEU B 1 47 ? -13.047 -17.109 -26.438 1 96.94 47 LEU B C 1
ATOM 5718 O O . LEU B 1 47 ? -13.609 -16.672 -25.438 1 96.94 47 LEU B O 1
ATOM 5722 N N . LEU B 1 48 ? -11.758 -17.375 -26.469 1 97.5 48 LEU B N 1
ATOM 5723 C CA . LEU B 1 48 ? -10.875 -16.984 -25.375 1 97.5 48 LEU B CA 1
ATOM 5724 C C . LEU B 1 48 ? -10.016 -15.781 -25.781 1 97.5 48 LEU B C 1
ATOM 5726 O O . LEU B 1 48 ? -9.336 -15.82 -26.812 1 97.5 48 LEU B O 1
ATOM 5730 N N . LEU B 1 49 ? -10.078 -14.742 -24.953 1 97.38 49 LEU B N 1
ATOM 5731 C CA . LEU B 1 49 ? -9.383 -13.492 -25.25 1 97.38 49 LEU B CA 1
ATOM 5732 C C . LEU B 1 49 ? -8.305 -13.211 -24.203 1 97.38 49 LEU B C 1
ATOM 5734 O O . LEU B 1 49 ? -8.562 -13.25 -23 1 97.38 49 LEU B O 1
ATOM 5738 N N . GLU B 1 50 ? -7.074 -12.961 -24.656 1 96.62 50 GLU B N 1
ATOM 5739 C CA . GLU B 1 50 ? -5.941 -12.586 -23.812 1 96.62 50 GLU B CA 1
ATOM 5740 C C . GLU B 1 50 ? -5.383 -11.227 -24.219 1 96.62 50 GLU B C 1
ATOM 5742 O O . GLU B 1 50 ? -5.113 -10.984 -25.391 1 96.62 50 GLU B O 1
ATOM 5747 N N . ALA B 1 51 ? -5.25 -10.367 -23.188 1 95.31 51 ALA B N 1
ATOM 5748 C CA . ALA B 1 51 ? -4.848 -8.984 -23.453 1 95.31 51 ALA B CA 1
ATOM 5749 C C . ALA B 1 51 ? -3.383 -8.914 -23.875 1 95.31 51 ALA B C 1
ATOM 5751 O O . ALA B 1 51 ? -3.021 -8.117 -24.75 1 95.31 51 ALA B O 1
ATOM 5752 N N . SER B 1 52 ? -2.557 -9.734 -23.297 1 91.06 52 SER B N 1
ATOM 5753 C CA . SER B 1 52 ? -1.117 -9.648 -23.531 1 91.06 52 SER B CA 1
ATOM 5754 C C . SER B 1 52 ? -0.708 -10.445 -24.766 1 91.06 52 S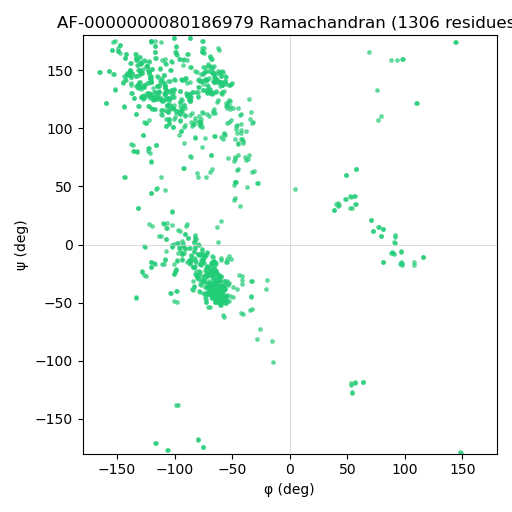ER B C 1
ATOM 5756 O O . SER B 1 52 ? -1.544 -11.094 -25.406 1 91.06 52 SER B O 1
ATOM 5758 N N . SER B 1 53 ? 0.577 -10.375 -25.078 1 89 53 SER B N 1
ATOM 5759 C CA . SER B 1 53 ? 1.111 -11.094 -26.234 1 89 53 SER B CA 1
ATOM 5760 C C . SER B 1 53 ? 1.535 -12.508 -25.859 1 89 53 SER B C 1
ATOM 5762 O O . SER B 1 53 ? 2.1 -13.234 -26.672 1 89 53 SER B O 1
ATOM 5764 N N . ARG B 1 54 ? 1.248 -12.859 -24.625 1 91.25 54 ARG B N 1
ATOM 5765 C CA . ARG B 1 54 ? 1.656 -14.172 -24.141 1 91.25 54 ARG B CA 1
ATOM 5766 C C . ARG B 1 54 ? 0.554 -14.805 -23.297 1 91.25 54 ARG B C 1
ATOM 5768 O O . ARG B 1 54 ? -0.215 -14.102 -22.641 1 91.25 54 ARG B O 1
ATOM 5775 N N . PHE B 1 55 ? 0.512 -16.125 -23.312 1 95.06 55 PHE B N 1
ATOM 5776 C CA . PHE B 1 55 ? -0.391 -16.859 -22.453 1 95.06 55 PHE B CA 1
ATOM 5777 C C . PHE B 1 55 ? 0.298 -17.234 -21.141 1 95.06 55 PHE B C 1
ATOM 5779 O O . PHE B 1 55 ? 1.526 -17.188 -21.047 1 95.06 55 PHE B O 1
ATOM 5786 N N . GLY B 1 56 ? -0.481 -17.5 -20.156 1 96.06 56 GLY B N 1
ATOM 5787 C CA . GLY B 1 56 ? 0.071 -18.062 -18.938 1 96.06 56 GLY B CA 1
ATOM 5788 C C . GLY B 1 56 ? -0.081 -17.156 -17.734 1 96.06 56 GLY B C 1
ATOM 5789 O O . GLY B 1 56 ? 0.067 -17.594 -16.594 1 96.06 56 GLY B O 1
ATOM 5790 N N . GLY B 1 57 ? -0.478 -15.891 -17.984 1 95.06 57 GLY B N 1
ATOM 5791 C CA . GLY B 1 57 ? -0.647 -14.969 -16.875 1 95.06 57 GLY B CA 1
ATOM 5792 C C . GLY B 1 57 ? 0.604 -14.812 -16.031 1 95.06 57 GLY B C 1
ATOM 5793 O O . GLY B 1 57 ? 1.679 -14.516 -16.547 1 95.06 57 GLY B O 1
ATOM 5794 N N . ARG B 1 58 ? 0.536 -15.156 -14.781 1 94.75 58 ARG B N 1
ATOM 5795 C CA . ARG B 1 58 ? 1.652 -14.977 -13.867 1 94.75 58 ARG B CA 1
ATOM 5796 C C . ARG B 1 58 ? 2.615 -16.156 -13.93 1 94.75 58 ARG B C 1
ATOM 5798 O O . ARG B 1 58 ? 3.697 -16.125 -13.344 1 94.75 58 ARG B O 1
ATOM 5805 N N . ILE B 1 59 ? 2.256 -17.188 -14.602 1 96.75 59 ILE B N 1
ATOM 5806 C CA . ILE B 1 59 ? 3.195 -18.281 -14.844 1 96.75 59 ILE B CA 1
ATOM 5807 C C . ILE B 1 59 ? 4.156 -17.891 -15.961 1 96.75 59 ILE B C 1
ATOM 5809 O O . ILE B 1 59 ? 3.785 -17.891 -17.141 1 96.75 59 ILE B O 1
ATOM 5813 N N . GLU B 1 60 ? 5.32 -17.594 -15.555 1 93.25 60 GLU B N 1
ATOM 5814 C CA . GLU B 1 60 ? 6.32 -17.109 -16.5 1 93.25 60 GLU B CA 1
ATOM 5815 C C . GLU B 1 60 ? 7.711 -17.625 -16.141 1 93.25 60 GLU B C 1
ATOM 5817 O O . GLU B 1 60 ? 8.219 -17.359 -15.055 1 93.25 60 GLU B O 1
ATOM 5822 N N . THR B 1 61 ? 8.281 -18.391 -17.062 1 92.88 61 THR B N 1
ATOM 5823 C CA . THR B 1 61 ? 9.609 -18.953 -16.891 1 92.88 61 THR B CA 1
ATOM 5824 C C . THR B 1 61 ? 10.562 -18.406 -17.953 1 92.88 61 THR B C 1
ATOM 5826 O O . THR B 1 61 ? 10.281 -18.469 -19.156 1 92.88 61 THR B O 1
ATOM 5829 N N . TRP B 1 62 ? 11.609 -17.875 -17.469 1 87.88 62 TRP B N 1
ATOM 5830 C CA . TRP B 1 62 ? 12.719 -17.531 -18.359 1 87.88 62 TRP B CA 1
ATOM 5831 C C . TRP B 1 62 ? 13.742 -18.656 -18.406 1 87.88 62 TRP B C 1
ATOM 5833 O O . TRP B 1 62 ? 14.383 -18.984 -17.406 1 87.88 62 TRP B O 1
ATOM 5843 N N . SER B 1 63 ? 13.852 -19.219 -19.578 1 89.06 63 SER B N 1
ATOM 5844 C CA . SER B 1 63 ? 14.766 -20.328 -19.766 1 89.06 63 SER B CA 1
ATOM 5845 C C . SER B 1 63 ? 16.062 -19.891 -20.438 1 89.06 63 SER B C 1
ATOM 5847 O O . SER B 1 63 ? 16.047 -19.453 -21.594 1 89.06 63 SER B O 1
ATOM 5849 N N . LEU B 1 64 ? 17.109 -20.078 -19.688 1 85.94 64 LEU B N 1
ATOM 5850 C CA . LEU B 1 64 ? 18.438 -19.766 -20.219 1 85.94 64 LEU B CA 1
ATOM 5851 C C . LEU B 1 64 ? 19.219 -21.031 -20.531 1 85.94 64 LEU B C 1
ATOM 5853 O O . LEU B 1 64 ? 19.594 -21.781 -19.625 1 85.94 64 LEU B O 1
ATOM 5857 N N . GLN B 1 65 ? 19.484 -21.203 -21.781 1 84.88 65 GLN B N 1
ATOM 5858 C CA . GLN B 1 65 ? 20.188 -22.391 -22.203 1 84.88 65 GLN B CA 1
ATOM 5859 C C . GLN B 1 65 ? 21.703 -22.188 -22.156 1 84.88 65 GLN B C 1
ATOM 5861 O O . GLN B 1 65 ? 22.203 -21.156 -22.625 1 84.88 65 GLN B O 1
ATOM 5866 N N . ARG B 1 66 ? 22.266 -23.062 -21.562 1 81.5 66 ARG B N 1
ATOM 5867 C CA . ARG B 1 66 ? 23.719 -23.016 -21.516 1 81.5 66 ARG B CA 1
ATOM 5868 C C . ARG B 1 66 ? 24.312 -23.234 -22.906 1 81.5 66 ARG B C 1
ATOM 5870 O O . ARG B 1 66 ? 23.922 -24.172 -23.609 1 81.5 66 ARG B O 1
ATOM 5877 N N . THR B 1 67 ? 24.969 -22.062 -23.406 1 71.06 67 THR B N 1
ATOM 5878 C CA . THR B 1 67 ? 25.531 -22.125 -24.75 1 71.06 67 THR B CA 1
ATOM 5879 C C . THR B 1 67 ? 27.062 -22.078 -24.703 1 71.06 67 THR B C 1
ATOM 5881 O O . THR B 1 67 ? 27.641 -21.609 -23.703 1 71.06 67 THR B O 1
ATOM 5884 N N . GLY B 1 68 ? 27.656 -22.266 -25.938 1 59 68 GLY B N 1
ATOM 5885 C CA . GLY B 1 68 ? 29.062 -22.031 -26.281 1 59 68 GLY B CA 1
ATOM 5886 C C . GLY B 1 68 ? 29.984 -23.125 -25.781 1 59 68 GLY B C 1
ATOM 5887 O O . GLY B 1 68 ? 29.641 -23.875 -24.875 1 59 68 GLY B O 1
ATOM 5888 N N . GLU B 1 69 ? 30.5 -23.938 -26.531 1 53.88 69 GLU B N 1
ATOM 5889 C CA . GLU B 1 69 ? 31.531 -24.922 -26.203 1 53.88 69 GLU B CA 1
ATOM 5890 C C . GLU B 1 69 ? 32.938 -24.375 -26.453 1 53.88 69 GLU B C 1
ATOM 5892 O O . GLU B 1 69 ? 33.188 -23.766 -27.5 1 53.88 69 GLU B O 1
ATOM 5897 N N . GLN B 1 70 ? 33.594 -23.641 -25.422 1 49.62 70 GLN B N 1
ATOM 5898 C CA . GLN B 1 70 ? 35.062 -23.625 -25.609 1 49.62 70 GLN B CA 1
ATOM 5899 C C . GLN B 1 70 ? 35.719 -24.844 -24.984 1 49.62 70 GLN B C 1
ATOM 5901 O O . GLN B 1 70 ? 35.531 -25.109 -23.797 1 49.62 70 GLN B O 1
ATOM 5906 N N . LYS B 1 71 ? 36.719 -25.422 -25.656 1 47.28 71 LYS B N 1
ATOM 5907 C CA . LYS B 1 71 ? 37.5 -26.625 -25.359 1 47.28 71 LYS B CA 1
ATOM 5908 C C . LYS B 1 71 ? 36.594 -27.703 -24.75 1 47.28 71 LYS B C 1
ATOM 5910 O O . LYS B 1 71 ? 36.969 -28.344 -23.766 1 47.28 71 LYS B O 1
ATOM 5915 N N . GLY B 1 72 ? 35.281 -27.734 -25.094 1 44.97 72 GLY B N 1
ATOM 5916 C CA . GLY B 1 72 ? 34.406 -28.812 -24.672 1 44.97 72 GLY B CA 1
ATOM 5917 C C . GLY B 1 72 ? 33.406 -28.391 -23.609 1 44.97 72 GLY B C 1
ATOM 5918 O O . GLY B 1 72 ? 32.5 -29.156 -23.25 1 44.97 72 GLY B O 1
ATOM 5919 N N . GLU B 1 73 ? 33.656 -27.25 -22.938 1 48.81 73 GLU B N 1
ATOM 5920 C CA . GLU B 1 73 ? 32.781 -26.906 -21.828 1 48.81 73 GLU B CA 1
ATOM 5921 C C . GLU B 1 73 ? 31.953 -25.672 -22.125 1 48.81 73 GLU B C 1
ATOM 5923 O O . GLU B 1 73 ? 32.469 -24.719 -22.734 1 48.81 73 GLU B O 1
ATOM 5928 N N . ALA B 1 74 ? 30.703 -25.719 -22 1 54.75 74 ALA B N 1
ATOM 5929 C CA . ALA B 1 74 ? 29.719 -24.672 -22.203 1 54.75 74 ALA B CA 1
ATOM 5930 C C . ALA B 1 74 ? 30.047 -23.438 -21.375 1 54.75 74 ALA B C 1
ATOM 5932 O O . ALA B 1 74 ? 30.391 -23.547 -20.203 1 54.75 74 ALA B O 1
ATOM 5933 N N . ILE B 1 75 ? 30.344 -22.125 -22 1 57.97 75 ILE B N 1
ATOM 5934 C CA . ILE B 1 75 ? 30.859 -20.922 -21.344 1 57.97 75 ILE B CA 1
ATOM 5935 C C . ILE B 1 75 ? 29.703 -19.953 -21.078 1 57.97 75 ILE B C 1
ATOM 5937 O O . ILE B 1 75 ? 29.828 -19.047 -20.25 1 57.97 75 ILE B O 1
ATOM 5941 N N . GLY B 1 76 ? 28.453 -20.078 -21.734 1 67.81 76 GLY B N 1
ATOM 5942 C CA . GLY B 1 76 ? 27.5 -19.016 -21.5 1 67.81 76 GLY B CA 1
ATOM 5943 C C . GLY B 1 76 ? 26.062 -19.484 -21.547 1 67.81 76 GLY B C 1
ATOM 5944 O O . GLY B 1 76 ? 25.797 -20.688 -21.609 1 67.81 76 GLY B O 1
ATOM 5945 N N . PHE B 1 77 ? 25.172 -18.656 -21.141 1 76.44 77 PHE B N 1
ATOM 5946 C CA . PHE B 1 77 ? 23.75 -18.906 -21.25 1 76.44 77 PHE B CA 1
ATOM 5947 C C . PHE B 1 77 ? 23.094 -17.953 -22.234 1 76.44 77 PHE B C 1
ATOM 5949 O O . PHE B 1 77 ? 23.5 -16.781 -22.328 1 76.44 77 PHE B O 1
ATOM 5956 N N . GLN B 1 78 ? 22.25 -18.453 -23 1 78.19 78 GLN B N 1
ATOM 5957 C CA . GLN B 1 78 ? 21.469 -17.641 -23.938 1 78.19 78 GLN B CA 1
ATOM 5958 C C . GLN B 1 78 ? 19.969 -17.812 -23.719 1 78.19 78 GLN B C 1
ATOM 5960 O O . GLN B 1 78 ? 19.516 -18.906 -23.375 1 78.19 78 GLN B O 1
ATOM 5965 N N . ASP B 1 79 ? 19.281 -16.734 -24.016 1 82.5 79 ASP B N 1
ATOM 5966 C CA . ASP B 1 79 ? 17.828 -16.781 -23.875 1 82.5 79 ASP B CA 1
ATOM 5967 C C . ASP B 1 79 ? 17.203 -17.672 -24.953 1 82.5 79 ASP B C 1
ATOM 5969 O O . ASP B 1 79 ? 17.75 -17.797 -26.062 1 82.5 79 ASP B O 1
ATOM 5973 N N . THR B 1 80 ? 16.109 -18.266 -24.562 1 87.5 80 THR B N 1
ATOM 5974 C CA . THR B 1 80 ? 15.344 -19.062 -25.5 1 87.5 80 THR B CA 1
ATOM 5975 C C . THR B 1 80 ? 14.039 -18.359 -25.875 1 87.5 80 THR B C 1
ATOM 5977 O O . THR B 1 80 ? 13.648 -17.391 -25.234 1 87.5 80 THR B O 1
ATOM 5980 N N . TRP B 1 81 ? 13.508 -18.766 -26.984 1 87.12 81 TRP B N 1
ATOM 5981 C CA . TRP B 1 81 ? 12.227 -18.172 -27.328 1 87.12 81 TRP B CA 1
ATOM 5982 C C . TRP B 1 81 ? 11.125 -18.688 -26.391 1 87.12 81 TRP B C 1
ATOM 5984 O O . TRP B 1 81 ? 11.273 -19.734 -25.781 1 87.12 81 TRP B O 1
ATOM 5994 N N . ASP B 1 82 ? 10.031 -17.938 -26.156 1 87.81 82 ASP B N 1
ATOM 5995 C CA . ASP B 1 82 ? 8.969 -18.234 -25.219 1 87.81 82 ASP B CA 1
ATOM 5996 C C . ASP B 1 82 ? 7.801 -18.938 -25.906 1 87.81 82 ASP B C 1
ATOM 5998 O O . ASP B 1 82 ? 7.047 -18.312 -26.656 1 87.81 82 ASP B O 1
ATOM 6002 N N . PRO B 1 83 ? 7.547 -20.141 -25.547 1 88.94 83 PRO B N 1
ATOM 6003 C CA . PRO B 1 83 ? 6.449 -20.875 -26.172 1 88.94 83 PRO B CA 1
ATOM 6004 C C . PRO B 1 83 ? 5.078 -20.312 -25.812 1 88.94 83 PRO B C 1
ATOM 6006 O O . PRO B 1 83 ? 4.082 -20.641 -26.469 1 88.94 83 PRO B O 1
ATOM 6009 N N . CYS B 1 84 ? 4.984 -19.516 -24.781 1 89.38 84 CYS B N 1
ATOM 6010 C CA . CYS B 1 84 ? 3.711 -18.938 -24.391 1 89.38 84 CYS B CA 1
ATOM 6011 C C . CYS B 1 84 ? 3.281 -17.844 -25.359 1 89.38 84 CYS B C 1
ATOM 6013 O O . CYS B 1 84 ? 2.123 -17.422 -25.359 1 89.38 84 CYS B O 1
ATOM 6015 N N . ASN B 1 85 ? 4.18 -17.484 -26.25 1 86 85 ASN B N 1
ATOM 6016 C CA . ASN B 1 85 ? 3.859 -16.484 -27.266 1 86 85 ASN B CA 1
ATOM 6017 C C . ASN B 1 85 ? 3.285 -17.125 -28.531 1 86 85 ASN B C 1
ATOM 6019 O O . ASN B 1 85 ? 3.068 -16.438 -29.531 1 86 85 ASN B O 1
ATOM 6023 N N . TRP B 1 86 ? 2.875 -18.297 -28.469 1 83.44 86 TRP B N 1
ATOM 6024 C CA . TRP B 1 86 ? 2.328 -19.094 -29.562 1 83.44 86 TRP B CA 1
ATOM 6025 C C . TRP B 1 86 ? 1.1 -18.422 -30.172 1 83.44 86 TRP B C 1
ATOM 6027 O O . TRP B 1 86 ? 0.253 -17.891 -29.438 1 83.44 86 TRP B O 1
ATOM 6037 N N . ASP B 1 87 ? 1.169 -18.312 -31.531 1 79.5 87 ASP B N 1
ATOM 6038 C CA . ASP B 1 87 ? -0.068 -17.922 -32.188 1 79.5 87 ASP B CA 1
ATOM 6039 C C . ASP B 1 87 ? -0.984 -19.125 -32.406 1 79.5 87 ASP B C 1
ATOM 6041 O O . ASP B 1 87 ? -0.754 -19.953 -33.281 1 79.5 87 ASP B O 1
ATOM 6045 N N . PHE B 1 88 ? -1.998 -19.203 -31.719 1 78.44 88 PHE B N 1
ATOM 6046 C CA . PHE B 1 88 ? -2.881 -20.359 -31.672 1 78.44 88 PHE B CA 1
ATOM 6047 C C . PHE B 1 88 ? -3.543 -20.594 -33.031 1 78.44 88 PHE B C 1
ATOM 6049 O O . PHE B 1 88 ? -3.969 -21.703 -33.344 1 78.44 88 PHE B O 1
ATOM 6056 N N . ALA B 1 89 ? -3.609 -19.5 -33.781 1 69.62 89 ALA B N 1
ATOM 6057 C CA . ALA B 1 89 ? -4.195 -19.641 -35.094 1 69.62 89 ALA B CA 1
ATOM 6058 C C . ALA B 1 89 ? -3.256 -20.406 -36.031 1 69.62 89 ALA B C 1
ATOM 6060 O O . ALA B 1 89 ? -3.693 -20.984 -37.031 1 69.62 89 ALA B O 1
ATOM 6061 N N . ALA B 1 90 ? -2.002 -20.406 -35.594 1 71.88 90 ALA B N 1
ATOM 6062 C CA . ALA B 1 90 ? -1.001 -21.109 -36.406 1 71.88 90 ALA B CA 1
ATOM 6063 C C . ALA B 1 90 ? -0.716 -22.484 -35.812 1 71.88 90 ALA B C 1
ATOM 6065 O O . ALA B 1 90 ? -1.236 -22.859 -34.781 1 71.88 90 ALA B O 1
ATOM 6066 N N . ALA B 1 91 ? -0.116 -23.234 -36.562 1 74.5 91 ALA B N 1
ATOM 6067 C CA . ALA B 1 91 ? 0.333 -24.531 -36.062 1 74.5 91 ALA B CA 1
ATOM 6068 C C . ALA B 1 91 ? 1.305 -24.359 -34.906 1 74.5 91 ALA B C 1
ATOM 6070 O O . ALA B 1 91 ? 1.975 -23.344 -34.781 1 74.5 91 ALA B O 1
ATOM 6071 N N . PRO B 1 92 ? 1.188 -25.328 -34.062 1 77.94 92 PRO B N 1
ATOM 6072 C CA . PRO B 1 92 ? 2.174 -25.281 -32.969 1 77.94 92 PRO B CA 1
ATOM 6073 C C . PRO B 1 92 ? 3.604 -25.125 -33.469 1 77.94 92 PRO B C 1
ATOM 6075 O O . PRO B 1 92 ? 3.963 -25.703 -34.5 1 77.94 92 PRO B O 1
ATOM 6078 N N . PRO B 1 93 ? 4.266 -24.312 -32.781 1 77.44 93 PRO B N 1
ATOM 6079 C CA . PRO B 1 93 ? 5.648 -24.141 -33.219 1 77.44 93 PRO B CA 1
ATOM 6080 C C . PRO B 1 93 ? 6.449 -25.453 -33.156 1 77.44 93 PRO B C 1
ATOM 6082 O O . PRO B 1 93 ? 6.188 -26.297 -32.281 1 77.44 93 PRO B O 1
ATOM 6085 N N . ASP B 1 94 ? 7.344 -25.516 -34.062 1 80.5 94 ASP B N 1
ATOM 6086 C CA . ASP B 1 94 ? 8.258 -26.656 -34.062 1 80.5 94 ASP B CA 1
ATOM 6087 C C . ASP B 1 94 ? 9.219 -26.578 -32.875 1 80.5 94 ASP B C 1
ATOM 6089 O O . ASP B 1 94 ? 10.086 -25.688 -32.844 1 80.5 94 ASP B O 1
ATOM 6093 N N . PRO B 1 95 ? 9.07 -27.422 -31.953 1 81.5 95 PRO B N 1
ATOM 6094 C CA . PRO B 1 95 ? 9.859 -27.344 -30.719 1 81.5 95 PRO B CA 1
ATOM 6095 C C . PRO B 1 95 ? 11.352 -27.578 -30.953 1 81.5 95 PRO B C 1
ATOM 6097 O O . PRO B 1 95 ? 12.172 -27.281 -30.078 1 81.5 95 PRO B O 1
ATOM 6100 N N . SER B 1 96 ? 11.719 -28.094 -32.031 1 79.25 96 SER B N 1
ATOM 6101 C CA . SER B 1 96 ? 13.117 -28.438 -32.281 1 79.25 96 SER B CA 1
ATOM 6102 C C . SER B 1 96 ? 13.844 -27.297 -33 1 79.25 96 SER B C 1
ATOM 6104 O O . SER B 1 96 ? 15.078 -27.266 -33.031 1 79.25 96 SER B O 1
ATOM 6106 N N . LYS B 1 97 ? 13.125 -26.312 -33.406 1 84 97 LYS B N 1
ATOM 6107 C CA . LYS B 1 97 ? 13.75 -25.281 -34.25 1 84 97 LYS B CA 1
ATOM 6108 C C . LYS B 1 97 ? 13.898 -23.984 -33.469 1 84 97 LYS B C 1
ATOM 6110 O O . LYS B 1 97 ? 13.031 -23.609 -32.688 1 84 97 LYS B O 1
ATOM 6115 N N . PRO B 1 98 ? 15.031 -23.391 -33.688 1 85.31 98 PRO B N 1
ATOM 6116 C CA . PRO B 1 98 ? 15.18 -22.047 -33.125 1 85.31 98 PRO B CA 1
ATOM 6117 C C . PRO B 1 98 ? 14.266 -21.031 -33.844 1 85.31 98 PRO B C 1
ATOM 6119 O O . PRO B 1 98 ? 13.758 -21.297 -34.938 1 85.31 98 PRO B O 1
ATOM 6122 N N . ARG B 1 99 ? 13.969 -20.078 -33.125 1 84.25 99 ARG B N 1
ATOM 6123 C CA . ARG B 1 99 ? 13.195 -18.969 -33.688 1 84.25 99 ARG B CA 1
ATOM 6124 C C . ARG B 1 99 ? 13.977 -17.672 -33.625 1 84.25 99 ARG B C 1
ATOM 6126 O O . ARG B 1 99 ? 14.398 -17.25 -32.531 1 84.25 99 ARG B O 1
ATOM 6133 N N . ALA B 1 100 ? 14.07 -17.156 -34.812 1 79.5 100 ALA B N 1
ATOM 6134 C CA . ALA B 1 100 ? 14.891 -15.953 -34.906 1 79.5 100 ALA B CA 1
ATOM 6135 C C . ALA B 1 100 ? 16.281 -16.188 -34.312 1 79.5 100 ALA B C 1
ATOM 6137 O O . ALA B 1 100 ? 16.969 -17.141 -34.688 1 79.5 100 ALA B O 1
ATOM 6138 N N . ASP B 1 101 ? 16.594 -15.375 -33.312 1 78.38 101 ASP B N 1
ATOM 6139 C CA . ASP B 1 101 ? 17.938 -15.461 -32.719 1 78.38 101 ASP B CA 1
ATOM 6140 C C . ASP B 1 101 ? 17.922 -16.203 -31.406 1 78.38 101 ASP B C 1
ATOM 6142 O O . ASP B 1 101 ? 18.938 -16.25 -30.703 1 78.38 101 ASP B O 1
ATOM 6146 N N . LYS B 1 102 ? 16.797 -16.938 -31.219 1 85.31 102 LYS B N 1
ATOM 6147 C CA . LYS B 1 102 ? 16.703 -17.578 -29.922 1 85.31 102 LYS B CA 1
ATOM 6148 C C . LYS B 1 102 ? 16.578 -19.094 -30.078 1 85.31 102 LYS B C 1
ATOM 6150 O O . LYS B 1 102 ? 15.898 -19.578 -30.984 1 85.31 102 LYS B O 1
ATOM 6155 N N . GLU B 1 103 ? 17.203 -19.797 -29.188 1 83.94 103 GLU B N 1
ATOM 6156 C CA . GLU B 1 103 ? 17.172 -21.25 -29.188 1 83.94 103 GLU B CA 1
ATOM 6157 C C . GLU B 1 103 ? 15.844 -21.781 -28.656 1 83.94 103 GLU B C 1
ATOM 6159 O O . GLU B 1 103 ? 15.078 -21.047 -28.047 1 83.94 103 GLU B O 1
ATOM 6164 N N . SER B 1 104 ? 15.672 -23.094 -28.938 1 85.94 104 SER B N 1
ATOM 6165 C CA . SER B 1 104 ? 14.445 -23.766 -28.5 1 85.94 104 SER B CA 1
ATOM 6166 C C . SER B 1 104 ? 14.523 -24.141 -27.016 1 85.94 104 SER B C 1
ATOM 6168 O O . SER B 1 104 ? 15.508 -24.734 -26.578 1 85.94 104 SER B O 1
ATOM 6170 N N . PRO B 1 105 ? 13.5 -23.812 -26.312 1 86.88 105 PRO B N 1
ATOM 6171 C CA . PRO B 1 105 ? 13.469 -24.25 -24.922 1 86.88 105 PRO B CA 1
ATOM 6172 C C . PRO B 1 105 ? 12.984 -25.688 -24.75 1 86.88 105 PRO B C 1
ATOM 6174 O O . PRO B 1 105 ? 12.883 -26.188 -23.625 1 86.88 105 PRO B O 1
ATOM 6177 N N . TYR B 1 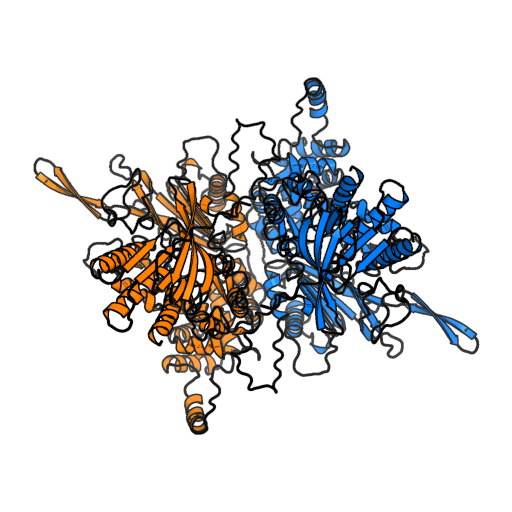106 ? 12.742 -26.406 -25.797 1 84.06 106 TYR B N 1
ATOM 6178 C CA . TYR B 1 106 ? 12.172 -27.75 -25.766 1 84.06 106 TYR B CA 1
ATOM 6179 C C . TYR B 1 106 ? 13.266 -28.812 -25.812 1 84.06 106 TYR B C 1
ATOM 6181 O O . TYR B 1 106 ? 12.977 -30.016 -25.75 1 84.06 106 TYR B O 1
ATOM 6189 N N . LYS B 1 107 ? 14.391 -28.297 -25.969 1 80.44 107 LYS B N 1
ATOM 6190 C CA . LYS B 1 107 ? 15.469 -29.281 -26.016 1 80.44 107 LYS B CA 1
ATOM 6191 C C . LYS B 1 107 ? 15.586 -30.031 -24.688 1 80.44 107 LYS B C 1
ATOM 6193 O O . LYS B 1 107 ? 15.617 -29.422 -23.625 1 80.44 107 LYS B O 1
ATOM 6198 N N . GLY B 1 108 ? 15.477 -31.297 -24.812 1 78.69 108 GLY B N 1
ATOM 6199 C CA . GLY B 1 108 ? 15.555 -32.125 -23.625 1 78.69 108 GLY B CA 1
ATOM 6200 C C . GLY B 1 108 ? 16.891 -32.031 -22.906 1 78.69 108 GLY B C 1
ATOM 6201 O O . GLY B 1 108 ? 17.828 -31.438 -23.438 1 78.69 108 GLY B O 1
ATOM 6202 N N . PRO B 1 109 ? 16.953 -32.562 -21.75 1 76.44 109 PRO B N 1
ATOM 6203 C CA . PRO B 1 109 ? 18.188 -32.469 -20.953 1 76.44 109 PRO B CA 1
ATOM 6204 C C . PRO B 1 109 ? 19.344 -33.25 -21.594 1 76.44 109 PRO B C 1
ATOM 6206 O O . PRO B 1 109 ? 20.5 -32.969 -21.328 1 76.44 109 PRO B O 1
ATOM 6209 N N . VAL B 1 110 ? 18.922 -34.219 -22.484 1 76.25 110 VAL B N 1
ATOM 6210 C CA . VAL B 1 110 ? 19.953 -35 -23.156 1 76.25 110 VAL B CA 1
ATOM 6211 C C . VAL B 1 110 ? 19.719 -34.938 -24.672 1 76.25 110 VAL B C 1
ATOM 6213 O O . VAL B 1 110 ? 18.578 -34.969 -25.141 1 76.25 110 VAL B O 1
ATOM 6216 N N . GLU B 1 111 ? 20.75 -34.562 -25.422 1 73.12 111 GLU B N 1
ATOM 6217 C CA . GLU B 1 111 ? 20.703 -34.594 -26.875 1 73.12 111 GLU B CA 1
ATOM 6218 C C . GLU B 1 111 ? 21.641 -35.656 -27.453 1 73.12 111 GLU B C 1
ATOM 6220 O O . GLU B 1 111 ? 22.797 -35.75 -27.016 1 73.12 111 GLU B O 1
ATOM 6225 N N . LYS B 1 112 ? 21.016 -36.5 -28.266 1 69.56 112 LYS B N 1
ATOM 6226 C CA . LYS B 1 112 ? 21.812 -37.531 -28.938 1 69.56 112 LYS B CA 1
ATOM 6227 C C . LYS B 1 112 ? 22.156 -37.125 -30.359 1 69.56 112 LYS B C 1
ATOM 6229 O O . LYS B 1 112 ? 21.281 -36.719 -31.125 1 69.56 112 LYS B O 1
ATOM 6234 N N . LYS B 1 113 ? 23.375 -36.906 -30.594 1 69.69 113 LYS B N 1
ATOM 6235 C CA . LYS B 1 113 ? 23.828 -36.625 -31.938 1 69.69 113 LYS B CA 1
ATOM 6236 C C . LYS B 1 113 ? 24.75 -37.719 -32.469 1 69.69 113 LYS B C 1
ATOM 6238 O O . LYS B 1 113 ? 25.547 -38.281 -31.703 1 69.69 113 LYS B O 1
ATOM 6243 N N . TRP B 1 114 ? 24.516 -38.094 -33.719 1 75.56 114 TRP B N 1
ATOM 6244 C CA . TRP B 1 114 ? 25.406 -39.094 -34.344 1 75.56 114 TRP B CA 1
ATOM 6245 C C . TRP B 1 114 ? 26.609 -38.406 -34.969 1 75.56 114 TRP B C 1
ATOM 6247 O O . TRP B 1 114 ? 26.453 -37.469 -35.75 1 75.56 114 TRP B O 1
ATOM 6257 N N . VAL B 1 115 ? 27.75 -38.594 -34.438 1 74.56 115 VAL B N 1
ATOM 6258 C CA . VAL B 1 115 ? 28.969 -38.031 -35 1 74.56 115 VAL B CA 1
ATOM 6259 C C . VAL B 1 115 ? 29.844 -39.125 -35.594 1 74.56 115 VAL B C 1
ATOM 6261 O O . VAL B 1 115 ? 29.797 -40.281 -35.156 1 74.56 115 VAL B O 1
ATOM 6264 N N . GLN B 1 116 ? 30.453 -38.781 -36.781 1 75.88 116 GLN B N 1
ATOM 6265 C CA . GLN B 1 116 ? 31.375 -39.688 -37.406 1 75.88 116 GLN B CA 1
ATOM 6266 C C . GLN B 1 116 ? 32.719 -39.688 -36.719 1 75.88 116 GLN B C 1
ATOM 6268 O O . GLN B 1 116 ? 33.375 -38.656 -36.562 1 75.88 116 GLN B O 1
ATOM 6273 N N . LYS B 1 117 ? 32.938 -40.594 -35.969 1 68.81 117 LYS B N 1
ATOM 6274 C CA . LYS B 1 117 ? 34.281 -40.75 -35.375 1 68.81 117 LYS B CA 1
ATOM 6275 C C . LYS B 1 117 ? 34.969 -42 -35.906 1 68.81 117 LYS B C 1
ATOM 6277 O O . LYS B 1 117 ? 34.5 -43.125 -35.75 1 68.81 117 LYS B O 1
ATOM 6282 N N . ASP B 1 118 ? 36.219 -41.781 -36.469 1 75.06 118 ASP B N 1
ATOM 6283 C CA . ASP B 1 118 ? 37.094 -42.781 -37.062 1 75.06 118 ASP B CA 1
ATOM 6284 C C . ASP B 1 118 ? 36.312 -43.656 -38.062 1 75.06 118 ASP B C 1
ATOM 6286 O O . ASP B 1 118 ? 36.438 -44.875 -38.031 1 75.06 118 ASP B O 1
ATOM 6290 N N . GLY B 1 119 ? 35.344 -43.125 -38.906 1 74.25 119 GLY B N 1
ATOM 6291 C CA . GLY B 1 119 ? 34.656 -43.812 -39.969 1 74.25 119 GLY B CA 1
ATOM 6292 C C . GLY B 1 119 ? 33.375 -44.531 -39.5 1 74.25 119 GLY B C 1
ATOM 6293 O O . GLY B 1 119 ? 32.719 -45.219 -40.25 1 74.25 119 GLY B O 1
ATOM 6294 N N . ARG B 1 120 ? 33.156 -44.531 -38.156 1 76.62 120 ARG B N 1
ATOM 6295 C CA . ARG B 1 120 ?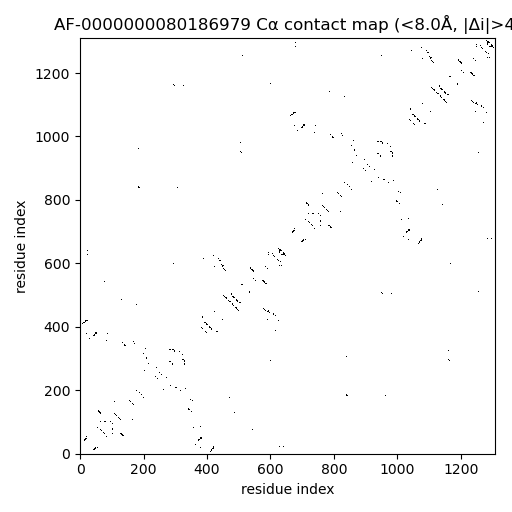 31.938 -45.156 -37.594 1 76.62 120 ARG B CA 1
ATOM 6296 C C . ARG B 1 120 ? 31.016 -44.094 -37 1 76.62 120 ARG B C 1
ATOM 6298 O O . ARG B 1 120 ? 31.469 -43.062 -36.531 1 76.62 120 ARG B O 1
ATOM 6305 N N . GLU B 1 121 ? 29.781 -44.25 -37.156 1 76.5 121 GLU B N 1
ATOM 6306 C CA . GLU B 1 121 ? 28.781 -43.375 -36.562 1 76.5 121 GLU B CA 1
ATOM 6307 C C . GLU B 1 121 ? 28.609 -43.688 -35.062 1 76.5 121 GLU B C 1
ATOM 6309 O O . GLU B 1 121 ? 28.266 -44.812 -34.719 1 76.5 121 GLU B O 1
ATOM 6314 N N . VAL B 1 122 ? 29.156 -42.875 -34.25 1 76.75 122 VAL B N 1
ATOM 6315 C CA . VAL B 1 122 ? 29 -43.062 -32.812 1 76.75 122 VAL B CA 1
ATOM 6316 C C . VAL B 1 122 ? 28.016 -42.031 -32.25 1 76.75 122 VAL B C 1
ATOM 6318 O O . VAL B 1 122 ? 27.938 -40.906 -32.75 1 76.75 122 VAL B O 1
ATOM 6321 N N . GLU B 1 123 ? 27.203 -42.5 -31.328 1 76.25 123 GLU B N 1
ATOM 6322 C CA . GLU B 1 123 ? 26.234 -41.656 -30.656 1 76.25 123 GLU B CA 1
ATOM 6323 C C . GLU B 1 123 ? 26.891 -40.781 -29.578 1 76.25 123 GLU B C 1
ATOM 6325 O O . GLU B 1 123 ? 27.531 -41.312 -28.672 1 76.25 123 GLU B O 1
ATOM 6330 N N . LYS B 1 124 ? 27 -39.5 -29.812 1 72.88 124 LYS B N 1
ATOM 6331 C CA . LYS B 1 124 ? 27.453 -38.562 -28.797 1 72.88 124 LYS B CA 1
ATOM 6332 C C . LYS B 1 124 ? 26.281 -38 -28 1 72.88 124 LYS B C 1
ATOM 6334 O O . LYS B 1 124 ? 25.375 -37.406 -28.578 1 72.88 124 LYS B O 1
ATOM 6339 N N . VAL B 1 125 ? 26.328 -38.312 -26.672 1 70.94 125 VAL B N 1
ATOM 6340 C CA . VAL B 1 125 ? 25.297 -37.812 -25.766 1 70.94 125 VAL B CA 1
ATOM 6341 C C . VAL B 1 125 ? 25.766 -36.531 -25.094 1 70.94 125 VAL B C 1
ATOM 6343 O O . VAL B 1 125 ? 26.844 -36.5 -24.516 1 70.94 125 VAL B O 1
ATOM 6346 N N . SER B 1 126 ? 25.031 -35.406 -25.516 1 71.94 126 SER B N 1
ATOM 6347 C CA . SER B 1 126 ? 25.344 -34.156 -24.859 1 71.94 126 SER B CA 1
ATOM 6348 C C . SER B 1 126 ? 24.219 -33.719 -23.906 1 71.94 126 SER B C 1
ATOM 6350 O O . SER B 1 126 ? 23.047 -34 -24.156 1 71.94 126 SER B O 1
ATOM 6352 N N . THR B 1 127 ? 24.656 -33.281 -22.703 1 78.12 127 THR B N 1
ATOM 6353 C CA . THR B 1 127 ? 23.688 -32.812 -21.719 1 78.12 127 THR B CA 1
ATOM 6354 C C . THR B 1 127 ? 23.391 -31.328 -21.938 1 78.12 127 THR B C 1
ATOM 6356 O O . THR B 1 127 ? 24.312 -30.531 -22.109 1 78.12 127 THR B O 1
ATOM 6359 N N . ILE B 1 128 ? 22.125 -31.031 -22.125 1 83.38 128 ILE B N 1
ATOM 6360 C CA . ILE B 1 128 ? 21.672 -29.656 -22.234 1 83.38 128 ILE B CA 1
ATOM 6361 C C . ILE B 1 128 ? 21.234 -29.141 -20.875 1 83.38 128 ILE B C 1
ATOM 6363 O O . ILE B 1 128 ? 20.391 -29.766 -20.219 1 83.38 128 ILE B O 1
ATOM 6367 N N . GLU B 1 129 ? 21.812 -28.094 -20.516 1 86.81 129 GLU B N 1
ATOM 6368 C CA . GLU B 1 129 ? 21.516 -27.531 -19.203 1 86.81 129 GLU B CA 1
ATOM 6369 C C . GLU B 1 129 ? 20.844 -26.172 -19.328 1 86.81 129 GLU B C 1
ATOM 6371 O O . GLU B 1 129 ? 21.203 -25.375 -20.203 1 86.81 129 GLU B O 1
ATOM 6376 N N . TYR B 1 130 ? 19.812 -25.984 -18.5 1 89.25 130 TYR B N 1
ATOM 6377 C CA . TYR B 1 130 ? 19.109 -24.703 -18.453 1 89.25 130 TYR B CA 1
ATOM 6378 C C . TYR B 1 130 ? 19.172 -24.109 -17.047 1 89.25 130 TYR B C 1
ATOM 6380 O O . TYR B 1 130 ? 19.156 -24.844 -16.062 1 89.25 130 TYR B O 1
ATOM 6388 N N . PHE B 1 131 ? 19.297 -22.797 -16.984 1 89.44 131 PHE B N 1
ATOM 6389 C CA . PHE B 1 131 ? 18.781 -22.094 -15.805 1 89.44 131 PHE B CA 1
ATOM 6390 C C . PHE B 1 131 ? 17.328 -21.703 -16.016 1 89.44 131 PHE B C 1
ATOM 6392 O O . PHE B 1 131 ? 16.969 -21.172 -17.062 1 89.44 131 PHE B O 1
ATOM 6399 N N . ARG B 1 132 ? 16.531 -22.062 -15.094 1 92.56 132 ARG B N 1
ATOM 6400 C CA . ARG B 1 132 ? 15.133 -21.672 -15.133 1 92.56 132 ARG B CA 1
ATOM 6401 C C . ARG B 1 132 ? 14.852 -20.547 -14.125 1 92.56 132 ARG B C 1
ATOM 6403 O O . ARG B 1 132 ? 14.844 -20.781 -12.914 1 92.56 132 ARG B O 1
ATOM 6410 N N . ALA B 1 133 ? 14.625 -19.344 -14.609 1 92.06 133 ALA B N 1
ATOM 6411 C CA . ALA B 1 133 ? 14.195 -18.234 -13.758 1 92.06 133 ALA B CA 1
ATOM 6412 C C . ALA B 1 133 ? 12.672 -18.141 -13.695 1 92.06 133 ALA B C 1
ATOM 6414 O O . ALA B 1 133 ? 12.039 -17.641 -14.617 1 92.06 133 ALA B O 1
ATOM 6415 N N . GLU B 1 134 ? 12.164 -18.641 -12.586 1 94.69 134 GLU B N 1
ATOM 6416 C CA . GLU B 1 134 ? 10.711 -18.641 -12.391 1 94.69 134 GLU B CA 1
ATOM 6417 C C . GLU B 1 134 ? 10.227 -17.281 -11.859 1 94.69 134 GLU B C 1
ATOM 6419 O O . GLU B 1 134 ? 10.266 -17.047 -10.648 1 94.69 134 GLU B O 1
ATOM 6424 N N . PHE B 1 135 ? 9.648 -16.484 -12.688 1 92.25 135 PHE B N 1
ATOM 6425 C CA . PHE B 1 135 ? 9.148 -15.195 -12.242 1 92.25 135 PHE B CA 1
ATOM 6426 C C . PHE B 1 135 ? 7.785 -15.344 -11.57 1 92.25 135 PHE B C 1
ATOM 6428 O O . PHE B 1 135 ? 7.375 -14.484 -10.789 1 92.25 135 PHE B O 1
ATOM 6435 N N . GLY B 1 136 ? 7.074 -16.359 -11.945 1 93.94 136 GLY B N 1
ATOM 6436 C CA . GLY B 1 136 ? 5.824 -16.703 -11.281 1 93.94 136 GLY B CA 1
ATOM 6437 C C . GLY B 1 136 ? 5.98 -17.781 -10.234 1 93.94 136 GLY B C 1
ATOM 6438 O O . GLY B 1 136 ? 6.914 -17.75 -9.43 1 93.94 136 GLY B O 1
ATOM 6439 N N . PRO B 1 137 ? 5.074 -18.719 -10.164 1 95.44 137 PRO B N 1
ATOM 6440 C CA . PRO B 1 137 ? 5.191 -19.797 -9.188 1 95.44 137 PRO B CA 1
ATOM 6441 C C . PRO B 1 137 ? 6.449 -20.641 -9.391 1 95.44 137 PRO B C 1
ATOM 6443 O O . PRO B 1 137 ? 6.809 -20.953 -10.531 1 95.44 137 PRO B O 1
ATOM 6446 N N . MET B 1 138 ? 7.07 -21 -8.305 1 92.62 138 MET B N 1
ATOM 6447 C CA . MET B 1 138 ? 8.312 -21.766 -8.422 1 92.62 138 MET B CA 1
ATOM 6448 C C . MET B 1 138 ? 8.172 -23.156 -7.805 1 92.62 138 MET B C 1
ATOM 6450 O O . MET B 1 138 ? 9.008 -24.031 -8.039 1 92.62 138 MET B O 1
ATOM 6454 N N . ARG B 1 139 ? 7.152 -23.266 -7.008 1 92.5 139 ARG B N 1
ATOM 6455 C CA . ARG B 1 139 ? 6.945 -24.547 -6.355 1 92.5 139 ARG B CA 1
ATOM 6456 C C . ARG B 1 139 ? 5.461 -24.906 -6.289 1 92.5 139 ARG B C 1
ATOM 6458 O O . ARG B 1 139 ? 4.613 -24.016 -6.227 1 92.5 139 ARG B O 1
ATOM 6465 N N . ILE B 1 140 ? 5.195 -26.141 -6.371 1 95.12 140 ILE B N 1
ATOM 6466 C CA . ILE B 1 140 ? 3.85 -26.688 -6.266 1 95.12 140 ILE B CA 1
ATOM 6467 C C . ILE B 1 140 ? 3.855 -27.891 -5.328 1 95.12 140 ILE B C 1
ATOM 6469 O O . ILE B 1 140 ? 4.918 -28.406 -4.969 1 95.12 140 ILE B O 1
ATOM 6473 N N . GLU B 1 141 ? 2.637 -28.25 -4.895 1 92.81 141 GLU B N 1
ATOM 6474 C CA . GLU B 1 141 ? 2.453 -29.391 -4.02 1 92.81 141 GLU B CA 1
ATOM 6475 C C . GLU B 1 141 ? 1.314 -30.281 -4.508 1 92.81 141 GLU B C 1
ATOM 6477 O O . GLU B 1 141 ? 0.271 -30.391 -3.859 1 92.81 141 GLU B O 1
ATOM 6482 N N . PRO B 1 142 ? 1.64 -31.062 -5.453 1 91.69 142 PRO B N 1
ATOM 6483 C CA . PRO B 1 142 ? 0.573 -31.828 -6.102 1 91.69 142 PRO B CA 1
ATOM 6484 C C . PRO B 1 142 ? -0.14 -32.781 -5.137 1 91.69 142 PRO B C 1
ATOM 6486 O O . PRO B 1 142 ? -1.344 -33 -5.273 1 91.69 142 PRO B O 1
ATOM 6489 N N . ARG B 1 143 ? 0.443 -33.281 -4.145 1 88.44 143 ARG B N 1
ATOM 6490 C CA . ARG B 1 143 ? -0.177 -34.219 -3.215 1 88.44 143 ARG B CA 1
ATOM 6491 C C . ARG B 1 143 ? -1.312 -33.562 -2.441 1 88.44 143 ARG B C 1
ATOM 6493 O O . ARG B 1 143 ? -2.312 -34.188 -2.121 1 88.44 143 ARG B O 1
ATOM 6500 N N . ASP B 1 144 ? -1.152 -32.344 -2.193 1 91.75 144 ASP B N 1
ATOM 6501 C CA . ASP B 1 144 ? -2.152 -31.641 -1.414 1 91.75 144 ASP B CA 1
ATOM 6502 C C . ASP B 1 144 ? -2.959 -30.688 -2.299 1 91.75 144 ASP B C 1
ATOM 6504 O O . ASP B 1 144 ? -3.77 -29.906 -1.8 1 91.75 144 ASP B O 1
ATOM 6508 N N . GLN B 1 145 ? -2.705 -30.734 -3.545 1 95.88 145 GLN B N 1
ATOM 6509 C CA . GLN B 1 145 ? -3.414 -29.922 -4.535 1 95.88 145 GLN B CA 1
ATOM 6510 C C . GLN B 1 145 ? -4.051 -30.812 -5.605 1 95.88 145 GLN B C 1
ATOM 6512 O O . GLN B 1 145 ? -3.521 -30.938 -6.711 1 95.88 145 GLN B O 1
ATOM 6517 N N . PRO B 1 146 ? -5.199 -31.328 -5.309 1 96 146 PRO B N 1
ATOM 6518 C CA . PRO B 1 146 ? -5.766 -32.406 -6.113 1 96 146 PRO B CA 1
ATOM 6519 C C . PRO B 1 146 ? -6.121 -31.969 -7.531 1 96 146 PRO B C 1
ATOM 6521 O O . PRO B 1 146 ? -5.961 -32.75 -8.477 1 96 146 PRO B O 1
ATOM 6524 N N . LEU B 1 147 ? -6.645 -30.812 -7.699 1 98.06 147 LEU B N 1
ATOM 6525 C CA . LEU B 1 147 ? -7.008 -30.375 -9.047 1 98.06 147 LEU B CA 1
ATOM 6526 C C . LEU B 1 147 ? -5.766 -30.156 -9.898 1 98.06 147 LEU B C 1
ATOM 6528 O O . LEU B 1 147 ? -5.746 -30.5 -11.078 1 98.06 147 LEU B O 1
ATOM 6532 N N . LEU B 1 148 ? -4.766 -29.578 -9.289 1 98.12 148 LEU B N 1
ATOM 6533 C CA . LEU B 1 148 ? -3.514 -29.391 -10.008 1 98.12 148 LEU B CA 1
ATOM 6534 C C . LEU B 1 148 ? -2.891 -30.734 -10.359 1 98.12 148 LEU B C 1
ATOM 6536 O O . LEU B 1 148 ? -2.398 -30.938 -11.477 1 98.12 148 LEU B O 1
ATOM 6540 N N . GLU B 1 149 ? -2.885 -31.625 -9.391 1 97.31 149 GLU B N 1
ATOM 6541 C CA . GLU B 1 149 ? -2.352 -32.938 -9.648 1 97.31 149 GLU B CA 1
ATOM 6542 C C . GLU B 1 149 ? -3.051 -33.625 -10.836 1 97.31 149 GLU B C 1
ATOM 6544 O O . GLU B 1 149 ? -2.398 -34.188 -11.695 1 97.31 149 GLU B O 1
ATOM 6549 N N . ALA B 1 150 ? -4.355 -33.531 -10.828 1 98 150 ALA B N 1
ATOM 6550 C CA . ALA B 1 150 ? -5.133 -34.125 -11.922 1 98 150 ALA B CA 1
ATOM 6551 C C . ALA B 1 150 ? -4.781 -33.469 -13.258 1 98 150 ALA B C 1
ATOM 6553 O O . ALA B 1 150 ? -4.637 -34.156 -14.273 1 98 150 ALA B O 1
ATOM 6554 N N . LEU B 1 151 ? -4.648 -32.188 -13.242 1 98.38 151 LEU B N 1
ATOM 6555 C CA . LEU B 1 151 ? -4.293 -31.453 -14.461 1 98.38 151 LEU B CA 1
ATOM 6556 C C . LEU B 1 151 ? -2.902 -31.859 -14.938 1 98.38 151 LEU B C 1
ATOM 6558 O O . LEU B 1 151 ? -2.701 -32.125 -16.125 1 98.38 151 LEU B O 1
ATOM 6562 N N . LEU B 1 152 ? -1.935 -31.922 -14.039 1 98.31 152 LEU B N 1
ATOM 6563 C CA . LEU B 1 152 ? -0.573 -32.312 -14.391 1 98.31 152 LEU B CA 1
ATOM 6564 C C . LEU B 1 152 ? -0.547 -33.719 -15 1 98.31 152 LEU B C 1
ATOM 6566 O O . LEU B 1 152 ? 0.144 -33.938 -16 1 98.31 152 LEU B O 1
ATOM 6570 N N . SER B 1 153 ? -1.295 -34.531 -14.414 1 97.25 153 SER B N 1
ATOM 6571 C CA . SER B 1 153 ? -1.375 -35.906 -14.938 1 97.25 153 SER B CA 1
ATOM 6572 C C . SER B 1 153 ? -1.913 -35.906 -16.359 1 97.25 153 SER B C 1
ATOM 6574 O O . SER B 1 153 ? -1.385 -36.625 -17.219 1 97.25 153 SER B O 1
ATOM 6576 N N . GLU B 1 154 ? -2.922 -35.188 -16.609 1 97.38 154 GLU B N 1
ATOM 6577 C CA . GLU B 1 154 ? -3.494 -35.094 -17.953 1 97.38 154 GLU B CA 1
ATOM 6578 C C . GLU B 1 154 ? -2.484 -34.531 -18.938 1 97.38 154 GLU B C 1
ATOM 6580 O O . GLU B 1 154 ? -2.518 -34.844 -20.125 1 97.38 154 GLU B O 1
ATOM 6585 N N . LEU B 1 155 ? -1.593 -33.688 -18.453 1 97.62 155 LEU B N 1
ATOM 6586 C CA . LEU B 1 155 ? -0.643 -33 -19.328 1 97.62 155 LEU B CA 1
ATOM 6587 C C . LEU B 1 155 ? 0.644 -33.812 -19.469 1 97.62 155 LEU B C 1
ATOM 6589 O O . LEU B 1 155 ? 1.563 -33.406 -20.172 1 97.62 155 LEU B O 1
ATOM 6593 N N . GLY B 1 156 ? 0.72 -34.906 -18.75 1 96.12 156 GLY B N 1
ATOM 6594 C CA . GLY B 1 156 ? 1.896 -35.75 -18.812 1 96.12 156 GLY B CA 1
ATOM 6595 C C . GLY B 1 156 ? 3.045 -35.25 -17.953 1 96.12 156 GLY B C 1
ATOM 6596 O O . GLY B 1 156 ? 4.199 -35.625 -18.172 1 96.12 156 GLY B O 1
ATOM 6597 N N . ILE B 1 157 ? 2.811 -34.344 -17.094 1 97.75 157 ILE B N 1
ATOM 6598 C CA . ILE B 1 157 ? 3.805 -33.844 -16.141 1 97.75 157 ILE B CA 1
ATOM 6599 C C . ILE B 1 157 ? 3.736 -34.656 -14.852 1 97.75 157 ILE B C 1
ATOM 6601 O O . ILE B 1 157 ? 2.746 -34.594 -14.125 1 97.75 157 ILE B O 1
ATOM 6605 N N . ARG B 1 158 ? 4.656 -35.375 -14.578 1 95.75 158 ARG B N 1
ATOM 6606 C CA . ARG B 1 158 ? 4.629 -36.312 -13.469 1 95.75 158 ARG B CA 1
ATOM 6607 C C . ARG B 1 158 ? 6.035 -36.594 -12.945 1 95.75 158 ARG B C 1
ATOM 6609 O O . ARG B 1 158 ? 7.016 -36.062 -13.484 1 95.75 158 ARG B O 1
ATOM 6616 N N . GLU B 1 159 ? 6.059 -37.344 -11.867 1 94.62 159 GLU B N 1
ATOM 6617 C CA . GLU B 1 159 ? 7.348 -37.781 -11.336 1 94.62 159 GLU B CA 1
ATOM 6618 C C . GLU B 1 159 ? 8.055 -38.719 -12.312 1 94.62 159 GLU B C 1
ATOM 6620 O O . GLU B 1 159 ? 7.414 -39.531 -12.961 1 94.62 159 GLU B O 1
ATOM 6625 N N . GLN B 1 160 ? 9.312 -38.531 -12.328 1 92.44 160 GLN B N 1
ATOM 6626 C CA . GLN B 1 160 ? 10.094 -39.438 -13.172 1 92.44 160 GLN B CA 1
ATOM 6627 C C . GLN B 1 160 ? 10.086 -40.875 -12.625 1 92.44 160 GLN B C 1
ATOM 6629 O O . GLN B 1 160 ? 10.305 -41.062 -11.43 1 92.44 160 GLN B O 1
ATOM 6634 N N . THR B 1 161 ? 9.766 -41.75 -13.508 1 91.31 161 THR B N 1
ATOM 6635 C CA . THR B 1 161 ? 9.875 -43.156 -13.125 1 91.31 161 THR B CA 1
ATOM 6636 C C . THR B 1 161 ? 11.328 -43.625 -13.164 1 91.31 161 THR B C 1
ATOM 6638 O O . THR B 1 161 ? 12.07 -43.281 -14.078 1 91.31 161 THR B O 1
ATOM 6641 N N . PRO B 1 162 ? 11.688 -44.469 -12.148 1 89.88 162 PRO B N 1
ATOM 6642 C CA . PRO B 1 162 ? 13.062 -44.969 -12.18 1 89.88 162 PRO B CA 1
ATOM 6643 C C . PRO B 1 162 ? 13.391 -45.688 -13.477 1 89.88 162 PRO B C 1
ATOM 6645 O O . PRO B 1 162 ? 12.602 -46.531 -13.93 1 89.88 162 PRO B O 1
ATOM 6648 N N . GLY B 1 163 ? 14.43 -45.438 -14.102 1 88.88 163 GLY B N 1
ATOM 6649 C CA . GLY B 1 163 ? 14.859 -46.062 -15.328 1 88.88 163 GLY B CA 1
ATOM 6650 C C . GLY B 1 163 ? 14.477 -45.281 -16.578 1 88.88 163 GLY B C 1
ATOM 6651 O O . GLY B 1 163 ? 15.016 -45.531 -17.656 1 88.88 163 GLY B O 1
ATOM 6652 N N . GLU B 1 164 ? 13.531 -44.344 -16.406 1 88.31 164 GLU B N 1
ATOM 6653 C CA . GLU B 1 164 ? 13.109 -43.531 -17.531 1 88.31 164 GLU B CA 1
ATOM 6654 C C . GLU B 1 164 ? 14.094 -42.375 -17.781 1 88.31 164 GLU B C 1
ATOM 6656 O O . GLU B 1 164 ? 14.734 -41.906 -16.844 1 88.31 164 GLU B O 1
ATOM 6661 N N . GLU B 1 165 ? 14.18 -42.031 -19.031 1 86.44 165 GLU B N 1
ATOM 6662 C CA . GLU B 1 165 ? 15 -40.875 -19.391 1 86.44 165 GLU B CA 1
ATOM 6663 C C . GLU B 1 165 ? 14.414 -39.594 -18.812 1 86.44 165 GLU B C 1
ATOM 6665 O O . GLU B 1 165 ? 13.188 -39.438 -18.719 1 86.44 165 GLU B O 1
ATOM 6670 N N . GLU B 1 166 ? 15.297 -38.75 -18.5 1 89.06 166 GLU B N 1
ATOM 6671 C CA . GLU B 1 166 ? 14.867 -37.469 -17.984 1 89.06 166 GLU B CA 1
ATOM 6672 C C . GLU B 1 166 ? 14.062 -36.688 -19.016 1 89.06 166 GLU B C 1
ATOM 6674 O O . GLU B 1 166 ? 14.367 -36.75 -20.219 1 89.06 166 GLU B O 1
ATOM 6679 N N . SER B 1 167 ? 13.047 -36.062 -18.516 1 91.56 167 SER B N 1
ATOM 6680 C CA . SER B 1 167 ? 12.164 -35.25 -19.359 1 91.56 167 SER B CA 1
ATOM 6681 C C . SER B 1 167 ? 12.008 -33.844 -18.781 1 91.56 167 SER B C 1
ATOM 6683 O O . SER B 1 167 ? 12.094 -33.625 -17.578 1 91.56 167 SER B O 1
ATOM 6685 N N . LEU B 1 168 ? 11.781 -32.906 -19.703 1 92.69 168 LEU B N 1
ATOM 6686 C CA . LEU B 1 168 ? 11.5 -31.531 -19.25 1 92.69 168 LEU B CA 1
ATOM 6687 C C . LEU B 1 168 ? 10.18 -31.469 -18.484 1 92.69 168 LEU B C 1
ATOM 6689 O O . LEU B 1 168 ? 9.914 -30.5 -17.766 1 92.69 168 LEU B O 1
ATOM 6693 N N . ASP B 1 169 ? 9.352 -32.5 -18.594 1 95.62 169 ASP B N 1
ATOM 6694 C CA . ASP B 1 169 ? 8.031 -32.531 -17.953 1 95.62 169 ASP B CA 1
ATOM 6695 C C . ASP B 1 169 ? 8.094 -33.281 -16.625 1 95.62 169 ASP B C 1
ATOM 6697 O O . ASP B 1 169 ? 7.055 -33.594 -16.031 1 95.62 169 ASP B O 1
ATOM 6701 N N . ASP B 1 170 ? 9.281 -33.562 -16.125 1 95.94 170 ASP B N 1
ATOM 6702 C CA . ASP B 1 170 ? 9.43 -34.25 -14.867 1 95.94 170 ASP B CA 1
ATOM 6703 C C . ASP B 1 170 ? 9.227 -33.312 -13.68 1 95.94 170 ASP B C 1
ATOM 6705 O O . ASP B 1 170 ? 9.719 -32.188 -13.68 1 95.94 170 ASP B O 1
ATOM 6709 N N . LEU B 1 171 ? 8.484 -33.781 -12.711 1 96.44 171 LEU B N 1
ATOM 6710 C CA . LEU B 1 171 ? 8.492 -33.125 -11.406 1 96.44 171 LEU B CA 1
ATOM 6711 C C . LEU B 1 171 ? 9.812 -33.375 -10.68 1 96.44 171 LEU B C 1
ATOM 6713 O O . LEU B 1 171 ? 10.32 -34.5 -10.672 1 96.44 171 LEU B O 1
ATOM 6717 N N . VAL B 1 172 ? 10.383 -32.312 -10.188 1 94.12 172 VAL B N 1
ATOM 6718 C CA . VAL B 1 172 ? 11.664 -32.406 -9.484 1 94.12 172 VAL B CA 1
ATOM 6719 C C . VAL B 1 172 ? 11.516 -31.859 -8.07 1 94.12 172 VAL B C 1
ATOM 6721 O O . VAL B 1 172 ? 10.719 -30.953 -7.832 1 94.12 172 VAL B O 1
ATOM 6724 N N . PRO B 1 173 ? 12.242 -32.406 -7.117 1 91.12 173 PRO B N 1
ATOM 6725 C CA . PRO B 1 173 ? 12.141 -31.906 -5.742 1 91.12 173 PRO B CA 1
ATOM 6726 C C . PRO B 1 173 ? 12.5 -30.438 -5.613 1 91.12 173 PRO B C 1
ATOM 6728 O O . PRO B 1 173 ? 13.375 -29.938 -6.332 1 91.12 173 PRO B O 1
ATOM 6731 N N . PHE B 1 174 ? 11.82 -29.812 -4.746 1 89.56 174 PHE B N 1
ATOM 6732 C CA . PHE B 1 174 ? 12.086 -28.422 -4.387 1 89.56 174 PHE B CA 1
ATOM 6733 C C . PHE B 1 174 ? 12.32 -28.281 -2.889 1 89.56 174 PHE B C 1
ATOM 6735 O O . PHE B 1 174 ? 11.805 -29.078 -2.098 1 89.56 174 PHE B O 1
ATOM 6742 N N . SER B 1 175 ? 13.07 -27.281 -2.469 1 81.44 175 SER B N 1
ATOM 6743 C CA . SER B 1 175 ? 13.422 -27.094 -1.066 1 81.44 175 SER B CA 1
ATOM 6744 C C . SER B 1 175 ? 12.188 -26.766 -0.226 1 81.44 175 SER B C 1
ATOM 6746 O O . SER B 1 175 ? 11.305 -26.031 -0.676 1 81.44 175 SER B O 1
ATOM 6748 N N . SER B 1 176 ? 12.227 -27.234 1.024 1 77.81 176 SER B N 1
ATOM 6749 C CA . SER B 1 176 ? 11.164 -26.969 1.989 1 77.81 176 SER B CA 1
ATOM 6750 C C . SER B 1 176 ? 11.242 -25.531 2.494 1 77.81 176 SER B C 1
ATOM 6752 O O . SER B 1 176 ? 12.25 -24.844 2.301 1 77.81 176 SER B O 1
ATOM 6754 N N . TYR B 1 177 ? 10.094 -25.219 3.111 1 71.94 177 TYR B N 1
ATOM 6755 C CA . TYR B 1 177 ? 10.078 -23.906 3.748 1 71.94 177 TYR B CA 1
ATOM 6756 C C . TYR B 1 177 ? 11.07 -23.844 4.906 1 71.94 177 TYR B C 1
ATOM 6758 O O . TYR B 1 177 ? 11.008 -24.672 5.824 1 71.94 177 TYR B O 1
ATOM 6766 N N . ILE B 1 178 ? 12.031 -23 4.742 1 72.81 178 ILE B N 1
ATOM 6767 C CA . ILE B 1 178 ? 12.977 -22.812 5.836 1 72.81 178 ILE B CA 1
ATOM 6768 C C . ILE B 1 178 ? 13.156 -21.312 6.102 1 72.81 178 ILE B C 1
ATOM 6770 O O . ILE B 1 178 ? 13.023 -20.5 5.191 1 72.81 178 ILE B O 1
ATOM 6774 N N . SER B 1 179 ? 13.18 -21.031 7.367 1 71.94 179 SER B N 1
ATOM 6775 C CA . SER B 1 179 ? 13.5 -19.672 7.785 1 71.94 179 SER B CA 1
ATOM 6776 C C . SER B 1 179 ? 14.672 -19.656 8.758 1 71.94 179 SER B C 1
ATOM 6778 O O . SER B 1 179 ? 14.539 -20.094 9.906 1 71.94 179 SER B O 1
ATOM 6780 N N . GLU B 1 180 ? 15.82 -19.25 8.25 1 75.56 180 GLU B N 1
ATOM 6781 C CA . GLU B 1 180 ? 16.969 -19.172 9.133 1 75.56 180 GLU B CA 1
ATOM 6782 C C . GLU B 1 180 ? 16.875 -17.969 10.07 1 75.56 180 GLU B C 1
ATOM 6784 O O . GLU B 1 180 ? 16.297 -16.938 9.711 1 75.56 180 GLU B O 1
ATOM 6789 N N . ASP B 1 181 ? 17.297 -18.219 11.266 1 79.19 181 ASP B N 1
ATOM 6790 C CA . ASP B 1 181 ? 17.375 -17.094 12.195 1 79.19 181 ASP B CA 1
ATOM 6791 C C . ASP B 1 181 ? 18.391 -16.062 11.711 1 79.19 181 ASP B C 1
ATOM 6793 O O . ASP B 1 181 ? 19.5 -16.406 11.32 1 79.19 181 ASP B O 1
ATOM 6797 N N . PRO B 1 182 ? 17.906 -14.836 11.719 1 74.75 182 PRO B N 1
ATOM 6798 C CA . PRO B 1 182 ? 18.875 -13.82 11.32 1 74.75 182 PRO B CA 1
ATOM 6799 C C . PRO B 1 182 ? 20.031 -13.68 12.305 1 74.75 182 PRO B C 1
ATOM 6801 O O . PRO B 1 182 ? 19.844 -13.859 13.508 1 74.75 182 PRO B O 1
ATOM 6804 N N . MET B 1 183 ? 21.188 -13.508 11.742 1 74 183 MET B N 1
ATOM 6805 C CA . MET B 1 183 ? 22.344 -13.258 12.609 1 74 183 MET B CA 1
ATOM 6806 C C . MET B 1 183 ? 22.219 -11.898 13.297 1 74 183 MET B C 1
ATOM 6808 O O . MET B 1 183 ? 22.656 -11.734 14.438 1 74 183 MET B O 1
ATOM 6812 N N . GLU B 1 184 ? 21.656 -11.016 12.594 1 79.69 184 GLU B N 1
ATOM 6813 C CA . GLU B 1 184 ? 21.344 -9.664 13.039 1 79.69 184 GLU B CA 1
ATOM 6814 C C . GLU B 1 184 ? 20 -9.188 12.469 1 79.69 184 GLU B C 1
ATOM 6816 O O . GLU B 1 184 ? 19.656 -9.508 11.328 1 79.69 184 GLU B O 1
ATOM 6821 N N . PRO B 1 185 ? 19.25 -8.445 13.289 1 82.56 185 PRO B N 1
ATOM 6822 C CA . PRO B 1 185 ? 19.422 -8.078 14.695 1 82.56 185 PRO B CA 1
ATOM 6823 C C . PRO B 1 185 ? 19.125 -9.234 15.648 1 82.56 185 PRO B C 1
ATOM 6825 O O . PRO B 1 185 ? 18.609 -10.273 15.219 1 82.56 185 PRO B O 1
ATOM 6828 N N . ARG B 1 186 ? 19.484 -9.008 16.844 1 85.81 186 ARG B N 1
ATOM 6829 C CA . ARG B 1 186 ? 19.266 -10.039 17.859 1 85.81 186 ARG B CA 1
ATOM 6830 C C . ARG B 1 186 ? 18.031 -9.711 18.703 1 85.81 186 ARG B C 1
ATOM 6832 O O . ARG B 1 186 ? 17.859 -8.578 19.156 1 85.81 186 ARG B O 1
ATOM 6839 N N . PHE B 1 187 ? 17.188 -10.742 18.812 1 87.69 187 PHE B N 1
ATOM 6840 C CA . PHE B 1 187 ? 15.977 -10.609 19.625 1 87.69 187 PHE B CA 1
ATOM 6841 C C . PHE B 1 187 ? 16.109 -11.359 20.938 1 87.69 187 PHE B C 1
ATOM 6843 O O . PHE B 1 187 ? 16.594 -12.492 20.969 1 87.69 187 PHE B O 1
ATOM 6850 N N . THR B 1 188 ? 15.766 -10.695 22.016 1 88.56 188 THR B N 1
ATOM 6851 C CA . THR B 1 188 ? 15.672 -11.375 23.297 1 88.56 188 THR B CA 1
ATOM 6852 C C . THR B 1 188 ? 14.211 -11.664 23.641 1 88.56 188 THR B C 1
ATOM 6854 O O . THR B 1 188 ? 13.492 -10.789 24.125 1 88.56 188 THR B O 1
ATOM 6857 N N . LEU B 1 189 ? 13.883 -12.945 23.391 1 92.19 189 LEU B N 1
ATOM 6858 C CA . LEU B 1 189 ? 12.523 -13.359 23.703 1 92.19 189 LEU B CA 1
ATOM 6859 C C . LEU B 1 189 ? 12.469 -14.078 25.062 1 92.19 189 LEU B C 1
ATOM 6861 O O . LEU B 1 189 ? 13.508 -14.352 25.656 1 92.19 189 LEU B O 1
ATOM 6865 N N . ARG B 1 190 ? 11.273 -14.32 25.547 1 90.31 190 ARG B N 1
ATOM 6866 C CA . ARG B 1 190 ? 11.141 -14.875 26.875 1 90.31 190 ARG B CA 1
ATOM 6867 C C . ARG B 1 190 ? 10.438 -16.219 26.844 1 90.31 190 ARG B C 1
ATOM 6869 O O . ARG B 1 190 ? 9.742 -16.547 25.875 1 90.31 190 ARG B O 1
ATOM 6876 N N . GLU B 1 191 ? 10.75 -17.016 27.75 1 91.19 191 GLU B N 1
ATOM 6877 C CA . GLU B 1 191 ? 10.07 -18.281 28.047 1 91.19 191 GLU B CA 1
ATOM 6878 C C . GLU B 1 191 ? 9.984 -19.172 26.812 1 91.19 191 GLU B C 1
ATOM 6880 O O . GLU B 1 191 ? 10.992 -19.406 26.141 1 91.19 191 GLU B O 1
ATOM 6885 N N . GLU B 1 192 ? 8.742 -19.609 26.516 1 91.56 192 GLU B N 1
ATOM 6886 C CA . GLU B 1 192 ? 8.562 -20.562 25.422 1 91.56 192 GLU B CA 1
ATOM 6887 C C . GLU B 1 192 ? 8.992 -19.953 24.094 1 91.56 192 GLU B C 1
ATOM 6889 O O . GLU B 1 192 ? 9.453 -20.672 23.203 1 91.56 192 GLU B O 1
ATOM 6894 N N . GLU B 1 193 ? 8.852 -18.688 23.969 1 94.19 193 GLU B N 1
ATOM 6895 C CA . GLU B 1 193 ? 9.258 -18.031 22.734 1 94.19 193 GLU B CA 1
ATOM 6896 C C . GLU B 1 193 ? 10.773 -18.078 22.547 1 94.19 193 GLU B C 1
ATOM 6898 O O . GLU B 1 193 ? 11.266 -18.203 21.422 1 94.19 193 GLU B O 1
ATOM 6903 N N . ALA B 1 194 ? 11.469 -18 23.688 1 93.12 194 ALA B N 1
ATOM 6904 C CA . ALA B 1 194 ? 12.93 -18.047 23.656 1 93.12 194 ALA B CA 1
ATOM 6905 C C . ALA B 1 194 ? 13.438 -19.406 23.219 1 93.12 194 ALA B C 1
ATOM 6907 O O . ALA B 1 194 ? 14.555 -19.531 22.703 1 93.12 194 ALA B O 1
ATOM 6908 N N . GLN B 1 195 ? 12.609 -20.375 23.375 1 90.81 195 GLN B N 1
ATOM 6909 C CA . GLN B 1 195 ? 12.992 -21.734 23.047 1 90.81 195 GLN B CA 1
ATOM 6910 C C . GLN B 1 195 ? 12.836 -22.016 21.547 1 90.81 195 GLN B C 1
ATOM 6912 O O . GLN B 1 195 ? 13.32 -23.031 21.047 1 90.81 195 GLN B O 1
ATOM 6917 N N . GLN B 1 196 ? 12.141 -21.078 20.875 1 89.25 196 GLN B N 1
ATOM 6918 C CA . GLN B 1 196 ? 11.938 -21.281 19.438 1 89.25 196 GLN B CA 1
ATOM 6919 C C . GLN B 1 196 ? 13.133 -20.781 18.641 1 89.25 196 GLN B C 1
ATOM 6921 O O . GLN B 1 196 ? 13.578 -19.641 18.812 1 89.25 196 GLN B O 1
ATOM 6926 N N . LYS B 1 197 ? 13.625 -21.516 17.781 1 83.12 197 LYS B N 1
ATOM 6927 C CA . LYS B 1 197 ? 14.891 -21.219 17.109 1 83.12 197 LYS B CA 1
ATOM 6928 C C . LYS B 1 197 ? 14.68 -20.297 15.914 1 83.12 197 LYS B C 1
ATOM 6930 O O . LYS B 1 197 ? 15.531 -19.469 15.609 1 83.12 197 LYS B O 1
ATOM 6935 N N . THR B 1 198 ? 13.602 -20.5 15.195 1 88.38 198 THR B N 1
ATOM 6936 C CA . THR B 1 198 ? 13.383 -19.781 13.945 1 88.38 198 THR B CA 1
ATOM 6937 C C . THR B 1 198 ? 12.031 -19.078 13.961 1 88.38 198 THR B C 1
ATOM 6939 O O . THR B 1 198 ? 11.156 -19.406 14.773 1 88.38 198 THR B O 1
ATOM 6942 N N . PRO B 1 199 ? 11.93 -18.047 13.117 1 89.94 199 PRO B N 1
ATOM 6943 C CA . PRO B 1 199 ? 10.602 -17.438 12.969 1 89.94 199 PRO B CA 1
ATOM 6944 C C . PRO B 1 199 ? 9.516 -18.469 12.625 1 89.94 199 PRO B C 1
ATOM 6946 O O . PRO B 1 199 ? 8.367 -18.312 13.039 1 89.94 199 PRO B O 1
ATOM 6949 N N . PHE B 1 200 ? 9.891 -19.516 11.875 1 89.38 200 PHE B N 1
ATOM 6950 C CA . PHE B 1 200 ? 8.945 -20.578 11.539 1 89.38 200 PHE B CA 1
ATOM 6951 C C . PHE B 1 200 ? 8.5 -21.328 12.797 1 89.38 200 PHE B C 1
ATOM 6953 O O . PHE B 1 200 ? 7.316 -21.625 12.953 1 89.38 200 PHE B O 1
ATOM 6960 N N . ASP B 1 201 ? 9.414 -21.562 13.695 1 91.31 201 ASP B N 1
ATOM 6961 C CA . ASP B 1 201 ? 9.086 -22.203 14.969 1 91.31 201 ASP B CA 1
ATOM 6962 C C . ASP B 1 201 ? 8.148 -21.328 15.797 1 91.31 201 ASP B C 1
ATOM 6964 O O . ASP B 1 201 ? 7.27 -21.828 16.5 1 91.31 201 ASP B O 1
ATOM 6968 N N . LEU B 1 202 ? 8.422 -20.078 15.758 1 92.94 202 LEU B N 1
ATOM 6969 C CA . LEU B 1 202 ? 7.551 -19.141 16.469 1 92.94 202 LEU B CA 1
ATOM 6970 C C . LEU B 1 202 ? 6.137 -19.172 15.891 1 92.94 202 LEU B C 1
ATOM 6972 O O . LEU B 1 202 ? 5.156 -19.062 16.625 1 92.94 202 LEU B O 1
ATOM 6976 N N . MET B 1 203 ? 6.047 -19.312 14.562 1 92.88 203 MET B N 1
ATOM 6977 C CA . MET B 1 203 ? 4.742 -19.406 13.914 1 92.88 203 MET B CA 1
ATOM 6978 C C . MET B 1 203 ? 4.004 -20.672 14.359 1 92.88 203 MET B C 1
ATOM 6980 O O . MET B 1 203 ? 2.803 -20.625 14.633 1 92.88 203 MET B O 1
ATOM 6984 N N . ILE B 1 204 ? 4.719 -21.734 14.461 1 92.94 204 ILE B N 1
ATOM 6985 C CA . ILE B 1 204 ? 4.129 -22.984 14.93 1 92.94 204 ILE B CA 1
ATOM 6986 C C . ILE B 1 204 ? 3.623 -22.828 16.359 1 92.94 204 ILE B C 1
ATOM 6988 O O . ILE B 1 204 ? 2.523 -23.266 16.688 1 92.94 204 ILE B O 1
ATOM 6992 N N . LEU B 1 205 ? 4.422 -22.188 17.203 1 94.31 205 LEU B N 1
ATOM 6993 C CA . LEU B 1 205 ? 4.004 -21.891 18.562 1 94.31 205 LEU B CA 1
ATOM 6994 C C . LEU B 1 205 ? 2.738 -21.047 18.578 1 94.31 205 LEU B C 1
ATOM 6996 O O . LEU B 1 205 ? 1.824 -21.297 19.375 1 94.31 205 LEU B O 1
ATOM 7000 N N . ALA B 1 206 ? 2.701 -20.047 17.734 1 96.06 206 ALA B N 1
ATOM 7001 C CA . ALA B 1 206 ? 1.53 -19.172 17.656 1 96.06 206 ALA B CA 1
ATOM 7002 C C . ALA B 1 206 ? 0.276 -19.984 17.312 1 96.06 206 ALA B C 1
ATOM 7004 O O . ALA B 1 206 ? -0.779 -19.781 17.922 1 96.06 206 ALA B O 1
ATOM 7005 N N . LEU B 1 207 ? 0.398 -20.875 16.344 1 95.25 207 LEU B N 1
ATOM 7006 C CA . LEU B 1 207 ? -0.749 -21.672 15.922 1 95.25 207 LEU B CA 1
ATOM 7007 C C . LEU B 1 207 ? -1.251 -22.547 17.062 1 95.25 207 LEU B C 1
ATOM 7009 O O . LEU B 1 207 ? -2.461 -22.688 17.25 1 95.25 207 LEU B O 1
ATOM 7013 N N . ARG B 1 208 ? -0.33 -23.078 17.781 1 93.75 208 ARG B N 1
ATOM 7014 C CA . ARG B 1 208 ? -0.731 -23.859 18.953 1 93.75 208 ARG B CA 1
ATOM 7015 C C . ARG B 1 208 ? -1.531 -23 19.922 1 93.75 208 ARG B C 1
ATOM 7017 O O . ARG B 1 208 ? -2.604 -23.406 20.375 1 93.75 208 ARG B O 1
ATOM 7024 N N . ARG B 1 209 ? -1.002 -21.891 20.266 1 94.31 209 ARG B N 1
ATOM 7025 C CA . ARG B 1 209 ? -1.636 -21 21.234 1 94.31 209 ARG B CA 1
ATOM 7026 C C . ARG B 1 209 ? -2.971 -20.484 20.703 1 94.31 209 ARG B C 1
ATOM 7028 O O . ARG B 1 209 ? -3.912 -20.297 21.484 1 94.31 209 ARG B O 1
ATOM 7035 N N . ILE B 1 210 ? -3.066 -20.219 19.406 1 95.69 210 ILE B N 1
ATOM 7036 C CA . ILE B 1 210 ? -4.316 -19.781 18.797 1 95.69 210 ILE B CA 1
ATOM 7037 C C . ILE B 1 210 ? -5.387 -20.859 18.984 1 95.69 210 ILE B C 1
ATOM 7039 O O . ILE B 1 210 ? -6.496 -20.578 19.438 1 95.69 210 ILE B O 1
ATOM 7043 N N . PHE B 1 211 ? -5.09 -22.047 18.688 1 92.94 211 PHE B N 1
ATOM 7044 C CA . PHE B 1 211 ? -6.086 -23.109 18.703 1 92.94 211 PHE B CA 1
ATOM 7045 C C . PHE B 1 211 ? -6.383 -23.562 20.125 1 92.94 211 PHE B C 1
ATOM 7047 O O . PHE B 1 211 ? -7.312 -24.344 20.359 1 92.94 211 PHE B O 1
ATOM 7054 N N . GLU B 1 212 ? -5.609 -23.094 21.078 1 88.88 212 GLU B N 1
ATOM 7055 C CA . GLU B 1 212 ? -5.988 -23.234 22.469 1 88.88 212 GLU B CA 1
ATOM 7056 C C . GLU B 1 212 ? -7.141 -22.312 22.828 1 88.88 212 GLU B C 1
ATOM 7058 O O . GLU B 1 212 ? -7.895 -22.578 23.766 1 88.88 212 GLU B O 1
ATOM 7063 N N . LEU B 1 213 ? -7.223 -21.281 22.047 1 89.56 213 LEU B N 1
ATOM 7064 C CA . LEU B 1 213 ? -8.195 -20.25 22.391 1 89.56 213 LEU B CA 1
ATOM 7065 C C . LEU B 1 213 ? -9.367 -20.266 21.406 1 89.56 213 LEU B C 1
ATOM 7067 O O . LEU B 1 213 ? -10.383 -19.609 21.641 1 89.56 213 LEU B O 1
ATOM 7071 N N . VAL B 1 214 ? -9.227 -20.953 20.344 1 88.06 214 VAL B N 1
ATOM 7072 C CA . VAL B 1 214 ? -10.289 -21.016 19.344 1 88.06 214 VAL B CA 1
ATOM 7073 C C . VAL B 1 214 ? -11.469 -21.812 19.875 1 88.06 214 VAL B C 1
ATOM 7075 O O . VAL B 1 214 ? -11.281 -22.859 20.516 1 88.06 214 VAL B O 1
ATOM 7078 N N . GLU B 1 215 ? -12.656 -21.219 19.672 1 80.94 215 GLU B N 1
ATOM 7079 C CA . GLU B 1 215 ? -13.922 -21.797 20.109 1 80.94 215 GLU B CA 1
ATOM 7080 C C . GLU B 1 215 ? -14.82 -22.109 18.922 1 80.94 215 GLU B C 1
ATOM 7082 O O . GLU B 1 215 ? -14.578 -21.625 17.812 1 80.94 215 GLU B O 1
ATOM 7087 N N . ASP B 1 216 ? -15.938 -23 19.312 1 65.44 216 ASP B N 1
ATOM 7088 C CA . ASP B 1 216 ? -17.156 -23.141 18.516 1 65.44 216 ASP B CA 1
ATOM 7089 C C . ASP B 1 216 ? -16.828 -23.562 17.094 1 65.44 216 ASP B C 1
ATOM 7091 O O . ASP B 1 216 ? -17.344 -22.969 16.141 1 65.44 216 ASP B O 1
ATOM 7095 N N . ILE B 1 217 ? -15.945 -24.422 16.984 1 67.31 217 ILE B N 1
ATOM 7096 C CA . ILE B 1 217 ? -15.695 -24.891 15.633 1 67.31 217 ILE B CA 1
ATOM 7097 C C . ILE B 1 217 ? -16.859 -25.766 15.164 1 67.31 217 ILE B C 1
ATOM 7099 O O . ILE B 1 217 ? -17.031 -25.984 13.961 1 67.31 217 ILE B O 1
ATOM 7103 N N . GLU B 1 218 ? -17.859 -26.094 16.094 1 60.25 218 GLU B N 1
ATOM 7104 C CA . GLU B 1 218 ? -18.953 -26.984 15.719 1 60.25 218 GLU B CA 1
ATOM 7105 C C . GLU B 1 218 ? -20.109 -26.203 15.078 1 60.25 218 GLU B C 1
ATOM 7107 O O . GLU B 1 218 ? -20.469 -25.125 15.547 1 60.25 218 GLU B O 1
ATOM 7112 N N . PRO B 1 219 ? -20.672 -26.578 13.875 1 52.22 219 PRO B N 1
ATOM 7113 C CA . PRO B 1 219 ? -21.906 -26.016 13.312 1 52.22 219 PRO B CA 1
ATOM 7114 C C . PRO B 1 219 ? -23.094 -26.125 14.266 1 52.22 219 PRO B C 1
ATOM 7116 O O . PRO B 1 219 ? -23.172 -27.078 15.055 1 52.22 219 PRO B O 1
ATOM 7119 N N . GLU B 1 220 ? -23.781 -25.031 14.672 1 44.72 220 GLU B N 1
ATOM 7120 C CA . GLU B 1 220 ? -25 -25.172 15.484 1 44.72 220 GLU B CA 1
ATOM 7121 C C . GLU B 1 220 ? -25.906 -26.25 14.914 1 44.72 220 GLU B C 1
ATOM 7123 O O . GLU B 1 220 ? -26.266 -26.203 13.734 1 44.72 220 GLU B O 1
ATOM 7128 N N . ALA B 1 221 ? -26 -27.422 15.422 1 41.31 221 ALA B N 1
ATOM 7129 C CA . ALA B 1 221 ? -26.984 -28.422 15.055 1 41.31 221 ALA B CA 1
ATOM 7130 C C . ALA B 1 221 ? -28.406 -27.891 15.227 1 41.31 221 ALA B C 1
ATOM 7132 O O . ALA B 1 221 ? -28.781 -27.438 16.312 1 41.31 221 ALA B O 1
ATOM 7133 N N . THR B 1 222 ? -29.047 -27.375 14.188 1 39.12 222 THR B N 1
ATOM 7134 C CA . THR B 1 222 ? -30.453 -26.969 14.281 1 39.12 222 THR B CA 1
ATOM 7135 C C . THR B 1 222 ? -31.328 -28.141 14.719 1 39.12 222 THR B C 1
ATOM 7137 O O . THR B 1 222 ? -32.5 -27.953 15.07 1 39.12 222 THR B O 1
ATOM 7140 N N . ASP B 1 223 ? -31.484 -29.359 13.961 1 36.62 223 ASP B N 1
ATOM 7141 C CA . ASP B 1 223 ? -32.562 -30.328 14.117 1 36.62 223 ASP B CA 1
ATOM 7142 C C . ASP B 1 223 ? -32.406 -31.125 15.406 1 36.62 223 ASP B C 1
ATOM 7144 O O . ASP B 1 223 ? -31.266 -31.359 15.852 1 36.62 223 ASP B O 1
ATOM 7148 N N . SER B 1 224 ? -33.594 -31.453 16.141 1 39.31 224 SER B N 1
ATOM 7149 C CA . SER B 1 224 ? -33.906 -32.156 17.375 1 39.31 224 SER B CA 1
ATOM 7150 C C . SER B 1 224 ? -33.062 -33.438 17.516 1 39.31 224 SER B C 1
ATOM 7152 O O . SER B 1 224 ? -32.75 -33.844 18.625 1 39.31 224 SER B O 1
ATOM 7154 N N . GLN B 1 225 ? -33.156 -34.438 16.5 1 37.12 225 GLN B N 1
ATOM 7155 C CA . GLN B 1 225 ? -32.5 -35.719 16.547 1 37.12 225 GLN B CA 1
ATOM 7156 C C . GLN B 1 225 ? -30.984 -35.562 16.641 1 37.12 225 GLN B C 1
ATOM 7158 O O . GLN B 1 225 ? -30.25 -36.562 16.797 1 37.12 225 GLN B O 1
ATOM 7163 N N . ALA B 1 226 ? -30.391 -34.406 16.453 1 42.94 226 ALA B N 1
ATOM 7164 C CA . ALA B 1 226 ? -28.984 -33.969 16.438 1 42.94 226 ALA B CA 1
ATOM 7165 C C . ALA B 1 226 ? -28.469 -33.75 17.859 1 42.94 226 ALA B C 1
ATOM 7167 O O . ALA B 1 226 ? -27.266 -33.562 18.062 1 42.94 226 ALA B O 1
ATOM 7168 N N . LEU B 1 227 ? -29.344 -33.531 18.734 1 42.28 227 LEU B N 1
ATOM 7169 C CA . LEU B 1 227 ? -29.031 -33.406 20.156 1 42.28 227 LEU B CA 1
ATOM 7170 C C . LEU B 1 227 ? -28.422 -34.719 20.672 1 42.28 227 LEU B C 1
ATOM 7172 O O . LEU B 1 227 ? -27.5 -34.688 21.484 1 42.28 227 LEU B O 1
ATOM 7176 N N . ASN B 1 228 ? -29.094 -35.781 20.344 1 40.72 228 ASN B N 1
ATOM 7177 C CA . ASN B 1 228 ? -28.578 -37.062 20.812 1 40.72 228 ASN B CA 1
ATOM 7178 C C . ASN B 1 228 ? -27.234 -37.375 20.188 1 40.72 228 ASN B C 1
ATOM 7180 O O . ASN B 1 228 ? -26.391 -38.031 20.812 1 40.72 228 ASN B O 1
ATOM 7184 N N . LYS B 1 229 ? -27.094 -37.125 18.844 1 41.38 229 LYS B N 1
ATOM 7185 C CA . LYS B 1 229 ? -25.828 -37.312 18.172 1 41.38 229 LYS B CA 1
ATOM 7186 C C . LYS B 1 229 ? -24.766 -36.344 18.672 1 41.38 229 LYS B C 1
ATOM 7188 O O . LYS B 1 229 ? -23.609 -36.406 18.281 1 41.38 229 LYS B O 1
ATOM 7193 N N . GLU B 1 230 ? -25 -35.25 19.172 1 44.62 230 GLU B N 1
ATOM 7194 C CA . GLU B 1 230 ? -24.156 -34.281 19.828 1 44.62 230 GLU B CA 1
ATOM 7195 C C . GLU B 1 230 ? -23.5 -34.844 21.078 1 44.62 230 GLU B C 1
ATOM 7197 O O . GLU B 1 230 ? -22.344 -34.531 21.375 1 44.62 230 GLU B O 1
ATOM 7202 N N . GLU B 1 231 ? -24.281 -35.438 21.953 1 44.12 231 GLU B N 1
ATOM 7203 C CA . GLU B 1 231 ? -23.656 -36.125 23.078 1 44.12 231 GLU B CA 1
ATOM 7204 C C . GLU B 1 231 ? -22.578 -37.094 22.609 1 44.12 231 GLU B C 1
ATOM 7206 O O . GLU B 1 231 ? -21.531 -37.219 23.25 1 44.12 231 GLU B O 1
ATOM 7211 N N . ASN B 1 232 ? -22.906 -37.844 21.562 1 40.78 232 ASN B N 1
ATOM 7212 C CA . ASN B 1 232 ? -21.906 -38.75 21.016 1 40.78 232 ASN B CA 1
ATOM 7213 C C . ASN B 1 232 ? -20.797 -38 20.281 1 40.78 232 ASN B C 1
ATOM 7215 O O . ASN B 1 232 ? -19.672 -38.5 20.156 1 40.78 232 ASN B O 1
ATOM 7219 N N . LYS B 1 233 ? -21.125 -36.906 19.406 1 45.72 233 LYS B N 1
ATOM 7220 C CA . LYS B 1 233 ? -20.078 -36.188 18.719 1 45.72 233 LYS B CA 1
ATOM 7221 C C . LYS B 1 233 ? -19.266 -35.344 19.703 1 45.72 233 LYS B C 1
ATOM 7223 O O . LYS B 1 233 ? -18.266 -34.719 19.312 1 45.72 233 LYS B O 1
ATOM 7228 N N . LYS B 1 234 ? -19.828 -34.875 20.703 1 48.34 234 LYS B N 1
ATOM 7229 C CA . LYS B 1 234 ? -19.016 -34.25 21.75 1 48.34 234 LYS B CA 1
ATOM 7230 C C . LYS B 1 234 ? -17.844 -35.156 22.141 1 48.34 234 LYS B C 1
ATOM 7232 O O . LYS B 1 234 ? -16.844 -34.688 22.656 1 48.34 234 LYS B O 1
ATOM 7237 N N . LYS B 1 235 ? -18.031 -36.375 22.156 1 47.41 235 LYS B N 1
ATOM 7238 C CA . LYS B 1 235 ? -16.938 -37.312 22.469 1 47.41 235 LYS B CA 1
ATOM 7239 C C . LYS B 1 235 ? -15.953 -37.406 21.312 1 47.41 235 LYS B C 1
ATOM 7241 O O . LYS B 1 235 ? -14.805 -37.812 21.5 1 47.41 235 LYS B O 1
ATOM 7246 N N . SER B 1 236 ? -16.281 -37.156 19.969 1 56.97 236 SER B N 1
ATOM 7247 C CA . SER B 1 236 ? -15.344 -37.531 18.922 1 56.97 236 SER B CA 1
ATOM 7248 C C . SER B 1 236 ? -14.547 -36.344 18.422 1 56.97 236 SER B C 1
ATOM 7250 O O . SER B 1 236 ? -13.508 -36.5 17.781 1 56.97 236 SER B O 1
ATOM 7252 N N . GLY B 1 237 ? -14.609 -35.094 18.828 1 71.62 237 GLY B N 1
ATOM 7253 C CA . GLY B 1 237 ? -13.859 -33.906 18.422 1 71.62 237 GLY B CA 1
ATOM 7254 C C . GLY B 1 237 ? -14.492 -33.188 17.25 1 71.62 237 GLY B C 1
ATOM 7255 O O . GLY B 1 237 ? -15.344 -33.719 16.547 1 71.62 237 GLY B O 1
ATOM 7256 N N . PRO B 1 238 ? -14.273 -31.969 16.969 1 84.31 238 PRO B N 1
ATOM 7257 C CA . PRO B 1 238 ? -14.953 -31.109 15.992 1 84.31 238 PRO B CA 1
ATOM 7258 C C . PRO B 1 238 ? -14.461 -31.344 14.562 1 84.31 238 PRO B C 1
ATOM 7260 O O . PRO B 1 238 ? -15.016 -30.781 13.617 1 84.31 238 PRO B O 1
ATOM 7263 N N . TRP B 1 239 ? -13.555 -32.25 14.453 1 90.69 239 TRP B N 1
ATOM 7264 C CA . TRP B 1 239 ? -12.891 -32.375 13.156 1 90.69 239 TRP B CA 1
ATOM 7265 C C . TRP B 1 239 ? -13.492 -33.5 12.344 1 90.69 239 TRP B C 1
ATOM 7267 O O . TRP B 1 239 ? -14.188 -34.375 12.891 1 90.69 239 TRP B O 1
ATOM 7277 N N . HIS B 1 240 ? -13.25 -33.531 11.094 1 90.12 240 HIS B N 1
ATOM 7278 C CA . HIS B 1 240 ? -13.906 -34.406 10.133 1 90.12 240 HIS B CA 1
ATOM 7279 C C . HIS B 1 240 ? -13.461 -35.875 10.336 1 90.12 240 HIS B C 1
ATOM 7281 O O . HIS B 1 240 ? -14.273 -36.781 10.219 1 90.12 240 HIS B O 1
ATOM 7287 N N . THR B 1 241 ? -12.188 -36.094 10.562 1 91.69 241 THR B N 1
ATOM 7288 C CA . THR B 1 241 ? -11.672 -37.438 10.656 1 91.69 241 THR B CA 1
ATOM 7289 C C . THR B 1 241 ? -11.445 -37.844 12.109 1 91.69 241 THR B C 1
ATOM 7291 O O . THR B 1 241 ? -11.18 -37 12.961 1 91.69 241 THR B O 1
ATOM 7294 N N . ASP B 1 242 ? -11.438 -39.125 12.32 1 91.56 242 ASP B N 1
ATOM 7295 C CA . ASP B 1 242 ? -11.156 -39.656 13.648 1 91.56 242 ASP B CA 1
ATOM 7296 C C . ASP B 1 242 ? -9.703 -39.406 14.055 1 91.56 242 ASP B C 1
ATOM 7298 O O . ASP B 1 242 ? -9.414 -39.125 15.219 1 91.56 242 ASP B O 1
ATOM 7302 N N . ALA B 1 243 ? -8.93 -39.531 13.094 1 91.31 243 ALA B N 1
ATOM 7303 C CA . ALA B 1 243 ? -7.508 -39.344 13.359 1 91.31 243 ALA B CA 1
ATOM 7304 C C . ALA B 1 243 ? -7.234 -37.906 13.828 1 91.31 243 ALA B C 1
ATOM 7306 O O . ALA B 1 243 ? -6.465 -37.719 14.773 1 91.31 243 ALA B O 1
ATOM 7307 N N . ALA B 1 244 ? -7.812 -36.938 13.18 1 91.62 244 ALA B N 1
ATOM 7308 C CA . ALA B 1 244 ? -7.66 -35.531 13.594 1 91.62 244 ALA B CA 1
ATOM 7309 C C . ALA B 1 244 ? -8.211 -35.312 15 1 91.62 244 ALA B C 1
ATOM 7311 O O . ALA B 1 244 ? -7.617 -34.594 15.789 1 91.62 244 ALA B O 1
ATOM 7312 N N . ASN B 1 245 ? -9.281 -35.938 15.312 1 90.62 245 ASN B N 1
ATOM 7313 C CA . ASN B 1 245 ? -9.898 -35.812 16.625 1 90.62 245 ASN B CA 1
ATOM 7314 C C . ASN B 1 245 ? -9.047 -36.469 17.719 1 90.62 245 ASN B C 1
ATOM 7316 O O . ASN B 1 245 ? -8.984 -35.969 18.844 1 90.62 245 ASN B O 1
ATOM 7320 N N . GLU B 1 246 ? -8.492 -37.562 17.375 1 87.88 246 GLU B N 1
ATOM 7321 C CA . GLU B 1 246 ? -7.598 -38.219 18.328 1 87.88 246 GLU B CA 1
ATOM 7322 C C . GLU B 1 246 ? -6.402 -37.344 18.656 1 87.88 246 GLU B C 1
ATOM 7324 O O . GLU B 1 246 ? -6.062 -37.188 19.844 1 87.88 246 GLU B O 1
ATOM 7329 N N . GLN B 1 247 ? -5.801 -36.844 17.625 1 86.75 247 GLN B N 1
ATOM 7330 C CA . GLN B 1 247 ? -4.645 -35.969 17.844 1 86.75 247 GLN B CA 1
ATOM 7331 C C . GLN B 1 247 ? -5.047 -34.688 18.578 1 86.75 247 GLN B C 1
ATOM 7333 O O . GLN B 1 247 ? -4.277 -34.156 19.375 1 86.75 247 GLN B O 1
ATOM 7338 N N . TRP B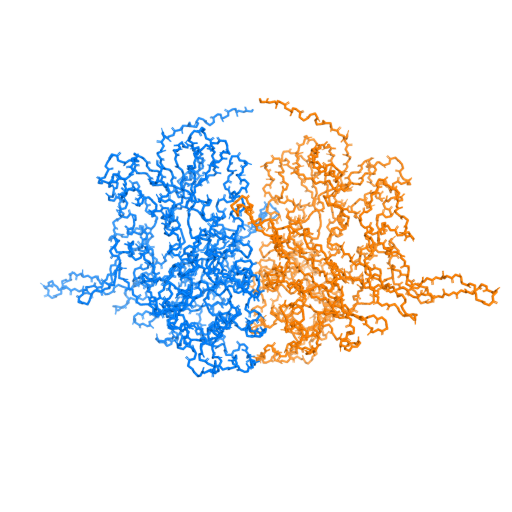 1 248 ? -6.184 -34.25 18.312 1 86.62 248 TRP B N 1
ATOM 7339 C CA . TRP B 1 248 ? -6.715 -33.094 18.984 1 86.62 248 TRP B CA 1
ATOM 7340 C C . TRP B 1 248 ? -6.887 -33.312 20.469 1 86.62 248 TRP B C 1
ATOM 7342 O O . TRP B 1 248 ? -6.555 -32.469 21.281 1 86.62 248 TRP B O 1
ATOM 7352 N N . ARG B 1 249 ? -7.43 -34.438 20.828 1 84.38 249 ARG B N 1
ATOM 7353 C CA . ARG B 1 249 ? -7.57 -34.812 22.234 1 84.38 249 ARG B CA 1
ATOM 7354 C C . ARG B 1 249 ? -6.211 -34.906 22.906 1 84.38 249 ARG B C 1
ATOM 7356 O O . ARG B 1 249 ? -6.062 -34.5 24.062 1 84.38 249 ARG B O 1
ATOM 7363 N N . ASN B 1 250 ? -5.293 -35.438 22.188 1 80.81 250 ASN B N 1
ATOM 7364 C CA . ASN B 1 250 ? -3.941 -35.5 22.719 1 80.81 250 ASN B CA 1
ATOM 7365 C C . ASN B 1 250 ? -3.363 -34.125 23.016 1 80.81 250 ASN B C 1
ATOM 7367 O O . ASN B 1 250 ? -2.652 -33.938 24 1 80.81 250 ASN B O 1
ATOM 7371 N N . LEU B 1 251 ? -3.658 -33.25 22.188 1 79.69 251 LEU B N 1
ATOM 7372 C CA . LEU B 1 251 ? -3.148 -31.891 22.312 1 79.69 251 LEU B CA 1
ATOM 7373 C C . LEU B 1 251 ? -3.789 -31.188 23.5 1 79.69 251 LEU B C 1
ATOM 7375 O O . LEU B 1 251 ? -3.139 -30.375 24.172 1 79.69 251 LEU B O 1
ATOM 7379 N N . HIS B 1 252 ? -5.051 -31.469 23.812 1 76.62 252 HIS B N 1
ATOM 7380 C CA . HIS B 1 252 ? -5.781 -30.719 24.828 1 76.62 252 HIS B CA 1
ATOM 7381 C C . HIS B 1 252 ? -5.777 -31.438 26.172 1 76.62 252 HIS B C 1
ATOM 7383 O O . HIS B 1 252 ? -5.941 -30.812 27.219 1 76.62 252 HIS B O 1
ATOM 7389 N N . ASP B 1 253 ? -6.141 -32.844 26.188 1 67.94 253 ASP B N 1
ATOM 7390 C CA . ASP B 1 253 ? -6.23 -33.594 27.422 1 67.94 253 ASP B CA 1
ATOM 7391 C C . ASP B 1 253 ? -4.914 -33.531 28.203 1 67.94 253 ASP B C 1
ATOM 7393 O O . ASP B 1 253 ? -4.91 -33.625 29.422 1 67.94 253 ASP B O 1
ATOM 7397 N N . ALA B 1 254 ? -3.91 -33.844 27.391 1 52.09 254 ALA B N 1
ATOM 7398 C CA . ALA B 1 254 ? -2.701 -34 28.203 1 52.09 254 ALA B CA 1
ATOM 7399 C C . ALA B 1 254 ? -2.439 -32.75 29.047 1 52.09 254 ALA B C 1
ATOM 7401 O O . ALA B 1 254 ? -2.521 -31.625 28.547 1 52.09 254 ALA B O 1
ATOM 7402 N N . ALA B 1 255 ? -2.732 -32.906 30.297 1 47.41 255 ALA B N 1
ATOM 7403 C CA . ALA B 1 255 ? -2.424 -31.906 31.297 1 47.41 255 ALA B CA 1
ATOM 7404 C C . ALA B 1 255 ? -1.429 -30.875 30.75 1 47.41 255 ALA B C 1
ATOM 7406 O O . ALA B 1 255 ? -1.671 -29.672 30.812 1 47.41 255 ALA B O 1
ATOM 7407 N N . PHE B 1 256 ? -0.044 -30.984 31.125 1 42.78 256 PHE B N 1
ATOM 7408 C CA . PHE B 1 256 ? 0.996 -29.969 31.047 1 42.78 256 PHE B CA 1
ATOM 7409 C C . PHE B 1 256 ? 1.356 -29.672 29.594 1 42.78 256 PHE B C 1
ATOM 7411 O O . PHE B 1 256 ? 2.025 -30.469 28.938 1 42.78 256 PHE B O 1
ATOM 7418 N N . PHE B 1 257 ? 0.461 -29.188 28.797 1 48.19 257 PHE B N 1
ATOM 7419 C CA . PHE B 1 257 ? 0.751 -28.641 27.469 1 48.19 257 PHE B CA 1
ATOM 7420 C C . PHE B 1 257 ? 2.223 -28.266 27.344 1 48.19 257 PHE B C 1
ATOM 7422 O O . PHE B 1 257 ? 2.686 -27.875 26.281 1 48.19 257 PHE B O 1
ATOM 7429 N N . TYR B 1 258 ? 2.76 -27.891 28.516 1 52.06 258 TYR B N 1
ATOM 7430 C CA . TYR B 1 258 ? 4.164 -27.5 28.547 1 52.06 258 TYR B CA 1
ATOM 7431 C C . TYR B 1 258 ? 5.066 -28.672 28.172 1 52.06 258 TYR B C 1
ATOM 7433 O O . TYR B 1 258 ? 6.25 -28.688 28.516 1 52.06 258 TYR B O 1
ATOM 7441 N N . ARG B 1 259 ? 4.41 -29.703 27.594 1 55.44 259 ARG B N 1
ATOM 7442 C CA . ARG B 1 259 ? 5.277 -30.875 27.391 1 55.44 259 ARG B CA 1
ATOM 7443 C C . ARG B 1 259 ? 6.199 -30.672 26.203 1 55.44 259 ARG B C 1
ATOM 7445 O O . ARG B 1 259 ? 5.879 -29.922 25.281 1 55.44 259 ARG B O 1
ATOM 7452 N N . HIS B 1 260 ? 7.422 -31.234 26.266 1 59.88 260 HIS B N 1
ATOM 7453 C CA . HIS B 1 260 ? 8.562 -31.297 25.359 1 59.88 260 HIS B CA 1
ATOM 7454 C C . HIS B 1 260 ? 8.141 -31.812 23.984 1 59.88 260 HIS B C 1
ATOM 7456 O O . HIS B 1 260 ? 8.812 -31.547 22.984 1 59.88 260 HIS B O 1
ATOM 7462 N N . TYR B 1 261 ? 6.711 -32.375 23.891 1 77.12 261 TYR B N 1
ATOM 7463 C CA . TYR B 1 261 ? 6.461 -33.031 22.609 1 77.12 261 TYR B CA 1
ATOM 7464 C C . TYR B 1 261 ? 5.273 -32.375 21.906 1 77.12 261 TYR B C 1
ATOM 7466 O O . TYR B 1 261 ? 4.676 -33 21.016 1 77.12 261 TYR B O 1
ATOM 7474 N N . TRP B 1 262 ? 4.84 -31.156 22.266 1 86 262 TRP B N 1
ATOM 7475 C CA . TRP B 1 262 ? 3.635 -30.547 21.703 1 86 262 TRP B CA 1
ATOM 7476 C C . TRP B 1 262 ? 3.791 -30.297 20.219 1 86 262 TRP B C 1
ATOM 7478 O O . TRP B 1 262 ? 2.816 -30.359 19.453 1 86 262 TRP B O 1
ATOM 7488 N N . LYS B 1 263 ? 4.926 -30.094 19.812 1 88.69 263 LYS B N 1
ATOM 7489 C CA . LYS B 1 263 ? 5.168 -29.766 18.406 1 88.69 263 LYS B CA 1
ATOM 7490 C C . LYS B 1 263 ? 4.828 -30.953 17.516 1 88.69 263 LYS B C 1
ATOM 7492 O O . LYS B 1 263 ? 4.168 -30.781 16.484 1 88.69 263 LYS B O 1
ATOM 7497 N N . GLY B 1 264 ? 5.262 -32.094 17.906 1 87.56 264 GLY B N 1
ATOM 7498 C CA . GLY B 1 264 ? 4.941 -33.281 17.156 1 87.56 264 GLY B CA 1
ATOM 7499 C C . GLY B 1 264 ? 3.455 -33.594 17.094 1 87.56 264 GLY B C 1
ATOM 7500 O O . GLY B 1 264 ? 2.934 -33.969 16.031 1 87.56 264 GLY B O 1
ATOM 7501 N N . GLU B 1 265 ? 2.816 -33.406 18.203 1 87.44 265 GLU B N 1
ATOM 7502 C CA . GLU B 1 265 ? 1.376 -33.625 18.266 1 87.44 265 GLU B CA 1
ATOM 7503 C C . GLU B 1 265 ? 0.615 -32.656 17.406 1 87.44 265 GLU B C 1
ATOM 7505 O O . GLU B 1 265 ? -0.345 -33 16.719 1 87.44 265 GLU B O 1
ATOM 7510 N N . LEU B 1 266 ? 1.04 -31.438 17.484 1 92.12 266 LEU B N 1
ATOM 7511 C CA . LEU B 1 266 ? 0.4 -30.406 16.672 1 92.12 266 LEU B CA 1
ATOM 7512 C C . LEU B 1 266 ? 0.571 -30.703 15.188 1 92.12 266 LEU B C 1
ATOM 7514 O O . LEU B 1 266 ? -0.38 -30.578 14.414 1 92.12 266 LEU B O 1
ATOM 7518 N N . LEU B 1 267 ? 1.763 -31.047 14.812 1 92.06 267 LEU B N 1
ATOM 7519 C CA . LEU B 1 267 ? 2.055 -31.328 13.414 1 92.06 267 LEU B CA 1
ATOM 7520 C C . LEU B 1 267 ? 1.243 -32.531 12.922 1 92.06 267 LEU B C 1
ATOM 7522 O O . LEU B 1 267 ? 0.758 -32.531 11.789 1 92.06 267 LEU B O 1
ATOM 7526 N N . GLU B 1 268 ? 1.096 -33.531 13.789 1 91.75 268 GLU B N 1
ATOM 7527 C CA . GLU B 1 268 ? 0.286 -34.688 13.422 1 91.75 268 GLU B CA 1
ATOM 7528 C C . GLU B 1 268 ? -1.181 -34.281 13.25 1 91.75 268 GLU B C 1
ATOM 7530 O O . GLU B 1 268 ? -1.855 -34.781 12.344 1 91.75 268 GLU B O 1
ATOM 7535 N N . TRP B 1 269 ? -1.606 -33.5 14.156 1 93.25 269 TRP B N 1
ATOM 7536 C CA . TRP B 1 269 ? -2.973 -33 14.023 1 93.25 269 TRP B CA 1
ATOM 7537 C C . TRP B 1 269 ? -3.16 -32.25 12.703 1 93.25 269 TRP B C 1
ATOM 7539 O O . TRP B 1 269 ? -4.121 -32.531 11.977 1 93.25 269 TRP B O 1
ATOM 7549 N N . ILE B 1 270 ? -2.248 -31.391 12.344 1 95 270 ILE B N 1
ATOM 7550 C CA . ILE B 1 270 ? -2.305 -30.609 11.117 1 95 270 ILE B CA 1
ATOM 7551 C C . ILE B 1 270 ? -2.322 -31.531 9.906 1 95 270 ILE B C 1
ATOM 7553 O O . ILE B 1 270 ? -3.072 -31.312 8.953 1 95 270 ILE B O 1
ATOM 7557 N N . HIS B 1 271 ? -1.631 -32.562 9.969 1 93.25 271 HIS B N 1
ATOM 7558 C CA . HIS B 1 271 ? -1.51 -33.5 8.859 1 93.25 271 HIS B CA 1
ATOM 7559 C C . HIS B 1 271 ? -2.828 -34.219 8.602 1 93.25 271 HIS B C 1
ATOM 7561 O O . HIS B 1 271 ? -3.064 -34.719 7.492 1 93.25 271 HIS B O 1
ATOM 7567 N N . ASN B 1 272 ? -3.646 -34.281 9.609 1 93.75 272 ASN B N 1
ATOM 7568 C CA . ASN B 1 272 ? -4.883 -35.031 9.484 1 93.75 272 ASN B CA 1
ATOM 7569 C C . ASN B 1 272 ? -6.07 -34.125 9.164 1 93.75 272 ASN B C 1
ATOM 7571 O O . ASN B 1 272 ? -7.195 -34.625 9 1 93.75 272 ASN B O 1
ATOM 7575 N N . LEU B 1 273 ? -5.855 -32.875 9.023 1 94.81 273 LEU B N 1
ATOM 7576 C CA . LEU B 1 273 ? -6.934 -31.969 8.68 1 94.81 273 LEU B CA 1
ATOM 7577 C C . LEU B 1 273 ? -7.332 -32.125 7.215 1 94.81 273 LEU B C 1
ATOM 7579 O O . LEU B 1 273 ? -6.496 -32.469 6.371 1 94.81 273 LEU B O 1
ATOM 7583 N N . THR B 1 274 ? -8.617 -31.891 6.941 1 94.31 274 THR B N 1
ATOM 7584 C CA . THR B 1 274 ? -9.156 -32.031 5.594 1 94.31 274 THR B CA 1
ATOM 7585 C C . THR B 1 274 ? -9.75 -30.688 5.117 1 94.31 274 THR B C 1
ATOM 7587 O O . THR B 1 274 ? -9.828 -29.734 5.883 1 94.31 274 THR B O 1
ATOM 7590 N N . ASP B 1 275 ? -10.172 -30.672 3.875 1 94.44 275 ASP B N 1
ATOM 7591 C CA . ASP B 1 275 ? -10.797 -29.469 3.314 1 94.44 275 ASP B CA 1
ATOM 7592 C C . ASP B 1 275 ? -12.086 -29.125 4.055 1 94.44 275 ASP B C 1
ATOM 7594 O O . ASP B 1 275 ? -12.43 -27.953 4.199 1 94.44 275 ASP B O 1
ATOM 7598 N N . GLU B 1 276 ? -12.789 -30.141 4.48 1 94.06 276 GLU B N 1
ATOM 7599 C CA . GLU B 1 276 ? -14 -29.906 5.262 1 94.06 276 GLU B CA 1
ATOM 7600 C C . GLU B 1 276 ? -13.688 -29.172 6.562 1 94.06 276 GLU B C 1
ATOM 7602 O O . GLU B 1 276 ? -14.461 -28.328 7.008 1 94.06 276 GLU B O 1
ATOM 7607 N N . ASP B 1 277 ? -12.555 -29.562 7.148 1 95.06 277 ASP B N 1
ATOM 7608 C CA . ASP B 1 277 ? -12.133 -28.891 8.375 1 95.06 277 ASP B CA 1
ATOM 7609 C C . ASP B 1 277 ? -11.828 -27.406 8.117 1 95.06 277 ASP B C 1
ATOM 7611 O O . ASP B 1 277 ? -12.156 -26.547 8.93 1 95.06 277 ASP B O 1
ATOM 7615 N N . PHE B 1 278 ? -11.195 -27.141 7.004 1 96.62 278 PHE B N 1
ATOM 7616 C CA . PHE B 1 278 ? -10.844 -25.766 6.672 1 96.62 278 PHE B CA 1
ATOM 7617 C C . PHE B 1 278 ? -12.102 -24.922 6.434 1 96.62 278 PHE B C 1
ATOM 7619 O O . PHE B 1 278 ? -12.141 -23.75 6.789 1 96.62 278 PHE B O 1
ATOM 7626 N N . VAL B 1 279 ? -13.117 -25.531 5.832 1 95.94 279 VAL B N 1
ATOM 7627 C CA . VAL B 1 279 ? -14.398 -24.859 5.648 1 95.94 279 VAL B CA 1
ATOM 7628 C C . VAL B 1 279 ? -15 -24.516 7.012 1 95.94 279 VAL B C 1
ATOM 7630 O O . VAL B 1 279 ? -15.531 -23.422 7.203 1 95.94 279 VAL B O 1
ATOM 7633 N N . ARG B 1 280 ? -14.844 -25.391 7.953 1 93.88 280 ARG B N 1
ATOM 7634 C CA . ARG B 1 280 ? -15.359 -25.172 9.297 1 93.88 280 ARG B CA 1
ATOM 7635 C C . ARG B 1 280 ? -14.617 -24.031 9.992 1 93.88 280 ARG B C 1
ATOM 7637 O O . ARG B 1 280 ? -15.242 -23.172 10.633 1 93.88 280 ARG B O 1
ATOM 7644 N N . ILE B 1 281 ? -13.336 -24.047 9.867 1 96.12 281 ILE B N 1
ATOM 7645 C CA . ILE B 1 281 ? -12.539 -22.969 10.461 1 96.12 281 ILE B CA 1
ATOM 7646 C C . ILE B 1 281 ? -12.93 -21.641 9.844 1 96.12 281 ILE B C 1
ATOM 7648 O O . ILE B 1 281 ? -13.164 -20.656 10.555 1 96.12 281 ILE B O 1
ATOM 7652 N N . ARG B 1 282 ? -13.094 -21.641 8.555 1 96.25 282 ARG B N 1
ATOM 7653 C CA . ARG B 1 282 ? -13.398 -20.438 7.777 1 96.25 282 ARG B CA 1
ATOM 7654 C C . ARG B 1 282 ? -14.734 -19.844 8.195 1 96.25 282 ARG B C 1
ATOM 7656 O O . ARG B 1 282 ? -14.844 -18.625 8.375 1 96.25 282 ARG B O 1
ATOM 7663 N N . GLN B 1 283 ? -15.68 -20.672 8.461 1 93.94 283 GLN B N 1
ATOM 7664 C CA . GLN B 1 283 ? -17.047 -20.203 8.586 1 93.94 283 GLN B CA 1
ATOM 7665 C C . GLN B 1 283 ? -17.453 -20.062 10.055 1 93.94 283 GLN B C 1
ATOM 7667 O O . GLN B 1 283 ? -18.281 -19.219 10.398 1 93.94 283 GLN B O 1
ATOM 7672 N N . HIS B 1 284 ? -16.766 -20.859 10.945 1 92.31 284 HIS B N 1
ATOM 7673 C CA . HIS B 1 284 ? -17.391 -20.984 12.25 1 92.31 284 HIS B CA 1
ATOM 7674 C C . HIS B 1 284 ? -16.406 -20.672 13.375 1 92.31 284 HIS B C 1
ATOM 7676 O O . HIS B 1 284 ? -16.828 -20.344 14.492 1 92.31 284 HIS B O 1
ATOM 7682 N N . ALA B 1 285 ? -15.18 -20.781 13.133 1 94.5 285 ALA B N 1
ATOM 7683 C CA . ALA B 1 285 ? -14.203 -20.625 14.203 1 94.5 285 ALA B CA 1
ATOM 7684 C C . ALA B 1 285 ? -14.289 -19.234 14.82 1 94.5 285 ALA B C 1
ATOM 7686 O O . ALA B 1 285 ? -14.461 -18.234 14.109 1 94.5 285 ALA B O 1
ATOM 7687 N N . ARG B 1 286 ? -14.234 -19.172 16.109 1 94 286 ARG B N 1
ATOM 7688 C CA . ARG B 1 286 ? -14.234 -17.922 16.859 1 94 286 ARG B CA 1
ATOM 7689 C C . ARG B 1 286 ? -12.992 -17.812 17.75 1 94 286 ARG B C 1
ATOM 7691 O O . ARG B 1 286 ? -12.422 -18.828 18.156 1 94 286 ARG B O 1
ATOM 7698 N N . PHE B 1 287 ? -12.531 -16.688 17.969 1 92.69 287 PHE B N 1
ATOM 7699 C CA . PHE B 1 287 ? -11.367 -16.375 18.781 1 92.69 287 PHE B CA 1
ATOM 7700 C C . PHE B 1 287 ? -11.672 -15.219 19.734 1 92.69 287 PHE B C 1
ATOM 7702 O O . PHE B 1 287 ? -11.891 -14.086 19.297 1 92.69 287 PHE B O 1
ATOM 7709 N N . ARG B 1 288 ? -11.703 -15.539 21.047 1 87.06 288 ARG B N 1
ATOM 7710 C CA . ARG B 1 288 ? -12.039 -14.586 22.109 1 87.06 288 ARG B CA 1
ATOM 7711 C C . ARG B 1 288 ? -13.367 -13.898 21.812 1 87.06 288 ARG B C 1
ATOM 7713 O O . ARG B 1 288 ? -13.453 -12.664 21.859 1 87.06 288 ARG B O 1
ATOM 7720 N N . GLY B 1 289 ? -14.281 -14.672 21.359 1 82.62 289 GLY B N 1
ATOM 7721 C CA . GLY B 1 289 ? -15.648 -14.211 21.172 1 82.62 289 GLY B CA 1
ATOM 7722 C C . GLY B 1 289 ? -15.898 -13.625 19.797 1 82.62 289 GLY B C 1
ATOM 7723 O O . GLY B 1 289 ? -17.047 -13.352 19.438 1 82.62 289 GLY B O 1
ATOM 7724 N N . GLU B 1 290 ? -14.875 -13.438 18.969 1 87.25 290 GLU B N 1
ATOM 7725 C CA . GLU B 1 290 ? -15.008 -12.867 17.641 1 87.25 290 GLU B CA 1
ATOM 7726 C C . GLU B 1 290 ? -14.812 -13.93 16.562 1 87.25 290 GLU B C 1
ATOM 7728 O O . GLU B 1 290 ? -13.938 -14.789 16.688 1 87.25 290 GLU B O 1
ATOM 7733 N N . PRO B 1 291 ? -15.703 -13.859 15.539 1 91.19 291 PRO B N 1
ATOM 7734 C CA . PRO B 1 291 ? -15.391 -14.758 14.43 1 91.19 291 PRO B CA 1
ATOM 7735 C C . PRO B 1 291 ? -13.992 -14.531 13.867 1 91.19 291 PRO B C 1
ATOM 7737 O O . PRO B 1 291 ? -13.578 -13.391 13.672 1 91.19 291 PRO B O 1
ATOM 7740 N N . LEU B 1 292 ? -13.375 -15.57 13.547 1 94.31 292 LEU B N 1
ATOM 7741 C CA . LEU B 1 292 ? -11.992 -15.469 13.078 1 94.31 292 LEU B CA 1
ATOM 7742 C C . LEU B 1 292 ? -11.93 -14.703 11.766 1 94.31 292 LEU B C 1
ATOM 7744 O O . LEU B 1 292 ? -10.953 -13.992 11.5 1 94.31 292 LEU B O 1
ATOM 7748 N N . TRP B 1 293 ? -12.93 -14.844 10.883 1 94.12 293 TRP B N 1
ATOM 7749 C CA . TRP B 1 293 ? -12.93 -14.18 9.586 1 94.12 293 TRP B CA 1
ATOM 7750 C C . TRP B 1 293 ? -13.055 -12.672 9.75 1 94.12 293 TRP B C 1
ATOM 7752 O O . TRP B 1 293 ? -12.766 -11.914 8.82 1 94.12 293 TRP B O 1
ATOM 7762 N N . ASN B 1 294 ? -13.445 -12.188 10.906 1 90.88 294 ASN B N 1
ATOM 7763 C CA . ASN B 1 294 ? -13.617 -10.758 11.164 1 90.88 294 ASN B CA 1
ATOM 7764 C C . ASN B 1 294 ? -12.305 -10.109 11.602 1 90.88 294 ASN B C 1
ATOM 7766 O O . ASN B 1 294 ? -12.188 -8.883 11.609 1 90.88 294 ASN B O 1
ATOM 7770 N N . LEU B 1 295 ? -11.344 -10.945 11.961 1 92.88 295 LEU B N 1
ATOM 7771 C CA . LEU B 1 295 ? -10.125 -10.445 12.586 1 92.88 295 LEU B CA 1
ATOM 7772 C C . LEU B 1 295 ? -8.961 -10.445 11.594 1 92.88 295 LEU B C 1
ATOM 7774 O O . LEU B 1 295 ? -8.961 -11.227 10.641 1 92.88 295 LEU B O 1
ATOM 7778 N N . GLY B 1 296 ? -8.031 -9.461 11.844 1 94.75 296 GLY B N 1
ATOM 7779 C CA . GLY B 1 296 ? -6.77 -9.523 11.133 1 94.75 296 GLY B CA 1
ATOM 7780 C C . GLY B 1 296 ? -5.797 -10.523 11.727 1 94.75 296 GLY B C 1
ATOM 7781 O O . GLY B 1 296 ? -5.734 -10.695 12.945 1 94.75 296 GLY B O 1
ATOM 7782 N N . PHE B 1 297 ? -5.102 -11.172 10.883 1 97.12 297 PHE B N 1
ATOM 7783 C CA . PHE B 1 297 ? -4.172 -12.211 11.32 1 97.12 297 PHE B CA 1
ATOM 7784 C C . PHE B 1 297 ? -3.113 -11.633 12.25 1 97.12 297 PHE B C 1
ATOM 7786 O O . PHE B 1 297 ? -2.719 -12.281 13.227 1 97.12 297 PHE B O 1
ATOM 7793 N N . TRP B 1 298 ? -2.576 -10.414 12 1 96.75 298 TRP B N 1
ATOM 7794 C CA . TRP B 1 298 ? -1.604 -9.742 12.859 1 96.75 298 TRP B CA 1
ATOM 7795 C C . TRP B 1 298 ? -2.18 -9.523 14.258 1 96.75 298 TRP B C 1
ATOM 7797 O O . TRP B 1 298 ? -1.483 -9.703 15.258 1 96.75 298 TRP B O 1
ATOM 7807 N N . ASN B 1 299 ? -3.426 -9.141 14.297 1 95.19 299 ASN B N 1
ATOM 7808 C CA . ASN B 1 299 ? -4.086 -8.906 15.578 1 95.19 299 ASN B CA 1
ATOM 7809 C C . ASN B 1 299 ? -4.199 -10.195 16.391 1 95.19 299 ASN B C 1
ATOM 7811 O O . ASN B 1 299 ? -3.951 -10.195 17.594 1 95.19 299 ASN B O 1
ATOM 7815 N N . VAL B 1 300 ? -4.492 -11.266 15.727 1 96.62 300 VAL B N 1
ATOM 7816 C CA . VAL B 1 300 ? -4.605 -12.555 16.406 1 96.62 300 VAL B CA 1
ATOM 7817 C C . VAL B 1 300 ? -3.229 -13 16.891 1 96.62 300 VAL B C 1
ATOM 7819 O O . VAL B 1 300 ? -3.09 -13.477 18.031 1 96.62 300 VAL B O 1
ATOM 7822 N N . LEU B 1 301 ? -2.207 -12.828 16.078 1 96.88 301 LEU B N 1
ATOM 7823 C CA . LEU B 1 301 ? -0.847 -13.172 16.484 1 96.88 301 LEU B CA 1
ATOM 7824 C C . LEU B 1 301 ? -0.432 -12.391 17.719 1 96.88 301 LEU B C 1
ATOM 7826 O O . LEU B 1 301 ? 0.217 -12.938 18.625 1 96.88 301 LEU B O 1
ATOM 7830 N N . SER B 1 302 ? -0.85 -11.148 17.781 1 95 302 SER B N 1
ATOM 7831 C CA . SER B 1 302 ? -0.432 -10.258 18.859 1 95 302 SER B CA 1
ATOM 7832 C C . SER B 1 302 ? -1.15 -10.594 20.156 1 95 302 SER B C 1
ATOM 7834 O O . SER B 1 302 ? -0.76 -10.125 21.234 1 95 302 SER B O 1
ATOM 7836 N N . GLU B 1 303 ? -2.168 -11.414 20.062 1 93.62 303 GLU B N 1
ATOM 7837 C CA . GLU B 1 303 ? -2.859 -11.875 21.266 1 93.62 303 GLU B CA 1
ATOM 7838 C C . GLU B 1 303 ? -2.146 -13.07 21.891 1 93.62 303 GLU B C 1
ATOM 7840 O O . GLU B 1 303 ? -2.314 -13.352 23.078 1 93.62 303 GLU B O 1
ATOM 7845 N N . VAL B 1 304 ? -1.319 -13.727 21.078 1 95.25 304 VAL B N 1
ATOM 7846 C CA . VAL B 1 304 ? -0.817 -15 21.578 1 95.25 304 VAL B CA 1
ATOM 7847 C C . VAL B 1 304 ? 0.708 -14.961 21.656 1 95.25 304 VAL B C 1
ATOM 7849 O O . VAL B 1 304 ? 1.324 -15.805 22.312 1 95.25 304 VAL B O 1
ATOM 7852 N N . LEU B 1 305 ? 1.325 -14.016 21.031 1 95.25 305 LEU B N 1
ATOM 7853 C CA . LEU B 1 305 ? 2.773 -13.844 21.078 1 95.25 305 LEU B CA 1
ATOM 7854 C C . LEU B 1 305 ? 3.139 -12.461 21.594 1 95.25 305 LEU B C 1
ATOM 7856 O O . LEU B 1 305 ? 2.332 -11.531 21.516 1 95.25 305 LEU B O 1
ATOM 7860 N N . SER B 1 306 ? 4.363 -12.398 22.109 1 92.88 306 SER B N 1
ATOM 7861 C CA . SER B 1 306 ? 4.887 -11.094 22.484 1 92.88 306 SER B CA 1
ATOM 7862 C C . SER B 1 306 ? 5.121 -10.211 21.266 1 92.88 306 SER B C 1
ATOM 7864 O O . SER B 1 306 ? 5.215 -10.719 20.141 1 92.88 306 SER B O 1
ATOM 7866 N N . HIS B 1 307 ? 5.191 -8.906 21.484 1 92.31 307 HIS B N 1
ATOM 7867 C CA . HIS B 1 307 ? 5.395 -7.949 20.406 1 92.31 307 HIS B CA 1
ATOM 7868 C C . HIS B 1 307 ? 6.652 -8.289 19.609 1 92.31 307 HIS B C 1
ATOM 7870 O O . HIS B 1 307 ? 6.617 -8.328 18.375 1 92.31 307 HIS B O 1
ATOM 7876 N N . TYR B 1 308 ? 7.746 -8.625 20.281 1 91.88 308 TYR B N 1
ATOM 7877 C CA . TYR B 1 308 ? 9.016 -8.836 19.594 1 91.88 308 TYR B CA 1
ATOM 7878 C C . TYR B 1 308 ? 9.016 -10.156 18.844 1 91.88 308 TYR B C 1
ATOM 7880 O O . TYR B 1 308 ? 9.648 -10.273 17.781 1 91.88 308 TYR B O 1
ATOM 7888 N N . ALA B 1 309 ? 8.289 -11.102 19.375 1 94.12 309 ALA B N 1
ATOM 7889 C CA . ALA B 1 309 ? 8.148 -12.352 18.625 1 94.12 309 ALA B CA 1
ATOM 7890 C C . ALA B 1 309 ? 7.406 -12.125 17.312 1 94.12 309 ALA B C 1
ATOM 7892 O O . ALA B 1 309 ? 7.793 -12.656 16.266 1 94.12 309 ALA B O 1
ATOM 7893 N N . VAL B 1 310 ? 6.371 -11.312 17.406 1 95 310 VAL B N 1
ATOM 7894 C CA . VAL B 1 310 ? 5.609 -11 16.203 1 95 310 VAL B CA 1
ATOM 7895 C C . VAL B 1 310 ? 6.48 -10.219 15.219 1 95 310 VAL B C 1
ATOM 7897 O O . VAL B 1 310 ? 6.465 -10.492 14.016 1 95 310 VAL B O 1
ATOM 7900 N N . VAL B 1 311 ? 7.242 -9.266 15.734 1 92.69 311 VAL B N 1
ATOM 7901 C CA . VAL B 1 311 ? 8.125 -8.469 14.891 1 92.69 311 VAL B CA 1
ATOM 7902 C C . VAL B 1 311 ? 9.156 -9.367 14.227 1 92.69 311 VAL B C 1
ATOM 7904 O O . VAL B 1 311 ? 9.469 -9.195 13.047 1 92.69 311 VAL B O 1
ATOM 7907 N N . LYS B 1 312 ? 9.672 -10.297 14.945 1 92.12 312 LYS B N 1
ATOM 7908 C CA . LYS B 1 312 ? 10.648 -11.227 14.398 1 92.12 312 LYS B CA 1
ATOM 7909 C C . LYS B 1 312 ? 10.062 -12.023 13.234 1 92.12 312 LYS B C 1
ATOM 7911 O O . LYS B 1 312 ? 10.711 -12.188 12.195 1 92.12 312 LYS B O 1
ATOM 7916 N N . ILE B 1 313 ? 8.836 -12.516 13.383 1 92.75 313 ILE B N 1
ATOM 7917 C CA . ILE B 1 313 ? 8.164 -13.234 12.305 1 92.75 313 ILE B CA 1
ATOM 7918 C C . ILE B 1 313 ? 7.922 -12.289 11.125 1 92.75 313 ILE B C 1
ATOM 7920 O O . ILE B 1 313 ? 8.219 -12.625 9.984 1 92.75 313 ILE B O 1
ATOM 7924 N N . ARG B 1 314 ? 7.422 -11.133 11.391 1 92.5 314 ARG B N 1
ATOM 7925 C CA . ARG B 1 314 ? 6.973 -10.18 10.375 1 92.5 314 ARG B CA 1
ATOM 7926 C C . ARG B 1 314 ? 8.141 -9.688 9.531 1 92.5 314 ARG B C 1
ATOM 7928 O O . ARG B 1 314 ? 8.023 -9.578 8.305 1 92.5 314 ARG B O 1
ATOM 7935 N N . ASP B 1 315 ? 9.227 -9.43 10.188 1 88.56 315 ASP B N 1
ATOM 7936 C CA . ASP B 1 315 ? 10.297 -8.727 9.484 1 88.56 315 ASP B CA 1
ATOM 7937 C C . ASP B 1 315 ? 11.367 -9.695 9.008 1 88.56 315 ASP B C 1
ATOM 7939 O O . ASP B 1 315 ? 12.07 -9.422 8.023 1 88.56 315 ASP B O 1
ATOM 7943 N N . TRP B 1 316 ? 11.461 -10.875 9.648 1 87.62 316 TRP B N 1
ATOM 7944 C CA . TRP B 1 316 ? 12.586 -11.734 9.305 1 87.62 316 TRP B CA 1
ATOM 7945 C C . TRP B 1 316 ? 12.109 -13.125 8.922 1 87.62 316 TRP B C 1
ATOM 7947 O O . TRP B 1 316 ? 12.914 -13.992 8.562 1 87.62 316 TRP B O 1
ATOM 7957 N N . GLY B 1 317 ? 10.836 -13.273 8.992 1 85.88 317 GLY B N 1
ATOM 7958 C CA . GLY B 1 317 ? 10.289 -14.531 8.516 1 85.88 317 GLY B CA 1
ATOM 7959 C C . GLY B 1 317 ? 10.328 -14.672 7 1 85.88 317 GLY B C 1
ATOM 7960 O O . GLY B 1 317 ? 10.203 -13.672 6.281 1 85.88 317 GLY B O 1
ATOM 7961 N N . SER B 1 318 ? 10.617 -15.875 6.633 1 77.62 318 SER B N 1
ATOM 7962 C CA . SER B 1 318 ? 10.625 -16.141 5.195 1 77.62 318 SER B CA 1
ATOM 7963 C C . SER B 1 318 ? 9.242 -16.578 4.707 1 77.62 318 SER B C 1
ATOM 7965 O O . SER B 1 318 ? 8.398 -17 5.508 1 77.62 318 SER B O 1
ATOM 7967 N N . TYR B 1 319 ? 9.055 -16.438 3.611 1 67.75 319 TYR B N 1
ATOM 7968 C CA . TYR B 1 319 ? 7.891 -16.938 2.891 1 67.75 319 TYR B CA 1
ATOM 7969 C C . TYR B 1 319 ? 6.625 -16.203 3.314 1 67.75 319 TYR B C 1
ATOM 7971 O O . TYR B 1 319 ? 6.484 -15.812 4.477 1 67.75 319 TYR B O 1
ATOM 7979 N N . TYR B 1 320 ? 5.527 -16.25 2.68 1 61.66 320 TYR B N 1
ATOM 7980 C CA . TYR B 1 320 ? 4.16 -15.758 2.559 1 61.66 320 TYR B CA 1
ATOM 7981 C C . TYR B 1 320 ? 3.541 -15.523 3.932 1 61.66 320 TYR B C 1
ATOM 7983 O O . TYR B 1 320 ? 2.41 -15.938 4.191 1 61.66 320 TYR B O 1
ATOM 7991 N N . HIS B 1 321 ? 4.285 -14.805 4.809 1 71.88 321 HIS B N 1
ATOM 7992 C CA . HIS B 1 321 ? 3.592 -14.594 6.074 1 71.88 321 HIS B CA 1
ATOM 7993 C C . HIS B 1 321 ? 2.664 -13.391 6.004 1 71.88 321 HIS B C 1
ATOM 7995 O O . HIS B 1 321 ? 1.547 -13.43 6.523 1 71.88 321 HIS B O 1
ATOM 8001 N N . PHE B 1 322 ? 2.941 -12.523 5.332 1 88.62 322 PHE B N 1
ATOM 8002 C CA . PHE B 1 322 ? 2.176 -11.32 5.039 1 88.62 322 PHE B CA 1
ATOM 8003 C C . PHE B 1 322 ? 1.526 -10.773 6.305 1 88.62 322 PHE B C 1
ATOM 8005 O O . PHE B 1 322 ? 0.383 -10.312 6.273 1 88.62 322 PHE B O 1
ATOM 8012 N N . VAL B 1 323 ? 2.281 -10.93 7.422 1 93.44 323 VAL B N 1
ATOM 8013 C CA . VAL B 1 323 ? 1.765 -10.422 8.688 1 93.44 323 VAL B CA 1
ATOM 8014 C C . VAL B 1 323 ? 1.522 -8.914 8.578 1 93.44 323 VAL B C 1
ATOM 8016 O O . VAL B 1 323 ? 0.511 -8.406 9.062 1 93.44 323 VAL B O 1
ATOM 8019 N N . HIS B 1 324 ? 2.381 -8.234 7.84 1 92.56 324 HIS B N 1
ATOM 8020 C CA . HIS B 1 324 ? 2.311 -6.785 7.715 1 92.56 324 HIS B CA 1
ATOM 8021 C C . HIS B 1 324 ? 1.088 -6.359 6.91 1 92.56 324 HIS B C 1
ATOM 8023 O O . HIS B 1 324 ? 0.611 -5.23 7.043 1 92.56 324 HIS B O 1
ATOM 8029 N N . GLU B 1 325 ? 0.556 -7.227 6.066 1 93.38 325 GLU B N 1
ATOM 8030 C CA . GLU B 1 325 ? -0.642 -6.922 5.289 1 93.38 325 GLU B CA 1
ATOM 8031 C C . GLU B 1 325 ? -1.907 -7.148 6.113 1 93.38 325 GLU B C 1
ATOM 8033 O O . GLU B 1 325 ? -2.986 -6.68 5.742 1 93.38 325 GLU B O 1
ATOM 8038 N N . ASN B 1 326 ? -1.819 -7.812 7.207 1 95.12 326 ASN B N 1
ATOM 8039 C CA . ASN B 1 326 ? -2.873 -8.086 8.18 1 95.12 326 ASN B CA 1
ATOM 8040 C C . ASN B 1 326 ? -4.133 -8.617 7.5 1 95.12 326 ASN B C 1
ATOM 8042 O O . ASN B 1 326 ? -5.219 -8.062 7.676 1 95.12 326 ASN B O 1
ATOM 8046 N N . LEU B 1 327 ? -3.984 -9.727 6.836 1 95.56 327 LEU B N 1
ATOM 8047 C CA . LEU B 1 327 ? -5.059 -10.352 6.078 1 95.56 327 LEU B CA 1
ATOM 8048 C C . LEU B 1 327 ? -6.043 -11.055 7.004 1 95.56 327 LEU B C 1
ATOM 8050 O O . LEU B 1 327 ? -5.863 -11.047 8.227 1 95.56 327 LEU B O 1
ATOM 8054 N N . ASN B 1 328 ? -7.152 -11.586 6.402 1 95.81 328 ASN B N 1
ATOM 8055 C CA . ASN B 1 328 ? -8.188 -12.328 7.121 1 95.81 328 ASN B CA 1
ATOM 8056 C C . ASN B 1 328 ? -7.594 -13.453 7.957 1 95.81 328 ASN B C 1
ATOM 8058 O O . ASN B 1 328 ? -6.941 -14.352 7.418 1 95.81 328 ASN B O 1
ATOM 8062 N N . ALA B 1 329 ? -7.879 -13.43 9.258 1 96.88 329 ALA B N 1
ATOM 8063 C CA . ALA B 1 329 ? -7.219 -14.359 10.172 1 96.88 329 ALA B CA 1
ATOM 8064 C C . ALA B 1 329 ? -7.598 -15.805 9.852 1 96.88 329 ALA B C 1
ATOM 8066 O O . ALA B 1 329 ? -6.738 -16.688 9.844 1 96.88 329 ALA B O 1
ATOM 8067 N N . ALA B 1 330 ? -8.852 -16.031 9.562 1 97.38 330 ALA B N 1
ATOM 8068 C CA . ALA B 1 330 ? -9.273 -17.406 9.25 1 97.38 330 ALA B CA 1
ATOM 8069 C C . ALA B 1 330 ? -8.547 -17.938 8.023 1 97.38 330 ALA B C 1
ATOM 8071 O O . ALA B 1 330 ? -8 -19.047 8.047 1 97.38 330 ALA B O 1
ATOM 8072 N N . GLU B 1 331 ? -8.523 -17.156 7.023 1 97.25 331 GLU B N 1
ATOM 8073 C CA . GLU B 1 331 ? -7.926 -17.578 5.758 1 97.25 331 GLU B CA 1
ATOM 8074 C C . GLU B 1 331 ? -6.422 -17.797 5.898 1 97.25 331 GLU B C 1
ATOM 8076 O O . GLU B 1 331 ? -5.867 -18.734 5.324 1 97.25 331 GLU B O 1
ATOM 8081 N N . TRP B 1 332 ? -5.777 -16.938 6.629 1 96.38 332 TRP B N 1
ATOM 8082 C CA . TRP B 1 332 ? -4.324 -17.031 6.703 1 96.38 332 TRP B CA 1
ATOM 8083 C C . TRP B 1 332 ? -3.898 -18.109 7.691 1 96.38 332 TRP B C 1
ATOM 8085 O O . TRP B 1 332 ? -2.812 -18.688 7.566 1 96.38 332 TRP B O 1
ATOM 8095 N N . ILE B 1 333 ? -4.719 -18.391 8.703 1 97.12 333 ILE B N 1
ATOM 8096 C CA . ILE B 1 333 ? -4.48 -19.562 9.539 1 97.12 333 ILE B CA 1
ATOM 8097 C C . ILE B 1 333 ? -4.602 -20.828 8.703 1 97.12 333 ILE B C 1
ATOM 8099 O O . ILE B 1 333 ? -3.752 -21.719 8.789 1 97.12 333 ILE B O 1
ATOM 8103 N N . ILE B 1 334 ? -5.641 -20.875 7.871 1 97.19 334 ILE B N 1
ATOM 8104 C CA . ILE B 1 334 ? -5.82 -22.016 6.977 1 97.19 334 ILE B CA 1
ATOM 8105 C C . ILE B 1 334 ? -4.617 -22.141 6.043 1 97.19 334 ILE B C 1
ATOM 8107 O O . ILE B 1 334 ? -4.121 -23.234 5.801 1 97.19 334 ILE B O 1
ATOM 8111 N N . PHE B 1 335 ? -4.152 -21.031 5.547 1 95.44 335 PHE B N 1
ATOM 8112 C CA . PHE B 1 335 ? -2.967 -21.016 4.695 1 95.44 335 PHE B CA 1
ATOM 8113 C C . PHE B 1 335 ? -1.797 -21.703 5.391 1 95.44 335 PHE B C 1
ATOM 8115 O O . PHE B 1 335 ? -1.128 -22.547 4.793 1 95.44 335 PHE B O 1
ATOM 8122 N N . TRP B 1 336 ? -1.537 -21.359 6.602 1 94.38 336 TRP B N 1
ATOM 8123 C CA . TRP B 1 336 ? -0.385 -21.875 7.328 1 94.38 336 TRP B CA 1
ATOM 8124 C C . TRP B 1 336 ? -0.575 -23.359 7.652 1 94.38 336 TRP B C 1
ATOM 8126 O O . TRP B 1 336 ? 0.381 -24.141 7.617 1 94.38 336 TRP B O 1
ATOM 8136 N N . LEU B 1 337 ? -1.781 -23.719 7.988 1 95.56 337 LEU B N 1
ATOM 8137 C CA . LEU B 1 337 ? -2.045 -25.125 8.234 1 95.56 337 LEU B CA 1
ATOM 8138 C C . LEU B 1 337 ? -1.742 -25.953 6.992 1 95.56 337 LEU B C 1
ATOM 8140 O O . LEU B 1 337 ? -1.101 -27.016 7.082 1 95.56 337 LEU B O 1
ATOM 8144 N N . ARG B 1 338 ? -2.102 -25.422 5.855 1 93.5 338 ARG B N 1
ATOM 8145 C CA . ARG B 1 338 ? -1.816 -26.109 4.598 1 93.5 338 ARG B CA 1
ATOM 8146 C C . ARG B 1 338 ? -0.32 -26.109 4.301 1 93.5 338 ARG B C 1
ATOM 8148 O O . ARG B 1 338 ? 0.227 -27.125 3.855 1 93.5 338 ARG B O 1
ATOM 8155 N N . ALA B 1 339 ? 0.295 -24.984 4.531 1 89.88 339 ALA B N 1
ATOM 8156 C CA . ALA B 1 339 ? 1.715 -24.844 4.223 1 89.88 339 ALA B CA 1
ATOM 8157 C C . ALA B 1 339 ? 2.562 -25.781 5.07 1 89.88 339 ALA B C 1
ATOM 8159 O O . ALA B 1 339 ? 3.525 -26.375 4.578 1 89.88 339 ALA B O 1
ATOM 8160 N N . ILE B 1 340 ? 2.229 -25.859 6.324 1 89.94 340 ILE B N 1
ATOM 8161 C CA . ILE B 1 340 ? 2.977 -26.719 7.246 1 89.94 340 ILE B CA 1
ATOM 8162 C C . ILE B 1 340 ? 2.812 -28.172 6.844 1 89.94 340 ILE B C 1
ATOM 8164 O O . ILE B 1 340 ? 3.77 -28.953 6.895 1 89.94 340 ILE B O 1
ATOM 8168 N N . ARG B 1 341 ? 1.72 -28.484 6.406 1 87.56 341 ARG B N 1
ATOM 8169 C CA . ARG B 1 341 ? 1.438 -29.844 5.977 1 87.56 341 ARG B CA 1
ATOM 8170 C C . ARG B 1 341 ? 2.246 -30.203 4.734 1 87.56 341 ARG B C 1
ATOM 8172 O O . ARG B 1 341 ? 2.756 -31.328 4.621 1 87.56 341 ARG B O 1
ATOM 8179 N N . SER B 1 342 ? 2.447 -29.266 3.859 1 82 342 SER B N 1
ATOM 8180 C CA . SER B 1 342 ? 2.938 -29.578 2.52 1 82 342 SER B CA 1
ATOM 8181 C C . SER B 1 342 ? 4.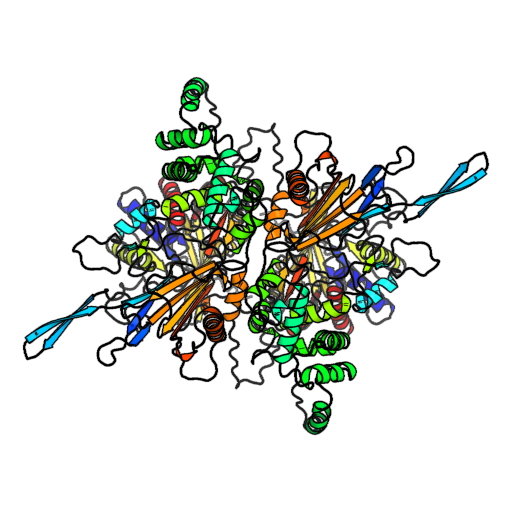426 -29.266 2.393 1 82 342 SER B C 1
ATOM 8183 O O . SER B 1 342 ? 5.035 -29.531 1.354 1 82 342 SER B O 1
ATOM 8185 N N . THR B 1 343 ? 5.059 -28.781 3.367 1 79.25 343 THR B N 1
ATOM 8186 C CA . THR B 1 343 ? 6.406 -28.234 3.244 1 79.25 343 THR B CA 1
ATOM 8187 C C . THR B 1 343 ? 7.395 -29.328 2.855 1 79.25 343 THR B C 1
ATOM 8189 O O . THR B 1 343 ? 8.383 -29.062 2.168 1 79.25 343 THR B O 1
ATOM 8192 N N . GLY B 1 344 ? 7.16 -30.531 3.078 1 80.19 344 GLY B N 1
ATOM 8193 C CA . GLY B 1 344 ? 8.125 -31.594 2.838 1 80.19 344 GLY B CA 1
ATOM 8194 C C . GLY B 1 344 ? 7.996 -32.219 1.461 1 80.19 344 GLY B C 1
ATOM 8195 O O . GLY B 1 344 ? 8.844 -33 1.047 1 80.19 344 GLY B O 1
ATOM 8196 N N . SER B 1 345 ? 7.047 -31.781 0.674 1 87.62 345 SER B N 1
ATOM 8197 C CA . SER B 1 345 ? 6.797 -32.469 -0.589 1 87.62 345 SER B CA 1
ATOM 8198 C C . SER B 1 345 ? 6.691 -31.484 -1.746 1 87.62 345 SER B C 1
ATOM 8200 O O . SER B 1 345 ? 5.988 -31.75 -2.727 1 87.62 345 SER B O 1
ATOM 8202 N N . LEU B 1 346 ? 7.367 -30.453 -1.66 1 92.12 346 LEU B N 1
ATOM 8203 C CA . LEU B 1 346 ? 7.309 -29.438 -2.703 1 92.12 346 LEU B CA 1
ATOM 8204 C C . LEU B 1 346 ? 8.031 -29.906 -3.963 1 92.12 346 LEU B C 1
ATOM 8206 O O . LEU B 1 346 ? 9.008 -30.656 -3.883 1 92.12 346 LEU B O 1
ATOM 8210 N N . ARG B 1 347 ? 7.492 -29.562 -5.074 1 95.44 347 ARG B N 1
ATOM 8211 C CA . ARG B 1 347 ? 8.062 -29.938 -6.363 1 95.44 347 ARG B CA 1
ATOM 8212 C C . ARG B 1 347 ? 8.172 -28.734 -7.293 1 95.44 347 ARG B C 1
ATOM 8214 O O . ARG B 1 347 ? 7.379 -27.797 -7.199 1 95.44 347 ARG B O 1
ATOM 8221 N N . GLY B 1 348 ? 9.203 -28.781 -8.078 1 95.81 348 GLY B N 1
ATOM 8222 C CA . GLY B 1 348 ? 9.273 -28 -9.289 1 95.81 348 GLY B CA 1
ATOM 8223 C C . GLY B 1 348 ? 9.078 -28.812 -10.555 1 95.81 348 GLY B C 1
ATOM 8224 O O . GLY B 1 348 ? 8.711 -29.984 -10.484 1 95.81 348 GLY B O 1
ATOM 8225 N N . ILE B 1 349 ? 9.203 -28.172 -11.648 1 96.81 349 ILE B N 1
ATOM 8226 C CA . ILE B 1 349 ? 9.195 -28.844 -12.945 1 96.81 349 ILE B CA 1
ATOM 8227 C C . ILE B 1 349 ? 10.531 -28.625 -13.648 1 96.81 349 ILE B C 1
ATOM 8229 O O . ILE B 1 349 ? 10.992 -27.484 -13.773 1 96.81 349 ILE B O 1
ATOM 8233 N N . ARG B 1 350 ? 11.117 -29.688 -14.141 1 94.62 350 ARG B N 1
ATOM 8234 C CA . ARG B 1 350 ? 12.453 -29.609 -14.727 1 94.62 350 ARG B CA 1
ATOM 8235 C C . ARG B 1 350 ? 12.508 -28.562 -15.828 1 94.62 350 ARG B C 1
ATOM 8237 O O . ARG B 1 350 ? 13.469 -27.797 -15.914 1 94.62 350 ARG B O 1
ATOM 8244 N N . GLY B 1 351 ? 11.523 -28.547 -16.672 1 94.5 351 GLY B N 1
ATOM 8245 C CA . GLY B 1 351 ? 11.484 -27.609 -17.781 1 94.5 351 GLY B CA 1
ATOM 8246 C C . GLY B 1 351 ? 10.938 -26.25 -17.375 1 94.5 351 GLY B C 1
ATOM 8247 O O . GLY B 1 351 ? 10.773 -25.375 -18.219 1 94.5 351 GLY B O 1
ATOM 8248 N N . GLY B 1 352 ? 10.609 -26.047 -16.125 1 95.38 352 GLY B N 1
ATOM 8249 C CA . GLY B 1 352 ? 10.008 -24.812 -15.656 1 95.38 352 GLY B CA 1
ATOM 8250 C C . GLY B 1 352 ? 8.5 -24.891 -15.539 1 95.38 352 GLY B C 1
ATOM 8251 O O . GLY B 1 352 ? 7.855 -25.688 -16.219 1 95.38 352 GLY B O 1
ATOM 8252 N N . MET B 1 353 ? 7.941 -24.031 -14.773 1 97.44 353 MET B N 1
ATOM 8253 C CA . MET B 1 353 ? 6.508 -24.031 -14.5 1 97.44 353 MET B CA 1
ATOM 8254 C C . MET B 1 353 ? 5.715 -23.688 -15.758 1 97.44 353 MET B C 1
ATOM 8256 O O . MET B 1 353 ? 4.551 -24.078 -15.891 1 97.44 353 MET B O 1
ATOM 8260 N N . SER B 1 354 ? 6.301 -23 -16.719 1 95.88 354 SER B N 1
ATOM 8261 C CA . SER B 1 354 ? 5.621 -22.641 -17.969 1 95.88 354 SER B CA 1
ATOM 8262 C C . SER B 1 354 ? 5.266 -23.875 -18.781 1 95.88 354 SER B C 1
ATOM 8264 O O . SER B 1 354 ? 4.449 -23.797 -19.703 1 95.88 354 SER B O 1
ATOM 8266 N N . ARG B 1 355 ? 5.891 -25.016 -18.438 1 95.94 355 ARG B N 1
ATOM 8267 C CA . ARG B 1 355 ? 5.562 -26.266 -19.109 1 95.94 355 ARG B CA 1
ATOM 8268 C C . ARG B 1 355 ? 4.074 -26.578 -19 1 95.94 355 ARG B C 1
ATOM 8270 O O . ARG B 1 355 ? 3.484 -27.156 -19.906 1 95.94 355 ARG B O 1
ATOM 8277 N N . ILE B 1 356 ? 3.51 -26.141 -17.906 1 98 356 ILE B N 1
ATOM 8278 C CA . ILE B 1 356 ? 2.084 -26.359 -17.703 1 98 356 ILE B CA 1
ATOM 8279 C C . ILE B 1 356 ? 1.287 -25.656 -18.797 1 98 356 ILE B C 1
ATOM 8281 O O . ILE B 1 356 ? 0.378 -26.25 -19.391 1 98 356 ILE B O 1
ATOM 8285 N N . ILE B 1 357 ? 1.672 -24.438 -19.109 1 96.94 357 ILE B N 1
ATOM 8286 C CA . ILE B 1 357 ? 0.972 -23.625 -20.109 1 96.94 357 ILE B CA 1
ATOM 8287 C C . ILE B 1 357 ? 1.242 -24.188 -21.5 1 96.94 357 ILE B C 1
ATOM 8289 O O . ILE B 1 357 ? 0.325 -24.297 -22.312 1 96.94 357 ILE B O 1
ATOM 8293 N N . TRP B 1 358 ? 2.543 -24.594 -21.75 1 93.75 358 TRP B N 1
ATOM 8294 C CA . TRP B 1 358 ? 2.918 -25.141 -23.047 1 93.75 358 TRP B CA 1
ATOM 8295 C C . TRP B 1 358 ? 2.092 -26.391 -23.375 1 93.75 358 TRP B C 1
ATOM 8297 O O . TRP B 1 358 ? 1.492 -26.469 -24.453 1 93.75 358 TRP B O 1
ATOM 8307 N N . ARG B 1 359 ? 2.031 -27.234 -22.453 1 95.5 359 ARG B N 1
ATOM 8308 C CA . ARG B 1 359 ? 1.331 -28.484 -22.656 1 95.5 359 ARG B CA 1
ATOM 8309 C C . ARG B 1 359 ? -0.175 -28.266 -22.766 1 95.5 359 ARG B C 1
ATOM 8311 O O . ARG B 1 359 ? -0.856 -28.953 -23.531 1 95.5 359 ARG B O 1
ATOM 8318 N N . LEU B 1 360 ? -0.648 -27.344 -21.984 1 96.06 360 LEU B N 1
ATOM 8319 C CA . LEU B 1 360 ? -2.074 -27.047 -22.031 1 96.06 360 LEU B CA 1
ATOM 8320 C C . LEU B 1 360 ? -2.465 -26.469 -23.391 1 96.06 360 LEU B C 1
ATOM 8322 O O . LEU B 1 360 ? -3.512 -26.812 -23.938 1 96.06 360 LEU B O 1
ATOM 8326 N N . LEU B 1 361 ? -1.671 -25.609 -23.922 1 94.19 361 LEU B N 1
ATOM 8327 C CA . LEU B 1 361 ? -1.923 -25.031 -25.25 1 94.19 361 LEU B CA 1
ATOM 8328 C C . LEU B 1 361 ? -1.892 -26.109 -26.328 1 94.19 361 LEU B C 1
ATOM 8330 O O . LEU B 1 361 ? -2.715 -26.109 -27.234 1 94.19 361 LEU B O 1
ATOM 8334 N N . GLU B 1 362 ? -0.977 -27.031 -26.219 1 92.31 362 GLU B N 1
ATOM 8335 C CA . GLU B 1 362 ? -0.911 -28.141 -27.172 1 92.31 362 GLU B CA 1
ATOM 8336 C C . GLU B 1 362 ? -2.174 -29 -27.094 1 92.31 362 GLU B C 1
ATOM 8338 O O . GLU B 1 362 ? -2.705 -29.422 -28.125 1 92.31 362 GLU B O 1
ATOM 8343 N N . LYS B 1 363 ? -2.578 -29.172 -25.906 1 94.19 363 LYS B N 1
ATOM 8344 C CA . LYS B 1 363 ? -3.793 -29.953 -25.719 1 94.19 363 LYS B CA 1
ATOM 8345 C C . LYS B 1 363 ? -5.004 -29.25 -26.312 1 94.19 363 LYS B C 1
ATOM 8347 O O . LYS B 1 363 ? -5.887 -29.891 -26.891 1 94.19 363 LYS B O 1
ATOM 8352 N N . LEU B 1 364 ? -5.102 -28 -26.125 1 94.5 364 LEU B N 1
ATOM 8353 C CA . LEU B 1 364 ? -6.211 -27.219 -26.656 1 94.5 364 LEU B CA 1
ATOM 8354 C C . LEU B 1 364 ? -6.184 -27.203 -28.188 1 94.5 364 LEU B C 1
ATOM 8356 O O . LEU B 1 364 ? -7.234 -27.266 -28.828 1 94.5 364 LEU B O 1
ATOM 8360 N N . HIS B 1 365 ? -5 -27.125 -28.719 1 91.88 365 HIS B N 1
ATOM 8361 C CA . HIS B 1 365 ? -4.871 -27.172 -30.172 1 91.88 365 HIS B CA 1
ATOM 8362 C C . HIS B 1 365 ? -5.344 -28.516 -30.719 1 91.88 365 HIS B C 1
ATOM 8364 O O . HIS B 1 365 ? -6.055 -28.562 -31.719 1 91.88 365 HIS B O 1
ATOM 8370 N N . LYS B 1 366 ? -4.918 -29.531 -30.094 1 91.62 366 LYS B N 1
ATOM 8371 C CA . LYS B 1 366 ? -5.332 -30.875 -30.5 1 91.62 366 LYS B CA 1
ATOM 8372 C C . LYS B 1 366 ? -6.848 -31.031 -30.391 1 91.62 366 LYS B C 1
ATOM 8374 O O . LYS B 1 366 ? -7.477 -31.625 -31.266 1 91.62 366 LYS B O 1
ATOM 8379 N N . ALA B 1 367 ? -7.379 -30.484 -29.359 1 91.75 367 ALA B N 1
ATOM 8380 C CA . ALA B 1 367 ? -8.82 -30.562 -29.156 1 91.75 367 ALA B CA 1
ATOM 8381 C C . ALA B 1 367 ? -9.57 -29.812 -30.25 1 91.75 367 ALA B C 1
ATOM 8383 O O . ALA B 1 367 ? -10.648 -30.234 -30.672 1 91.75 367 ALA B O 1
ATOM 8384 N N . ARG B 1 368 ? -9.055 -28.75 -30.641 1 88.56 368 ARG B N 1
ATOM 8385 C CA . ARG B 1 368 ? -9.648 -28 -31.734 1 88.56 368 ARG B CA 1
ATOM 8386 C C . ARG B 1 368 ? -9.672 -28.812 -33.031 1 88.56 368 ARG B C 1
ATOM 8388 O O . ARG B 1 368 ? -10.664 -28.797 -33.75 1 88.56 368 ARG B O 1
ATOM 8395 N N . GLU B 1 369 ? -8.641 -29.547 -33.281 1 87.81 369 GLU B N 1
ATOM 8396 C CA . GLU B 1 369 ? -8.539 -30.359 -34.469 1 87.81 369 GLU B CA 1
ATOM 8397 C C . GLU B 1 369 ? -9.477 -31.562 -34.406 1 87.81 369 GLU B C 1
ATOM 8399 O O . GLU B 1 369 ? -10.055 -31.969 -35.406 1 87.81 369 GLU B O 1
ATOM 8404 N N . GLU B 1 370 ? -9.609 -31.984 -33.25 1 90.12 370 GLU B N 1
ATOM 8405 C CA . GLU B 1 370 ? -10.375 -33.219 -33.062 1 90.12 370 GLU B CA 1
ATOM 8406 C C . GLU B 1 370 ? -11.875 -32.938 -33 1 90.12 370 GLU B C 1
ATOM 8408 O O . GLU B 1 370 ? -12.695 -33.844 -33.156 1 90.12 370 GLU B O 1
ATOM 8413 N N . ASN B 1 371 ? -12.203 -31.688 -32.719 1 87.94 371 ASN B N 1
ATOM 8414 C CA . ASN B 1 371 ? -13.609 -31.312 -32.594 1 87.94 371 ASN B CA 1
ATOM 8415 C C . ASN B 1 371 ? -13.969 -30.203 -33.594 1 87.94 371 ASN B C 1
ATOM 8417 O O . ASN B 1 371 ? -14.32 -29.094 -33.188 1 87.94 371 ASN B O 1
ATOM 8421 N N . PRO B 1 372 ? -14.172 -30.562 -34.812 1 84.81 372 PRO B N 1
ATOM 8422 C CA . PRO B 1 372 ? -14.414 -29.516 -35.844 1 84.81 372 PRO B CA 1
ATOM 8423 C C . PRO B 1 372 ? -15.781 -28.859 -35.688 1 84.81 372 PRO B C 1
ATOM 8425 O O . PRO B 1 372 ? -15.984 -27.734 -36.156 1 84.81 372 PRO B O 1
ATOM 8428 N N . SER B 1 373 ? -16.688 -29.5 -35 1 87.44 373 SER B N 1
ATOM 8429 C CA . SER B 1 373 ? -18.031 -28.938 -34.844 1 87.44 373 SER B CA 1
ATOM 8430 C C . SER B 1 373 ? -18.047 -27.844 -33.781 1 87.44 373 SER B C 1
ATOM 8432 O O . SER B 1 373 ? -18.969 -27.031 -33.75 1 87.44 373 SER B O 1
ATOM 8434 N N . LEU B 1 374 ? -17.125 -27.906 -32.938 1 90.56 374 LEU B N 1
ATOM 8435 C CA . LEU B 1 374 ? -16.984 -26.906 -31.906 1 90.56 374 LEU B CA 1
ATOM 8436 C C . LEU B 1 374 ? -16.031 -25.797 -32.344 1 90.56 374 LEU B C 1
ATOM 8438 O O . LEU B 1 374 ? -14.859 -26.047 -32.594 1 90.56 374 LEU B O 1
ATOM 8442 N N . CYS B 1 375 ? -16.516 -24.578 -32.469 1 91.5 375 CYS B N 1
ATOM 8443 C CA . CYS B 1 375 ? -15.672 -23.438 -32.812 1 91.5 375 CYS B CA 1
ATOM 8444 C C . CYS B 1 375 ? -14.875 -22.938 -31.625 1 91.5 375 CYS B C 1
ATOM 8446 O O . CYS B 1 375 ? -15.445 -22.375 -30.688 1 91.5 375 CYS B O 1
ATOM 8448 N N . ILE B 1 376 ? -13.633 -23.234 -31.656 1 92.62 376 ILE B N 1
ATOM 8449 C CA . ILE B 1 376 ? -12.758 -22.781 -30.594 1 92.62 376 ILE B CA 1
ATOM 8450 C C . ILE B 1 376 ? -11.797 -21.719 -31.125 1 92.62 376 ILE B C 1
ATOM 8452 O O . ILE B 1 376 ? -10.977 -22 -32 1 92.62 376 ILE B O 1
ATOM 8456 N N . GLN B 1 377 ? -11.891 -20.5 -30.641 1 92.81 377 GLN B N 1
ATOM 8457 C CA . GLN B 1 377 ? -10.984 -19.406 -31 1 92.81 377 GLN B CA 1
ATOM 8458 C C . GLN B 1 377 ? -10.234 -18.891 -29.781 1 92.81 377 GLN B C 1
ATOM 8460 O O . GLN B 1 377 ? -10.844 -18.625 -28.75 1 92.81 377 GLN B O 1
ATOM 8465 N N . ILE B 1 378 ? -8.969 -18.844 -29.875 1 94.56 378 ILE B N 1
ATOM 8466 C CA . ILE B 1 378 ? -8.102 -18.312 -28.844 1 94.56 378 ILE B CA 1
ATOM 8467 C C . ILE B 1 378 ? -7.242 -17.172 -29.406 1 94.56 378 ILE B C 1
ATOM 8469 O O . ILE B 1 378 ? -6.488 -17.375 -30.359 1 94.56 378 ILE B O 1
ATOM 8473 N N . GLN B 1 379 ? -7.395 -15.977 -28.828 1 92.81 379 GLN B N 1
ATOM 8474 C CA . GLN B 1 379 ? -6.75 -14.797 -29.391 1 92.81 379 GLN B CA 1
ATOM 8475 C C . GLN B 1 379 ? -5.918 -14.07 -28.328 1 92.81 379 GLN B C 1
ATOM 8477 O O . GLN B 1 379 ? -6.352 -13.914 -27.188 1 92.81 379 GLN B O 1
ATOM 8482 N N . LYS B 1 380 ? -4.75 -13.656 -28.703 1 92.81 380 LYS B N 1
ATOM 8483 C CA . LYS B 1 380 ? -3.91 -12.789 -27.875 1 92.81 380 LYS B CA 1
ATOM 8484 C C . LYS B 1 380 ? -4.004 -11.336 -28.328 1 92.81 380 LYS B C 1
ATOM 8486 O O . LYS B 1 380 ? -4.75 -11.016 -29.266 1 92.81 380 LYS B O 1
ATOM 8491 N N . ASN B 1 381 ? -3.32 -10.43 -27.625 1 92.25 381 ASN B N 1
ATOM 8492 C CA . ASN B 1 381 ? -3.287 -9.008 -27.922 1 92.25 381 ASN B CA 1
ATOM 8493 C C . ASN B 1 381 ? -4.695 -8.43 -28.047 1 92.25 381 ASN B C 1
ATOM 8495 O O . ASN B 1 381 ? -4.957 -7.586 -28.906 1 92.25 381 ASN B O 1
ATOM 8499 N N . THR B 1 382 ? -5.586 -8.984 -27.312 1 95 382 THR B N 1
ATOM 8500 C CA . THR B 1 382 ? -6.988 -8.586 -27.312 1 95 382 THR B CA 1
ATOM 8501 C C . THR B 1 382 ? -7.457 -8.234 -25.906 1 95 382 THR B C 1
ATOM 8503 O O . THR B 1 382 ? -7.707 -9.125 -25.094 1 95 382 THR B O 1
ATOM 8506 N N . LYS B 1 383 ? -7.605 -6.984 -25.625 1 96.19 383 LYS B N 1
ATOM 8507 C CA . LYS B 1 383 ? -7.945 -6.512 -24.281 1 96.19 383 LYS B CA 1
ATOM 8508 C C . LYS B 1 383 ? -9.43 -6.164 -24.188 1 96.19 383 LYS B C 1
ATOM 8510 O O . LYS B 1 383 ? -9.914 -5.277 -24.906 1 96.19 383 LYS B O 1
ATOM 8515 N N . VAL B 1 384 ? -10.117 -6.863 -23.359 1 97.75 384 VAL B N 1
ATOM 8516 C CA . VAL B 1 384 ? -11.523 -6.551 -23.109 1 97.75 384 VAL B CA 1
ATOM 8517 C C . VAL B 1 384 ? -11.633 -5.254 -22.312 1 97.75 384 VAL B C 1
ATOM 8519 O O . VAL B 1 384 ? -10.984 -5.102 -21.281 1 97.75 384 VAL B O 1
ATOM 8522 N N . THR B 1 385 ? -12.492 -4.352 -22.734 1 95.44 385 THR B N 1
ATOM 8523 C CA . THR B 1 385 ? -12.578 -3.027 -22.125 1 95.44 385 THR B CA 1
ATOM 8524 C C . THR B 1 385 ? -13.969 -2.775 -21.562 1 95.44 385 THR B C 1
ATOM 8526 O O . THR B 1 385 ? -14.156 -1.885 -20.734 1 95.44 385 THR B O 1
ATOM 8529 N N . ASP B 1 386 ? -14.922 -3.584 -22.078 1 95.56 386 ASP B N 1
ATOM 8530 C CA . ASP B 1 386 ? -16.281 -3.307 -21.641 1 95.56 386 ASP B CA 1
ATOM 8531 C C . ASP B 1 386 ? -17.141 -4.566 -21.688 1 95.56 386 ASP B C 1
ATOM 8533 O O . ASP B 1 386 ? -16.922 -5.438 -22.547 1 95.56 386 ASP B O 1
ATOM 8537 N N . ILE B 1 387 ? -18.062 -4.672 -20.781 1 95.56 387 ILE B N 1
ATOM 8538 C CA . ILE B 1 387 ? -19.062 -5.73 -20.703 1 95.56 387 ILE B CA 1
ATOM 8539 C C . ILE B 1 387 ? -20.438 -5.125 -20.406 1 95.56 387 ILE B C 1
ATOM 8541 O O . ILE B 1 387 ? -20.609 -4.422 -19.406 1 95.56 387 ILE B O 1
ATOM 8545 N N . GLN B 1 388 ? -21.438 -5.465 -21.281 1 92.38 388 GLN B N 1
ATOM 8546 C CA . GLN B 1 388 ? -22.766 -4.875 -21.125 1 92.38 388 GLN B CA 1
ATOM 8547 C C . GLN B 1 388 ? -23.859 -5.918 -21.328 1 92.38 388 GLN B C 1
ATOM 8549 O O . GLN B 1 388 ? -23.734 -6.789 -22.203 1 92.38 388 GLN B O 1
ATOM 8554 N N . SER B 1 389 ? -24.875 -5.738 -20.547 1 90.81 389 SER B N 1
ATOM 8555 C CA . SER B 1 389 ? -26.031 -6.613 -20.734 1 90.81 389 SER B CA 1
ATOM 8556 C C . SER B 1 389 ? -26.766 -6.289 -22.031 1 90.81 389 SER B C 1
ATOM 8558 O O . SER B 1 389 ? -26.891 -5.117 -22.406 1 90.81 389 SER B O 1
ATOM 8560 N N . ASP B 1 390 ? -27.141 -7.293 -22.75 1 88.75 390 ASP B N 1
ATOM 8561 C CA . ASP B 1 390 ? -27.938 -7.203 -23.969 1 88.75 390 ASP B CA 1
ATOM 8562 C C . ASP B 1 390 ? -29.047 -8.266 -23.969 1 88.75 390 ASP B C 1
ATOM 8564 O O . ASP B 1 390 ? -28.938 -9.266 -24.688 1 88.75 390 ASP B O 1
ATOM 8568 N N . GLY B 1 391 ? -30.125 -7.941 -23.25 1 85.25 391 GLY B N 1
ATOM 8569 C CA . GLY B 1 391 ? -31.156 -8.945 -23.094 1 85.25 391 GLY B CA 1
ATOM 8570 C C . GLY B 1 391 ? -30.688 -10.18 -22.344 1 85.25 391 GLY B C 1
ATOM 8571 O O . GLY B 1 391 ? -30.203 -10.078 -21.203 1 85.25 391 GLY B O 1
ATOM 8572 N N . ASP B 1 392 ? -30.766 -11.273 -23.094 1 87.12 392 ASP B N 1
ATOM 8573 C CA . ASP B 1 392 ? -30.328 -12.523 -22.484 1 87.12 392 ASP B CA 1
ATOM 8574 C C . ASP B 1 392 ? -28.859 -12.805 -22.797 1 87.12 392 ASP B C 1
ATOM 8576 O O . ASP B 1 392 ? -28.297 -13.797 -22.328 1 87.12 392 ASP B O 1
ATOM 8580 N N . ALA B 1 393 ? -28.281 -11.844 -23.484 1 92.31 393 ALA B N 1
ATOM 8581 C CA . ALA B 1 393 ? -26.875 -12 -23.859 1 92.31 393 ALA B CA 1
ATOM 8582 C C . ALA B 1 393 ? -26.016 -10.875 -23.281 1 92.31 393 ALA B C 1
ATOM 8584 O O . ALA B 1 393 ? -26.516 -10.047 -22.516 1 92.31 393 ALA B O 1
ATOM 8585 N N . ILE B 1 394 ? -24.734 -11.039 -23.5 1 94.06 394 ILE B N 1
ATOM 8586 C CA . ILE B 1 394 ? -23.781 -10.055 -23.016 1 94.06 394 ILE B CA 1
ATOM 8587 C C . ILE B 1 394 ? -22.953 -9.531 -24.188 1 94.06 394 ILE B C 1
ATOM 8589 O O . ILE B 1 394 ? -22.422 -10.312 -24.984 1 94.06 394 ILE B O 1
ATOM 8593 N N . ASN B 1 395 ? -22.859 -8.258 -24.297 1 94.94 395 ASN B N 1
ATOM 8594 C CA . ASN B 1 395 ? -21.938 -7.645 -25.25 1 94.94 395 ASN B CA 1
ATOM 8595 C C . ASN B 1 395 ? -20.547 -7.449 -24.641 1 94.94 395 ASN B C 1
ATOM 8597 O O . ASN B 1 395 ? -20.406 -6.84 -23.578 1 94.94 395 ASN B O 1
ATOM 8601 N N . VAL B 1 396 ? -19.578 -7.992 -25.312 1 96.81 396 VAL B N 1
ATOM 8602 C CA . VAL B 1 396 ? -18.188 -7.875 -24.875 1 96.81 396 VAL B CA 1
ATOM 8603 C C . VAL B 1 396 ? -17.406 -6.988 -25.828 1 96.81 396 VAL B C 1
ATOM 8605 O O . VAL B 1 396 ? -17.203 -7.352 -27 1 96.81 396 VAL B O 1
ATOM 8608 N N . GLY B 1 397 ? -17.016 -5.82 -25.344 1 96.19 397 GLY B N 1
ATOM 8609 C CA . GLY B 1 397 ? -16.172 -4.926 -26.141 1 96.19 397 GLY B CA 1
ATOM 8610 C C . GLY B 1 397 ? -14.695 -5.074 -25.828 1 96.19 397 GLY B C 1
ATOM 8611 O O . GLY B 1 397 ? -14.305 -5.219 -24.672 1 96.19 397 GLY B O 1
ATOM 8612 N N . PHE B 1 398 ? -13.891 -5.195 -26.875 1 95.94 398 PHE B N 1
ATOM 8613 C CA . PHE B 1 398 ? -12.461 -5.34 -26.656 1 95.94 398 PHE B CA 1
ATOM 8614 C C . PHE B 1 398 ? -11.672 -4.605 -27.734 1 95.94 398 PHE B C 1
ATOM 8616 O O . PHE B 1 398 ? -12.227 -4.238 -28.781 1 95.94 398 PHE B O 1
ATOM 8623 N N . THR B 1 399 ? -10.445 -4.324 -27.438 1 94.38 399 THR B N 1
ATOM 8624 C CA . THR B 1 399 ? -9.5 -3.695 -28.344 1 94.38 399 THR B CA 1
ATOM 8625 C C . THR B 1 399 ? -8.445 -4.695 -28.812 1 94.38 399 THR B C 1
ATOM 8627 O O . THR B 1 399 ? -7.871 -5.422 -28 1 94.38 399 THR B O 1
ATOM 8630 N N . VAL B 1 400 ? -8.234 -4.789 -30.109 1 92.75 400 VAL B N 1
ATOM 8631 C CA . VAL B 1 400 ? -7.215 -5.656 -30.703 1 92.75 400 VAL B CA 1
ATOM 8632 C C . VAL B 1 400 ? -6.012 -4.82 -31.125 1 92.75 400 VAL B C 1
ATOM 8634 O O . VAL B 1 400 ? -6.156 -3.848 -31.875 1 92.75 400 VAL B O 1
ATOM 8637 N N . THR B 1 401 ? -4.91 -5.156 -30.516 1 87.94 401 THR B N 1
ATOM 8638 C CA . THR B 1 401 ? -3.676 -4.469 -30.891 1 87.94 401 THR B CA 1
ATOM 8639 C C . THR B 1 401 ? -2.947 -5.223 -31.984 1 87.94 401 THR B C 1
ATOM 8641 O O . THR B 1 401 ? -2.678 -6.418 -31.859 1 87.94 401 THR B O 1
ATOM 8644 N N . ASN B 1 402 ? -2.77 -4.488 -33.125 1 79.25 402 ASN B N 1
ATOM 8645 C CA . ASN B 1 402 ? -1.974 -5.047 -34.188 1 79.25 402 ASN B CA 1
ATOM 8646 C C . ASN B 1 402 ? -0.521 -4.586 -34.125 1 79.25 402 ASN B C 1
ATOM 8648 O O . ASN B 1 402 ? -0.23 -3.4 -34.281 1 79.25 402 ASN B O 1
ATOM 8652 N N . GLU B 1 403 ? 0.344 -5.434 -33.75 1 67.69 403 GLU B N 1
ATOM 8653 C CA . GLU B 1 403 ? 1.752 -5.094 -33.594 1 67.69 403 GLU B CA 1
ATOM 8654 C C . GLU B 1 403 ? 2.355 -4.539 -34.875 1 67.69 403 GLU B C 1
ATOM 8656 O O . GLU B 1 403 ? 3.213 -3.656 -34.844 1 67.69 403 GLU B O 1
ATOM 8661 N N . GLU B 1 404 ? 1.927 -5.023 -36 1 59.16 404 GLU B N 1
ATOM 8662 C CA . GLU B 1 404 ? 2.49 -4.617 -37.312 1 59.16 404 GLU B CA 1
ATOM 8663 C C . GLU B 1 404 ? 2.1 -3.18 -37.625 1 59.16 404 GLU B C 1
ATOM 8665 O O . GLU B 1 404 ? 2.916 -2.418 -38.156 1 59.16 404 GLU B O 1
ATOM 8670 N N . TYR B 1 405 ? 0.907 -2.842 -37.219 1 57.97 405 TYR B N 1
ATOM 8671 C CA . TYR B 1 405 ? 0.418 -1.544 -37.656 1 57.97 405 TYR B CA 1
ATOM 8672 C C . TYR B 1 405 ? 0.305 -0.569 -36.5 1 57.97 405 TYR B C 1
ATOM 8674 O O . TYR B 1 405 ? -0.13 0.572 -36.656 1 57.97 405 TYR B O 1
ATOM 8682 N N . GLU B 1 406 ? 0.775 -0.957 -35.375 1 65.56 406 GLU B N 1
ATOM 8683 C CA . GLU B 1 406 ? 0.691 -0.136 -34.188 1 65.56 406 GLU B CA 1
ATOM 8684 C C . GLU B 1 406 ? -0.675 0.535 -34.062 1 65.56 406 GLU B C 1
ATOM 8686 O O . GLU B 1 406 ? -0.762 1.735 -33.812 1 65.56 406 GLU B O 1
ATOM 8691 N N . ASN B 1 407 ? -1.728 -0.221 -34.562 1 72.88 407 ASN B N 1
ATOM 8692 C CA . ASN B 1 407 ? -3.078 0.328 -34.5 1 72.88 407 ASN B CA 1
ATOM 8693 C C . ASN B 1 407 ? -3.977 -0.479 -33.562 1 72.88 407 ASN B C 1
ATOM 8695 O O . ASN B 1 407 ? -3.701 -1.648 -33.281 1 72.88 407 ASN B O 1
ATOM 8699 N N . LYS B 1 408 ? -4.863 0.265 -32.875 1 82.25 408 LYS B N 1
ATOM 8700 C CA . LYS B 1 408 ? -5.867 -0.344 -32 1 82.25 408 LYS B CA 1
ATOM 8701 C C . LYS B 1 408 ? -7.25 -0.291 -32.656 1 82.25 408 LYS B C 1
ATOM 8703 O O . LYS B 1 408 ? -7.668 0.755 -33.156 1 82.25 408 LYS B O 1
ATOM 8708 N N . GLU B 1 409 ? -7.801 -1.561 -32.844 1 87.12 409 GLU B N 1
ATOM 8709 C CA . GLU B 1 409 ? -9.156 -1.658 -33.375 1 87.12 409 GLU B CA 1
ATOM 8710 C C . GLU B 1 409 ? -10.141 -2.09 -32.312 1 87.12 409 GLU B C 1
ATOM 8712 O O . GLU B 1 409 ? -9.867 -3.01 -31.531 1 87.12 409 GLU B O 1
ATOM 8717 N N . GLU B 1 410 ? -11.211 -1.385 -32.25 1 91.12 410 GLU B N 1
ATOM 8718 C CA . GLU B 1 410 ? -12.258 -1.753 -31.312 1 91.12 410 GLU B CA 1
ATOM 8719 C C . GLU B 1 410 ? -13.25 -2.732 -31.938 1 91.12 410 GLU B C 1
ATOM 8721 O O . GLU B 1 410 ? -13.664 -2.555 -33.094 1 91.12 410 GLU B O 1
ATOM 8726 N N . GLN B 1 411 ? -13.492 -3.789 -31.266 1 92.62 411 GLN B N 1
ATOM 8727 C CA . GLN B 1 411 ? -14.438 -4.805 -31.719 1 92.62 411 GLN B CA 1
ATOM 8728 C C . GLN B 1 411 ? -15.445 -5.152 -30.641 1 92.62 411 GLN B C 1
ATOM 8730 O O . GLN B 1 411 ? -15.234 -4.844 -29.453 1 92.62 411 GLN B O 1
ATOM 8735 N N . LEU B 1 412 ? -16.594 -5.668 -31.078 1 94.5 412 LEU B N 1
ATOM 8736 C CA . LEU B 1 412 ? -17.688 -6.078 -30.203 1 94.5 412 LEU B CA 1
ATOM 8737 C C . LEU B 1 412 ? -18.188 -7.469 -30.562 1 94.5 412 LEU B C 1
ATOM 8739 O O . LEU B 1 412 ? -18.344 -7.789 -31.75 1 94.5 412 LEU B O 1
ATOM 8743 N N . VAL B 1 413 ? -18.406 -8.305 -29.547 1 95.69 413 VAL B N 1
ATOM 8744 C CA . VAL B 1 413 ? -18.984 -9.617 -29.781 1 95.69 413 VAL B CA 1
ATOM 8745 C C . VAL B 1 413 ? -20.141 -9.852 -28.797 1 95.69 413 VAL B C 1
ATOM 8747 O O . VAL B 1 413 ? -20.156 -9.281 -27.703 1 95.69 413 VAL B O 1
ATOM 8750 N N . ARG B 1 414 ? -21.078 -10.625 -29.266 1 95.38 414 ARG B N 1
ATOM 8751 C CA . ARG B 1 414 ? -22.188 -11.039 -28.422 1 95.38 414 ARG B CA 1
ATOM 8752 C C . ARG B 1 414 ? -21.984 -12.445 -27.891 1 95.38 414 ARG B C 1
ATOM 8754 O O . ARG B 1 414 ? -21.531 -13.336 -28.609 1 95.38 414 ARG B O 1
ATOM 8761 N N . ALA B 1 415 ? -22.234 -12.633 -26.562 1 96.31 415 ALA B N 1
ATOM 8762 C CA . ALA B 1 415 ? -22.031 -13.93 -25.922 1 96.31 415 ALA B CA 1
ATOM 8763 C C . ALA B 1 415 ? -23.219 -14.305 -25.047 1 96.31 415 ALA B C 1
ATOM 8765 O O . ALA B 1 415 ? -23.812 -13.438 -24.406 1 96.31 415 ALA B O 1
ATOM 8766 N N . LYS B 1 416 ? -23.5 -15.602 -25.031 1 94.94 416 LYS B N 1
ATOM 8767 C CA . LYS B 1 416 ? -24.531 -16.078 -24.109 1 94.94 416 LYS B CA 1
ATOM 8768 C C . LYS B 1 416 ? -24.016 -16.078 -22.672 1 94.94 416 LYS B C 1
ATOM 8770 O O . LYS B 1 416 ? -24.781 -15.836 -21.734 1 94.94 416 LYS B O 1
ATOM 8775 N N . ARG B 1 417 ? -22.766 -16.406 -22.531 1 95.81 417 ARG B N 1
ATOM 8776 C CA . ARG B 1 417 ? -22.109 -16.453 -21.234 1 95.81 417 ARG B CA 1
ATOM 8777 C C . ARG B 1 417 ? -20.688 -15.891 -21.312 1 95.81 417 ARG B C 1
ATOM 8779 O O . ARG B 1 417 ? -20 -16.078 -22.312 1 95.81 417 ARG B O 1
ATOM 8786 N N . VAL B 1 418 ? -20.297 -15.258 -20.203 1 97.88 418 VAL B N 1
ATOM 8787 C CA . VAL B 1 418 ? -18.938 -14.711 -20.156 1 97.88 418 VAL B CA 1
ATOM 8788 C C . VAL B 1 418 ? -18.25 -15.18 -18.875 1 97.88 418 VAL B C 1
ATOM 8790 O O . VAL B 1 418 ? -18.812 -15.07 -17.781 1 97.88 418 VAL B O 1
ATOM 8793 N N . ILE B 1 419 ? -17.062 -15.773 -19.016 1 98.69 419 ILE B N 1
ATOM 8794 C CA . ILE B 1 419 ? -16.203 -16.141 -17.891 1 98.69 419 ILE B CA 1
ATOM 8795 C C . ILE B 1 419 ? -15.023 -15.172 -17.812 1 98.69 419 ILE B C 1
ATOM 8797 O O . ILE B 1 419 ? -14.188 -15.141 -18.719 1 98.69 419 ILE B O 1
ATOM 8801 N N . LEU B 1 420 ? -14.992 -14.422 -16.781 1 98.75 420 LEU B N 1
ATOM 8802 C CA . LEU B 1 420 ? -13.875 -13.516 -16.547 1 98.75 420 LEU B CA 1
ATOM 8803 C C . LEU B 1 420 ? -12.82 -14.164 -15.648 1 98.75 420 LEU B C 1
ATOM 8805 O O . LEU B 1 420 ? -12.93 -14.109 -14.422 1 98.75 420 LEU B O 1
ATOM 8809 N N . ALA B 1 421 ? -11.82 -14.688 -16.25 1 98.75 421 ALA B N 1
ATOM 8810 C CA . ALA B 1 421 ? -10.688 -15.281 -15.531 1 98.75 421 ALA B CA 1
ATOM 8811 C C . ALA B 1 421 ? -9.578 -14.25 -15.312 1 98.75 421 ALA B C 1
ATOM 8813 O O . ALA B 1 421 ? -8.469 -14.414 -15.828 1 98.75 421 ALA B O 1
ATOM 8814 N N . LEU B 1 422 ? -9.906 -13.258 -14.516 1 98.06 422 LEU B N 1
ATOM 8815 C CA . LEU B 1 422 ? -9.062 -12.078 -14.32 1 98.06 422 LEU B CA 1
ATOM 8816 C C . LEU B 1 422 ? -8.836 -11.812 -12.836 1 98.06 422 LEU B C 1
ATOM 8818 O O . LEU B 1 422 ? -9.688 -12.133 -12.008 1 98.06 422 LEU B O 1
ATOM 8822 N N . PRO B 1 423 ? -7.625 -11.266 -12.555 1 96.75 423 PRO B N 1
ATOM 8823 C CA . PRO B 1 423 ? -7.453 -10.789 -11.18 1 96.75 423 PRO B CA 1
ATOM 8824 C C . PRO B 1 423 ? -8.188 -9.477 -10.922 1 96.75 423 PRO B C 1
ATOM 8826 O O . PRO B 1 423 ? -8.961 -9.016 -11.766 1 96.75 423 PRO B O 1
ATOM 8829 N N . LYS B 1 424 ? -8.031 -8.891 -9.805 1 96.12 424 LYS B N 1
ATOM 8830 C CA . LYS B 1 424 ? -8.812 -7.758 -9.32 1 96.12 424 LYS B CA 1
ATOM 8831 C C . LYS B 1 424 ? -8.609 -6.531 -10.203 1 96.12 424 LYS B C 1
ATOM 8833 O O . LYS B 1 424 ? -9.578 -5.93 -10.672 1 96.12 424 LYS B O 1
ATOM 8838 N N . ARG B 1 425 ? -7.41 -6.16 -10.5 1 93.75 425 ARG B N 1
ATOM 8839 C CA . ARG B 1 425 ? -7.109 -4.879 -11.133 1 93.75 425 ARG B CA 1
ATOM 8840 C C . ARG B 1 425 ? -7.711 -4.809 -12.531 1 93.75 425 ARG B C 1
ATOM 8842 O O . ARG B 1 425 ? -8.383 -3.836 -12.875 1 93.75 425 ARG B O 1
ATOM 8849 N N . PRO B 1 426 ? -7.492 -5.812 -13.359 1 95.06 426 PRO B N 1
ATOM 8850 C CA . PRO B 1 426 ? -8.133 -5.758 -14.672 1 95.06 426 PRO B CA 1
ATOM 8851 C C . PRO B 1 426 ? -9.656 -5.688 -14.586 1 95.06 426 PRO B C 1
ATOM 8853 O O . PRO B 1 426 ? -10.297 -5.043 -15.422 1 95.06 426 PRO B O 1
ATOM 8856 N N . LEU B 1 427 ? -10.242 -6.34 -13.641 1 96.62 427 LEU B N 1
ATOM 8857 C CA . LEU B 1 427 ? -11.688 -6.312 -13.469 1 96.62 427 LEU B CA 1
ATOM 8858 C C . LEU B 1 427 ? -12.172 -4.906 -13.133 1 96.62 427 LEU B C 1
ATOM 8860 O O . LEU B 1 427 ? -13.242 -4.488 -13.586 1 96.62 427 LEU B O 1
ATOM 8864 N N . GLU B 1 428 ? -11.359 -4.211 -12.336 1 91.56 428 GLU B N 1
ATOM 8865 C CA . GLU B 1 428 ? -11.711 -2.85 -11.945 1 91.56 428 GLU B CA 1
ATOM 8866 C C . GLU B 1 428 ? -11.617 -1.895 -13.133 1 91.56 428 GLU B C 1
ATOM 8868 O O . GLU B 1 428 ? -12.281 -0.855 -13.156 1 91.56 428 GLU B O 1
ATOM 8873 N N . GLU B 1 429 ? -10.852 -2.246 -14.109 1 90.25 429 GLU B N 1
ATOM 8874 C CA . GLU B 1 429 ? -10.609 -1.363 -15.242 1 90.25 429 GLU B CA 1
ATOM 8875 C C . GLU B 1 429 ? -11.68 -1.54 -16.312 1 90.25 429 GLU B C 1
ATOM 8877 O O . GLU B 1 429 ? -11.805 -0.709 -17.219 1 90.25 429 GLU B O 1
ATOM 8882 N N . ILE B 1 430 ? -12.398 -2.619 -16.234 1 94.5 430 ILE B N 1
ATOM 8883 C CA . ILE B 1 430 ? -13.508 -2.816 -17.156 1 94.5 430 ILE B CA 1
ATOM 8884 C C . ILE B 1 430 ? -14.594 -1.774 -16.891 1 94.5 430 ILE B C 1
ATOM 8886 O O . ILE B 1 430 ? -14.906 -1.472 -15.734 1 94.5 430 ILE B O 1
ATOM 8890 N N . SER B 1 431 ? -15.242 -1.197 -17.859 1 90.5 431 SER B N 1
ATOM 8891 C CA . SER B 1 431 ? -16.219 -0.113 -17.719 1 90.5 431 SER B CA 1
ATOM 8892 C C . SER B 1 431 ? -17.562 -0.63 -17.219 1 90.5 431 SER B C 1
ATOM 8894 O O . SER B 1 431 ? -18.297 0.098 -16.547 1 90.5 431 SER B O 1
ATOM 8896 N N . TRP B 1 432 ? -17.906 -1.862 -17.531 1 91.62 432 TRP B N 1
ATOM 8897 C CA . TRP B 1 432 ? -19.156 -2.502 -17.094 1 91.62 432 TRP B CA 1
ATOM 8898 C C . TRP B 1 432 ? -20.359 -1.688 -17.531 1 91.62 432 TRP B C 1
ATOM 8900 O O . TRP B 1 432 ? -21.297 -1.479 -16.75 1 91.62 432 TRP B O 1
ATOM 8910 N N . GLY B 1 433 ? -20.297 -1.073 -18.656 1 82.75 433 GLY B N 1
ATOM 8911 C CA . GLY B 1 433 ? -21.391 -0.264 -19.172 1 82.75 433 GLY B CA 1
ATOM 8912 C C . GLY B 1 433 ? -21.562 1.042 -18.422 1 82.75 433 GLY B C 1
ATOM 8913 O O . GLY B 1 433 ? -22.625 1.664 -18.484 1 82.75 433 GLY B O 1
ATOM 8914 N N . GLY B 1 434 ? -20.625 1.361 -17.625 1 74 434 GLY B N 1
ATOM 8915 C CA . GLY B 1 434 ? -20.625 2.611 -16.875 1 74 434 GLY B CA 1
ATOM 8916 C C . GLY B 1 434 ? -21.156 2.461 -15.461 1 74 434 GLY B C 1
ATOM 8917 O O . GLY B 1 434 ? -21 3.367 -14.641 1 74 434 GLY B O 1
ATOM 8918 N N . ASN B 1 435 ? -21.812 1.37 -15.188 1 74.62 435 ASN B N 1
ATOM 8919 C CA . ASN B 1 435 ? -22.391 1.164 -13.859 1 74.62 435 ASN B CA 1
ATOM 8920 C C . ASN B 1 435 ? -22.172 -0.263 -13.367 1 74.62 435 ASN B C 1
ATOM 8922 O O . ASN B 1 435 ? -23.078 -1.091 -13.43 1 74.62 435 ASN B O 1
ATOM 8926 N N . PRO B 1 436 ? -21.094 -0.518 -12.773 1 79.56 436 PRO B N 1
ATOM 8927 C CA . PRO B 1 436 ? -20.922 -1.883 -12.266 1 79.56 436 PRO B CA 1
ATOM 8928 C C . PRO B 1 436 ? -21.922 -2.219 -11.156 1 79.56 436 PRO B C 1
ATOM 8930 O O . PRO B 1 436 ? -22.312 -1.341 -10.383 1 79.56 436 PRO B O 1
ATOM 8933 N N . PRO B 1 437 ? -22.375 -3.484 -11.188 1 81.62 437 PRO B N 1
ATOM 8934 C CA . PRO B 1 437 ? -23.234 -3.877 -10.07 1 81.62 437 PRO B CA 1
ATOM 8935 C C . PRO B 1 437 ? -22.594 -3.57 -8.711 1 81.62 437 PRO B C 1
ATOM 8937 O O . PRO B 1 437 ? -21.391 -3.746 -8.531 1 81.62 437 PRO B O 1
ATOM 8940 N N . VAL B 1 438 ? -23.375 -3.08 -7.863 1 78.94 438 VAL B N 1
ATOM 8941 C CA . VAL B 1 438 ? -22.906 -2.621 -6.555 1 78.94 438 VAL B CA 1
ATOM 8942 C C . VAL B 1 438 ? -22.203 -3.762 -5.824 1 78.94 438 VAL B C 1
ATOM 8944 O O . VAL B 1 438 ? -21.141 -3.562 -5.23 1 78.94 438 VAL B O 1
ATOM 8947 N N . TYR B 1 439 ? -22.766 -4.945 -5.988 1 85.19 439 TYR B N 1
ATOM 8948 C CA . TYR B 1 439 ? -22.203 -6.066 -5.246 1 85.19 439 TYR B CA 1
ATOM 8949 C C . TYR B 1 439 ? -20.891 -6.52 -5.859 1 85.19 439 TYR B C 1
ATOM 8951 O O . TYR B 1 439 ? -20.047 -7.105 -5.176 1 85.19 439 TYR B O 1
ATOM 8959 N N . LEU B 1 440 ? -20.781 -6.27 -7.133 1 90.75 440 LEU B N 1
ATOM 8960 C CA . LEU B 1 440 ? -19.516 -6.613 -7.777 1 90.75 440 LEU B CA 1
ATOM 8961 C C . LEU B 1 440 ? -18.375 -5.797 -7.195 1 90.75 440 LEU B C 1
ATOM 8963 O O . LEU B 1 440 ? -17.297 -6.336 -6.898 1 90.75 440 LEU B O 1
ATOM 8967 N N . LYS B 1 441 ? -18.625 -4.555 -7 1 87.62 441 LYS B N 1
ATOM 8968 C CA . LYS B 1 441 ? -17.609 -3.682 -6.434 1 87.62 441 LYS B CA 1
ATOM 8969 C C . LYS B 1 441 ? -17.219 -4.137 -5.031 1 87.62 441 LYS B C 1
ATOM 8971 O O . LYS B 1 441 ? -16.031 -4.141 -4.684 1 87.62 441 LYS B O 1
ATOM 8976 N N . LYS B 1 442 ? -18.172 -4.508 -4.281 1 87.38 442 LYS B N 1
ATOM 8977 C CA . LYS B 1 442 ? -17.922 -4.996 -2.93 1 87.38 442 LYS B CA 1
ATOM 8978 C C . LYS B 1 442 ? -17.109 -6.281 -2.957 1 87.38 442 LYS B C 1
ATOM 8980 O O . LYS B 1 442 ? -16.172 -6.449 -2.162 1 87.38 442 LYS B O 1
ATOM 8985 N N . ALA B 1 443 ? -17.469 -7.094 -3.877 1 92.75 443 ALA B N 1
ATOM 8986 C CA . ALA B 1 443 ? -16.781 -8.375 -3.982 1 92.75 443 ALA B CA 1
ATOM 8987 C C . ALA B 1 443 ? -15.32 -8.18 -4.41 1 92.75 443 ALA B C 1
ATOM 8989 O O . ALA B 1 443 ? -14.422 -8.836 -3.885 1 92.75 443 ALA B O 1
ATOM 8990 N N . LEU B 1 444 ? -15.117 -7.258 -5.328 1 93.25 444 LEU B N 1
ATOM 8991 C CA . LEU B 1 444 ? -13.758 -7 -5.789 1 93.25 444 LEU B CA 1
ATOM 8992 C C . LEU B 1 444 ? -12.922 -6.359 -4.688 1 93.25 444 LEU B C 1
ATOM 8994 O O . LEU B 1 444 ? -11.734 -6.668 -4.539 1 93.25 444 LEU B O 1
ATOM 8998 N N . ASN B 1 445 ? -13.508 -5.574 -3.891 1 89.62 445 ASN B N 1
ATOM 8999 C CA . ASN B 1 445 ? -12.812 -4.836 -2.844 1 89.62 445 ASN B CA 1
ATOM 9000 C C . ASN B 1 445 ? -12.586 -5.699 -1.605 1 89.62 445 ASN B C 1
ATOM 9002 O O . ASN B 1 445 ? -11.93 -5.27 -0.654 1 89.62 445 ASN B O 1
ATOM 9006 N N . ALA B 1 446 ? -13.086 -6.875 -1.651 1 93.19 446 ALA B N 1
ATOM 9007 C CA . ALA B 1 446 ? -12.977 -7.777 -0.505 1 93.19 446 ALA B CA 1
ATOM 9008 C C . ALA B 1 446 ? -11.594 -8.414 -0.439 1 93.19 446 ALA B C 1
ATOM 9010 O O . ALA B 1 446 ? -11.219 -9 0.581 1 93.19 446 ALA B O 1
ATOM 9011 N N . VAL B 1 447 ? -10.797 -8.211 -1.481 1 94.88 447 VAL B N 1
ATOM 9012 C CA . VAL B 1 447 ? -9.477 -8.836 -1.502 1 94.88 447 VAL B CA 1
ATOM 9013 C C . VAL B 1 447 ? -8.398 -7.758 -1.611 1 94.88 447 VAL B C 1
ATOM 9015 O O . VAL B 1 447 ? -8.609 -6.73 -2.256 1 94.88 447 VAL B O 1
ATOM 9018 N N . ALA B 1 448 ? -7.309 -8.039 -0.931 1 93 448 ALA B N 1
ATOM 9019 C CA . ALA B 1 448 ? -6.121 -7.195 -1.05 1 93 448 ALA B CA 1
ATOM 9020 C C . ALA B 1 448 ? -5.211 -7.68 -2.174 1 93 448 ALA B C 1
ATOM 9022 O O . ALA B 1 448 ? -5.113 -8.883 -2.426 1 93 448 ALA B O 1
ATOM 9023 N N . CYS B 1 449 ? -4.602 -6.73 -2.867 1 93.69 449 CYS B N 1
ATOM 9024 C CA . CYS B 1 449 ? -3.562 -7.035 -3.846 1 93.69 449 CYS B CA 1
ATOM 9025 C C . CYS B 1 449 ? -2.195 -7.125 -3.18 1 93.69 449 CYS B C 1
ATOM 9027 O O . CYS B 1 449 ? -1.779 -6.203 -2.477 1 93.69 449 CYS B O 1
ATOM 9029 N N . LEU B 1 450 ? -1.554 -8.211 -3.361 1 94.31 450 LEU B N 1
ATOM 9030 C CA . LEU B 1 450 ? -0.234 -8.422 -2.775 1 94.31 450 LEU B CA 1
ATOM 9031 C C . LEU B 1 450 ? 0.851 -8.367 -3.844 1 94.31 450 LEU B C 1
ATOM 9033 O O . LEU B 1 450 ? 1.061 -9.336 -4.574 1 94.31 450 LEU B O 1
ATOM 9037 N N . PRO B 1 451 ? 1.522 -7.246 -3.896 1 91.62 451 PRO B N 1
ATOM 9038 C CA . PRO B 1 451 ? 2.613 -7.176 -4.871 1 91.62 451 PRO B CA 1
ATOM 9039 C C . PRO B 1 451 ? 3.85 -7.953 -4.434 1 91.62 451 PRO B C 1
ATOM 9041 O O . PRO B 1 451 ? 4.23 -7.906 -3.26 1 91.62 451 PRO B O 1
ATOM 9044 N N . LEU B 1 452 ? 4.395 -8.719 -5.301 1 92.56 452 LEU B N 1
ATOM 9045 C CA . LEU B 1 452 ? 5.648 -9.43 -5.09 1 92.56 452 LEU B CA 1
ATOM 9046 C C . LEU B 1 452 ? 6.602 -9.203 -6.258 1 92.56 452 LEU B C 1
ATOM 9048 O O . LEU B 1 452 ? 6.164 -8.922 -7.379 1 92.56 452 LEU B O 1
ATOM 9052 N N . LEU B 1 453 ? 7.844 -9.234 -5.949 1 90.88 453 LEU B N 1
ATOM 9053 C CA . LEU B 1 453 ? 8.875 -8.984 -6.945 1 90.88 453 LEU B CA 1
ATOM 9054 C C . LEU B 1 453 ? 9.977 -10.031 -6.871 1 90.88 453 LEU B C 1
ATOM 9056 O O . LEU B 1 453 ? 10.398 -10.414 -5.777 1 90.88 453 LEU B O 1
ATOM 9060 N N . LYS B 1 454 ? 10.391 -10.484 -8.008 1 92 454 LYS B N 1
ATOM 9061 C CA . LYS B 1 454 ? 11.547 -11.375 -8.102 1 92 454 LYS B CA 1
ATOM 9062 C C . LYS B 1 454 ? 12.641 -10.758 -8.969 1 92 454 LYS B C 1
ATOM 9064 O O . LYS B 1 454 ? 12.352 -10.117 -9.984 1 92 454 LYS B O 1
ATOM 9069 N N . CYS B 1 455 ? 13.812 -10.938 -8.539 1 90.25 455 CYS B N 1
ATOM 9070 C CA . CYS B 1 455 ? 15.008 -10.57 -9.297 1 90.25 455 CYS B CA 1
ATOM 9071 C C . CYS B 1 455 ? 15.953 -11.75 -9.414 1 90.25 455 CYS B C 1
ATOM 9073 O O . CYS B 1 455 ? 16.188 -12.469 -8.445 1 90.25 455 CYS B O 1
ATOM 9075 N N . PHE B 1 456 ? 16.484 -11.961 -10.594 1 90.94 456 PHE B N 1
ATOM 9076 C CA . PHE B 1 456 ? 17.422 -13.047 -10.844 1 90.94 456 PHE B CA 1
ATOM 9077 C C . PHE B 1 456 ? 18.766 -12.508 -11.336 1 90.94 456 PHE B C 1
ATOM 9079 O O . PHE B 1 456 ? 18.797 -11.562 -12.125 1 90.94 456 PHE B O 1
ATOM 9086 N N . PHE B 1 457 ? 19.812 -13.094 -10.859 1 88.62 457 PHE B N 1
ATOM 9087 C CA . PHE B 1 457 ? 21.172 -12.781 -11.289 1 88.62 457 PHE B CA 1
ATOM 9088 C C . PHE B 1 457 ? 21.906 -14.047 -11.719 1 88.62 457 PHE B C 1
ATOM 9090 O O . PHE B 1 457 ? 21.953 -15.023 -10.977 1 88.62 457 PHE B O 1
ATOM 9097 N N . VAL B 1 458 ? 22.422 -14 -12.93 1 88.06 458 VAL B N 1
ATOM 9098 C CA . VAL B 1 458 ? 23.281 -15.078 -13.406 1 88.06 458 VAL B CA 1
ATOM 9099 C C . VAL B 1 458 ? 24.75 -14.641 -13.312 1 88.06 458 VAL B C 1
ATOM 9101 O O . VAL B 1 458 ? 25.125 -13.602 -13.852 1 88.06 458 VAL B O 1
ATOM 9104 N N . ILE B 1 459 ? 25.5 -15.453 -12.672 1 87.06 459 ILE B N 1
ATOM 9105 C CA . ILE B 1 459 ? 26.859 -15.008 -12.414 1 87.06 459 ILE B CA 1
ATOM 9106 C C . ILE B 1 459 ? 27.844 -16.094 -12.828 1 87.06 459 ILE B C 1
ATOM 9108 O O . ILE B 1 459 ? 27.484 -17.266 -12.922 1 87.06 459 ILE B O 1
ATOM 9112 N N . GLU B 1 460 ? 29.062 -15.641 -13 1 85.75 460 GLU B N 1
ATOM 9113 C CA . GLU B 1 460 ? 30.188 -16.547 -13.219 1 85.75 460 GLU B CA 1
ATOM 9114 C C . GLU B 1 460 ? 30.891 -16.891 -11.906 1 85.75 460 GLU B C 1
ATOM 9116 O O . GLU B 1 460 ? 31.016 -16.047 -11.023 1 85.75 460 GLU B O 1
ATOM 9121 N N . ARG B 1 461 ? 31.312 -18.125 -11.758 1 88 461 ARG B N 1
ATOM 9122 C CA . ARG B 1 461 ? 32.094 -18.609 -10.625 1 88 461 ARG B CA 1
ATOM 9123 C C . ARG B 1 461 ? 31.359 -18.359 -9.312 1 88 461 ARG B C 1
ATOM 9125 O O . ARG B 1 461 ? 31.828 -17.594 -8.469 1 88 461 ARG B O 1
ATOM 9132 N N . PRO B 1 462 ? 30.25 -19.047 -9.242 1 91.88 462 PRO B N 1
ATOM 9133 C CA . PRO B 1 462 ? 29.5 -18.891 -7.984 1 91.88 462 PRO B CA 1
ATOM 9134 C C . PRO B 1 462 ? 30.359 -19.219 -6.758 1 91.88 462 PRO B C 1
ATOM 9136 O O . PRO B 1 462 ? 31.109 -20.188 -6.77 1 91.88 462 PRO B O 1
ATOM 9139 N N . TRP B 1 463 ? 30.25 -18.406 -5.68 1 90.94 463 TRP B N 1
ATOM 9140 C CA . TRP B 1 463 ? 31.125 -18.5 -4.516 1 90.94 463 TRP B CA 1
ATOM 9141 C C . TRP B 1 463 ? 30.516 -19.391 -3.438 1 90.94 463 TRP B C 1
ATOM 9143 O O . TRP B 1 463 ? 31.203 -19.781 -2.492 1 90.94 463 TRP B O 1
ATOM 9153 N N . TRP B 1 464 ? 29.281 -19.781 -3.48 1 90.31 464 TRP B N 1
ATOM 9154 C CA . TRP B 1 464 ? 28.609 -20.453 -2.375 1 90.31 464 TRP B CA 1
ATOM 9155 C C . TRP B 1 464 ? 28.797 -21.969 -2.465 1 90.31 464 TRP B C 1
ATOM 9157 O O . TRP B 1 464 ? 29.125 -22.5 -3.531 1 90.31 464 TRP B O 1
ATOM 9167 N N . GLU B 1 465 ? 28.531 -22.609 -1.377 1 89.62 465 GLU B N 1
ATOM 9168 C CA . GLU B 1 465 ? 28.641 -24.062 -1.295 1 89.62 465 GLU B CA 1
ATOM 9169 C C . GLU B 1 465 ? 27.5 -24.75 -2.031 1 89.62 465 GLU B C 1
ATOM 9171 O O . GLU B 1 465 ? 26.453 -24.141 -2.285 1 89.62 465 GLU B O 1
ATOM 9176 N N . ASP B 1 466 ? 27.625 -25.984 -2.559 1 84.44 466 ASP B N 1
ATOM 9177 C CA . ASP B 1 466 ? 26.656 -26.703 -3.383 1 84.44 466 ASP B CA 1
ATOM 9178 C C . ASP B 1 466 ? 25.344 -26.922 -2.633 1 84.44 466 ASP B C 1
ATOM 9180 O O . ASP B 1 466 ? 24.266 -26.844 -3.227 1 84.44 466 ASP B O 1
ATOM 9184 N N . ASN B 1 467 ? 25.328 -27.078 -1.338 1 79.81 467 ASN B N 1
ATOM 9185 C CA . ASN B 1 467 ? 24.094 -27.328 -0.587 1 79.81 467 ASN B CA 1
ATOM 9186 C C . ASN B 1 467 ? 23.781 -26.172 0.354 1 79.81 467 ASN B C 1
ATOM 9188 O O . ASN B 1 467 ? 23.359 -26.391 1.492 1 79.81 467 ASN B O 1
ATOM 9192 N N . ARG B 1 468 ? 23.891 -25.047 -0.373 1 84.44 468 ARG B N 1
ATOM 9193 C CA . ARG B 1 468 ? 23.547 -23.891 0.448 1 84.44 468 ARG B CA 1
ATOM 9194 C C . ARG B 1 468 ? 22.062 -23.859 0.775 1 84.44 468 ARG B C 1
ATOM 9196 O O . ARG B 1 468 ? 21.219 -24.031 -0.112 1 84.44 468 ARG B O 1
ATOM 9203 N N . PRO B 1 469 ? 21.828 -23.641 2.033 1 80.75 469 PRO B N 1
ATOM 9204 C CA . PRO B 1 469 ? 20.406 -23.578 2.412 1 80.75 469 PRO B CA 1
ATOM 9205 C C . PRO B 1 469 ? 19.703 -22.375 1.825 1 80.75 469 PRO B C 1
ATOM 9207 O O . PRO B 1 469 ? 20.328 -21.328 1.613 1 80.75 469 PRO B O 1
ATOM 9210 N N . LEU B 1 470 ? 18.391 -22.562 1.638 1 82.88 470 LEU B N 1
ATOM 9211 C CA . LEU B 1 470 ? 17.547 -21.453 1.23 1 82.88 470 LEU B CA 1
ATOM 9212 C C . LEU B 1 470 ? 17.609 -20.312 2.242 1 82.88 470 LEU B C 1
ATOM 9214 O O . LEU B 1 470 ? 17.641 -20.547 3.453 1 82.88 470 LEU B O 1
ATOM 9218 N N . ASN B 1 471 ? 17.688 -19.094 1.766 1 85.44 471 ASN B N 1
ATOM 9219 C CA . ASN B 1 471 ? 17.516 -17.875 2.547 1 85.44 471 ASN B CA 1
ATOM 9220 C C . ASN B 1 471 ? 18.781 -17.531 3.33 1 85.44 471 ASN B C 1
ATOM 9222 O O . ASN B 1 471 ? 18.766 -16.625 4.16 1 85.44 471 ASN B O 1
ATOM 9226 N N . ARG B 1 472 ? 19.828 -18.312 3.033 1 82.56 472 ARG B N 1
ATOM 9227 C CA . ARG B 1 472 ? 21.094 -17.891 3.639 1 82.56 472 ARG B CA 1
ATOM 9228 C C . ARG B 1 472 ? 21.406 -16.438 3.287 1 82.56 472 ARG B C 1
ATOM 9230 O O . ARG B 1 472 ? 21.406 -16.062 2.113 1 82.56 472 ARG B O 1
ATOM 9237 N N . TYR B 1 473 ? 21.531 -15.586 4.27 1 82.69 473 TYR B N 1
ATOM 9238 C CA . TYR B 1 473 ? 21.922 -14.188 4.16 1 82.69 473 TYR B CA 1
ATOM 9239 C C . TYR B 1 473 ? 20.766 -13.328 3.648 1 82.69 473 TYR B C 1
ATOM 9241 O O . TYR B 1 473 ? 20.969 -12.211 3.184 1 82.69 473 TYR B O 1
ATOM 9249 N N . ALA B 1 474 ? 19.578 -13.891 3.686 1 86.94 474 ALA B N 1
ATOM 9250 C CA . ALA B 1 474 ? 18.422 -13.117 3.244 1 86.94 474 ALA B CA 1
ATOM 9251 C C . ALA B 1 474 ? 18.219 -11.891 4.125 1 86.94 474 ALA B C 1
ATOM 9253 O O . ALA B 1 474 ? 17.719 -10.859 3.66 1 86.94 474 ALA B O 1
ATOM 9254 N N . ALA B 1 475 ? 18.672 -11.977 5.348 1 85.31 475 ALA B N 1
ATOM 9255 C CA . ALA B 1 475 ? 18.5 -10.875 6.289 1 85.31 475 ALA B CA 1
ATOM 9256 C C . ALA B 1 475 ? 19.453 -9.727 5.973 1 85.31 475 ALA B C 1
ATOM 9258 O O . ALA B 1 475 ? 19.266 -8.602 6.457 1 85.31 475 ALA B O 1
ATOM 9259 N N . ASP B 1 476 ? 20.406 -9.93 5.109 1 87.38 476 ASP B N 1
ATOM 9260 C CA . ASP B 1 476 ? 21.453 -8.945 4.852 1 87.38 476 ASP B CA 1
ATOM 9261 C C . ASP B 1 476 ? 21.109 -8.086 3.637 1 87.38 476 ASP B C 1
ATOM 9263 O O . ASP B 1 476 ? 21.906 -7.227 3.236 1 87.38 476 ASP B O 1
ATOM 9267 N N . LEU B 1 477 ? 20.031 -8.383 3.027 1 89.31 477 LEU B N 1
ATOM 9268 C CA . LEU B 1 477 ? 19.5 -7.629 1.896 1 89.31 477 LEU B CA 1
ATOM 9269 C C . LEU B 1 477 ? 18.016 -7.332 2.08 1 89.31 477 LEU B C 1
ATOM 9271 O O . LEU B 1 477 ? 17.344 -8.016 2.842 1 89.31 477 LEU B O 1
ATOM 9275 N N . PRO B 1 478 ? 17.562 -6.242 1.436 1 91.06 478 PRO B N 1
ATOM 9276 C CA . PRO B 1 478 ? 16.125 -5.996 1.507 1 91.06 478 PRO B CA 1
ATOM 9277 C C . PRO B 1 478 ? 15.305 -7.043 0.748 1 91.06 478 PRO B C 1
ATOM 9279 O O . PRO B 1 478 ? 14.859 -6.789 -0.373 1 91.06 478 PRO B O 1
ATOM 9282 N N . THR B 1 479 ? 15.164 -8.195 1.337 1 91.75 479 THR B N 1
ATOM 9283 C CA . THR B 1 479 ? 14.422 -9.258 0.664 1 91.75 479 THR B CA 1
ATOM 9284 C C . THR B 1 479 ? 13.836 -10.234 1.678 1 91.75 479 THR B C 1
ATOM 9286 O O . THR B 1 479 ? 14.102 -10.133 2.877 1 91.75 479 THR B O 1
ATOM 9289 N N . ARG B 1 480 ? 12.945 -11.055 1.175 1 90.25 480 ARG B N 1
ATOM 9290 C CA . ARG B 1 480 ? 12.336 -12.094 1.991 1 90.25 480 ARG B CA 1
ATOM 9291 C C . ARG B 1 480 ? 13.016 -13.438 1.767 1 90.25 480 ARG B C 1
ATOM 9293 O O . ARG B 1 480 ? 13.195 -14.211 2.709 1 90.25 480 ARG B O 1
ATOM 9300 N N . GLU B 1 481 ? 13.344 -13.719 0.517 1 90.88 481 GLU B N 1
ATOM 9301 C CA . GLU B 1 481 ? 13.914 -15.016 0.176 1 90.88 481 GLU B CA 1
ATOM 9302 C C . GLU B 1 481 ? 15.078 -14.867 -0.796 1 90.88 481 GLU B C 1
ATOM 9304 O O . GLU B 1 481 ? 15.078 -13.977 -1.647 1 90.88 481 GLU B O 1
ATOM 9309 N N . LEU B 1 482 ? 16.016 -15.805 -0.603 1 90.75 482 LEU B N 1
ATOM 9310 C CA . LEU B 1 482 ? 17.125 -15.984 -1.538 1 90.75 482 LEU B CA 1
ATOM 9311 C C . LEU B 1 482 ? 17.234 -17.453 -1.962 1 90.75 482 LEU B C 1
ATOM 9313 O O . LEU B 1 482 ? 17.094 -18.344 -1.135 1 90.75 482 LEU B O 1
ATOM 9317 N N . LEU B 1 483 ? 17.406 -17.609 -3.193 1 91.5 483 LEU B N 1
ATOM 9318 C CA . LEU B 1 483 ? 17.656 -18.938 -3.746 1 91.5 483 LEU B CA 1
ATOM 9319 C C . LEU B 1 483 ? 18.953 -18.953 -4.539 1 91.5 483 LEU B C 1
ATOM 9321 O O . LEU B 1 483 ? 19.25 -18.016 -5.277 1 91.5 483 LEU B O 1
ATOM 9325 N N . TYR B 1 484 ? 19.703 -20.109 -4.336 1 91.62 484 TYR B N 1
ATOM 9326 C CA . TYR B 1 484 ? 20.984 -20.281 -5.004 1 91.62 484 TYR B CA 1
ATOM 9327 C C . TYR B 1 484 ? 20.984 -21.562 -5.832 1 91.62 484 TYR B C 1
ATOM 9329 O O . TYR B 1 484 ? 20.703 -22.656 -5.316 1 91.62 484 TYR B O 1
ATOM 9337 N N . VAL B 1 485 ? 21.359 -21.406 -7.074 1 91.62 485 VAL B N 1
ATOM 9338 C CA . VAL B 1 485 ? 21.453 -22.562 -7.965 1 91.62 485 VAL B CA 1
ATOM 9339 C C . VAL B 1 485 ? 22.797 -22.531 -8.695 1 91.62 485 VAL B C 1
ATOM 9341 O O . VAL B 1 485 ? 23.281 -21.469 -9.086 1 91.62 485 VAL B O 1
ATOM 9344 N N . LYS B 1 486 ? 23.391 -23.703 -8.781 1 91.5 486 LYS B N 1
ATOM 9345 C CA . LYS B 1 486 ? 24.625 -23.844 -9.547 1 91.5 486 LYS B CA 1
ATOM 9346 C C . LYS B 1 486 ? 24.422 -24.703 -10.797 1 91.5 486 LYS B C 1
ATOM 9348 O O . LYS B 1 486 ? 23.547 -25.562 -10.812 1 91.5 486 LYS B O 1
ATOM 9353 N N . SER B 1 487 ? 25.266 -24.344 -11.742 1 87.62 487 SER B N 1
ATOM 9354 C CA . SER B 1 487 ? 25.328 -25.234 -12.898 1 87.62 487 SER B CA 1
ATOM 9355 C C . SER B 1 487 ? 25.969 -26.578 -12.539 1 87.62 487 SER B C 1
ATOM 9357 O O . SER B 1 487 ? 26.609 -26.703 -11.5 1 87.62 487 SER B O 1
ATOM 9359 N N . ASN B 1 488 ? 25.703 -27.484 -13.383 1 84 488 ASN B N 1
ATOM 9360 C CA . ASN B 1 488 ? 26.219 -28.828 -13.117 1 84 488 ASN B CA 1
ATOM 9361 C C . ASN B 1 488 ? 27.734 -28.828 -12.969 1 84 488 ASN B C 1
ATOM 9363 O O . ASN B 1 488 ? 28.297 -29.578 -12.172 1 84 488 ASN B O 1
ATOM 9367 N N . ASP B 1 489 ? 28.406 -28 -13.773 1 83.31 489 ASP B N 1
ATOM 9368 C CA . ASP B 1 489 ? 29.859 -27.938 -13.727 1 83.31 489 ASP B CA 1
ATOM 9369 C C . ASP B 1 489 ? 30.344 -26.953 -12.656 1 83.31 489 ASP B C 1
ATOM 9371 O O . ASP B 1 489 ? 31.547 -26.719 -12.531 1 83.31 489 ASP B O 1
ATOM 9375 N N . ARG B 1 490 ? 29.375 -26.281 -12.008 1 89.25 490 ARG B N 1
ATOM 9376 C CA . ARG B 1 490 ? 29.625 -25.406 -10.867 1 89.25 490 ARG B CA 1
ATOM 9377 C C . ARG B 1 490 ? 30.344 -24.141 -11.305 1 89.25 490 ARG B C 1
ATOM 9379 O O . ARG B 1 490 ? 30.969 -23.453 -10.492 1 89.25 490 ARG B O 1
ATOM 9386 N N . THR B 1 491 ? 30.25 -23.812 -12.547 1 86.81 491 THR B N 1
ATOM 9387 C CA . THR B 1 491 ? 30.984 -22.641 -13.039 1 86.81 491 THR B CA 1
ATOM 9388 C C . THR B 1 491 ? 30.062 -21.438 -13.117 1 86.81 491 THR B C 1
ATOM 9390 O O . THR B 1 491 ? 30.516 -20.297 -13.211 1 86.81 491 THR B O 1
ATOM 9393 N N . LYS B 1 492 ? 28.812 -21.75 -13.172 1 88.56 492 LYS B N 1
ATOM 9394 C CA . LYS B 1 492 ? 27.812 -20.688 -13.25 1 88.56 492 LYS B CA 1
ATOM 9395 C C . LYS B 1 492 ? 26.797 -20.797 -12.117 1 88.56 492 LYS B C 1
ATOM 9397 O O . LYS B 1 492 ? 26.594 -21.891 -11.562 1 88.56 492 LYS B O 1
ATOM 9402 N N . GLY B 1 493 ? 26.219 -19.594 -11.789 1 90.56 493 GLY B N 1
ATOM 9403 C CA . GLY B 1 493 ? 25.234 -19.578 -10.711 1 90.56 493 GLY B CA 1
ATOM 9404 C C . GLY B 1 493 ? 24.047 -18.688 -11 1 90.56 493 GLY B C 1
ATOM 9405 O O . GLY B 1 493 ? 24.156 -17.75 -11.789 1 90.56 493 GLY B O 1
ATOM 9406 N N . LEU B 1 494 ? 22.984 -19.094 -10.484 1 92.06 494 LEU B N 1
ATOM 9407 C CA . LEU B 1 494 ? 21.75 -18.297 -10.5 1 92.06 494 LEU B CA 1
ATOM 9408 C C . LEU B 1 494 ? 21.297 -17.953 -9.086 1 92.06 494 LEU B C 1
ATOM 9410 O O . LEU B 1 494 ? 21.188 -18.844 -8.234 1 92.06 494 LEU B O 1
ATOM 9414 N N . ILE B 1 495 ? 21.094 -16.625 -8.805 1 92.88 495 ILE B N 1
ATOM 9415 C CA . ILE B 1 495 ? 20.578 -16.172 -7.523 1 92.88 495 ILE B CA 1
ATOM 9416 C C . ILE B 1 495 ? 19.203 -15.531 -7.727 1 92.88 495 ILE B C 1
ATOM 9418 O O . ILE B 1 495 ? 19.016 -14.719 -8.641 1 92.88 495 ILE B O 1
ATOM 9422 N N . MET B 1 496 ? 18.281 -15.938 -6.945 1 93.88 496 MET B N 1
ATOM 9423 C CA . MET B 1 496 ? 16.953 -15.32 -6.965 1 93.88 496 MET B CA 1
ATOM 9424 C C . MET B 1 496 ? 16.719 -14.484 -5.715 1 93.88 496 MET B C 1
ATOM 9426 O O . MET B 1 496 ? 16.953 -14.945 -4.598 1 93.88 496 MET B O 1
ATOM 9430 N N . VAL B 1 497 ? 16.312 -13.258 -5.852 1 92.56 497 VAL B N 1
ATOM 9431 C CA . VAL B 1 497 ? 15.812 -12.383 -4.793 1 92.56 497 VAL B CA 1
ATOM 9432 C C . VAL B 1 497 ? 14.289 -12.273 -4.883 1 92.56 497 VAL B C 1
ATOM 9434 O O . VAL B 1 497 ? 13.75 -11.867 -5.91 1 92.56 497 VAL B O 1
ATOM 9437 N N . TYR B 1 498 ? 13.617 -12.719 -3.92 1 92.62 498 TYR B N 1
ATOM 9438 C CA . TYR B 1 498 ? 12.156 -12.727 -3.889 1 92.62 498 TYR B CA 1
ATOM 9439 C C . TYR B 1 498 ? 11.633 -11.906 -2.715 1 92.62 498 TYR B C 1
ATOM 9441 O O . TYR B 1 498 ? 11.883 -12.242 -1.556 1 92.62 498 TYR B O 1
ATOM 9449 N N . THR B 1 499 ? 10.875 -10.773 -3.041 1 91.94 499 THR B N 1
ATOM 9450 C CA . THR B 1 499 ? 10.57 -9.867 -1.941 1 91.94 499 THR B CA 1
ATOM 9451 C C . THR B 1 499 ? 9.125 -9.383 -2.027 1 91.94 499 THR B C 1
ATOM 9453 O O . THR B 1 499 ? 8.484 -9.5 -3.074 1 91.94 499 THR B O 1
ATOM 9456 N N . ASP B 1 500 ? 8.578 -8.984 -0.875 1 92 500 ASP B N 1
ATOM 9457 C CA . ASP B 1 500 ? 7.312 -8.273 -0.715 1 92 500 ASP B CA 1
ATOM 9458 C C . ASP B 1 500 ? 7.539 -6.887 -0.117 1 92 500 ASP B C 1
ATOM 9460 O O . ASP B 1 500 ? 8.664 -6.379 -0.119 1 92 500 ASP B O 1
ATOM 9464 N N . ARG B 1 501 ? 6.469 -6.203 0.267 1 89.31 501 ARG B N 1
ATOM 9465 C CA . ARG B 1 501 ? 6.617 -4.91 0.927 1 89.31 501 ARG B CA 1
ATOM 9466 C C . ARG B 1 501 ? 7.348 -5.059 2.258 1 89.31 501 ARG B C 1
ATOM 9468 O O . ARG B 1 501 ? 7.184 -6.059 2.955 1 89.31 501 ARG B O 1
ATOM 9475 N N . PRO B 1 502 ? 8.133 -4.137 2.498 1 89.75 502 PRO B N 1
ATOM 9476 C CA . PRO B 1 502 ? 8.328 -2.861 1.803 1 89.75 502 PRO B CA 1
ATOM 9477 C C . PRO B 1 502 ? 9.43 -2.932 0.746 1 89.75 502 PRO B C 1
ATOM 9479 O O . PRO B 1 502 ? 9.578 -2.01 -0.061 1 89.75 502 PRO B O 1
ATOM 9482 N N . ALA B 1 503 ? 10.172 -3.977 0.661 1 92.38 503 ALA B N 1
ATOM 9483 C CA . ALA B 1 503 ? 11.398 -4.035 -0.133 1 92.38 503 ALA B CA 1
ATOM 9484 C C . ALA B 1 503 ? 11.094 -3.914 -1.623 1 92.38 503 ALA B C 1
ATOM 9486 O O . ALA B 1 503 ? 11.992 -3.664 -2.43 1 92.38 503 ALA B O 1
ATOM 9487 N N . ILE B 1 504 ? 9.883 -4.059 -1.969 1 90.19 504 ILE B N 1
ATOM 9488 C CA . ILE B 1 504 ? 9.5 -3.938 -3.371 1 90.19 504 ILE B CA 1
ATOM 9489 C C . ILE B 1 504 ? 9.797 -2.521 -3.865 1 90.19 504 ILE B C 1
ATOM 9491 O O . ILE B 1 504 ? 10.172 -2.33 -5.023 1 90.19 504 ILE B O 1
ATOM 9495 N N . THR B 1 505 ? 9.547 -1.533 -2.98 1 89.31 505 THR B N 1
ATOM 9496 C CA . THR B 1 505 ? 9.773 -0.152 -3.389 1 89.31 505 THR B CA 1
ATOM 9497 C C . THR B 1 505 ? 11.266 0.105 -3.615 1 89.31 505 THR B C 1
ATOM 9499 O O . THR B 1 505 ? 11.633 0.926 -4.457 1 89.31 505 THR B O 1
ATOM 9502 N N . PHE B 1 506 ? 12.117 -0.663 -2.961 1 93.38 506 PHE B N 1
ATOM 9503 C CA . PHE B 1 506 ? 13.562 -0.574 -3.107 1 93.38 506 PHE B CA 1
ATOM 9504 C C . PHE B 1 506 ? 14.008 -1.145 -4.449 1 93.38 506 PHE B C 1
ATOM 9506 O O . PHE B 1 506 ? 14.727 -0.485 -5.203 1 93.38 506 PHE B O 1
ATOM 9513 N N . TRP B 1 507 ? 13.555 -2.297 -4.762 1 89.19 507 TRP B N 1
ATOM 9514 C CA . TRP B 1 507 ? 14.008 -3.012 -5.949 1 89.19 507 TRP B CA 1
ATOM 9515 C C . TRP B 1 507 ? 13.352 -2.447 -7.207 1 89.19 507 TRP B C 1
ATOM 9517 O O . TRP B 1 507 ? 13.977 -2.381 -8.266 1 89.19 507 TRP B O 1
ATOM 9527 N N . SER B 1 508 ? 12.156 -2.029 -7.059 1 84.62 508 SER B N 1
ATOM 9528 C CA . SER B 1 508 ? 11.438 -1.531 -8.227 1 84.62 508 SER B CA 1
ATOM 9529 C C . SER B 1 508 ? 12.055 -0.232 -8.742 1 84.62 508 SER B C 1
ATOM 9531 O O . SER B 1 508 ? 11.875 0.124 -9.906 1 84.62 508 SER B O 1
ATOM 9533 N N . ASP B 1 509 ? 12.719 0.452 -7.844 1 85.31 509 ASP B N 1
ATOM 9534 C CA . ASP B 1 509 ? 13.383 1.69 -8.242 1 85.31 509 ASP B CA 1
ATOM 9535 C C . ASP B 1 509 ? 14.422 1.43 -9.328 1 85.31 509 ASP B C 1
ATOM 9537 O O . ASP B 1 509 ? 14.703 2.303 -10.148 1 85.31 509 ASP B O 1
ATOM 9541 N N . TYR B 1 510 ? 14.984 0.32 -9.398 1 83 510 TYR B N 1
ATOM 9542 C CA . TYR B 1 510 ? 16.047 -0.002 -10.352 1 83 510 TYR B CA 1
ATOM 9543 C C . TYR B 1 510 ? 15.477 -0.277 -11.734 1 83 510 TYR B C 1
ATOM 9545 O O . TYR B 1 510 ? 16.219 -0.375 -12.711 1 83 510 TYR B O 1
ATOM 9553 N N . LEU B 1 511 ? 14.195 -0.342 -11.82 1 73.25 511 LEU B N 1
ATOM 9554 C CA . LEU B 1 511 ? 13.539 -0.539 -13.109 1 73.25 511 LEU B CA 1
ATOM 9555 C C . LEU B 1 511 ? 13.508 0.762 -13.906 1 73.25 511 LEU B C 1
ATOM 9557 O O . LEU B 1 511 ? 13.297 0.747 -15.117 1 73.25 511 LEU B O 1
ATOM 9561 N N . ARG B 1 512 ? 13.719 1.899 -13.312 1 68.5 512 ARG B N 1
ATOM 9562 C CA . ARG B 1 512 ? 13.672 3.195 -13.977 1 68.5 512 ARG B CA 1
ATOM 9563 C C . ARG B 1 512 ? 15.008 3.523 -14.633 1 68.5 512 ARG B C 1
ATOM 9565 O O . ARG B 1 512 ? 16.062 3.426 -14 1 68.5 512 ARG B O 1
ATOM 9572 N N . GLU B 1 513 ? 15.211 3.373 -16.031 1 55.94 513 GLU B N 1
ATOM 9573 C CA . GLU B 1 513 ? 16.422 3.793 -16.719 1 55.94 513 GLU B CA 1
ATOM 9574 C C . GLU B 1 513 ? 16.188 5.082 -17.516 1 55.94 513 GLU B C 1
ATOM 9576 O O . GLU B 1 513 ? 15.172 5.227 -18.188 1 55.94 513 GLU B O 1
ATOM 9581 N N . ILE B 1 514 ? 16.688 6.207 -17.094 1 48.12 514 ILE B N 1
ATOM 9582 C CA . ILE B 1 514 ? 16.656 7.414 -17.906 1 48.12 514 ILE B CA 1
ATOM 9583 C C . ILE B 1 514 ? 17.531 7.219 -19.141 1 48.12 514 ILE B C 1
ATOM 9585 O O . ILE B 1 514 ? 18.719 6.879 -19.031 1 48.12 514 ILE B O 1
ATOM 9589 N N . GLU B 1 515 ? 16.984 6.797 -20.234 1 40.97 515 GLU B N 1
ATOM 9590 C CA . GLU B 1 515 ? 17.812 6.914 -21.422 1 40.97 515 GLU B CA 1
ATOM 9591 C C . GLU B 1 515 ? 18.438 8.305 -21.531 1 40.97 515 GLU B C 1
ATOM 9593 O O . GLU B 1 515 ? 17.719 9.297 -21.703 1 40.97 515 GLU B O 1
ATOM 9598 N N . CYS B 1 516 ? 19.359 8.602 -20.781 1 34.34 516 CYS B N 1
ATOM 9599 C CA . CYS B 1 516 ? 20.156 9.789 -21.078 1 34.34 516 CYS B CA 1
ATOM 9600 C C . CYS B 1 516 ? 20.547 9.828 -22.547 1 34.34 516 CYS B C 1
ATOM 9602 O O . CYS B 1 516 ? 21.5 9.18 -22.953 1 34.34 516 CYS B O 1
ATOM 9604 N N . ASP B 1 517 ? 19.703 9.734 -23.453 1 32.53 517 ASP B N 1
ATOM 9605 C CA . ASP B 1 517 ? 20.281 10.211 -24.719 1 32.53 517 ASP B CA 1
ATOM 9606 C C . ASP B 1 517 ? 21.047 11.523 -24.516 1 32.53 517 ASP B C 1
ATOM 9608 O O . ASP B 1 517 ? 20.438 12.555 -24.219 1 32.53 517 ASP B O 1
ATOM 9612 N N . HIS B 1 518 ? 22.25 11.531 -24.172 1 30.8 518 HIS B N 1
ATOM 9613 C CA . HIS B 1 518 ? 23.219 12.617 -24.219 1 30.8 518 HIS B CA 1
ATOM 9614 C C . HIS B 1 518 ? 22.969 13.523 -25.406 1 30.8 518 HIS B C 1
ATOM 9616 O O . HIS B 1 518 ? 23.547 14.617 -25.5 1 30.8 518 HIS B O 1
ATOM 9622 N N . GLN B 1 519 ? 22.703 13.016 -26.641 1 30.75 519 GLN B N 1
ATOM 9623 C CA . GLN B 1 519 ? 22.672 13.883 -27.812 1 30.75 519 GLN B CA 1
ATOM 9624 C C . GLN B 1 519 ? 21.438 14.781 -27.781 1 30.75 519 GLN B C 1
ATOM 9626 O O . GLN B 1 519 ? 21.328 15.719 -28.578 1 30.75 519 GLN B O 1
ATOM 9631 N N . LYS B 1 520 ? 20.219 14.328 -27.641 1 34.44 520 LYS B N 1
ATOM 9632 C CA . LYS B 1 520 ? 19.141 15.281 -27.891 1 34.44 520 LYS B CA 1
ATOM 9633 C C . LYS B 1 520 ? 18.922 16.172 -26.672 1 34.44 520 LYS B C 1
ATOM 9635 O O . LYS B 1 520 ? 18.188 15.805 -25.75 1 34.44 520 LYS B O 1
ATOM 9640 N N . SER B 1 521 ? 19.906 16.953 -26.25 1 31.91 521 SER B N 1
ATOM 9641 C CA . SER B 1 521 ? 20.125 18 -25.25 1 31.91 521 SER B CA 1
ATOM 9642 C C . SER B 1 521 ? 18.875 18.859 -25.062 1 31.91 521 SER B C 1
ATOM 9644 O O . SER B 1 521 ? 18.656 19.438 -24 1 31.91 521 SER B O 1
ATOM 9646 N N . HIS B 1 522 ? 18.297 19.516 -26.203 1 30.44 522 HIS B N 1
ATOM 9647 C CA . HIS B 1 522 ? 17.516 20.734 -26.25 1 30.44 522 HIS B CA 1
ATOM 9648 C C . HIS B 1 522 ? 16.031 20.438 -26.078 1 30.44 522 HIS B C 1
ATOM 9650 O O . HIS B 1 522 ? 15.18 21.266 -26.422 1 30.44 522 HIS B O 1
ATOM 9656 N N . ARG B 1 523 ? 15.609 19.203 -26.219 1 34.28 523 ARG B N 1
ATOM 9657 C CA . ARG B 1 523 ? 14.156 19.281 -26.219 1 34.28 523 ARG B CA 1
ATOM 9658 C C . ARG B 1 523 ? 13.633 19.672 -24.828 1 34.28 523 ARG B C 1
ATOM 9660 O O . ARG B 1 523 ? 14.242 19.344 -23.812 1 34.28 523 ARG B O 1
ATOM 9667 N N . ASP B 1 524 ? 12.711 20.609 -24.719 1 33.47 524 ASP B N 1
ATOM 9668 C CA . ASP B 1 524 ? 12.047 21.281 -23.594 1 33.47 524 ASP B CA 1
ATOM 9669 C C . ASP B 1 524 ? 11.586 20.266 -22.547 1 33.47 524 ASP B C 1
ATOM 9671 O O . ASP B 1 524 ? 10.844 19.344 -22.859 1 33.47 524 ASP B O 1
ATOM 9675 N N . PRO B 1 525 ? 12.297 20.078 -21.516 1 33.66 525 PRO B N 1
ATOM 9676 C CA . PRO B 1 525 ? 11.922 19.25 -20.359 1 33.66 525 PRO B CA 1
ATOM 9677 C C . PRO B 1 525 ? 10.422 19.281 -20.078 1 33.66 525 PRO B C 1
ATOM 9679 O O . PRO B 1 525 ? 9.914 18.438 -19.344 1 33.66 525 PRO B O 1
ATOM 9682 N N . ALA B 1 526 ? 9.773 20.391 -20.375 1 35.97 526 ALA B N 1
ATOM 9683 C CA . ALA B 1 526 ? 8.344 20.578 -20.125 1 35.97 526 ALA B CA 1
ATOM 9684 C C . ALA B 1 526 ? 7.512 19.609 -20.969 1 35.97 526 ALA B C 1
ATOM 9686 O O . ALA B 1 526 ? 6.406 19.234 -20.578 1 35.97 526 ALA B O 1
ATOM 9687 N N . GLU B 1 527 ? 7.676 19.438 -22.156 1 40.75 527 GLU B N 1
ATOM 9688 C CA . GLU B 1 527 ? 6.824 18.719 -23.094 1 40.75 527 GLU B CA 1
ATOM 9689 C C . GLU B 1 527 ? 6.77 17.234 -22.734 1 40.75 527 GLU B C 1
ATOM 9691 O O . GLU B 1 527 ? 5.848 16.531 -23.156 1 40.75 527 GLU B O 1
ATOM 9696 N N . ASN B 1 528 ? 7.848 16.531 -22.203 1 41.06 528 ASN B N 1
ATOM 9697 C CA . ASN B 1 528 ? 7.805 15.094 -21.969 1 41.06 528 ASN B CA 1
ATOM 9698 C C . ASN B 1 528 ? 7.746 14.773 -20.469 1 41.06 528 ASN B C 1
ATOM 9700 O O . ASN B 1 528 ? 8.781 14.555 -19.844 1 41.06 528 ASN B O 1
ATOM 9704 N N . LEU B 1 529 ? 6.859 15.5 -19.875 1 43.16 529 LEU B N 1
ATOM 9705 C CA . LEU B 1 529 ? 6.695 15.078 -18.484 1 43.16 529 LEU B CA 1
ATOM 9706 C C . LEU B 1 529 ? 6.902 13.578 -18.344 1 43.16 529 LEU B C 1
ATOM 9708 O O . LEU B 1 529 ? 6.309 12.797 -19.094 1 43.16 529 LEU B O 1
ATOM 9712 N N . GLU B 1 530 ? 8.008 13.227 -17.828 1 43.28 530 GLU B N 1
ATOM 9713 C CA . GLU B 1 530 ? 8.406 11.859 -17.516 1 43.28 530 GLU B CA 1
ATOM 9714 C C . GLU B 1 530 ? 7.246 11.078 -16.891 1 43.28 530 GLU B C 1
ATOM 9716 O O . GLU B 1 530 ? 6.457 11.633 -16.125 1 43.28 530 GLU B O 1
ATOM 9721 N N . ASP B 1 531 ? 6.566 10.32 -17.641 1 43.59 531 ASP B N 1
ATOM 9722 C CA . ASP B 1 531 ? 5.637 9.375 -17.016 1 43.59 531 ASP B CA 1
ATOM 9723 C C . ASP B 1 531 ? 6.227 8.789 -15.734 1 43.59 531 ASP B C 1
ATOM 9725 O O . ASP B 1 531 ? 7.336 8.258 -15.742 1 43.59 531 ASP B O 1
ATOM 9729 N N . PRO B 1 532 ? 5.812 9.375 -14.836 1 44.47 532 PRO B N 1
ATOM 9730 C CA . PRO B 1 532 ? 6.34 8.648 -13.688 1 44.47 532 PRO B CA 1
ATOM 9731 C C . PRO B 1 532 ? 6.441 7.145 -13.938 1 44.47 532 PRO B C 1
ATOM 9733 O O . PRO B 1 532 ? 5.559 6.555 -14.562 1 44.47 532 PRO B O 1
ATOM 9736 N N . GLN B 1 533 ? 7.617 6.676 -14.094 1 43.34 533 GLN B N 1
ATOM 9737 C CA . GLN B 1 533 ? 8.219 5.43 -14.555 1 43.34 533 GLN B CA 1
ATOM 9738 C C . GLN B 1 533 ? 7.262 4.254 -14.359 1 43.34 533 GLN B C 1
ATOM 9740 O O . GLN B 1 533 ? 7.098 3.426 -15.25 1 43.34 533 GLN B O 1
ATOM 9745 N N . LEU B 1 534 ? 7.043 3.785 -13.031 1 48.41 534 LEU B N 1
ATOM 9746 C CA . LEU B 1 534 ? 6.996 2.344 -12.82 1 48.41 534 LEU B CA 1
ATOM 9747 C C . LEU B 1 534 ? 5.613 1.791 -13.156 1 48.41 534 LEU B C 1
ATOM 9749 O O . LEU B 1 534 ? 5.262 0.687 -12.734 1 48.41 534 LEU B O 1
ATOM 9753 N N . GLU B 1 535 ? 4.711 2.646 -13.719 1 43.75 535 GLU B N 1
ATOM 9754 C CA . GLU B 1 535 ? 3.426 1.957 -13.797 1 43.75 535 GLU B CA 1
ATOM 9755 C C . GLU B 1 535 ? 3.498 0.761 -14.742 1 43.75 535 GLU B C 1
ATOM 9757 O O . GLU B 1 535 ? 2.707 -0.177 -14.625 1 43.75 535 GLU B O 1
ATOM 9762 N N . ILE B 1 536 ? 4.234 0.77 -15.836 1 40 536 ILE B N 1
ATOM 9763 C CA . ILE B 1 536 ? 4.105 -0.271 -16.844 1 40 536 ILE B CA 1
ATOM 9764 C C . ILE B 1 536 ? 5.223 -1.297 -16.688 1 40 536 ILE B C 1
ATOM 9766 O O . ILE B 1 536 ? 6.406 -0.946 -16.703 1 40 536 ILE B O 1
ATOM 9770 N N . GLN B 1 537 ? 4.98 -2.465 -16.266 1 41.09 537 GLN B N 1
ATOM 9771 C CA . GLN B 1 537 ? 5.754 -3.699 -16.234 1 41.09 537 GLN B CA 1
ATOM 9772 C C . GLN B 1 537 ? 6.531 -3.895 -17.531 1 41.09 537 GLN B C 1
ATOM 9774 O O . GLN B 1 537 ? 7.336 -4.824 -17.641 1 41.09 537 GLN B O 1
ATOM 9779 N N . GLU B 1 538 ? 5.996 -3.486 -18.578 1 42.5 538 GLU B N 1
ATOM 9780 C CA . GLU B 1 538 ? 6.719 -3.957 -19.766 1 42.5 538 GLU B CA 1
ATOM 9781 C C . GLU B 1 538 ? 8.227 -3.873 -19.547 1 42.5 538 GLU B C 1
ATOM 9783 O O . GLU B 1 538 ? 8.984 -4.617 -20.172 1 42.5 538 GLU B O 1
ATOM 9788 N N . MET B 1 539 ? 8.5 -2.977 -18.812 1 42.59 539 MET B N 1
ATOM 9789 C CA . MET B 1 539 ? 9.922 -2.717 -18.609 1 42.59 539 MET B CA 1
ATOM 9790 C C . MET B 1 539 ? 10.547 -3.797 -17.734 1 42.59 539 MET B C 1
ATOM 9792 O O . MET B 1 539 ? 11.758 -3.787 -17.484 1 42.59 539 MET B O 1
ATOM 9796 N N . ALA B 1 540 ? 9.711 -4.441 -17 1 41.75 540 ALA B N 1
ATOM 9797 C CA . ALA B 1 540 ? 10.359 -5.516 -16.25 1 41.75 540 ALA B CA 1
ATOM 9798 C C . ALA B 1 540 ? 10.961 -6.559 -17.188 1 41.75 540 ALA B C 1
ATOM 9800 O O . ALA B 1 540 ? 11.008 -7.746 -16.844 1 41.75 540 ALA B O 1
ATOM 9801 N N . LYS B 1 541 ? 10.82 -6.266 -18.5 1 44.47 541 LYS B N 1
ATOM 9802 C CA . LYS B 1 541 ? 11.562 -7.219 -19.328 1 44.47 541 LYS B CA 1
ATOM 9803 C C . LYS B 1 541 ? 12.992 -7.375 -18.812 1 44.47 541 LYS B C 1
ATOM 9805 O O . LYS B 1 541 ? 13.641 -6.391 -18.438 1 44.47 541 LYS B O 1
ATOM 9810 N N . THR B 1 542 ? 13.203 -8.57 -18.438 1 47.66 542 THR B N 1
ATOM 9811 C CA . THR B 1 542 ? 14.414 -9.273 -18.016 1 47.66 542 THR B CA 1
ATOM 9812 C C . THR B 1 542 ? 15.57 -8.945 -18.953 1 47.66 542 THR B C 1
ATOM 9814 O O . THR B 1 542 ? 15.508 -9.211 -20.156 1 47.66 542 THR B O 1
ATOM 9817 N N . TRP B 1 543 ? 16.141 -7.883 -18.859 1 46.09 543 TRP B N 1
ATOM 9818 C CA . TRP B 1 543 ? 17.359 -7.398 -19.5 1 46.09 543 TRP B CA 1
ATOM 9819 C C . TRP B 1 543 ? 18.469 -8.438 -19.391 1 46.09 543 TRP B C 1
ATOM 9821 O O . TRP B 1 543 ? 18.75 -8.938 -18.297 1 46.09 543 TRP B O 1
ATOM 9831 N N . PHE B 1 544 ? 18.547 -9.227 -20.297 1 48.66 544 PHE B N 1
ATOM 9832 C CA . PHE B 1 544 ? 19.828 -9.906 -20.484 1 48.66 544 PHE B CA 1
ATOM 9833 C C . PHE B 1 544 ? 20.891 -8.922 -20.938 1 48.66 544 PHE B C 1
ATOM 9835 O O . PHE B 1 544 ? 20.719 -8.25 -21.953 1 48.66 544 PHE B O 1
ATOM 9842 N N . SER B 1 545 ? 21.328 -7.945 -20.25 1 47.91 545 SER B N 1
ATOM 9843 C CA . SER B 1 545 ? 22.453 -7.191 -20.812 1 47.91 545 SER B CA 1
ATOM 9844 C C . SER B 1 545 ? 23.766 -7.953 -20.656 1 47.91 545 SER B C 1
ATOM 9846 O O . SER B 1 545 ? 24.062 -8.492 -19.594 1 47.91 545 SER B O 1
ATOM 9848 N N . ARG B 1 546 ? 24.078 -8.906 -21.594 1 48.03 546 ARG B N 1
ATOM 9849 C CA . ARG B 1 546 ? 25.516 -9.055 -21.562 1 48.03 546 ARG B CA 1
ATOM 9850 C C . ARG B 1 546 ? 26.219 -7.703 -21.688 1 48.03 546 ARG B C 1
ATOM 9852 O O . ARG B 1 546 ? 25.766 -6.836 -22.422 1 48.03 546 ARG B O 1
ATOM 9859 N N . LYS B 1 547 ? 26.953 -7.375 -20.578 1 46.75 547 LYS B N 1
ATOM 9860 C CA . LYS B 1 547 ? 27.812 -6.195 -20.641 1 46.75 547 LYS B CA 1
ATOM 9861 C C . LYS B 1 547 ? 28.484 -6.066 -22 1 46.75 547 LYS B C 1
ATOM 9863 O O . LYS B 1 547 ? 29.203 -6.973 -22.438 1 46.75 547 LYS B O 1
ATOM 9868 N N . GLU B 1 548 ? 27.953 -5.688 -23.047 1 44.66 548 GLU B N 1
ATOM 9869 C CA . GLU B 1 548 ? 29.094 -5.129 -23.75 1 44.66 548 GLU B CA 1
ATOM 9870 C C . GLU B 1 548 ? 29.984 -4.301 -22.812 1 44.66 548 GLU B C 1
ATOM 9872 O O . GLU B 1 548 ? 29.469 -3.582 -21.953 1 44.66 548 GLU B O 1
ATOM 9877 N N . LYS B 1 549 ? 31.156 -4.773 -22.562 1 44.31 549 LYS B N 1
ATOM 9878 C CA . LYS B 1 549 ? 32.25 -4.156 -21.828 1 44.31 549 LYS B CA 1
ATOM 9879 C C . LYS B 1 549 ? 32.188 -2.633 -21.938 1 44.31 549 LYS B C 1
ATOM 9881 O O . LYS B 1 549 ? 32.531 -2.076 -22.984 1 44.31 549 LYS B O 1
ATOM 9886 N N . GLY B 1 550 ? 30.953 -1.97 -21.594 1 46.97 550 GLY B N 1
ATOM 9887 C CA . GLY B 1 550 ? 31.141 -0.53 -21.516 1 46.97 550 GLY B CA 1
ATOM 9888 C C . GLY B 1 550 ? 31.094 0.01 -20.109 1 46.97 550 GLY B C 1
ATOM 9889 O O . GLY B 1 550 ? 30.812 -0.732 -19.156 1 46.97 550 GLY B O 1
ATOM 9890 N N . PRO B 1 551 ? 31.719 1.193 -19.828 1 51.38 551 PRO B N 1
ATOM 9891 C CA . PRO B 1 551 ? 31.938 1.852 -18.547 1 51.38 551 PRO B CA 1
ATOM 9892 C C . PRO B 1 551 ? 30.625 2.051 -17.766 1 51.38 551 PRO B C 1
ATOM 9894 O O . PRO B 1 551 ? 30.656 2.211 -16.547 1 51.38 551 PRO B O 1
ATOM 9897 N N . ASP B 1 552 ? 29.422 1.918 -18.422 1 61.31 552 ASP B N 1
ATOM 9898 C CA . ASP B 1 552 ? 28.25 2.383 -17.688 1 61.31 552 ASP B CA 1
ATOM 9899 C C . ASP B 1 552 ? 27.297 1.229 -17.391 1 61.31 552 ASP B C 1
ATOM 9901 O O . ASP B 1 552 ? 26.391 0.953 -18.172 1 61.31 552 ASP B O 1
ATOM 9905 N N . TYR B 1 553 ? 27.547 0.474 -16.25 1 69.62 553 TYR B N 1
ATOM 9906 C CA . TYR B 1 553 ? 26.672 -0.625 -15.859 1 69.62 553 TYR B CA 1
ATOM 9907 C C . TYR B 1 553 ? 25.375 -0.101 -15.266 1 69.62 553 TYR B C 1
ATOM 9909 O O . TYR B 1 553 ? 25.359 0.934 -14.594 1 69.62 553 TYR B O 1
ATOM 9917 N N . PRO B 1 554 ? 24.328 -0.905 -15.539 1 76.62 554 PRO B N 1
ATOM 9918 C CA . PRO B 1 554 ? 23.047 -0.526 -14.93 1 76.62 554 PRO B CA 1
ATOM 9919 C C . PRO B 1 554 ? 23.125 -0.454 -13.406 1 76.62 554 PRO B C 1
ATOM 9921 O O . PRO B 1 554 ? 23.938 -1.158 -12.789 1 76.62 554 PRO B O 1
ATOM 9924 N N . ARG B 1 555 ? 22.375 0.401 -12.82 1 81.44 555 ARG B N 1
ATOM 9925 C CA . ARG B 1 555 ? 22.344 0.602 -11.375 1 81.44 555 ARG B CA 1
ATOM 9926 C C . ARG B 1 555 ? 22.078 -0.712 -10.641 1 81.44 555 ARG B C 1
ATOM 9928 O O . ARG B 1 555 ? 22.641 -0.949 -9.57 1 81.44 555 ARG B O 1
ATOM 9935 N N . LEU B 1 556 ? 21.266 -1.571 -11.273 1 82.19 556 LEU B N 1
ATOM 9936 C CA . LEU B 1 556 ? 20.938 -2.85 -10.648 1 82.19 556 LEU B CA 1
ATOM 9937 C C . LEU B 1 556 ? 22.188 -3.721 -10.516 1 82.19 556 LEU B C 1
ATOM 9939 O O . LEU B 1 556 ? 22.375 -4.395 -9.5 1 82.19 556 LEU B O 1
ATOM 9943 N N . TRP B 1 557 ? 23.047 -3.701 -11.508 1 81.44 557 TRP B N 1
ATOM 9944 C CA . TRP B 1 557 ? 24.281 -4.469 -11.492 1 81.44 557 TRP B CA 1
ATOM 9945 C C . TRP B 1 557 ? 25.219 -3.959 -10.406 1 81.44 557 TRP B C 1
ATOM 9947 O O . TRP B 1 557 ? 25.828 -4.75 -9.672 1 81.44 557 TRP B O 1
ATOM 9957 N N . GLN B 1 558 ? 25.188 -2.715 -10.328 1 82 558 GLN B N 1
ATOM 9958 C CA . GLN B 1 558 ? 26.062 -2.104 -9.328 1 82 558 GLN B CA 1
ATOM 9959 C C . GLN B 1 558 ? 25.609 -2.459 -7.914 1 82 558 GLN B C 1
ATOM 9961 O O . GLN B 1 558 ? 26.438 -2.73 -7.043 1 82 558 GLN B O 1
ATOM 9966 N N . ARG B 1 559 ? 24.359 -2.455 -7.812 1 85.06 559 ARG B N 1
ATOM 9967 C CA . ARG B 1 559 ? 23.812 -2.775 -6.5 1 85.06 559 ARG B CA 1
ATOM 9968 C C . ARG B 1 559 ? 24.125 -4.219 -6.117 1 85.06 559 ARG B C 1
ATOM 9970 O O . ARG B 1 559 ? 24.469 -4.5 -4.969 1 85.06 559 ARG B O 1
ATOM 9977 N N . PHE B 1 560 ? 23.953 -5.09 -7.086 1 85.69 560 PHE B N 1
ATOM 9978 C CA . PHE B 1 560 ? 24.266 -6.488 -6.809 1 85.69 560 PHE B CA 1
ATOM 9979 C C . PHE B 1 560 ? 25.719 -6.656 -6.41 1 85.69 560 PHE B C 1
ATOM 9981 O O . PHE B 1 560 ? 26.047 -7.391 -5.473 1 85.69 560 PHE B O 1
ATOM 9988 N N . VAL B 1 561 ? 26.578 -6.008 -7.094 1 85.38 561 VAL B N 1
ATOM 9989 C CA . VAL B 1 561 ? 28.016 -6.102 -6.82 1 85.38 561 VAL B CA 1
ATOM 9990 C C . VAL B 1 561 ? 28.297 -5.586 -5.41 1 85.38 561 VAL B C 1
ATOM 9992 O O . VAL B 1 561 ? 29.094 -6.184 -4.676 1 85.38 561 VAL B O 1
ATOM 9995 N N . GLN B 1 562 ? 27.641 -4.566 -5.102 1 85.62 562 GLN B N 1
ATOM 9996 C CA . GLN B 1 562 ? 27.812 -4.02 -3.762 1 85.62 562 GLN B CA 1
ATOM 9997 C C . GLN B 1 562 ? 27.391 -5.031 -2.697 1 85.62 562 GLN B C 1
ATOM 9999 O O . GLN B 1 562 ? 28.109 -5.242 -1.72 1 85.62 562 GLN B O 1
ATOM 10004 N N . PHE B 1 563 ? 26.281 -5.645 -2.881 1 83.5 563 PHE B N 1
ATOM 10005 C CA . PHE B 1 563 ? 25.797 -6.617 -1.907 1 83.5 563 PHE B CA 1
ATOM 10006 C C . PHE B 1 563 ? 26.703 -7.84 -1.861 1 83.5 563 PHE B C 1
ATOM 10008 O O . PHE B 1 563 ? 27.016 -8.344 -0.782 1 83.5 563 PHE B O 1
ATOM 10015 N N . ALA B 1 564 ? 27.141 -8.258 -3.039 1 85.75 564 ALA B N 1
ATOM 10016 C CA . ALA B 1 564 ? 28.031 -9.398 -3.092 1 85.75 564 ALA B CA 1
ATOM 10017 C C . ALA B 1 564 ? 29.344 -9.109 -2.354 1 85.75 564 ALA B C 1
ATOM 10019 O O . ALA B 1 564 ? 29.844 -9.953 -1.608 1 85.75 564 ALA B O 1
ATOM 10020 N N . ARG B 1 565 ? 29.781 -7.965 -2.449 1 86.31 565 ARG B N 1
ATOM 10021 C CA . ARG B 1 565 ? 31.047 -7.578 -1.835 1 86.31 565 ARG B CA 1
ATOM 10022 C C . ARG B 1 565 ? 30.875 -7.363 -0.333 1 86.31 565 ARG B C 1
ATOM 10024 O O . ARG B 1 565 ? 31.75 -7.734 0.45 1 86.31 565 ARG B O 1
ATOM 10031 N N . ASP B 1 566 ? 29.859 -6.789 0.02 1 81.12 566 ASP B N 1
ATOM 10032 C CA . ASP B 1 566 ? 29.656 -6.418 1.416 1 81.12 566 ASP B CA 1
ATOM 10033 C C . ASP B 1 566 ? 29.422 -7.656 2.281 1 81.12 566 ASP B C 1
ATOM 10035 O O . ASP B 1 566 ? 29.828 -7.688 3.447 1 81.12 566 ASP B O 1
ATOM 10039 N N . TYR B 1 567 ? 28.953 -8.648 1.73 1 73.81 567 TYR B N 1
ATOM 10040 C CA . TYR B 1 567 ? 28.5 -9.656 2.678 1 73.81 567 TYR B CA 1
ATOM 10041 C C . TYR B 1 567 ? 29.156 -11 2.404 1 73.81 567 TYR B C 1
ATOM 10043 O O . TYR B 1 567 ? 29.297 -11.828 3.307 1 73.81 567 TYR B O 1
ATOM 10051 N N . GLU B 1 568 ? 29.516 -11.242 1.248 1 70.38 568 GLU B N 1
ATOM 10052 C CA . GLU B 1 568 ? 29.969 -12.617 1.104 1 70.38 568 GLU B CA 1
ATOM 10053 C C . GLU B 1 568 ? 31.297 -12.68 0.34 1 70.38 568 GLU B C 1
ATOM 10055 O O . GLU B 1 568 ? 32.188 -13.43 0.716 1 70.38 568 GLU B O 1
ATOM 10060 N N . HIS B 1 569 ? 31.297 -11.891 -0.768 1 77.81 569 HIS B N 1
ATOM 10061 C CA . HIS B 1 569 ? 32.438 -12.039 -1.678 1 77.81 569 HIS B CA 1
ATOM 10062 C C . HIS B 1 569 ? 33.094 -10.688 -1.963 1 77.81 569 HIS B C 1
ATOM 10064 O O . HIS B 1 569 ? 32.875 -10.102 -3.027 1 77.81 569 HIS B O 1
ATOM 10070 N N . HIS B 1 570 ? 34.031 -10.352 -1.282 1 82.5 570 HIS B N 1
ATOM 10071 C CA . HIS B 1 570 ? 34.625 -9.016 -1.251 1 82.5 570 HIS B CA 1
ATOM 10072 C C . HIS B 1 570 ? 35.281 -8.664 -2.586 1 82.5 570 HIS B C 1
ATOM 10074 O O . HIS B 1 570 ? 35.344 -7.488 -2.945 1 82.5 570 HIS B O 1
ATOM 10080 N N . ASP B 1 571 ? 35.594 -9.656 -3.393 1 85.06 571 ASP B N 1
ATOM 10081 C CA . ASP B 1 571 ? 36.312 -9.383 -4.633 1 85.06 571 ASP B CA 1
ATOM 10082 C C . ASP B 1 571 ? 35.406 -9.602 -5.848 1 85.06 571 ASP B C 1
ATOM 10084 O O . ASP B 1 571 ? 35.906 -9.781 -6.965 1 85.06 571 ASP B O 1
ATOM 10088 N N . PHE B 1 572 ? 34.25 -9.609 -5.605 1 88.25 572 PHE B N 1
ATOM 10089 C CA . PHE B 1 572 ? 33.312 -9.812 -6.715 1 88.25 572 PHE B CA 1
ATOM 10090 C C . PHE B 1 572 ? 33.344 -8.617 -7.66 1 88.25 572 PHE B C 1
ATOM 10092 O O . PHE B 1 572 ? 33.281 -7.469 -7.219 1 88.25 572 PHE B O 1
ATOM 10099 N N . THR B 1 573 ? 33.469 -8.891 -8.961 1 84.19 573 THR B N 1
ATOM 10100 C CA . THR B 1 573 ? 33.531 -7.812 -9.945 1 84.19 573 THR B CA 1
ATOM 10101 C C . THR B 1 573 ? 32.312 -7.871 -10.891 1 84.19 573 THR B C 1
ATOM 10103 O O . THR B 1 573 ? 31.703 -8.922 -11.047 1 84.19 573 THR B O 1
ATOM 10106 N N . GLN B 1 574 ? 32.062 -6.805 -11.508 1 80.38 574 GLN B N 1
ATOM 10107 C CA . GLN B 1 574 ? 30.875 -6.633 -12.352 1 80.38 574 GLN B CA 1
ATOM 10108 C C . GLN B 1 574 ? 30.938 -7.535 -13.578 1 80.38 574 GLN B C 1
ATOM 10110 O O . GLN B 1 574 ? 29.906 -7.953 -14.109 1 80.38 574 GLN B O 1
ATOM 10115 N N . ASP B 1 575 ? 32.094 -7.789 -14 1 78.81 575 ASP B N 1
ATOM 10116 C CA . ASP B 1 575 ? 32.281 -8.578 -15.219 1 78.81 575 ASP B CA 1
ATOM 10117 C C . ASP B 1 575 ? 31.812 -10.023 -15.008 1 78.81 575 ASP B C 1
ATOM 10119 O O . ASP B 1 575 ? 31.609 -10.758 -15.977 1 78.81 575 ASP B O 1
ATOM 10123 N N . ARG B 1 576 ? 31.547 -10.352 -13.805 1 83.25 576 ARG B N 1
ATOM 10124 C CA . ARG B 1 576 ? 31.125 -11.711 -13.5 1 83.25 576 ARG B CA 1
ATOM 10125 C C . ARG B 1 576 ? 29.609 -11.852 -13.648 1 83.25 576 ARG B C 1
ATOM 10127 O O . ARG B 1 576 ? 29.078 -12.961 -13.633 1 83.25 576 ARG B O 1
ATOM 10134 N N . LEU B 1 577 ? 28.969 -10.805 -13.734 1 83.25 577 LEU B N 1
ATOM 10135 C CA . LEU B 1 577 ? 27.531 -10.852 -13.977 1 83.25 577 LEU B CA 1
ATOM 10136 C C . LEU B 1 577 ? 27.234 -11.094 -15.453 1 83.25 577 LEU B C 1
ATOM 10138 O O . LEU B 1 577 ? 27.734 -10.375 -16.312 1 83.25 577 LEU B O 1
ATOM 10142 N N . LEU B 1 578 ? 26.438 -12.055 -15.664 1 79.69 578 LEU B N 1
ATOM 10143 C CA . LEU B 1 578 ? 26.156 -12.461 -17.031 1 79.69 578 LEU B CA 1
ATOM 10144 C C . LEU B 1 578 ? 24.781 -11.977 -17.484 1 79.69 578 LEU B C 1
ATOM 10146 O O . LEU B 1 578 ? 24.609 -11.602 -18.641 1 79.69 578 LEU B O 1
ATOM 10150 N N . ALA B 1 579 ? 23.844 -12.078 -16.625 1 80.19 579 ALA B N 1
ATOM 10151 C CA . ALA B 1 579 ? 22.469 -11.68 -16.938 1 80.19 579 ALA B CA 1
ATOM 10152 C C . ALA B 1 579 ? 21.688 -11.352 -15.672 1 80.19 579 ALA B C 1
ATOM 10154 O O . ALA B 1 579 ? 22.016 -11.844 -14.586 1 80.19 579 ALA B O 1
ATOM 10155 N N . CYS B 1 580 ? 20.766 -10.469 -15.797 1 82.31 580 CYS B N 1
ATOM 10156 C CA . CYS B 1 580 ? 19.844 -10.172 -14.703 1 82.31 580 CYS B CA 1
ATOM 10157 C C . CYS B 1 580 ? 18.422 -9.961 -15.227 1 82.31 580 CYS B C 1
ATOM 10159 O O . CYS B 1 580 ? 18.234 -9.602 -16.391 1 82.31 580 CYS B O 1
ATOM 10161 N N . GLY B 1 581 ? 17.453 -10.344 -14.438 1 81.06 581 GLY B N 1
ATOM 10162 C CA . GLY B 1 581 ? 16.047 -10.125 -14.758 1 81.06 581 GLY B CA 1
ATOM 10163 C C . GLY B 1 581 ? 15.203 -9.805 -13.539 1 81.06 581 GLY B C 1
ATOM 10164 O O . GLY B 1 581 ? 15.508 -10.258 -12.438 1 81.06 581 GLY B O 1
ATOM 10165 N N . MET B 1 582 ? 14.227 -8.961 -13.75 1 85 582 MET B N 1
ATOM 10166 C CA . MET B 1 582 ? 13.336 -8.578 -12.656 1 85 582 MET B CA 1
ATOM 10167 C C . MET B 1 582 ? 11.883 -8.531 -13.125 1 85 582 MET B C 1
ATOM 10169 O O . MET B 1 582 ? 11.609 -8.141 -14.266 1 85 582 MET B O 1
ATOM 10173 N N . ARG B 1 583 ? 11.008 -9.031 -12.281 1 86.94 583 ARG B N 1
ATOM 10174 C CA . ARG B 1 583 ? 9.57 -8.945 -12.516 1 86.94 583 ARG B CA 1
ATOM 10175 C C . ARG B 1 583 ? 8.844 -8.445 -11.273 1 86.94 583 ARG B C 1
ATOM 10177 O O . ARG B 1 583 ? 8.984 -9.016 -10.188 1 86.94 583 ARG B O 1
ATOM 10184 N N . ASP B 1 584 ? 8.164 -7.285 -11.406 1 88 584 ASP B N 1
ATOM 10185 C CA . ASP B 1 584 ? 7.293 -6.754 -10.352 1 88 584 ASP B CA 1
ATOM 10186 C C . ASP B 1 584 ? 5.82 -6.949 -10.711 1 88 584 ASP B C 1
ATOM 10188 O O . ASP B 1 584 ? 5.258 -6.184 -11.492 1 88 584 ASP B O 1
ATOM 10192 N N . TRP B 1 585 ? 5.223 -7.887 -10.086 1 90.06 585 TRP B N 1
ATOM 10193 C CA . TRP B 1 585 ? 3.848 -8.25 -10.414 1 90.06 585 TRP B CA 1
ATOM 10194 C C . TRP B 1 585 ? 2.863 -7.234 -9.844 1 90.06 585 TRP B C 1
ATOM 10196 O O . TRP B 1 585 ? 1.668 -7.281 -10.148 1 90.06 585 TRP B O 1
ATOM 10206 N N . GLY B 1 586 ? 3.316 -6.316 -9.047 1 87.38 586 GLY B N 1
ATOM 10207 C CA . GLY B 1 586 ? 2.453 -5.289 -8.492 1 87.38 586 GLY B CA 1
ATOM 10208 C C . GLY B 1 586 ? 2.1 -4.199 -9.484 1 87.38 586 GLY B C 1
ATOM 10209 O O . GLY B 1 586 ? 1.224 -3.373 -9.227 1 87.38 586 GLY B O 1
ATOM 10210 N N . LYS B 1 587 ? 2.639 -4.27 -10.594 1 82.75 587 LYS B N 1
ATOM 10211 C CA . LYS B 1 587 ? 2.418 -3.236 -11.602 1 82.75 587 LYS B CA 1
ATOM 10212 C C . LYS B 1 587 ? 1.31 -3.641 -12.57 1 82.75 587 LYS B C 1
ATOM 10214 O O . LYS B 1 587 ? 0.947 -4.816 -12.648 1 82.75 587 LYS B O 1
ATOM 10219 N N . LYS B 1 588 ? 0.732 -2.645 -13.242 1 82 588 LYS B N 1
ATOM 10220 C CA . LYS B 1 588 ? -0.254 -2.924 -14.281 1 82 588 LYS B CA 1
ATOM 10221 C C . LYS B 1 588 ? 0.348 -3.771 -15.398 1 82 588 LYS B C 1
ATOM 10223 O O . LYS B 1 588 ? 1.522 -3.613 -15.734 1 82 588 LYS B O 1
ATOM 10228 N N . PRO B 1 589 ? -0.413 -4.676 -15.844 1 84.31 589 PRO B N 1
ATOM 10229 C CA . PRO B 1 589 ? -1.861 -4.848 -15.719 1 84.31 589 PRO B CA 1
ATOM 10230 C C . PRO B 1 589 ? -2.24 -5.824 -14.602 1 84.31 589 PRO B C 1
ATOM 10232 O O . PRO B 1 589 ? -3.412 -5.906 -14.227 1 84.31 589 PRO B O 1
ATOM 10235 N N . PHE B 1 590 ? -1.372 -6.586 -14.078 1 86.75 590 PHE B N 1
ATOM 10236 C CA . PHE B 1 590 ? -1.711 -7.633 -13.117 1 86.75 590 PHE B CA 1
ATOM 10237 C C . PHE B 1 590 ? -2.088 -7.031 -11.773 1 86.75 590 PHE B C 1
ATOM 10239 O O . PHE B 1 590 ? -3.098 -7.41 -11.18 1 86.75 590 PHE B O 1
ATOM 10246 N N . GLY B 1 591 ? -1.225 -6.078 -11.344 1 88.56 591 GLY B N 1
ATOM 10247 C CA . GLY B 1 591 ? -1.518 -5.336 -10.133 1 88.56 591 GLY B CA 1
ATOM 10248 C C . GLY B 1 591 ? -1.15 -6.09 -8.867 1 88.56 591 GLY B C 1
ATOM 10249 O O . GLY B 1 591 ? -1.078 -5.5 -7.785 1 88.56 591 GLY B O 1
ATOM 10250 N N . ALA B 1 592 ? -0.916 -7.379 -8.969 1 93.56 592 ALA B N 1
ATOM 10251 C CA . ALA B 1 592 ? -0.584 -8.195 -7.809 1 93.56 592 ALA B CA 1
ATOM 10252 C C . ALA B 1 592 ? -0.024 -9.555 -8.227 1 93.56 592 ALA B C 1
ATOM 10254 O O . ALA B 1 592 ? -0.335 -10.047 -9.312 1 93.56 592 ALA B O 1
ATOM 10255 N N . ALA B 1 593 ? 0.845 -10.062 -7.406 1 93.88 593 ALA B N 1
ATOM 10256 C CA . ALA B 1 593 ? 1.321 -11.43 -7.598 1 93.88 593 ALA B CA 1
ATOM 10257 C C . ALA B 1 593 ? 0.35 -12.438 -6.992 1 93.88 593 ALA B C 1
ATOM 10259 O O . ALA B 1 593 ? 0.189 -13.547 -7.516 1 93.88 593 ALA B O 1
ATOM 10260 N N . ALA B 1 594 ? -0.204 -12.07 -5.934 1 95.62 594 ALA B N 1
ATOM 10261 C CA . ALA B 1 594 ? -1.192 -12.852 -5.195 1 95.62 594 ALA B CA 1
ATOM 10262 C C . ALA B 1 594 ? -2.211 -11.945 -4.512 1 95.62 594 ALA B C 1
ATOM 10264 O O . ALA B 1 594 ? -2.113 -10.719 -4.59 1 95.62 594 ALA B O 1
ATOM 10265 N N . HIS B 1 595 ? -3.248 -12.57 -3.949 1 96.5 595 HIS B N 1
ATOM 10266 C CA . HIS B 1 595 ? -4.301 -11.812 -3.279 1 96.5 595 HIS B CA 1
ATOM 10267 C C . HIS B 1 595 ? -4.641 -12.422 -1.924 1 96.5 595 HIS B C 1
ATOM 10269 O O . HIS B 1 595 ? -4.219 -13.539 -1.62 1 96.5 595 HIS B O 1
ATOM 10275 N N . GLY B 1 596 ? -5.234 -11.688 -1.109 1 96.44 596 GLY B N 1
ATOM 10276 C CA . GLY B 1 596 ? -5.703 -12.156 0.186 1 96.44 596 GLY B CA 1
ATOM 10277 C C . GLY B 1 596 ? -7.004 -11.508 0.622 1 96.44 596 GLY B C 1
ATOM 10278 O O . GLY B 1 596 ? -7.215 -10.312 0.402 1 96.44 596 GLY B O 1
ATOM 10279 N N . TRP B 1 597 ? -7.859 -12.336 1.202 1 96.56 597 TRP B N 1
ATOM 10280 C CA . TRP B 1 597 ? -9.109 -11.812 1.744 1 96.56 597 TRP B CA 1
ATOM 10281 C C . TRP B 1 597 ? -8.844 -10.859 2.902 1 96.56 597 TRP B C 1
ATOM 10283 O O . TRP B 1 597 ? -7.945 -11.094 3.715 1 96.56 597 TRP B O 1
ATOM 10293 N N . LEU B 1 598 ? -9.602 -9.836 2.984 1 93.25 598 LEU B N 1
ATOM 10294 C CA . LEU B 1 598 ? -9.445 -8.828 4.027 1 93.25 598 LEU B CA 1
ATOM 10295 C C . LEU B 1 598 ? -10.203 -9.227 5.289 1 93.25 598 LEU B C 1
ATOM 10297 O O . LEU B 1 598 ? -11.156 -10.008 5.227 1 93.25 598 LEU B O 1
ATOM 10301 N N . PRO B 1 599 ? -9.711 -8.734 6.453 1 92.25 599 PRO B N 1
ATOM 10302 C CA . PRO B 1 599 ? -10.5 -8.945 7.668 1 92.25 599 PRO B CA 1
ATOM 10303 C C . PRO B 1 599 ? -11.922 -8.398 7.551 1 92.25 599 PRO B C 1
ATOM 10305 O O . PRO B 1 599 ? -12.141 -7.375 6.906 1 92.25 599 PRO B O 1
ATOM 10308 N N . GLY B 1 600 ? -12.828 -9.047 8.133 1 88.38 600 GLY B N 1
ATOM 10309 C CA . GLY B 1 600 ? -14.227 -8.617 8.094 1 88.38 600 GLY B CA 1
ATOM 10310 C C . GLY B 1 600 ? -14.992 -9.211 6.934 1 88.38 600 GLY B C 1
ATOM 10311 O O . GLY B 1 600 ? -16.188 -8.953 6.777 1 88.38 600 GLY B O 1
ATOM 10312 N N . VAL B 1 601 ? -14.336 -10.062 6.137 1 91.38 601 VAL B N 1
ATOM 10313 C CA . VAL B 1 601 ? -14.938 -10.586 4.914 1 91.38 601 VAL B CA 1
ATOM 10314 C C . VAL B 1 601 ? -15.281 -12.062 5.094 1 91.38 601 VAL B C 1
ATOM 10316 O O . VAL B 1 601 ? -14.438 -12.852 5.539 1 91.38 601 VAL B O 1
ATOM 10319 N N . MET B 1 602 ? -16.5 -12.328 4.848 1 94.19 602 MET B N 1
ATOM 10320 C CA . MET B 1 602 ? -16.891 -13.727 4.688 1 94.19 602 MET B CA 1
ATOM 10321 C C . MET B 1 602 ? -16.594 -14.219 3.275 1 94.19 602 MET B C 1
ATOM 10323 O O . MET B 1 602 ? -17.438 -14.133 2.391 1 94.19 602 MET B O 1
ATOM 10327 N N . SER B 1 603 ? -15.445 -14.766 3.102 1 96 603 SER B N 1
ATOM 10328 C CA . SER B 1 603 ? -14.906 -15.086 1.783 1 96 603 SER B CA 1
ATOM 10329 C C . SER B 1 603 ? -15.852 -15.984 1.002 1 96 603 SER B C 1
ATOM 10331 O O . SER B 1 603 ? -16.062 -15.789 -0.198 1 96 603 SER B O 1
ATOM 10333 N N . TRP B 1 604 ? -16.531 -16.969 1.662 1 96.06 604 TRP B N 1
ATOM 10334 C CA . TRP B 1 604 ? -17.359 -17.953 0.983 1 96.06 604 TRP B CA 1
ATOM 10335 C C . TRP B 1 604 ? -18.578 -17.297 0.363 1 96.06 604 TRP B C 1
ATOM 10337 O O . TRP B 1 604 ? -19.078 -17.734 -0.679 1 96.06 604 TRP B O 1
ATOM 10347 N N . LYS B 1 605 ? -19.031 -16.234 0.905 1 94.69 605 LYS B N 1
ATOM 10348 C CA . LYS B 1 605 ? -20.188 -15.531 0.346 1 94.69 605 LYS B CA 1
ATOM 10349 C C . LYS B 1 605 ? -19.797 -14.781 -0.929 1 94.69 605 LYS B C 1
ATOM 10351 O O . LYS B 1 605 ? -20.578 -14.758 -1.893 1 94.69 605 LYS B O 1
ATOM 10356 N N . HIS B 1 606 ? -18.672 -14.172 -0.871 1 95 606 HIS B N 1
ATOM 10357 C CA . HIS B 1 606 ? -18.203 -13.445 -2.047 1 95 606 HIS B CA 1
ATOM 10358 C C . HIS B 1 606 ? -17.859 -14.406 -3.18 1 95 606 HIS B C 1
ATOM 10360 O O . HIS B 1 606 ? -18.109 -14.109 -4.352 1 95 606 HIS B O 1
ATOM 10366 N N . ILE B 1 607 ? -17.297 -15.539 -2.838 1 96.81 607 ILE B N 1
ATOM 10367 C CA . ILE B 1 607 ? -16.984 -16.562 -3.824 1 96.81 607 ILE B CA 1
ATOM 10368 C C . ILE B 1 607 ? -18.266 -17.031 -4.508 1 96.81 607 ILE B C 1
ATOM 10370 O O . ILE B 1 607 ? -18.344 -17.094 -5.734 1 96.81 607 ILE B O 1
ATOM 10374 N N . GLU B 1 608 ? -19.25 -17.266 -3.717 1 95.19 608 GLU B N 1
ATOM 10375 C CA . GLU B 1 608 ? -20.531 -17.734 -4.242 1 95.19 608 GLU B CA 1
ATOM 10376 C C . GLU B 1 608 ? -21.141 -16.703 -5.184 1 95.19 608 GLU B C 1
ATOM 1037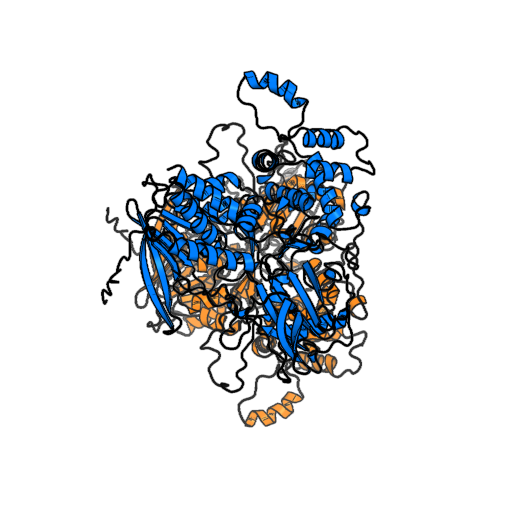8 O O . GLU B 1 608 ? -21.641 -17.062 -6.258 1 95.19 608 GLU B O 1
ATOM 10383 N N . TYR B 1 609 ? -21.125 -15.508 -4.844 1 94.12 609 TYR B N 1
ATOM 10384 C CA . TYR B 1 609 ? -21.672 -14.445 -5.688 1 94.12 609 TYR B CA 1
ATOM 10385 C C . TYR B 1 609 ? -20.938 -14.391 -7.023 1 94.12 609 TYR B C 1
ATOM 10387 O O . TYR B 1 609 ? -21.562 -14.305 -8.078 1 94.12 609 TYR B O 1
ATOM 10395 N N . LEU B 1 610 ? -19.578 -14.477 -6.969 1 96.62 610 LEU B N 1
ATOM 10396 C CA . LEU B 1 610 ? -18.766 -14.266 -8.148 1 96.62 610 LEU B CA 1
ATOM 10397 C C . LEU B 1 610 ? -18.828 -15.469 -9.094 1 96.62 610 LEU B C 1
ATOM 10399 O O . LEU B 1 610 ? -18.5 -15.359 -10.273 1 96.62 610 LEU B O 1
ATOM 10403 N N . GLU B 1 611 ? -19.312 -16.562 -8.586 1 96.94 611 GLU B N 1
ATOM 10404 C CA . GLU B 1 611 ? -19.453 -17.766 -9.406 1 96.94 611 GLU B CA 1
ATOM 10405 C C . GLU B 1 611 ? -20.453 -17.562 -10.539 1 96.94 611 GLU B C 1
ATOM 10407 O O . GLU B 1 611 ? -20.281 -18.078 -11.641 1 96.94 611 GLU B O 1
ATOM 10412 N N . ALA B 1 612 ? -21.5 -16.859 -10.156 1 96.12 612 ALA B N 1
ATOM 10413 C CA . ALA B 1 612 ? -22.516 -16.562 -11.156 1 96.12 612 ALA B CA 1
ATOM 10414 C C . ALA B 1 612 ? -23.375 -15.367 -10.734 1 96.12 612 ALA B C 1
ATOM 10416 O O . ALA B 1 612 ? -23.938 -15.359 -9.633 1 96.12 612 ALA B O 1
ATOM 10417 N N . PHE B 1 613 ? -23.391 -14.344 -11.57 1 93.25 613 PHE B N 1
ATOM 10418 C CA . PHE B 1 613 ? -24.234 -13.188 -11.297 1 93.25 613 PHE B CA 1
ATOM 10419 C C . PHE B 1 613 ? -24.688 -12.539 -12.602 1 93.25 613 PHE B C 1
ATOM 10421 O O . PHE B 1 613 ? -24.266 -12.938 -13.688 1 93.25 613 PHE B O 1
ATOM 10428 N N . SER B 1 614 ? -25.656 -11.664 -12.547 1 91.81 614 SER B N 1
ATOM 10429 C CA . SER B 1 614 ? -26.203 -10.945 -13.695 1 91.81 614 SER B CA 1
ATOM 10430 C C . SER B 1 614 ? -25.812 -9.469 -13.664 1 91.81 614 SER B C 1
ATOM 10432 O O . SER B 1 614 ? -25.594 -8.906 -12.594 1 91.81 614 SER B O 1
ATOM 10434 N N . LEU B 1 615 ? -25.609 -8.914 -14.805 1 89.38 615 LEU B N 1
ATOM 10435 C CA . LEU B 1 615 ? -25.297 -7.492 -14.883 1 89.38 615 LEU B CA 1
ATOM 10436 C C . LEU B 1 615 ? -26.531 -6.645 -14.625 1 89.38 615 LEU B C 1
ATOM 10438 O O . LEU B 1 615 ? -26.422 -5.508 -14.164 1 89.38 615 LEU B O 1
ATOM 10442 N N . ASP B 1 616 ? -27.609 -7.184 -15.016 1 79.25 616 ASP B N 1
ATOM 10443 C CA . ASP B 1 616 ? -28.875 -6.496 -14.844 1 79.25 616 ASP B CA 1
ATOM 10444 C C . ASP B 1 616 ? -29.688 -7.113 -13.703 1 79.25 616 ASP B C 1
ATOM 10446 O O . ASP B 1 616 ? -29.922 -8.32 -13.695 1 79.25 616 ASP B O 1
ATOM 10450 N N . GLN B 1 617 ? -30.016 -6.32 -12.797 1 69.44 617 GLN B N 1
ATOM 10451 C CA . GLN B 1 617 ? -30.766 -6.809 -11.641 1 69.44 617 GLN B CA 1
ATOM 10452 C C . GLN B 1 617 ? -32.094 -7.418 -12.062 1 69.44 617 GLN B C 1
ATOM 10454 O O . GLN B 1 617 ? -32.625 -8.305 -11.391 1 69.44 617 GLN B O 1
ATOM 10459 N N . ASP B 1 618 ? -32.562 -6.941 -13.156 1 67.25 618 ASP B N 1
ATOM 10460 C CA . ASP B 1 618 ? -33.875 -7.402 -13.602 1 67.25 618 ASP B CA 1
ATOM 10461 C C . ASP B 1 618 ? -33.75 -8.688 -14.422 1 67.25 618 ASP B C 1
ATOM 10463 O O . ASP B 1 618 ? -34.75 -9.328 -14.742 1 67.25 618 ASP B O 1
ATOM 10467 N N . ASN B 1 619 ? -32.562 -8.938 -14.766 1 65.94 619 ASN B N 1
ATOM 10468 C CA . ASN B 1 619 ? -32.344 -10.133 -15.57 1 65.94 619 ASN B CA 1
ATOM 10469 C C . ASN B 1 619 ? -32.156 -11.375 -14.703 1 65.94 619 ASN B C 1
ATOM 10471 O O . ASN B 1 619 ? -31.422 -11.344 -13.719 1 65.94 619 ASN B O 1
ATOM 10475 N N . ALA B 1 620 ? -32.906 -12.352 -14.984 1 66.94 620 ALA B N 1
ATOM 10476 C CA . ALA B 1 620 ? -32.969 -13.586 -14.203 1 66.94 620 ALA B CA 1
ATOM 10477 C C . ALA B 1 620 ? -31.75 -14.461 -14.508 1 66.94 620 ALA B C 1
ATOM 10479 O O . ALA B 1 620 ? -31.422 -15.359 -13.727 1 66.94 620 ALA B O 1
ATOM 10480 N N . ARG B 1 621 ? -31.016 -14.141 -15.578 1 82.06 621 ARG B N 1
ATOM 10481 C CA . ARG B 1 621 ? -29.969 -15.109 -15.922 1 82.06 621 ARG B CA 1
ATOM 10482 C C . ARG B 1 621 ? -28.625 -14.703 -15.328 1 82.06 621 ARG B C 1
ATOM 10484 O O . ARG B 1 621 ? -28.125 -13.609 -15.602 1 82.06 621 ARG B O 1
ATOM 10491 N N . SER B 1 622 ? -28.031 -15.555 -14.531 1 91.75 622 SER B N 1
ATOM 10492 C CA . SER B 1 622 ? -26.703 -15.383 -13.977 1 91.75 622 SER B CA 1
ATOM 10493 C C . SER B 1 622 ? -25.625 -15.898 -14.938 1 91.75 622 SER B C 1
ATOM 10495 O O . SER B 1 622 ? -25.062 -16.969 -14.711 1 91.75 622 SER B O 1
ATOM 10497 N N . ASN B 1 623 ? -25.391 -15.086 -16 1 94.88 623 ASN B N 1
ATOM 10498 C CA . ASN B 1 623 ? -24.547 -15.586 -17.078 1 94.88 623 ASN B CA 1
ATOM 10499 C C . ASN B 1 623 ? -23.172 -14.922 -17.078 1 94.88 623 ASN B C 1
ATOM 10501 O O . ASN B 1 623 ? -22.438 -15.008 -18.062 1 94.88 623 ASN B O 1
ATOM 10505 N N . VAL B 1 624 ? -22.797 -14.25 -16.031 1 96.12 624 VAL B N 1
ATOM 10506 C CA . VAL B 1 624 ? -21.453 -13.703 -15.859 1 96.12 624 VAL B CA 1
ATOM 10507 C C . VAL B 1 624 ? -20.75 -14.406 -14.711 1 96.12 624 VAL B C 1
ATOM 10509 O O . VAL B 1 624 ? -21.328 -14.602 -13.641 1 96.12 624 VAL B O 1
ATOM 10512 N N . HIS B 1 625 ? -19.531 -14.805 -14.984 1 97.94 625 HIS B N 1
ATOM 10513 C CA . HIS B 1 625 ? -18.734 -15.562 -14.016 1 97.94 625 HIS B CA 1
ATOM 10514 C C . HIS B 1 625 ? -17.344 -14.969 -13.852 1 97.94 625 HIS B C 1
ATOM 10516 O O . HIS B 1 625 ? -16.75 -14.5 -14.828 1 97.94 625 HIS B O 1
ATOM 10522 N N . ILE B 1 626 ? -16.891 -14.945 -12.617 1 98.44 626 ILE B N 1
ATOM 10523 C CA . ILE B 1 626 ? -15.523 -14.531 -12.344 1 98.44 626 ILE B CA 1
ATOM 10524 C C . ILE B 1 626 ? -14.773 -15.648 -11.625 1 98.44 626 ILE B C 1
ATOM 10526 O O . ILE B 1 626 ? -15.289 -16.219 -10.656 1 98.44 626 ILE B O 1
ATOM 10530 N N . CYS B 1 627 ? -13.617 -15.953 -12.156 1 98 627 CYS B N 1
ATOM 10531 C CA . CYS B 1 627 ? -12.812 -16.969 -11.469 1 98 627 CYS B CA 1
ATOM 10532 C C . CYS B 1 627 ? -11.328 -16.609 -11.523 1 98 627 CYS B C 1
ATOM 10534 O O . CYS B 1 627 ? -10.922 -15.742 -12.297 1 98 627 CYS B O 1
ATOM 10536 N N . GLY B 1 628 ? -10.547 -17.234 -10.688 1 97.94 628 GLY B N 1
ATOM 10537 C CA . GLY B 1 628 ? -9.117 -17.016 -10.539 1 97.94 628 GLY B CA 1
ATOM 10538 C C . GLY B 1 628 ? -8.641 -17.156 -9.102 1 97.94 628 GLY B C 1
ATOM 10539 O O . GLY B 1 628 ? -9.453 -17.312 -8.188 1 97.94 628 GLY B O 1
ATOM 10540 N N . GLU B 1 629 ? -7.359 -17.078 -8.969 1 97.75 629 GLU B N 1
ATOM 10541 C CA . GLU B 1 629 ? -6.727 -17.219 -7.66 1 97.75 629 GLU B CA 1
ATOM 10542 C C . GLU B 1 629 ? -7.184 -16.125 -6.699 1 97.75 629 GLU B C 1
ATOM 10544 O O . GLU B 1 629 ? -7.359 -16.375 -5.504 1 97.75 629 GLU B O 1
ATOM 10549 N N . ALA B 1 630 ? -7.52 -14.93 -7.152 1 97.88 630 ALA B N 1
ATOM 10550 C CA . ALA B 1 630 ? -7.812 -13.758 -6.34 1 97.88 630 ALA B CA 1
ATOM 10551 C C . ALA B 1 630 ? -9.07 -13.961 -5.5 1 97.88 630 ALA B C 1
ATOM 10553 O O . ALA B 1 630 ? -9.172 -13.445 -4.387 1 97.88 630 ALA B O 1
ATOM 10554 N N . PHE B 1 631 ? -9.984 -14.711 -6.062 1 97.31 631 PHE B N 1
ATOM 10555 C CA . PHE B 1 631 ? -11.281 -14.867 -5.41 1 97.31 631 PHE B CA 1
ATOM 10556 C C . PHE B 1 631 ? -11.555 -16.344 -5.098 1 97.31 631 PHE B C 1
ATOM 10558 O O . PHE B 1 631 ? -12.656 -16.828 -5.344 1 97.31 631 PHE B O 1
ATOM 10565 N N . SER B 1 632 ? -10.516 -16.984 -4.582 1 98.19 632 SER B N 1
ATOM 10566 C CA . SER B 1 632 ? -10.609 -18.422 -4.312 1 98.19 632 SER B CA 1
ATOM 10567 C C . SER B 1 632 ? -10.453 -18.703 -2.822 1 98.19 632 SER B C 1
ATOM 10569 O O . SER B 1 632 ? -10.148 -17.812 -2.037 1 98.19 632 SER B O 1
ATOM 10571 N N . ASP B 1 633 ? -10.703 -19.938 -2.436 1 97.69 633 ASP B N 1
ATOM 10572 C CA . ASP B 1 633 ? -10.523 -20.391 -1.059 1 97.69 633 ASP B CA 1
ATOM 10573 C C . ASP B 1 633 ? -9.117 -20.953 -0.846 1 97.69 633 ASP B C 1
ATOM 10575 O O . ASP B 1 633 ? -8.867 -21.641 0.148 1 97.69 633 ASP B O 1
ATOM 10579 N N . TYR B 1 634 ? -8.312 -20.766 -1.8 1 97.12 634 TYR B N 1
ATOM 10580 C CA . TYR B 1 634 ? -6.926 -21.219 -1.814 1 97.12 634 TYR B CA 1
ATOM 10581 C C . TYR B 1 634 ? -6.023 -20.219 -2.521 1 97.12 634 TYR B C 1
ATOM 10583 O O . TYR B 1 634 ? -5.309 -20.562 -3.461 1 97.12 634 TYR B O 1
ATOM 10591 N N . GLN B 1 635 ? -5.996 -19.016 -2.037 1 96.5 635 GLN B N 1
ATOM 10592 C CA . GLN B 1 635 ? -5.312 -17.891 -2.672 1 96.5 635 GLN B CA 1
ATOM 10593 C C . GLN B 1 635 ? -3.801 -18.094 -2.664 1 96.5 635 GLN B C 1
ATOM 10595 O O . GLN B 1 635 ? -3.26 -18.75 -1.775 1 96.5 635 GLN B O 1
ATOM 10600 N N . GLY B 1 636 ? -3.121 -17.609 -3.643 1 94.38 636 GLY B N 1
ATOM 10601 C CA . GLY B 1 636 ? -1.668 -17.609 -3.703 1 94.38 636 GLY B CA 1
ATOM 10602 C C . GLY B 1 636 ? -1.113 -18.781 -4.5 1 94.38 636 GLY B C 1
ATOM 10603 O O . GLY B 1 636 ? 0.083 -18.828 -4.793 1 94.38 636 GLY B O 1
ATOM 10604 N N . PHE B 1 637 ? -2.029 -19.703 -4.926 1 95.56 637 PHE B N 1
ATOM 10605 C CA . PHE B 1 637 ? -1.55 -20.906 -5.574 1 95.56 637 PHE B CA 1
ATOM 10606 C C . PHE B 1 637 ? -2.338 -21.188 -6.848 1 95.56 637 PHE B C 1
ATOM 10608 O O . PHE B 1 637 ? -3.463 -20.719 -7.008 1 95.56 637 PHE B O 1
ATOM 10615 N N . ILE B 1 638 ? -1.714 -21.984 -7.727 1 97.94 638 ILE B N 1
ATOM 10616 C CA . ILE B 1 638 ? -2.389 -22.422 -8.938 1 97.94 638 ILE B CA 1
ATOM 10617 C C . ILE B 1 638 ? -3.662 -23.188 -8.57 1 97.94 638 ILE B C 1
ATOM 10619 O O . ILE B 1 638 ? -4.699 -23.016 -9.219 1 97.94 638 ILE B O 1
ATOM 10623 N N . GLU B 1 639 ? -3.574 -23.922 -7.496 1 98 639 GLU B N 1
ATOM 10624 C CA . GLU B 1 639 ? -4.719 -24.703 -7.035 1 98 639 GLU B CA 1
ATOM 10625 C C . GLU B 1 639 ? -5.93 -23.812 -6.773 1 98 639 GLU B C 1
ATOM 10627 O O . GLU B 1 639 ? -7.062 -24.203 -7.055 1 98 639 GLU B O 1
ATOM 10632 N N . GLY B 1 640 ? -5.684 -22.672 -6.199 1 97.94 640 GLY B N 1
ATOM 10633 C CA . GLY B 1 640 ? -6.777 -21.734 -5.965 1 97.94 640 GLY B CA 1
ATOM 10634 C C . GLY B 1 640 ? -7.473 -21.297 -7.238 1 97.94 640 GLY B C 1
ATOM 10635 O O . GLY B 1 640 ? -8.695 -21.188 -7.277 1 97.94 640 GLY B O 1
ATOM 10636 N N . ALA B 1 641 ? -6.73 -21.047 -8.281 1 98.5 641 ALA B N 1
ATOM 10637 C CA . ALA B 1 641 ? -7.293 -20.688 -9.578 1 98.5 641 ALA B CA 1
ATOM 10638 C C . ALA B 1 641 ? -8.141 -21.812 -10.148 1 98.5 641 ALA B C 1
ATOM 10640 O O . ALA B 1 641 ? -9.242 -21.578 -10.656 1 98.5 641 ALA B O 1
ATOM 10641 N N . LEU B 1 642 ? -7.629 -23.016 -10.039 1 98.69 642 LEU B N 1
ATOM 10642 C CA . LEU B 1 642 ? -8.344 -24.172 -10.578 1 98.69 642 LEU B CA 1
ATOM 10643 C C . LEU B 1 642 ? -9.625 -24.422 -9.789 1 98.69 642 LEU B C 1
ATOM 10645 O O . LEU B 1 642 ? -10.656 -24.766 -10.375 1 98.69 642 LEU B O 1
ATOM 10649 N N . ARG B 1 643 ? -9.547 -24.266 -8.492 1 98.38 643 ARG B N 1
ATOM 10650 C CA . ARG B 1 643 ? -10.727 -24.469 -7.66 1 98.38 643 ARG B CA 1
ATOM 10651 C C . ARG B 1 643 ? -11.812 -23.453 -7.996 1 98.38 643 ARG B C 1
ATOM 10653 O O . ARG B 1 643 ? -12.984 -23.812 -8.109 1 98.38 643 ARG B O 1
ATOM 10660 N N . SER B 1 644 ? -11.414 -22.25 -8.094 1 98.44 644 SER B N 1
ATOM 10661 C CA . SER B 1 644 ? -12.367 -21.203 -8.461 1 98.44 644 SER B CA 1
ATOM 10662 C C . SER B 1 644 ? -12.984 -21.469 -9.828 1 98.44 644 SER B C 1
ATOM 10664 O O . SER B 1 644 ? -14.188 -21.312 -10.008 1 98.44 644 SER B O 1
ATOM 10666 N N . ALA B 1 645 ? -12.188 -21.844 -10.797 1 98.62 645 ALA B N 1
ATOM 10667 C CA . ALA B 1 645 ? -12.656 -22.188 -12.133 1 98.62 645 ALA B CA 1
ATOM 10668 C C . ALA B 1 645 ? -13.625 -23.359 -12.102 1 98.62 645 ALA B C 1
ATOM 10670 O O . ALA B 1 645 ? -14.656 -23.344 -12.781 1 98.62 645 ALA B O 1
ATOM 10671 N N . THR B 1 646 ? -13.266 -24.328 -11.336 1 98.31 646 THR B N 1
ATOM 10672 C CA . THR B 1 646 ? -14.109 -25.531 -11.227 1 98.31 646 THR B CA 1
ATOM 10673 C C . THR B 1 646 ? -15.484 -25.172 -10.68 1 98.31 646 THR B C 1
ATOM 10675 O O . THR B 1 646 ? -16.5 -25.688 -11.148 1 98.31 646 THR B O 1
ATOM 10678 N N . ARG B 1 647 ? -15.523 -24.312 -9.719 1 97.5 647 ARG B N 1
ATOM 10679 C CA . ARG B 1 647 ? -16.797 -23.875 -9.148 1 97.5 647 ARG B CA 1
ATOM 10680 C C . ARG B 1 647 ? -17.656 -23.172 -10.203 1 97.5 647 ARG B C 1
ATOM 10682 O O . ARG B 1 647 ? -18.859 -23.406 -10.281 1 97.5 647 ARG B O 1
ATOM 10689 N N . VAL B 1 648 ? -17.062 -22.344 -10.969 1 98 648 VAL B N 1
ATOM 10690 C CA . VAL B 1 648 ? -17.75 -21.641 -12.047 1 98 648 VAL B CA 1
ATOM 10691 C C . VAL B 1 648 ? -18.297 -22.656 -13.055 1 98 648 VAL B C 1
ATOM 10693 O O . VAL B 1 648 ? -19.453 -22.578 -13.477 1 98 648 VAL B O 1
ATOM 10696 N N . LEU B 1 649 ? -17.484 -23.625 -13.438 1 97.44 649 LEU B N 1
ATOM 10697 C CA . LEU B 1 649 ? -17.859 -24.625 -14.422 1 97.44 649 LEU B CA 1
ATOM 10698 C C . LEU B 1 649 ? -18.984 -25.516 -13.906 1 97.44 649 LEU B C 1
ATOM 10700 O O . LEU B 1 649 ? -19.859 -25.922 -14.664 1 97.44 649 LEU B O 1
ATOM 10704 N N . ASP B 1 650 ? -18.938 -25.75 -12.617 1 96.19 650 ASP B N 1
ATOM 10705 C CA . ASP B 1 650 ? -20.016 -26.516 -12 1 96.19 650 ASP B CA 1
ATOM 10706 C C . ASP B 1 650 ? -21.328 -25.75 -12.062 1 96.19 650 ASP B C 1
ATOM 10708 O O . ASP B 1 650 ? -22.391 -26.328 -12.305 1 96.19 650 ASP B O 1
ATOM 10712 N N . ARG B 1 651 ? -21.25 -24.5 -11.836 1 94.5 651 ARG B N 1
ATOM 10713 C CA . ARG B 1 651 ? -22.422 -23.641 -11.922 1 94.5 651 ARG B CA 1
ATOM 10714 C C . ARG B 1 651 ? -22.984 -23.625 -13.344 1 94.5 651 ARG B C 1
ATOM 10716 O O . ARG B 1 651 ? -24.203 -23.641 -13.539 1 94.5 651 ARG B O 1
ATOM 10723 N N . ILE B 1 652 ? -22.188 -23.578 -14.328 1 94.5 652 ILE B N 1
ATOM 10724 C CA . ILE B 1 652 ? -22.578 -23.547 -15.734 1 94.5 652 ILE B CA 1
ATOM 10725 C C . ILE B 1 652 ? -23.219 -24.891 -16.109 1 94.5 652 ILE B C 1
ATOM 10727 O O . ILE B 1 652 ? -24.219 -24.922 -16.828 1 94.5 652 ILE B O 1
ATOM 10731 N N . SER B 1 653 ? -22.719 -25.953 -15.617 1 92.56 653 SER B N 1
ATOM 10732 C CA . SER B 1 653 ? -23.219 -27.281 -15.938 1 92.56 653 SER B CA 1
ATOM 10733 C C . SER B 1 653 ? -24.578 -27.531 -15.281 1 92.56 653 SER B C 1
ATOM 10735 O O . SER B 1 653 ? -25.375 -28.312 -15.781 1 92.56 653 SER B O 1
ATOM 10737 N N . ALA B 1 654 ? -24.828 -26.891 -14.195 1 88.5 654 ALA B N 1
ATOM 10738 C CA . ALA B 1 654 ? -26.078 -27.078 -13.461 1 88.5 654 ALA B CA 1
ATOM 10739 C C . ALA B 1 654 ? -27.219 -26.328 -14.117 1 88.5 654 ALA B C 1
ATOM 10741 O O . ALA B 1 654 ? -28.391 -26.625 -13.883 1 88.5 654 ALA B O 1
ATOM 10742 N N . GLU B 1 655 ? -27.031 -25.422 -14.945 1 81.12 655 GLU B N 1
ATOM 10743 C CA . GLU B 1 655 ? -28.078 -24.672 -15.641 1 81.12 655 GLU B CA 1
ATOM 10744 C C . GLU B 1 655 ? -28.469 -25.359 -16.938 1 81.12 655 GLU B C 1
ATOM 10746 O O . GLU B 1 655 ? -29.625 -25.297 -17.344 1 81.12 655 GLU B O 1
#

Foldseek 3Di:
DPCPPPPQPAPDAFAEEEEAQAPLRLLLLVVVLVCVVVVLDDGQEYEYEAQALFGHVQWDKWKWKQADDDVHDRDDTDTADDQRNDDLVDPRDDQCDGDDPHGHLQDWQWDWDFDQDPNDTDTDIDGIDIDIDTFFDFKDFCVLQPLVVVLLVVLVQEADDPPDDDHLSHKADDAFFDFQQDPPDDDDFDDPLNVQGGLLSLVLQLLLQQVVQKDFLADPPPDPVVVVVCVVVVVQARADDSQLSVLVCVCHVPPPNVDPCNSVSSLSSLLPHDPVSLVSLLPTIAGPRHRQQQFFLLVSSVVRGPPVSSVRCCQRNFDPQPSVVRFRNSLSSSVSSSSSNRRRRMIGGNSGPCSSVSSSSVVSSVSCVVCVSHHYHYDYSKQWAEWEDDAQKIKTWIWHQDPVVRDIDIHIYIYNFYEYAAALQSVVRHCHVVDFDPVVVVLSVQKDFWKKKKKKWKFFQDDDDQPDDWCVCVSVDQARTWDWDADPVRGMIMIMGMHTPPCCVVVLVLLDDDPPPVPVPDDDPPPDPPPPPRQDQPSQPFDQDLPPPDPDDRPNLVVVQVSCCVPPNVPDDSNGIGTMGMGICCHPPRNHSKMGGHNPDSLVVSLVDQLFQDRDPPDPGRRYHYAALHSASNIPDSSRRNRSSVSSVVVVSVD/DPCPVPPQPAPDDFAEEEEAQAPLRLLLLVVVLVCVVVVLDDGQEYEYEAQALFGHVQFDKWKWKQDDDDVHDRDFTDTADDQRNDDLVDPRDDQCDGDDPHGHLQDWQWDWDFDDDPNDTDTDIDGIDIDIDGFFDFKDFCVQQPLVVVLLVVLVQEADDPPDDDHLSHKADDAFFDFQQDPPDDDDDDDPLNVQGGLLSLVLQLLLQQVVQKDFLADPPPDPVVVVVCVVVVVQARADDSQLSVLVCVCPVPPPVVDPCNSVSSLSSLLPHDPVSLVSLLPTIAGPRHRQQQFFLLVSSVVRGPPVSSVRCCQRNFDDQPSVVRFRNSLSSSVVSSSSNRRRRMIGGNSGPCSSVSSSSVVSSVSCVVCVSHHYHYDYSKQWAEWEDDAQKIKTWIWHQDPVVRDIDIHIYIYNFYEYAAALQSVVRHCHVVDFDPVVVVLSVQKDFWKKKKKKWKFFQDDDDQPDDWCVCVSVDQARTWDWDADPVRGMIMIMGMHTPPCCVVVLVLLDDPPPPVPVPDDDCVPCVPPPPRQDQVSLPFDQPQPPPDPDDRPNLVVVQVSCCVPPNVPDDSNGIGTMGMGICCHPPRNHSKMGGHNPDSLVVSLVDQLFQDRDPPDPGRRYHYAALHSASNINDSSRRSRSSVSSVVVVSVD